Protein AF-A0A553HNC9-F1 (afdb_monomer_lite)

Radius of gyration: 35.37 Å; chains: 1; bounding box: 105×87×90 Å

Secondary structure (DSSP, 8-state):
-TTSGGG-SSHHHHHHHHHHHHHHHHHTTHHHHHHSEEEEEE-SSSTT-EEEEEEPSSPPPSEEEEEEEE--STTT---SS-TTTGGGTTTHHHHHHHHHHH--EEEEE----GGGT--TTHHHHHHHHHHHHHHHTGGGSTT-SEEEEEEEEETHHHHHHHHHHHSGGGHHHHHHHSSTT-SEEEEEEEEES--S--TT---HHHHHHH-S-TTTTSHHHHHHHHHSTT--PPPP--EEEEEEEEES-HHHHHHHHHHHHH--SS-EEEEEEEEEESSHHHHHTTS--HHHHHHHHHHHHHHHHHHTTTS--------------------------------------------------------------------PPPEE-B-----SSS--S--SEEEEEEEEEESS-TT--EEEE----TT---SEEEEEEEEEEESS----EEEEEETTEEEEEEEPPPPPSS-EEEEEEEE-GGGHHHHT-SSPPEEEEEE-----SSS---EEEEEEEEEEE-PPB-STTS----SEEEEES---GGGTS---EEETTS--EEEE---TTEEEEEEEEEEEE-GGGTTGGGPPPGGGTTS-TTSTT-S--S-S-EEEEEEETTEEEEEE-------TTSS-TT-SSSBPPTTSSSPPEEEEE-GGGHHHHTSSS-EEEEEEEEEE-SSSGGGEE---S-EEEEEEEEEEE-SS-SPPEEEEEEEE-PPPEEEEEEEEEEEE-TTS-EEEEEEEEEEEEEEEEEEEEEEEETTEEEEEEEEEEEEEEEEEEEEGGGTEEEEEEEEEEEEEETTEEEEEEEEEEEEEEEEEEPPPTT-SSS-EEEEEEEEEEEEEEE--HHHHHHTSB-S-EEEEEEEEEEEEEEESS-TTSB-TTT-EEEEEEEEEEE--BSBTTS-SEEEEEEEEETTEEEEEEEESS--PPPPP-PPPPPBTBPP-

InterPro domains:
  IPR021102 Peptide-N4-(N-acetyl-beta-glucosaminyl)asparagine amidase A [PTHR31104] (377-885)
  IPR029058 Alpha/Beta hydrolase fold [G3DSA:3.40.50.1820] (18-283)
  IPR029058 Alpha/Beta hydrolase fold [SSF53474] (21-300)
  IPR049492 BD-FAE-like domain [PF20434] (51-158)
  IPR056948 Peptide N-acetyl-beta-D-glucosaminyl asparaginase amidase A, N-terminal [PF12222] (399-721)

Organism: NCBI:txid2512241

Sequence (956 aa):
MDKLPDFGRSIDEVLFPTFAAYEDLLKAKEIDIRSARRETHTYGPNPRHVLDVYFPDSQPPTTQTVLIFIHGGGFKSGARVNETYAGGLIFGNIGRYFTSKFGVTVIVPDYRLLSHGARYPSGGEDIKFVVDWVKESLASREGYENINLVLLGNSAGGVHVTTFLFDPAFESAREEILKPGAGVRLQGATCLGTPFHWGDVDDEDIRTYLRDEIFANSPIGKLQEAAKPGSTARLPDIKLLILISEFDPQFLFETAEEFKQIWQGGDIKIQVLKGHNHISPQLGLGTGIEREEAWGVLVADFLKSCDDCCENYDVGRVYVKGATSFSIRAAPPHPQYHIPSLGHTLQFTTNSAHCVNKVVLVGKMKFAYLISLPFVSQAQAVLEVIQAATPPRLDLGWPTCRQHVFTHDFGNSYGSPYVGYYNPPSDCVYTTTIFNLSVVSRGRQYDRLATLWLGDIEVWRTSTAMPTQTGIHWSFQKDMTVWDTLLRSRDPPKIIFELNNVIDGDRYTGLFNVTLEALYFDDIYESDGGLHPADHIYAISTRSSSSNTTSLFSLPEDSGAVNLTLPRNTMTAVVSIMASGNAAEEFWFTNVPTEYINTFPGNEGWLYGYSPFREVQLLIDDQLAGVSWPFPILFTGGVDPGAWRPIVGIDTYELPSFEIDMTPWVGLLTDGEPHTFTLRVVGYDAVAKDNIGPVGENWWVSGSVFVWLDNASEQTTTQGFESETPPPVFDFQPTLGTYTAENGTTTNTSFYYSLSATRVLNIASKITSGGRNRTVSWSQNVSYSNIQNMTDLAFNQSLAMISSGSHSSSASDIVSHYTYPMNLFSAYKVQSEGATTNPGSVLCLVDRSKLTDGISILPFLTGTSIGSETLNTRQNVTSNYHWNSTIVEGTAGLDTMDGEVWFSSSSSPGSERGVRTYHHYAKEKDDVLLVDEEGLVMIPVPSTEPLPIVEGEPEV

pLDDT: mean 87.25, std 19.06, range [21.03, 98.81]

Structure (mmCIF, N/CA/C/O backbone):
data_AF-A0A553HNC9-F1
#
_entry.id   AF-A0A553HNC9-F1
#
loop_
_atom_site.group_PDB
_atom_site.id
_atom_site.type_symbol
_atom_site.label_atom_id
_atom_site.label_alt_id
_atom_site.label_comp_id
_atom_site.label_asym_id
_atom_site.label_entity_id
_atom_site.label_seq_id
_atom_site.pdbx_PDB_ins_code
_atom_site.Cartn_x
_atom_site.Cartn_y
_atom_site.Cartn_z
_atom_site.occupancy
_atom_site.B_iso_or_equiv
_atom_site.auth_seq_id
_atom_site.auth_comp_id
_atom_site.auth_asym_id
_atom_site.auth_atom_id
_atom_site.pdbx_PDB_model_num
ATOM 1 N N . MET A 1 1 ? 26.323 14.000 -17.946 1.00 81.94 1 MET A N 1
ATOM 2 C CA . MET A 1 1 ? 26.051 13.107 -16.795 1.00 81.94 1 MET A CA 1
ATOM 3 C C . MET A 1 1 ? 25.387 13.786 -15.597 1.00 81.94 1 MET A C 1
ATOM 5 O O . MET A 1 1 ? 24.410 13.225 -15.143 1.00 81.94 1 MET A O 1
ATOM 9 N N . ASP A 1 2 ? 25.812 14.956 -15.090 1.00 87.19 2 ASP A N 1
ATOM 10 C CA . ASP A 1 2 ? 25.246 15.500 -13.819 1.00 87.19 2 ASP A CA 1
ATOM 11 C C . ASP A 1 2 ? 23.720 15.705 -13.792 1.00 87.19 2 ASP A C 1
ATOM 13 O O . ASP A 1 2 ? 23.135 15.633 -12.726 1.00 87.19 2 ASP A O 1
ATOM 17 N N . LYS A 1 3 ? 23.091 15.949 -14.951 1.00 88.50 3 LYS A N 1
ATOM 18 C CA . LYS A 1 3 ? 21.632 16.128 -15.103 1.00 88.50 3 LYS A CA 1
ATOM 19 C C . LYS A 1 3 ? 20.856 14.829 -15.359 1.00 88.50 3 LYS A C 1
ATOM 21 O O . LYS A 1 3 ? 19.656 14.870 -15.573 1.00 88.50 3 LYS A O 1
ATOM 26 N N . LEU A 1 4 ? 21.551 13.700 -15.503 1.00 90.06 4 LEU A N 1
ATOM 27 C CA . LEU A 1 4 ? 20.920 12.432 -15.879 1.00 90.06 4 LEU A CA 1
ATOM 28 C C . LEU A 1 4 ? 20.164 11.723 -14.745 1.00 90.06 4 LEU A C 1
ATOM 30 O O . LEU A 1 4 ? 19.214 11.029 -15.097 1.00 90.06 4 LEU A O 1
ATOM 34 N N . PRO A 1 5 ? 20.516 11.876 -13.447 1.00 89.38 5 PRO A N 1
ATOM 35 C CA . PRO A 1 5 ? 19.670 11.389 -12.354 1.00 89.38 5 PRO A CA 1
ATOM 36 C C . PRO A 1 5 ? 18.265 12.008 -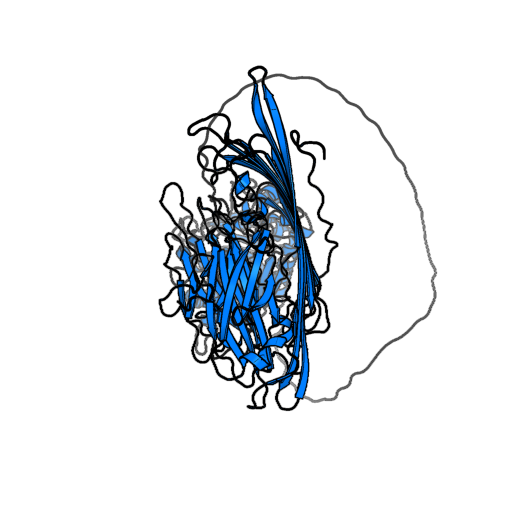12.400 1.00 89.38 5 PRO A C 1
ATOM 38 O O . PRO A 1 5 ? 17.276 11.303 -12.243 1.00 89.38 5 PRO A O 1
ATOM 41 N N . ASP A 1 6 ? 18.185 13.304 -12.718 1.00 89.06 6 ASP A N 1
ATOM 42 C CA . ASP A 1 6 ? 16.950 14.102 -12.752 1.00 89.06 6 ASP A CA 1
ATOM 43 C C . ASP A 1 6 ? 15.959 13.689 -13.866 1.00 89.06 6 ASP A C 1
ATOM 45 O O . ASP A 1 6 ? 14.878 14.264 -13.975 1.00 89.06 6 ASP A O 1
ATOM 49 N N . PHE A 1 7 ? 16.331 12.757 -14.754 1.00 85.75 7 PHE A N 1
ATOM 50 C CA . PHE A 1 7 ? 15.528 12.358 -15.922 1.00 85.75 7 PHE A CA 1
ATOM 51 C C . PHE A 1 7 ? 14.745 11.050 -15.723 1.00 85.75 7 PHE A C 1
ATOM 53 O O . PHE A 1 7 ? 14.125 10.579 -16.676 1.00 85.75 7 PHE A O 1
ATOM 60 N N . GLY A 1 8 ? 14.785 10.458 -14.526 1.00 88.19 8 GLY A N 1
ATOM 61 C CA . GLY A 1 8 ? 14.152 9.169 -14.241 1.00 88.19 8 GLY A CA 1
ATOM 62 C C . GLY A 1 8 ? 14.982 7.967 -14.703 1.00 88.19 8 GLY A C 1
ATOM 63 O O . GLY A 1 8 ? 16.179 8.074 -14.992 1.00 88.19 8 GLY A O 1
ATOM 64 N N . ARG A 1 9 ? 14.344 6.791 -14.739 1.00 89.38 9 ARG A N 1
ATOM 65 C CA . ARG A 1 9 ? 14.991 5.508 -15.091 1.00 89.38 9 ARG A CA 1
ATOM 66 C C . ARG A 1 9 ? 14.272 4.745 -16.202 1.00 89.38 9 ARG A C 1
ATOM 68 O O . ARG A 1 9 ? 14.871 3.822 -16.752 1.00 89.38 9 ARG A O 1
ATOM 75 N N . SER A 1 10 ? 13.038 5.103 -16.570 1.00 86.75 10 SER A N 1
ATOM 76 C CA . SER A 1 10 ? 12.366 4.491 -17.721 1.00 86.75 10 SER A CA 1
ATOM 77 C C . SER A 1 10 ? 13.044 4.898 -19.029 1.00 86.75 10 SER A C 1
ATOM 79 O O . SER A 1 10 ? 13.509 6.027 -19.188 1.00 86.75 10 SER A O 1
ATOM 81 N N . ILE A 1 11 ? 13.072 3.986 -20.003 1.00 87.12 11 ILE A N 1
ATOM 82 C CA . ILE A 1 11 ? 13.694 4.227 -21.314 1.00 87.12 11 ILE A CA 1
ATOM 83 C C . ILE A 1 11 ? 12.997 5.382 -22.048 1.00 87.12 11 ILE A C 1
ATOM 85 O O . ILE A 1 11 ? 13.677 6.186 -22.688 1.00 87.12 11 ILE A O 1
ATOM 89 N N . ASP A 1 12 ? 11.669 5.481 -21.935 1.00 84.94 12 ASP A N 1
ATOM 90 C CA . ASP A 1 12 ? 10.876 6.516 -22.606 1.00 84.94 12 ASP A CA 1
ATOM 91 C C . ASP A 1 12 ? 11.016 7.892 -21.931 1.00 84.94 12 ASP A C 1
ATOM 93 O O . ASP A 1 12 ? 11.131 8.901 -22.632 1.00 84.94 12 ASP A O 1
ATOM 97 N N . GLU A 1 13 ? 11.091 7.934 -20.594 1.00 85.62 13 GLU A N 1
ATOM 98 C CA . GLU A 1 13 ? 11.340 9.158 -19.809 1.00 85.62 13 GLU A CA 1
ATOM 99 C C . GLU A 1 13 ? 12.677 9.793 -20.193 1.00 85.62 13 GLU A C 1
ATOM 101 O O . GLU A 1 13 ? 12.744 10.967 -20.566 1.00 85.62 13 GLU A O 1
ATOM 106 N N . VAL A 1 14 ? 13.755 9.001 -20.161 1.00 92.00 14 VAL A N 1
ATOM 107 C CA . VAL A 1 14 ? 15.108 9.529 -20.357 1.00 92.00 14 VAL A CA 1
ATOM 108 C C . VAL A 1 14 ? 15.402 9.895 -21.812 1.00 92.00 14 VAL A C 1
ATOM 110 O O . VAL A 1 14 ? 16.367 10.622 -22.058 1.00 92.00 14 VAL A O 1
ATOM 113 N N . LEU A 1 15 ? 14.618 9.417 -22.788 1.00 90.12 15 LEU A N 1
ATOM 114 C CA . LEU A 1 15 ? 14.940 9.475 -24.219 1.00 90.12 15 LEU A CA 1
ATOM 115 C C . LEU A 1 15 ? 15.208 10.899 -24.723 1.00 90.12 15 LEU A C 1
ATOM 117 O O . LEU A 1 15 ? 16.344 11.257 -25.049 1.00 90.12 15 LEU A O 1
ATOM 121 N N . PHE A 1 16 ? 14.161 11.719 -24.784 1.00 91.69 16 PHE A N 1
ATOM 122 C CA . PHE A 1 16 ? 14.236 13.094 -25.273 1.00 91.69 16 PHE A CA 1
ATOM 123 C C . PHE A 1 16 ? 15.115 14.022 -24.414 1.00 91.69 16 PHE A C 1
ATOM 125 O O . PHE A 1 16 ? 15.950 14.717 -25.007 1.00 91.69 16 PHE A O 1
ATOM 132 N N . PRO A 1 17 ? 15.014 14.054 -23.065 1.00 93.06 17 PRO A N 1
ATOM 133 C CA . PRO A 1 17 ? 15.846 14.950 -22.262 1.00 93.06 17 PRO A CA 1
ATOM 134 C C . PRO A 1 17 ? 17.334 14.581 -22.338 1.00 93.06 17 PRO A C 1
ATOM 136 O O . PRO A 1 17 ? 18.178 15.478 -22.370 1.00 93.06 17 PRO A O 1
ATOM 139 N N . THR A 1 18 ? 17.683 13.296 -22.486 1.00 95.25 18 THR A N 1
ATOM 140 C CA . THR A 1 18 ? 19.083 12.891 -22.696 1.00 95.25 18 THR A CA 1
ATOM 141 C C . THR A 1 18 ? 19.597 13.329 -24.068 1.00 95.25 18 THR A C 1
ATOM 143 O O . THR A 1 18 ? 20.690 13.889 -24.140 1.00 95.25 18 THR A O 1
ATOM 146 N N . PHE A 1 19 ? 18.825 13.175 -25.152 1.00 92.50 19 PHE A N 1
ATOM 147 C CA . PHE A 1 19 ? 19.231 13.721 -26.458 1.00 92.50 19 PHE A CA 1
ATOM 148 C C . PHE A 1 19 ? 19.462 15.238 -26.403 1.00 92.50 19 PHE A C 1
ATOM 150 O O . PHE A 1 19 ? 20.493 15.709 -26.884 1.00 92.50 19 PHE A O 1
ATOM 157 N N . ALA A 1 20 ? 18.560 15.991 -25.764 1.00 90.69 20 ALA A N 1
ATOM 158 C CA . ALA A 1 20 ? 18.702 17.437 -25.595 1.00 90.69 20 ALA A CA 1
ATOM 159 C C . ALA A 1 20 ? 19.936 17.815 -24.749 1.00 90.69 20 ALA A C 1
ATOM 161 O O . ALA A 1 20 ? 20.670 18.738 -25.099 1.00 90.69 20 ALA A O 1
ATOM 162 N N . ALA A 1 21 ? 20.218 17.079 -23.668 1.00 93.75 21 ALA A N 1
ATOM 163 C CA . ALA A 1 21 ? 21.362 17.338 -22.791 1.00 93.75 21 ALA A CA 1
ATOM 164 C C . ALA A 1 21 ? 22.731 17.130 -23.469 1.00 93.75 21 ALA A C 1
ATOM 166 O O . ALA A 1 21 ? 23.708 17.766 -23.068 1.00 93.75 21 ALA A O 1
ATOM 167 N N . TYR A 1 22 ? 22.807 16.263 -24.485 1.00 94.88 22 TYR A N 1
ATOM 168 C CA . TYR A 1 22 ? 24.035 15.967 -25.234 1.00 94.88 22 TYR A CA 1
ATOM 169 C C . TYR A 1 22 ? 24.154 16.710 -26.573 1.00 94.88 22 TYR A C 1
ATOM 171 O O . TYR A 1 22 ? 25.233 16.706 -27.170 1.00 94.88 22 TYR A O 1
ATOM 179 N N . GLU A 1 23 ? 23.094 17.364 -27.054 1.00 93.38 23 GLU A N 1
ATOM 180 C CA . GLU A 1 23 ? 23.060 17.958 -28.395 1.00 93.38 23 GLU A CA 1
ATOM 181 C C . GLU A 1 23 ? 24.173 18.997 -28.619 1.00 93.38 23 GLU A C 1
ATOM 183 O O . GLU A 1 23 ? 24.936 18.889 -29.583 1.00 93.38 23 GLU A O 1
ATOM 188 N N . ASP A 1 24 ? 24.314 19.968 -27.714 1.00 93.81 24 ASP A N 1
ATOM 189 C CA . ASP A 1 24 ? 25.347 21.007 -27.820 1.00 93.81 24 ASP A CA 1
ATOM 190 C C . ASP A 1 24 ? 26.766 20.451 -27.610 1.00 93.81 24 ASP A C 1
ATOM 192 O O . ASP A 1 24 ? 27.717 20.933 -28.230 1.00 93.81 24 ASP A O 1
ATOM 196 N N . LEU A 1 25 ? 26.919 19.401 -26.791 1.00 95.38 25 LEU A N 1
ATOM 197 C CA . LEU A 1 25 ? 28.206 18.733 -26.561 1.00 95.38 25 LEU A CA 1
ATOM 198 C C . LEU A 1 25 ? 28.703 18.030 -27.831 1.00 95.38 25 LEU A C 1
ATOM 200 O O . LEU A 1 25 ? 29.882 18.135 -28.174 1.00 95.38 25 LEU A O 1
ATOM 204 N N . LEU A 1 26 ? 27.803 17.360 -28.556 1.00 95.12 26 LEU A N 1
ATOM 205 C CA . LEU A 1 26 ? 28.106 16.717 -29.834 1.00 95.12 26 LEU A CA 1
ATOM 206 C C . LEU A 1 26 ? 28.333 17.749 -30.947 1.00 95.12 26 LEU A C 1
ATOM 208 O O . LEU A 1 26 ? 29.314 17.641 -31.684 1.00 95.12 26 LEU A O 1
ATOM 212 N N . LYS A 1 27 ? 27.506 18.801 -31.036 1.00 95.12 27 LYS A N 1
ATOM 213 C CA . LYS A 1 27 ? 27.702 19.902 -32.001 1.00 95.12 27 LYS A CA 1
ATOM 214 C C . LYS A 1 27 ? 29.032 20.630 -31.799 1.00 95.12 27 LYS A C 1
ATOM 216 O O . LYS A 1 27 ? 29.718 20.923 -32.774 1.00 95.12 27 LYS A O 1
ATOM 221 N N . ALA A 1 28 ? 29.474 20.836 -30.556 1.00 95.94 28 ALA A N 1
ATOM 222 C CA . ALA A 1 28 ? 30.798 21.396 -30.257 1.00 95.94 28 ALA A CA 1
ATOM 223 C C . ALA A 1 28 ? 31.972 20.533 -30.775 1.00 95.94 28 ALA A C 1
ATOM 225 O O . ALA A 1 28 ? 33.110 21.005 -30.837 1.00 95.94 28 ALA A O 1
ATOM 226 N N . LYS A 1 29 ? 31.707 19.279 -31.160 1.00 96.81 29 LYS A N 1
ATOM 227 C CA . LYS A 1 29 ? 32.666 18.311 -31.709 1.00 96.81 29 LYS A CA 1
ATOM 228 C C . LYS A 1 29 ? 32.420 17.979 -33.181 1.00 96.81 29 LYS A C 1
ATOM 230 O O . LYS A 1 29 ? 33.160 17.175 -33.742 1.00 96.81 29 LYS A O 1
ATOM 235 N N . GLU A 1 30 ? 31.457 18.638 -33.829 1.00 95.81 30 GLU A N 1
ATOM 236 C CA . GLU A 1 30 ? 31.044 18.394 -35.217 1.00 95.81 30 GLU A CA 1
ATOM 237 C C . GLU A 1 30 ? 32.222 18.282 -36.196 1.00 95.81 30 GLU A C 1
ATOM 239 O O . GLU A 1 30 ? 32.279 17.341 -36.984 1.00 95.81 30 GLU A O 1
ATOM 244 N N . ILE A 1 31 ? 33.182 19.210 -36.127 1.00 96.25 31 ILE A N 1
ATOM 245 C CA . ILE A 1 31 ? 34.335 19.242 -37.041 1.00 96.25 31 ILE A CA 1
ATOM 246 C C . ILE A 1 31 ? 35.209 17.986 -36.891 1.00 96.25 31 ILE A C 1
ATOM 248 O O . ILE A 1 31 ? 35.646 17.436 -37.898 1.00 96.25 31 ILE A O 1
ATOM 252 N N . ASP A 1 32 ? 35.449 17.514 -35.663 1.00 95.94 32 ASP A N 1
ATOM 253 C CA . ASP A 1 32 ? 36.249 16.308 -35.421 1.00 95.94 32 ASP A CA 1
ATOM 254 C C . ASP A 1 32 ? 35.461 15.039 -35.775 1.00 95.94 32 ASP A C 1
ATOM 256 O O . ASP A 1 32 ? 35.969 14.190 -36.507 1.00 95.94 32 ASP A O 1
ATOM 260 N N . ILE A 1 33 ? 34.190 14.953 -35.368 1.00 95.81 33 ILE A N 1
ATOM 261 C CA . ILE A 1 33 ? 33.301 13.826 -35.690 1.00 95.81 33 ILE A CA 1
ATOM 262 C C . ILE A 1 33 ? 33.191 13.637 -37.210 1.00 95.81 33 ILE A C 1
ATOM 264 O O . ILE A 1 33 ? 33.379 12.528 -37.712 1.00 95.81 33 ILE A O 1
ATOM 268 N N . ARG A 1 34 ? 32.952 14.718 -37.966 1.00 94.69 34 ARG A N 1
ATOM 269 C CA . ARG A 1 34 ? 32.861 14.674 -39.436 1.00 94.69 34 ARG A CA 1
ATOM 270 C C . ARG A 1 34 ? 34.215 14.546 -40.143 1.00 94.69 34 ARG A C 1
ATOM 272 O O . ARG A 1 34 ? 34.221 14.276 -41.341 1.00 94.69 34 ARG A O 1
ATOM 279 N N . SER A 1 35 ? 35.342 14.716 -39.444 1.00 94.94 35 SER A N 1
ATOM 280 C CA . SER A 1 35 ? 36.677 14.477 -40.018 1.00 94.94 35 SER A CA 1
ATOM 281 C C . SER A 1 35 ? 37.010 12.991 -40.177 1.00 94.94 35 SER A C 1
ATOM 283 O O . SER A 1 35 ? 37.924 12.654 -40.928 1.00 94.94 35 SER A O 1
ATOM 285 N N . ALA A 1 36 ? 36.261 12.102 -39.509 1.00 94.19 36 ALA A N 1
ATOM 286 C CA . ALA A 1 36 ? 36.459 10.662 -39.596 1.00 94.19 36 ALA A CA 1
ATOM 287 C C . ALA A 1 36 ? 36.390 10.169 -41.049 1.00 94.19 36 ALA A C 1
ATOM 289 O O . ALA A 1 36 ? 35.418 10.422 -41.768 1.00 94.19 36 ALA A O 1
ATOM 290 N N . ARG A 1 37 ? 37.394 9.395 -41.472 1.00 95.50 37 ARG A N 1
ATOM 291 C CA . ARG A 1 37 ? 37.377 8.731 -42.777 1.00 95.50 37 ARG A CA 1
ATOM 292 C C . ARG A 1 37 ? 36.244 7.702 -42.810 1.00 95.50 37 ARG A C 1
ATOM 294 O O . ARG A 1 37 ? 36.361 6.643 -42.198 1.00 95.50 37 ARG A O 1
ATOM 301 N N . ARG A 1 38 ? 35.177 8.006 -43.554 1.00 96.00 38 ARG A N 1
ATOM 302 C CA . ARG A 1 38 ? 33.967 7.181 -43.662 1.00 96.00 38 ARG A CA 1
ATOM 303 C C . ARG A 1 38 ? 33.667 6.777 -45.104 1.00 96.00 38 ARG A C 1
ATOM 305 O O . ARG A 1 38 ? 33.708 7.619 -45.998 1.00 96.00 38 ARG A O 1
ATOM 312 N N . GLU A 1 39 ? 33.298 5.518 -45.316 1.00 97.38 39 GLU A N 1
ATOM 313 C CA . GLU A 1 39 ? 32.802 4.996 -46.598 1.00 97.38 39 GLU A CA 1
ATOM 314 C C . GLU A 1 39 ? 31.457 4.279 -46.388 1.00 97.38 39 GLU A C 1
ATOM 316 O O . GLU A 1 39 ? 31.321 3.502 -45.445 1.00 97.38 39 GLU A O 1
ATOM 321 N N . THR A 1 40 ? 30.472 4.528 -47.256 1.00 97.88 40 THR A N 1
ATOM 322 C CA . THR A 1 40 ? 29.122 3.934 -47.171 1.00 97.88 40 THR A CA 1
ATOM 323 C C . THR A 1 40 ? 28.962 2.818 -48.203 1.00 97.88 40 THR A C 1
ATOM 325 O O . THR A 1 40 ? 29.249 3.030 -49.382 1.00 97.88 40 THR A O 1
ATOM 328 N N . HIS A 1 41 ? 28.459 1.653 -47.787 1.00 98.25 41 HIS A N 1
ATOM 329 C CA . HIS A 1 41 ? 28.309 0.458 -48.629 1.00 98.25 41 HIS A CA 1
ATOM 330 C C . HIS A 1 41 ? 26.926 -0.183 -48.475 1.00 98.25 41 HIS A C 1
ATOM 332 O O . HIS A 1 41 ? 26.263 -0.008 -47.456 1.00 98.25 41 HIS A O 1
ATOM 338 N N . THR A 1 42 ? 26.497 -0.953 -49.479 1.00 97.88 42 THR A N 1
ATOM 339 C CA . THR A 1 42 ? 25.320 -1.837 -49.370 1.00 97.88 42 THR A CA 1
ATOM 340 C C . THR A 1 42 ? 25.783 -3.245 -49.015 1.00 97.88 42 THR A C 1
ATOM 342 O O . THR A 1 42 ? 26.761 -3.722 -49.588 1.00 97.88 42 THR A O 1
ATOM 345 N N . TYR A 1 43 ? 25.105 -3.894 -48.069 1.00 97.19 43 TYR A N 1
ATOM 346 C CA . TYR A 1 43 ? 25.521 -5.193 -47.524 1.00 97.19 43 TYR A CA 1
ATOM 347 C C . TYR A 1 43 ? 24.491 -6.317 -47.733 1.00 97.19 43 TYR A C 1
ATOM 349 O O . TYR A 1 43 ? 24.770 -7.471 -47.431 1.00 97.19 43 TYR A O 1
ATOM 357 N N . GLY A 1 44 ? 23.302 -6.021 -48.270 1.00 95.25 44 GLY A N 1
ATOM 358 C CA . GLY A 1 44 ? 22.271 -7.034 -48.496 1.00 95.25 44 GLY A CA 1
ATOM 359 C C . GLY A 1 44 ? 21.050 -6.534 -49.283 1.00 95.25 44 GLY A C 1
ATOM 360 O O . GLY A 1 44 ? 21.069 -5.427 -49.817 1.00 95.25 44 GLY A O 1
ATOM 361 N N . PRO A 1 45 ? 19.984 -7.353 -49.389 1.00 93.31 45 PRO A N 1
ATOM 362 C CA . PRO A 1 45 ? 18.911 -7.141 -50.368 1.00 93.31 45 PRO A CA 1
ATOM 363 C C . PRO A 1 45 ? 17.802 -6.154 -49.959 1.00 93.31 45 PRO A C 1
ATOM 365 O O . PRO A 1 45 ? 17.002 -5.767 -50.811 1.00 93.31 45 PRO A O 1
ATOM 368 N N . ASN A 1 46 ? 17.686 -5.768 -48.684 1.00 95.88 46 ASN A N 1
ATOM 369 C CA . ASN A 1 46 ? 16.670 -4.802 -48.249 1.00 95.88 46 ASN A CA 1
ATOM 370 C C . ASN A 1 46 ? 17.158 -3.359 -48.504 1.00 95.88 46 ASN A C 1
ATOM 372 O O . ASN A 1 46 ? 18.348 -3.102 -48.334 1.00 95.88 46 ASN A O 1
ATOM 376 N N . PRO A 1 47 ? 16.279 -2.384 -48.813 1.00 93.19 47 PRO A N 1
ATOM 377 C CA . PRO A 1 47 ? 16.666 -0.973 -48.931 1.00 93.19 47 PRO A CA 1
ATOM 378 C C . PRO A 1 47 ? 17.372 -0.382 -47.699 1.00 93.19 47 PRO A C 1
ATOM 380 O O . PRO A 1 47 ? 18.134 0.569 -47.846 1.00 93.19 47 PRO A O 1
ATOM 383 N N . ARG A 1 48 ? 17.147 -0.940 -46.499 1.00 96.06 48 ARG A N 1
ATOM 384 C CA . ARG A 1 48 ? 17.877 -0.578 -45.274 1.00 96.06 48 ARG A CA 1
ATOM 385 C C . ARG A 1 48 ? 19.216 -1.293 -45.095 1.00 96.06 48 ARG A C 1
ATOM 387 O O . ARG A 1 48 ? 19.896 -0.979 -44.137 1.00 96.06 48 ARG A O 1
ATOM 394 N N . HIS A 1 49 ? 19.637 -2.222 -45.956 1.00 98.19 49 HIS A N 1
ATOM 395 C CA . HIS A 1 49 ? 20.925 -2.912 -45.785 1.00 98.19 49 HIS A CA 1
ATOM 396 C C . HIS A 1 49 ? 22.088 -2.051 -46.301 1.00 98.19 49 HIS A C 1
ATOM 398 O O . HIS A 1 49 ? 22.767 -2.380 -47.278 1.00 98.19 49 HIS A O 1
ATOM 404 N N . VAL A 1 50 ? 22.291 -0.920 -45.625 1.00 98.19 50 VAL A N 1
ATOM 405 C CA . VAL A 1 50 ? 23.343 0.069 -45.860 1.00 98.19 50 VAL A CA 1
ATOM 406 C C . VAL A 1 50 ? 24.178 0.186 -44.588 1.00 98.19 50 VAL A C 1
ATOM 408 O O . VAL A 1 50 ? 23.632 0.216 -43.490 1.00 98.19 50 VAL A O 1
ATOM 411 N N . LEU A 1 51 ? 25.499 0.257 -44.717 1.00 98.44 51 LEU A N 1
ATOM 412 C CA . LEU A 1 51 ? 26.412 0.436 -43.590 1.00 98.44 51 LEU A CA 1
ATOM 413 C C . LEU A 1 51 ? 27.418 1.553 -43.851 1.00 98.44 51 LEU A C 1
ATOM 415 O O . LEU A 1 51 ? 27.777 1.819 -44.998 1.00 98.44 51 LEU A O 1
ATOM 419 N N . ASP A 1 52 ? 27.868 2.193 -42.776 1.00 98.44 52 ASP A N 1
ATOM 420 C CA . ASP A 1 52 ? 29.011 3.104 -42.782 1.00 98.44 52 ASP A CA 1
ATOM 421 C C . ASP A 1 52 ? 30.216 2.418 -42.133 1.00 98.44 52 ASP A C 1
ATOM 423 O O . ASP A 1 52 ? 30.107 1.884 -41.028 1.00 98.44 52 ASP A O 1
ATOM 427 N N . VAL A 1 53 ? 31.370 2.469 -42.799 1.00 98.44 53 VAL A N 1
ATOM 428 C CA . VAL A 1 53 ? 32.659 2.011 -42.266 1.00 98.44 53 VAL A CA 1
ATOM 429 C C . VAL A 1 53 ? 33.527 3.217 -41.949 1.00 98.44 53 VAL A C 1
ATOM 431 O O . VAL A 1 53 ? 33.821 4.021 -42.834 1.00 98.44 53 VAL A O 1
ATOM 434 N N . TYR A 1 54 ? 33.951 3.320 -40.695 1.00 98.00 54 TYR A N 1
ATOM 435 C CA . TYR A 1 54 ? 34.862 4.329 -40.177 1.00 98.00 54 TYR A CA 1
ATOM 436 C C . TYR A 1 54 ? 36.257 3.718 -40.040 1.00 98.00 54 TYR A C 1
ATOM 438 O O . TYR A 1 54 ? 36.442 2.705 -39.363 1.00 98.00 54 TYR A O 1
ATOM 446 N N . PHE A 1 55 ? 37.238 4.347 -40.680 1.00 95.75 55 PHE A N 1
ATOM 447 C CA . PHE A 1 55 ? 38.618 3.873 -40.753 1.00 95.75 55 PHE A CA 1
ATOM 448 C C . PHE A 1 55 ? 39.535 4.642 -39.786 1.00 95.75 55 PHE A C 1
ATOM 450 O O . PHE A 1 55 ? 39.323 5.842 -39.591 1.00 95.75 55 PHE A O 1
ATOM 457 N N . PRO A 1 56 ? 40.576 3.994 -39.226 1.00 93.56 56 PRO A N 1
ATOM 458 C CA . PRO A 1 56 ? 41.670 4.669 -38.527 1.00 93.56 56 PRO A CA 1
ATOM 459 C C . PRO A 1 56 ? 42.375 5.729 -39.388 1.00 93.56 56 PRO A C 1
ATOM 461 O O . PRO A 1 56 ? 42.440 5.615 -40.615 1.00 93.56 56 PRO A O 1
ATOM 464 N N . ASP A 1 57 ? 42.943 6.742 -38.727 1.00 87.25 57 ASP A N 1
ATOM 465 C CA . ASP A 1 57 ? 43.698 7.819 -39.390 1.00 87.25 57 ASP A CA 1
ATOM 466 C C . ASP A 1 57 ? 45.049 7.318 -39.954 1.00 87.25 57 ASP A C 1
ATOM 468 O O . ASP A 1 57 ? 45.563 7.851 -40.940 1.00 87.25 57 ASP A O 1
ATOM 472 N N . SER A 1 58 ? 45.618 6.266 -39.354 1.00 84.75 58 SER A N 1
ATOM 473 C CA . SER A 1 58 ? 46.783 5.526 -39.855 1.00 84.75 58 SER A CA 1
ATOM 474 C C . SER A 1 58 ? 46.371 4.346 -40.740 1.00 84.75 58 SER A C 1
ATOM 476 O O . SER A 1 58 ? 45.308 3.759 -40.551 1.00 84.75 58 SER A O 1
ATOM 478 N N . GLN A 1 59 ? 47.239 3.937 -41.671 1.00 78.81 59 GLN A N 1
ATOM 479 C CA . GLN A 1 59 ? 47.006 2.728 -42.468 1.00 78.81 59 GLN A CA 1
ATOM 480 C C . GLN A 1 59 ? 46.943 1.487 -41.549 1.00 78.81 59 GLN A C 1
ATOM 482 O O . GLN A 1 59 ? 47.829 1.341 -40.701 1.00 78.81 59 GLN A O 1
ATOM 487 N N . PRO A 1 60 ? 45.910 0.631 -41.668 1.00 77.88 60 PRO A N 1
ATOM 488 C CA . PRO A 1 60 ? 45.729 -0.503 -40.768 1.00 77.88 60 PRO A CA 1
ATOM 489 C C . PRO A 1 60 ? 46.814 -1.581 -40.971 1.00 77.88 60 PRO A C 1
ATOM 491 O O . PRO A 1 60 ? 47.274 -1.783 -42.100 1.00 77.88 60 PRO A O 1
ATOM 494 N N . PRO A 1 61 ? 47.251 -2.262 -39.895 1.00 77.12 61 PRO A N 1
ATOM 495 C CA . PRO A 1 61 ? 48.133 -3.427 -39.972 1.00 77.12 61 PRO A CA 1
ATOM 496 C C . PRO A 1 61 ? 47.442 -4.642 -40.614 1.00 77.12 61 PRO A C 1
ATOM 498 O O . PRO A 1 61 ? 46.224 -4.740 -40.635 1.00 77.12 61 PRO A O 1
ATOM 501 N N . THR A 1 62 ? 48.232 -5.633 -41.040 1.00 77.94 62 THR A N 1
ATOM 502 C CA . THR A 1 62 ? 47.772 -6.904 -41.652 1.00 77.94 62 THR A CA 1
ATOM 503 C C . THR A 1 62 ? 46.810 -7.738 -40.783 1.00 77.94 62 THR A C 1
ATOM 505 O O . THR A 1 62 ? 46.148 -8.650 -41.283 1.00 77.94 62 THR A O 1
ATOM 508 N N . THR A 1 63 ? 46.736 -7.439 -39.482 1.00 85.56 63 THR A N 1
ATOM 509 C CA . THR A 1 63 ? 45.725 -7.971 -38.560 1.00 85.56 63 THR A CA 1
ATOM 510 C C . THR A 1 63 ? 45.010 -6.803 -37.895 1.00 85.56 63 THR A C 1
ATOM 512 O O . THR A 1 63 ? 45.616 -6.111 -37.080 1.00 85.56 63 THR A O 1
ATOM 515 N N . GLN A 1 64 ? 43.741 -6.580 -38.235 1.00 91.00 64 GLN A N 1
ATOM 516 C CA . GLN A 1 64 ? 42.983 -5.390 -37.842 1.00 91.00 64 GLN A CA 1
ATOM 517 C C . GLN A 1 64 ? 41.735 -5.752 -37.028 1.00 91.00 64 GLN A C 1
ATOM 519 O O . GLN A 1 64 ? 40.907 -6.562 -37.447 1.00 91.00 64 GLN A O 1
ATOM 524 N N . THR A 1 65 ? 41.551 -5.092 -35.884 1.00 93.44 65 THR A N 1
ATOM 525 C CA . THR A 1 65 ? 40.332 -5.221 -35.073 1.00 93.44 65 THR A CA 1
ATOM 526 C C . THR A 1 65 ? 39.183 -4.434 -35.708 1.00 93.44 65 THR A C 1
ATOM 528 O O . THR A 1 65 ? 39.324 -3.241 -36.011 1.00 93.44 65 THR A O 1
ATOM 531 N N . VAL A 1 66 ? 38.043 -5.094 -35.912 1.00 96.44 66 VAL A N 1
ATOM 532 C CA . VAL A 1 66 ? 36.825 -4.522 -36.504 1.00 96.44 66 VAL A CA 1
ATOM 533 C C . VAL A 1 66 ? 35.672 -4.660 -35.512 1.00 96.44 66 VAL A C 1
ATOM 535 O O . VAL A 1 66 ? 35.307 -5.766 -35.118 1.00 96.44 66 VAL A O 1
ATOM 538 N N . LEU A 1 67 ? 35.081 -3.528 -35.134 1.00 97.94 67 LEU A N 1
ATOM 539 C CA . LEU A 1 67 ? 33.926 -3.436 -34.246 1.00 97.94 67 LEU A CA 1
ATOM 540 C C . LEU A 1 67 ? 32.658 -3.169 -35.066 1.00 97.94 67 LEU A C 1
ATOM 542 O O . LEU A 1 67 ? 32.528 -2.100 -35.660 1.00 97.94 67 LEU A O 1
ATOM 546 N N . ILE A 1 68 ? 31.701 -4.097 -35.074 1.00 98.56 68 ILE A N 1
ATOM 547 C CA . ILE A 1 68 ? 30.362 -3.840 -35.627 1.00 98.56 68 ILE A CA 1
ATOM 548 C C . ILE A 1 68 ? 29.468 -3.317 -34.497 1.00 98.56 68 ILE A C 1
ATOM 550 O O . ILE A 1 68 ? 29.135 -4.067 -33.582 1.00 98.56 68 ILE A O 1
ATOM 554 N N . PHE A 1 69 ? 29.063 -2.048 -34.572 1.00 98.38 69 PHE A N 1
ATOM 555 C CA . PHE A 1 69 ? 28.142 -1.410 -33.631 1.00 98.38 69 PHE A CA 1
ATOM 556 C C . PHE A 1 69 ? 26.703 -1.443 -34.171 1.00 98.38 69 PHE A C 1
ATOM 558 O O . PHE A 1 69 ? 26.388 -0.756 -35.142 1.00 98.38 69 PHE A O 1
ATOM 565 N N . ILE A 1 70 ? 25.823 -2.214 -33.531 1.00 98.31 70 ILE A N 1
ATOM 566 C CA . ILE A 1 70 ? 24.390 -2.305 -33.841 1.00 98.31 70 ILE A CA 1
ATOM 567 C C . ILE A 1 70 ? 23.615 -1.382 -32.894 1.00 98.31 70 ILE A C 1
ATOM 569 O O . ILE A 1 70 ? 23.626 -1.574 -31.674 1.00 98.31 70 ILE A O 1
ATOM 573 N N . HIS A 1 71 ? 22.942 -0.377 -33.455 1.00 96.62 71 HIS A N 1
ATOM 574 C CA . HIS A 1 71 ? 22.221 0.634 -32.682 1.00 96.62 71 HIS A CA 1
ATOM 575 C C . HIS A 1 71 ? 20.949 0.092 -32.000 1.00 96.62 71 HIS A C 1
ATOM 577 O O . HIS A 1 71 ? 20.371 -0.898 -32.440 1.00 96.62 71 HIS A O 1
ATOM 583 N N . GLY A 1 72 ? 20.496 0.765 -30.937 1.00 94.25 72 GLY A N 1
ATOM 584 C CA . GLY A 1 72 ? 19.184 0.536 -30.322 1.00 94.25 72 GLY A CA 1
ATOM 585 C C . GLY A 1 72 ? 18.029 1.199 -31.085 1.00 94.25 72 GLY A C 1
ATOM 586 O O . GLY A 1 72 ? 18.184 1.612 -32.235 1.00 94.25 72 GLY A O 1
ATOM 587 N N . GLY A 1 73 ? 16.870 1.334 -30.429 1.00 91.06 73 GLY A N 1
ATOM 588 C CA . GLY A 1 73 ? 15.678 1.992 -30.999 1.00 91.06 73 GLY A CA 1
ATOM 589 C C . GLY A 1 73 ? 14.373 1.188 -30.934 1.00 91.06 73 GLY A C 1
ATOM 590 O O . GLY A 1 73 ? 13.452 1.475 -31.704 1.00 91.06 73 GLY A O 1
ATOM 591 N N . GLY A 1 74 ? 14.293 0.175 -30.057 1.00 92.00 74 GLY A N 1
ATOM 592 C CA . GLY A 1 74 ? 13.058 -0.571 -29.767 1.00 92.00 74 GLY A CA 1
ATOM 593 C C . GLY A 1 74 ? 12.440 -1.279 -30.975 1.00 92.00 74 GLY A C 1
ATOM 594 O O . GLY A 1 74 ? 11.226 -1.276 -31.117 1.00 92.00 74 GLY A O 1
ATOM 595 N N . PHE A 1 75 ? 13.260 -1.789 -31.904 1.00 95.00 75 PHE A N 1
ATOM 596 C CA . PHE A 1 75 ? 12.859 -2.412 -33.185 1.00 95.00 75 PHE A CA 1
ATOM 597 C C . PHE A 1 75 ? 12.105 -1.504 -34.188 1.00 95.00 75 PHE A C 1
ATOM 599 O O . PHE A 1 75 ? 12.109 -1.784 -35.389 1.00 95.00 75 PHE A O 1
ATOM 606 N N . LYS A 1 76 ? 11.498 -0.398 -33.740 1.00 93.50 76 LYS A N 1
ATOM 607 C CA . LYS A 1 76 ? 10.697 0.538 -34.549 1.00 93.50 76 LYS A CA 1
ATOM 608 C C . LYS A 1 76 ? 11.468 1.733 -35.113 1.00 93.50 76 LYS A C 1
ATOM 610 O O . LYS A 1 76 ? 11.028 2.316 -36.104 1.00 93.50 76 LYS A O 1
ATOM 615 N N . SER A 1 77 ? 12.603 2.103 -34.516 1.00 91.12 77 SER A N 1
ATOM 616 C CA . SER A 1 77 ? 13.325 3.349 -34.819 1.00 91.12 77 SER A CA 1
ATOM 617 C C . SER A 1 77 ? 14.850 3.177 -34.900 1.00 91.12 77 SER A C 1
ATOM 619 O O . SER A 1 77 ? 15.388 2.120 -34.580 1.00 91.12 77 SER A O 1
ATOM 621 N N . GLY A 1 78 ? 15.543 4.231 -35.345 1.00 90.75 78 GLY A N 1
ATOM 622 C CA . GLY A 1 78 ? 17.003 4.282 -35.469 1.00 90.75 78 GLY A CA 1
ATOM 623 C C . GLY A 1 78 ? 17.506 4.289 -36.918 1.00 90.75 78 GLY A C 1
ATOM 624 O O . GLY A 1 78 ? 16.816 3.866 -37.851 1.00 90.75 78 GLY A O 1
ATOM 625 N N . ALA A 1 79 ? 18.712 4.819 -37.111 1.00 92.81 79 ALA A N 1
ATOM 626 C CA . ALA A 1 79 ? 19.460 4.776 -38.366 1.00 92.81 79 ALA A CA 1
ATOM 627 C C . ALA A 1 79 ? 20.945 5.064 -38.097 1.00 92.81 79 ALA A C 1
ATOM 629 O O . ALA A 1 79 ? 21.252 5.826 -37.179 1.00 92.81 79 ALA A O 1
ATOM 630 N N . ARG A 1 80 ? 21.857 4.544 -38.928 1.00 93.62 80 ARG A N 1
ATOM 631 C CA . ARG A 1 80 ? 23.316 4.797 -38.850 1.00 93.62 80 ARG A CA 1
ATOM 632 C C . ARG A 1 80 ? 23.689 6.287 -38.929 1.00 93.62 80 ARG A C 1
ATOM 634 O O . ARG A 1 80 ? 24.744 6.680 -38.447 1.00 93.62 80 ARG A O 1
ATOM 641 N N . VAL A 1 81 ? 22.829 7.094 -39.556 1.00 90.94 81 VAL A N 1
ATOM 642 C CA . VAL A 1 81 ? 22.861 8.563 -39.579 1.00 90.94 81 VAL A CA 1
ATOM 643 C C . VAL A 1 81 ? 21.429 9.043 -39.387 1.00 90.94 81 VAL A C 1
ATOM 645 O O . VAL A 1 81 ? 20.557 8.724 -40.195 1.00 90.94 81 VAL A O 1
ATOM 648 N N . ASN A 1 82 ? 21.187 9.824 -38.336 1.00 84.25 82 ASN A N 1
ATOM 649 C CA . ASN A 1 82 ? 19.874 10.389 -38.041 1.00 84.25 82 ASN A CA 1
ATOM 650 C C . ASN A 1 82 ? 19.961 11.917 -37.915 1.00 84.25 82 ASN A C 1
ATOM 652 O O . ASN A 1 82 ? 20.350 12.440 -36.874 1.00 84.25 82 ASN A O 1
ATOM 656 N N . GLU A 1 83 ? 19.581 12.628 -38.978 1.00 84.12 83 GLU A N 1
ATOM 657 C CA . GLU A 1 83 ? 19.633 14.098 -39.047 1.00 84.12 83 GLU A CA 1
ATOM 658 C C . GLU A 1 83 ? 18.706 14.799 -38.033 1.00 84.12 83 GLU A C 1
ATOM 660 O O . GLU A 1 83 ? 18.906 15.976 -37.738 1.00 84.12 83 GLU A O 1
ATOM 665 N N . THR A 1 84 ? 17.715 14.096 -37.465 1.00 79.12 84 THR A N 1
ATOM 666 C CA . THR A 1 84 ? 16.770 14.656 -36.481 1.00 79.12 84 THR A CA 1
ATOM 667 C C . THR A 1 84 ? 17.441 15.061 -35.167 1.00 79.12 84 THR A C 1
ATOM 669 O O . THR A 1 84 ? 16.961 15.982 -34.512 1.00 79.12 84 THR A O 1
ATOM 672 N N . TYR A 1 85 ? 18.548 14.418 -34.784 1.00 81.06 85 TYR A N 1
ATOM 673 C CA . TYR A 1 85 ? 19.223 14.661 -33.507 1.00 81.06 85 TYR A CA 1
ATOM 674 C C . TYR A 1 85 ? 20.683 15.056 -33.726 1.00 81.06 85 TYR A C 1
ATOM 676 O O . TYR A 1 85 ? 21.411 14.402 -34.475 1.00 81.06 85 TYR A O 1
ATOM 684 N N . ALA A 1 86 ? 21.112 16.143 -33.076 1.00 86.50 86 ALA A N 1
ATOM 685 C CA . ALA A 1 86 ? 22.475 16.678 -33.154 1.00 86.50 86 ALA A CA 1
ATOM 686 C C . ALA A 1 86 ? 23.034 16.823 -34.591 1.00 86.50 86 ALA A C 1
ATOM 688 O O . ALA A 1 86 ? 24.241 16.734 -34.792 1.00 86.50 86 ALA A O 1
ATOM 689 N N . GLY A 1 87 ? 22.175 17.028 -35.599 1.00 86.81 87 GLY A N 1
ATOM 690 C CA . GLY A 1 87 ? 22.576 17.162 -37.007 1.00 86.81 87 GLY A CA 1
ATOM 691 C C . GLY A 1 87 ? 23.271 15.924 -37.591 1.00 86.81 87 GLY A C 1
ATOM 692 O O . GLY A 1 87 ? 24.269 16.063 -38.301 1.00 86.81 87 GLY A O 1
ATOM 693 N N . GLY A 1 88 ? 22.827 14.713 -37.237 1.00 90.19 88 GLY A N 1
ATOM 694 C CA . GLY A 1 88 ? 23.363 13.480 -37.828 1.00 90.19 88 GLY A CA 1
ATOM 695 C C . GLY A 1 88 ? 24.753 13.076 -37.325 1.00 90.19 88 GLY A C 1
ATOM 696 O O . GLY A 1 88 ? 25.431 12.287 -37.981 1.00 90.19 88 GLY A O 1
ATOM 697 N N . LEU A 1 89 ? 25.198 13.613 -36.183 1.00 94.19 89 LEU A N 1
ATOM 698 C CA . LEU A 1 89 ? 26.504 13.306 -35.575 1.00 94.19 89 LEU A CA 1
ATOM 699 C C . LEU A 1 89 ? 26.519 12.012 -34.745 1.00 94.19 89 LEU A C 1
ATOM 701 O O . LEU A 1 89 ? 27.590 11.467 -34.474 1.00 94.19 89 LEU A O 1
ATOM 705 N N . ILE A 1 90 ? 25.347 11.525 -34.337 1.00 91.38 90 ILE A N 1
ATOM 706 C CA . ILE A 1 90 ? 25.189 10.325 -33.505 1.00 91.38 90 ILE A CA 1
ATOM 707 C C . ILE A 1 90 ? 25.586 9.071 -34.296 1.00 91.38 90 ILE A C 1
ATOM 709 O O . ILE A 1 90 ? 25.354 8.983 -35.500 1.00 91.38 90 ILE A O 1
ATOM 713 N N . PHE A 1 91 ? 26.239 8.132 -33.609 1.00 93.12 91 PHE A N 1
ATOM 714 C CA . PHE A 1 91 ? 26.977 6.971 -34.131 1.00 93.12 91 PHE A CA 1
ATOM 715 C C . PHE A 1 91 ? 28.224 7.324 -34.960 1.00 93.12 91 PHE A C 1
ATOM 717 O O . PHE A 1 91 ? 29.233 6.626 -34.853 1.00 93.12 91 PHE A O 1
ATOM 724 N N . GLY A 1 92 ? 28.233 8.453 -35.674 1.00 95.12 92 GLY A N 1
ATOM 725 C CA . GLY A 1 92 ? 29.461 9.048 -36.215 1.00 95.12 92 GLY A CA 1
ATOM 726 C C . GLY A 1 92 ? 30.473 9.404 -35.121 1.00 95.12 92 GLY A C 1
ATOM 727 O O . GLY A 1 92 ? 31.671 9.176 -35.286 1.00 95.12 92 GLY A O 1
ATOM 728 N N . ASN A 1 93 ? 29.992 9.878 -33.968 1.00 96.62 93 ASN A N 1
ATOM 729 C CA . ASN A 1 93 ? 30.792 10.119 -32.767 1.00 96.62 93 ASN A CA 1
ATOM 730 C C . ASN A 1 93 ? 31.453 8.835 -32.228 1.00 96.62 93 ASN A C 1
ATOM 732 O O . ASN A 1 93 ? 32.639 8.853 -31.906 1.00 96.62 93 ASN A O 1
ATOM 736 N N . ILE A 1 94 ? 30.728 7.710 -32.209 1.00 96.19 94 ILE A N 1
ATOM 737 C CA . ILE A 1 94 ? 31.258 6.390 -31.821 1.00 96.19 94 ILE A CA 1
ATOM 738 C C . ILE A 1 94 ? 32.331 5.935 -32.817 1.00 96.19 94 ILE A C 1
ATOM 740 O O . ILE A 1 94 ? 33.428 5.546 -32.412 1.00 96.19 94 ILE A O 1
ATOM 744 N N . GLY A 1 95 ? 32.038 6.043 -34.118 1.00 96.00 95 GLY A N 1
ATOM 745 C CA . GLY A 1 95 ? 32.976 5.731 -35.194 1.00 96.00 95 GLY A CA 1
ATOM 746 C C . GLY A 1 95 ? 34.284 6.512 -35.064 1.00 96.00 95 GLY A C 1
ATOM 747 O O . GLY A 1 95 ? 35.351 5.906 -35.021 1.00 96.00 95 GLY A O 1
ATOM 748 N N . ARG A 1 96 ? 34.209 7.844 -34.916 1.00 96.19 96 ARG A N 1
ATOM 749 C CA . ARG A 1 96 ? 35.378 8.717 -34.706 1.00 96.19 96 ARG A CA 1
ATOM 750 C C . ARG A 1 96 ? 36.133 8.386 -33.420 1.00 96.19 96 ARG A C 1
ATOM 752 O O . ARG A 1 96 ? 37.363 8.384 -33.427 1.00 96.19 96 ARG A O 1
ATOM 759 N N . TYR A 1 97 ? 35.428 8.133 -32.319 1.00 97.19 97 TYR A N 1
ATOM 760 C CA . TYR A 1 97 ? 36.041 7.879 -31.016 1.00 97.19 97 TYR A CA 1
ATOM 761 C C . TYR A 1 97 ? 36.955 6.644 -31.055 1.00 97.19 97 TYR A C 1
ATOM 763 O O . TYR A 1 97 ? 38.127 6.737 -30.688 1.00 97.19 97 TYR A O 1
ATOM 771 N N . PHE A 1 98 ? 36.466 5.508 -31.562 1.00 96.50 98 PHE A N 1
ATOM 772 C CA . PHE A 1 98 ? 37.254 4.270 -31.599 1.00 96.50 98 PHE A CA 1
ATOM 773 C C . PHE A 1 98 ? 38.355 4.271 -32.673 1.00 96.50 98 PHE A C 1
ATOM 775 O O . PHE A 1 98 ? 39.457 3.781 -32.400 1.00 96.50 98 PHE A O 1
ATOM 782 N N . THR A 1 99 ? 38.120 4.864 -33.850 1.00 95.88 99 THR A N 1
ATOM 783 C CA . THR A 1 99 ? 39.153 4.950 -34.900 1.00 95.88 99 THR A CA 1
ATOM 784 C C . THR A 1 99 ? 40.318 5.848 -34.497 1.00 95.88 99 THR A C 1
ATOM 786 O O . THR A 1 99 ? 41.470 5.486 -34.733 1.00 95.88 99 THR A O 1
ATOM 789 N N . SER A 1 100 ? 40.037 6.989 -33.859 1.00 93.81 100 SER A N 1
ATOM 790 C CA . SER A 1 100 ? 41.057 7.975 -33.477 1.00 93.81 100 SER A CA 1
ATOM 791 C C . SER A 1 100 ? 41.824 7.609 -32.205 1.00 93.81 100 SER A C 1
ATOM 793 O O . SER A 1 100 ? 43.039 7.799 -32.157 1.00 93.81 100 SER A O 1
ATOM 795 N N . LYS A 1 101 ? 41.149 7.080 -31.171 1.00 92.81 101 LYS A N 1
ATOM 796 C CA . LYS A 1 101 ? 41.789 6.777 -29.878 1.00 92.81 101 LYS A CA 1
ATOM 797 C C . LYS A 1 101 ? 42.419 5.390 -29.805 1.00 92.81 101 LYS A C 1
ATOM 799 O O . LYS A 1 101 ? 43.374 5.214 -29.052 1.00 92.81 101 LYS A O 1
ATOM 804 N N . PHE A 1 102 ? 41.896 4.417 -30.553 1.00 92.56 102 PHE A N 1
ATOM 805 C CA . PHE A 1 102 ? 42.280 3.008 -30.405 1.00 92.56 102 PHE A CA 1
ATOM 806 C C . PHE A 1 102 ? 42.687 2.319 -31.712 1.00 92.56 102 PHE A C 1
ATOM 808 O O . PHE A 1 102 ? 43.085 1.160 -31.671 1.00 92.56 102 PHE A O 1
ATOM 815 N N . GLY A 1 103 ? 42.609 2.997 -32.864 1.00 92.50 103 GLY A N 1
ATOM 816 C CA . GLY A 1 103 ? 42.949 2.396 -34.160 1.00 92.50 103 GLY A CA 1
ATOM 817 C C . GLY A 1 103 ? 42.002 1.267 -34.586 1.00 92.50 103 GLY A C 1
ATOM 818 O O . GLY A 1 103 ? 42.347 0.463 -35.450 1.00 92.50 103 GLY A O 1
ATOM 819 N N . VAL A 1 104 ? 40.811 1.188 -33.989 1.00 93.56 104 VAL A N 1
ATOM 820 C CA . VAL A 1 104 ? 39.801 0.165 -34.289 1.00 93.56 104 VAL A CA 1
ATOM 821 C C . VAL A 1 104 ? 38.949 0.632 -35.463 1.00 93.56 104 VAL A C 1
ATOM 823 O O . VAL A 1 104 ? 38.490 1.770 -35.488 1.00 93.56 104 VAL A O 1
ATOM 826 N N . THR A 1 105 ? 38.705 -0.250 -36.428 1.00 97.12 105 THR A N 1
ATOM 827 C CA . THR A 1 105 ? 37.787 0.026 -37.542 1.00 97.12 105 THR A CA 1
ATOM 828 C C . THR A 1 105 ? 36.358 -0.200 -37.065 1.00 97.12 105 THR A C 1
ATOM 830 O O . THR A 1 105 ? 36.080 -1.244 -36.480 1.00 97.12 105 THR A O 1
ATOM 833 N N . VAL A 1 106 ? 35.445 0.744 -37.302 1.00 98.25 106 VAL A N 1
ATOM 834 C CA . VAL A 1 106 ? 34.055 0.648 -36.815 1.00 98.25 106 VAL A CA 1
ATOM 835 C C . VAL A 1 106 ? 33.083 0.538 -37.979 1.00 98.25 106 VAL A C 1
ATOM 837 O O . VAL A 1 106 ? 33.175 1.300 -38.938 1.00 98.25 106 VAL A O 1
ATOM 840 N N . ILE A 1 107 ? 32.121 -0.373 -37.877 1.00 98.69 107 ILE A N 1
ATOM 841 C CA . ILE A 1 107 ? 31.026 -0.545 -38.834 1.00 98.69 107 ILE A CA 1
ATOM 842 C C . ILE A 1 107 ? 29.710 -0.216 -38.131 1.00 98.69 107 ILE A C 1
ATOM 844 O O . ILE A 1 107 ? 29.416 -0.790 -37.086 1.00 98.69 107 ILE A O 1
ATOM 848 N N . VAL A 1 108 ? 28.909 0.674 -38.718 1.00 98.50 108 VAL A N 1
ATOM 849 C CA . VAL A 1 108 ? 27.561 1.025 -38.242 1.00 98.50 108 VAL A CA 1
ATOM 850 C C . VAL A 1 108 ? 26.547 0.713 -39.352 1.00 98.50 108 VAL A C 1
ATOM 852 O O . VAL A 1 108 ? 26.439 1.489 -40.309 1.00 98.50 108 VAL A O 1
ATOM 855 N N . PRO A 1 109 ? 25.825 -0.421 -39.282 1.00 98.25 109 PRO A N 1
ATOM 856 C CA . PRO A 1 109 ? 24.781 -0.772 -40.233 1.00 98.25 109 PRO A CA 1
ATOM 857 C C . PRO A 1 109 ? 23.416 -0.201 -39.828 1.00 98.25 109 PRO A C 1
ATOM 859 O O . PRO A 1 109 ? 23.036 -0.212 -38.658 1.00 98.25 109 PRO A O 1
ATOM 862 N N . ASP A 1 110 ? 22.640 0.221 -40.823 1.00 98.25 110 ASP A N 1
ATOM 863 C CA . ASP A 1 110 ? 21.181 0.219 -40.742 1.00 98.25 110 ASP A CA 1
ATOM 864 C C . ASP A 1 110 ? 20.695 -1.245 -40.810 1.00 98.25 110 ASP A C 1
ATOM 866 O O . ASP A 1 110 ? 21.174 -2.010 -41.645 1.00 98.25 110 ASP A O 1
ATOM 870 N N . TYR A 1 111 ? 19.737 -1.651 -39.974 1.00 97.56 111 TYR A N 1
ATOM 871 C CA . TYR A 1 111 ? 19.062 -2.963 -40.043 1.00 97.56 111 TYR A CA 1
ATOM 872 C C . TYR A 1 111 ? 17.549 -2.799 -40.289 1.00 97.56 111 TYR A C 1
ATOM 874 O O . TYR A 1 111 ? 17.037 -1.672 -40.306 1.00 97.56 111 TYR A O 1
ATOM 882 N N . ARG A 1 112 ? 16.810 -3.889 -40.535 1.00 98.00 112 ARG A N 1
ATOM 883 C CA . ARG A 1 112 ? 15.351 -3.853 -40.746 1.00 98.00 112 ARG A CA 1
ATOM 884 C C . ARG A 1 112 ? 14.620 -3.440 -39.467 1.00 98.00 112 ARG A C 1
ATOM 886 O O . ARG A 1 112 ? 14.755 -4.079 -38.431 1.00 98.00 112 ARG A O 1
ATOM 893 N N . LEU A 1 113 ? 13.770 -2.421 -39.575 1.00 97.38 113 LEU A N 1
ATOM 894 C CA . LEU A 1 113 ? 12.830 -2.015 -38.523 1.00 97.38 113 LEU A CA 1
ATOM 895 C C . LEU A 1 113 ? 11.456 -2.671 -38.736 1.00 97.38 113 LEU A C 1
ATOM 897 O O . LEU A 1 113 ? 11.171 -3.154 -39.836 1.00 97.38 113 LEU A O 1
ATOM 901 N N . LEU A 1 114 ? 10.572 -2.642 -37.733 1.00 95.88 114 LEU A N 1
ATOM 902 C CA . LEU A 1 114 ? 9.199 -3.178 -37.833 1.00 95.88 114 LEU A CA 1
ATOM 903 C C . LEU A 1 114 ? 8.441 -2.631 -39.057 1.00 95.88 114 LEU A C 1
ATOM 905 O O . LEU A 1 114 ? 7.879 -3.389 -39.846 1.00 95.88 114 LEU A O 1
ATOM 909 N N . SER A 1 115 ? 8.563 -1.324 -39.312 1.00 93.00 115 SER A N 1
ATOM 910 C CA . SER A 1 115 ? 8.032 -0.625 -40.497 1.00 93.00 115 SER A CA 1
ATOM 911 C C . SER A 1 115 ? 8.563 -1.132 -41.850 1.00 93.00 115 SER A C 1
ATOM 913 O O . SER A 1 115 ? 8.019 -0.791 -42.897 1.00 93.00 115 SER A O 1
ATOM 915 N N . HIS A 1 116 ? 9.619 -1.947 -41.840 1.00 94.88 116 HIS A N 1
ATOM 916 C CA . HIS A 1 116 ? 10.260 -2.568 -43.002 1.00 94.88 116 HIS A CA 1
ATOM 917 C C . HIS A 1 116 ? 10.087 -4.101 -43.007 1.00 94.88 116 HIS A C 1
ATOM 919 O O . HIS A 1 116 ? 10.782 -4.805 -43.745 1.00 94.88 116 HIS A O 1
ATOM 925 N N . GLY A 1 117 ? 9.161 -4.624 -42.193 1.00 91.56 117 GLY A N 1
ATOM 926 C CA . GLY A 1 117 ? 8.838 -6.047 -42.096 1.00 91.56 117 GLY A CA 1
ATOM 927 C C . GLY A 1 117 ? 9.786 -6.860 -41.211 1.00 91.56 117 GLY A C 1
ATOM 928 O O . GLY A 1 117 ? 9.871 -8.077 -41.397 1.00 91.56 117 GLY A O 1
ATOM 929 N N . ALA A 1 118 ? 10.509 -6.215 -40.288 1.00 95.75 118 ALA A N 1
ATOM 930 C CA . ALA A 1 118 ? 11.300 -6.921 -39.284 1.00 95.75 118 ALA A CA 1
ATOM 931 C C . ALA A 1 118 ? 10.411 -7.777 -38.376 1.00 95.75 118 ALA A C 1
ATOM 933 O O . ALA A 1 118 ? 9.319 -7.369 -37.989 1.00 95.75 118 ALA A O 1
ATOM 934 N N . ARG A 1 119 ? 10.904 -8.971 -38.062 1.00 95.19 119 ARG A N 1
ATOM 935 C CA . ARG A 1 119 ? 10.321 -9.953 -37.144 1.00 95.19 119 ARG A CA 1
ATOM 936 C C . ARG A 1 119 ? 11.380 -11.009 -36.881 1.00 95.19 119 ARG A C 1
ATOM 938 O O . ARG A 1 119 ? 12.152 -11.329 -37.783 1.00 95.19 119 ARG A O 1
ATOM 945 N N . TYR A 1 120 ? 11.400 -11.589 -35.698 1.00 95.56 120 TYR A N 1
ATOM 946 C CA . TYR A 1 120 ? 12.345 -12.625 -35.320 1.00 95.56 120 TYR A CA 1
ATOM 947 C C . TYR A 1 120 ? 12.407 -13.760 -36.369 1.00 95.56 120 TYR A C 1
ATOM 949 O O . TYR A 1 120 ? 11.348 -14.244 -36.787 1.00 95.56 120 TYR A O 1
ATOM 957 N N . PRO A 1 121 ? 13.601 -14.198 -36.824 1.00 95.75 121 PRO A N 1
ATOM 958 C CA . PRO A 1 121 ? 14.947 -13.825 -36.370 1.00 95.75 121 PRO A CA 1
ATOM 959 C C . PRO A 1 121 ? 15.642 -12.739 -37.233 1.00 95.75 121 PRO A C 1
ATOM 961 O O . PRO A 1 121 ? 16.869 -12.724 -37.328 1.00 95.75 121 PRO A O 1
ATOM 964 N N . SER A 1 122 ? 14.904 -11.828 -37.885 1.00 96.69 122 SER A N 1
ATOM 965 C CA . SER A 1 122 ? 15.431 -10.930 -38.934 1.00 96.69 122 SER A CA 1
ATOM 966 C C . SER A 1 122 ? 16.652 -10.096 -38.539 1.00 96.69 122 SER A C 1
ATOM 968 O O . SER A 1 122 ? 17.521 -9.881 -39.375 1.00 96.69 122 SER A O 1
ATOM 970 N N . GLY A 1 123 ? 16.762 -9.651 -37.285 1.00 96.88 123 GLY A N 1
ATOM 971 C CA . GLY A 1 123 ? 17.951 -8.927 -36.824 1.00 96.88 123 GLY A CA 1
ATOM 972 C C . GLY A 1 123 ? 19.230 -9.778 -36.840 1.00 96.88 123 GLY A C 1
ATOM 973 O O . GLY A 1 123 ? 20.308 -9.264 -37.127 1.00 96.88 123 GLY A O 1
ATOM 974 N N . GLY A 1 124 ? 19.118 -11.091 -36.608 1.00 97.62 124 GLY A N 1
ATOM 975 C CA . GLY A 1 124 ? 20.237 -12.026 -36.754 1.00 97.62 124 GLY A CA 1
ATOM 976 C C . GLY A 1 124 ? 20.610 -12.275 -38.219 1.00 97.62 124 GLY A C 1
ATOM 977 O O . GLY A 1 124 ? 21.792 -12.362 -38.548 1.00 97.62 124 GLY A O 1
ATOM 978 N N . GLU A 1 125 ? 19.617 -12.306 -39.116 1.00 98.38 125 GLU A N 1
ATOM 979 C CA . GLU A 1 125 ? 19.838 -12.354 -40.570 1.00 98.38 125 GLU A CA 1
ATOM 980 C C . GLU A 1 125 ? 20.576 -11.095 -41.062 1.00 98.38 125 GLU A C 1
ATOM 982 O O . GLU A 1 125 ? 21.486 -11.197 -41.883 1.00 98.38 125 GLU A O 1
ATOM 987 N N . ASP A 1 126 ? 20.224 -9.916 -40.540 1.00 98.44 126 ASP A N 1
ATOM 988 C CA . ASP A 1 126 ? 20.856 -8.643 -40.907 1.00 98.44 126 ASP A CA 1
ATOM 989 C C . ASP A 1 126 ? 22.323 -8.605 -40.466 1.00 98.44 126 ASP A C 1
ATOM 991 O O . ASP A 1 126 ? 23.201 -8.297 -41.273 1.00 98.44 126 ASP A O 1
ATOM 995 N N . ILE A 1 127 ? 22.620 -9.029 -39.233 1.00 98.31 127 ILE A N 1
ATOM 996 C CA . ILE A 1 127 ? 24.005 -9.176 -38.759 1.00 98.31 127 ILE A CA 1
ATOM 997 C C . ILE A 1 127 ? 24.773 -10.198 -39.599 1.00 98.31 127 ILE A C 1
ATOM 999 O O . ILE A 1 127 ? 25.921 -9.934 -39.957 1.00 98.31 127 ILE A O 1
ATOM 1003 N N . LYS A 1 128 ? 24.154 -11.324 -39.983 1.00 98.06 128 LYS A N 1
ATOM 1004 C CA . LYS A 1 128 ? 24.784 -12.301 -40.882 1.00 98.06 128 LYS A CA 1
ATOM 1005 C C . LYS A 1 128 ? 25.193 -11.653 -42.211 1.00 98.06 128 LYS A C 1
ATOM 1007 O O . LYS A 1 128 ? 26.328 -11.849 -42.634 1.00 98.06 128 LYS A O 1
ATOM 1012 N N . PHE A 1 129 ? 24.330 -10.845 -42.833 1.00 98.50 129 PHE A N 1
ATOM 1013 C CA . PHE A 1 129 ? 24.682 -10.133 -44.068 1.00 98.50 129 PHE A CA 1
ATOM 1014 C C . PHE A 1 129 ? 25.826 -9.118 -43.864 1.00 98.50 129 PHE A C 1
ATOM 1016 O O . PHE A 1 129 ? 26.684 -8.992 -44.736 1.00 98.50 129 PHE A O 1
ATOM 1023 N N . VAL A 1 130 ? 25.899 -8.423 -42.719 1.00 98.50 130 VAL A N 1
ATOM 1024 C CA . VAL A 1 130 ? 27.046 -7.542 -42.402 1.00 98.50 130 VAL A CA 1
ATOM 1025 C C . VAL A 1 130 ? 28.341 -8.352 -42.257 1.00 98.50 130 VAL A C 1
ATOM 1027 O O . VAL A 1 130 ? 29.381 -7.949 -42.774 1.00 98.50 130 VAL A O 1
ATOM 1030 N N . VAL A 1 131 ? 28.290 -9.514 -41.599 1.00 97.75 131 VAL A N 1
ATOM 1031 C CA . VAL A 1 131 ? 29.433 -10.434 -41.457 1.00 97.75 131 VAL A CA 1
ATOM 1032 C C . VAL A 1 131 ? 29.887 -10.988 -42.812 1.00 97.75 131 VAL A C 1
ATOM 1034 O O . VAL A 1 131 ? 31.089 -11.028 -43.080 1.00 97.75 131 VAL A O 1
ATOM 1037 N N . ASP A 1 132 ? 28.953 -11.385 -43.680 1.00 96.81 132 ASP A N 1
ATOM 1038 C CA . ASP A 1 132 ? 29.259 -11.819 -45.048 1.00 96.81 132 ASP A CA 1
ATOM 1039 C C . ASP A 1 132 ? 29.949 -10.687 -45.828 1.00 96.81 132 ASP A C 1
ATOM 1041 O O . ASP A 1 132 ? 31.010 -10.898 -46.413 1.00 96.81 132 ASP A O 1
ATOM 1045 N N . TRP A 1 133 ? 29.429 -9.456 -45.743 1.00 98.12 133 TRP A N 1
ATOM 1046 C CA . TRP A 1 133 ? 30.045 -8.280 -46.363 1.00 98.12 133 TRP A CA 1
ATOM 1047 C C . TRP A 1 133 ? 31.467 -8.010 -45.841 1.00 98.12 133 TRP A C 1
ATOM 1049 O O . TRP A 1 133 ? 32.358 -7.685 -46.628 1.00 98.12 133 TRP A O 1
ATOM 1059 N N . VAL A 1 134 ? 31.730 -8.202 -44.543 1.00 97.44 134 VAL A N 1
ATOM 1060 C CA . VAL A 1 134 ? 33.091 -8.096 -43.982 1.00 97.44 134 VAL A CA 1
ATOM 1061 C C . VAL A 1 134 ? 34.026 -9.149 -44.588 1.00 97.44 134 VAL A C 1
ATOM 1063 O O . VAL A 1 134 ? 35.149 -8.812 -44.962 1.00 97.44 134 VAL A O 1
ATOM 1066 N N . LYS A 1 135 ? 33.571 -10.399 -44.739 1.00 94.75 135 LYS A N 1
ATOM 1067 C CA . LYS A 1 135 ? 34.358 -11.499 -45.330 1.00 94.75 135 LYS A CA 1
ATOM 1068 C C . LYS A 1 135 ? 34.623 -11.318 -46.825 1.00 94.75 135 LYS A C 1
ATOM 1070 O O . LYS A 1 135 ? 35.703 -11.662 -47.292 1.00 94.75 135 LYS A O 1
ATOM 1075 N N . GLU A 1 136 ? 33.646 -10.819 -47.574 1.00 93.38 136 GLU A N 1
ATOM 1076 C CA . GLU A 1 136 ? 33.718 -10.716 -49.036 1.00 93.38 136 GLU A CA 1
ATOM 1077 C C . GLU A 1 136 ? 34.340 -9.398 -49.508 1.00 93.38 136 GLU A C 1
ATOM 1079 O O . GLU A 1 136 ? 35.124 -9.386 -50.456 1.00 93.38 136 GLU A O 1
ATOM 1084 N N . SER A 1 137 ? 34.000 -8.285 -48.851 1.00 94.62 137 SER A N 1
ATOM 1085 C CA . SER A 1 137 ? 34.418 -6.939 -49.253 1.00 94.62 137 SER A CA 1
ATOM 1086 C C . SER A 1 137 ? 35.570 -6.418 -48.402 1.00 94.62 137 SER A C 1
ATOM 1088 O O . SER A 1 137 ? 36.618 -6.077 -48.954 1.00 94.62 137 SER A O 1
ATOM 1090 N N . LEU A 1 138 ? 35.421 -6.359 -47.071 1.00 94.44 138 LEU A N 1
ATOM 1091 C CA . LEU A 1 138 ? 36.433 -5.723 -46.217 1.00 94.44 138 LEU A CA 1
ATOM 1092 C C . LEU A 1 138 ? 37.739 -6.528 -46.163 1.00 94.44 138 LEU A C 1
ATOM 1094 O O . LEU A 1 138 ? 38.797 -5.945 -46.366 1.00 94.44 138 LEU A O 1
ATOM 1098 N N . ALA A 1 139 ? 37.675 -7.852 -46.004 1.00 92.00 139 ALA A N 1
ATOM 1099 C CA . ALA A 1 139 ? 38.855 -8.726 -45.974 1.00 92.00 139 ALA A CA 1
ATOM 1100 C C . ALA A 1 139 ? 39.611 -8.829 -47.321 1.00 92.00 139 ALA A C 1
ATOM 1102 O O . ALA A 1 139 ? 40.703 -9.389 -47.381 1.00 92.00 139 ALA A O 1
ATOM 1103 N N . SER A 1 140 ? 39.060 -8.278 -48.413 1.00 89.56 140 SER A N 1
ATOM 1104 C CA . SER A 1 140 ? 39.752 -8.162 -49.710 1.00 89.56 140 SER A CA 1
ATOM 1105 C C . SER A 1 140 ? 40.649 -6.917 -49.821 1.00 89.56 140 SER A C 1
ATOM 1107 O O . SER A 1 140 ? 41.358 -6.739 -50.815 1.00 89.56 140 SER A O 1
ATOM 1109 N N . ARG A 1 141 ? 40.601 -6.030 -48.820 1.00 90.44 141 ARG A N 1
ATOM 1110 C CA . ARG A 1 141 ? 41.296 -4.741 -48.787 1.00 90.44 141 ARG A CA 1
ATOM 1111 C C . ARG A 1 141 ? 42.680 -4.883 -48.151 1.00 90.44 141 ARG A C 1
ATOM 1113 O O . ARG A 1 141 ? 42.851 -5.604 -47.176 1.00 90.44 141 ARG A O 1
ATOM 1120 N N . GLU A 1 142 ? 43.647 -4.131 -48.672 1.00 85.62 142 GLU A N 1
ATOM 1121 C CA . GLU A 1 142 ? 44.994 -4.019 -48.093 1.00 85.62 142 GLU A CA 1
ATOM 1122 C C . GLU A 1 142 ? 44.925 -3.580 -46.617 1.00 85.62 142 GLU A C 1
ATOM 1124 O O . GLU A 1 142 ? 44.283 -2.569 -46.302 1.00 85.62 142 GLU A O 1
ATOM 1129 N N . GLY A 1 143 ? 45.575 -4.335 -45.725 1.00 86.25 143 GLY A N 1
ATOM 1130 C CA . GLY A 1 143 ? 45.531 -4.121 -44.272 1.00 86.25 143 GLY A CA 1
ATOM 1131 C C . GLY A 1 143 ? 44.285 -4.690 -43.577 1.00 86.25 143 GLY A C 1
ATOM 1132 O O . GLY A 1 143 ? 43.927 -4.232 -42.495 1.00 86.25 143 GLY A O 1
ATOM 1133 N N . TYR A 1 144 ? 43.595 -5.644 -44.207 1.00 91.88 144 TYR A N 1
ATOM 1134 C CA . TYR A 1 144 ? 42.465 -6.397 -43.638 1.00 91.88 144 TYR A CA 1
ATOM 1135 C C . TYR A 1 144 ? 42.579 -7.905 -43.915 1.00 91.88 144 TYR A C 1
ATOM 1137 O O . TYR A 1 144 ? 41.586 -8.628 -43.880 1.00 91.88 144 TYR A O 1
ATOM 1145 N N . GLU A 1 145 ? 43.789 -8.399 -44.185 1.00 86.81 145 GLU A N 1
ATOM 1146 C CA . GLU A 1 145 ? 44.038 -9.800 -44.536 1.00 86.81 145 GLU A CA 1
ATOM 1147 C C . GLU A 1 145 ? 43.682 -10.766 -43.388 1.00 86.81 145 GLU A C 1
ATOM 1149 O O . GLU A 1 145 ? 43.345 -11.924 -43.637 1.00 86.81 145 GLU A O 1
ATOM 1154 N N . ASN A 1 146 ? 43.727 -10.283 -42.140 1.00 90.56 146 ASN A N 1
ATOM 1155 C CA . ASN A 1 146 ? 43.175 -10.949 -40.963 1.00 90.56 146 ASN A CA 1
ATOM 1156 C C . ASN A 1 146 ? 42.329 -9.945 -40.164 1.00 90.56 146 ASN A C 1
ATOM 1158 O O . ASN A 1 146 ? 42.812 -8.875 -39.791 1.00 90.56 146 ASN A O 1
ATOM 1162 N N . ILE A 1 147 ? 41.079 -10.289 -39.864 1.00 93.25 147 ILE A N 1
ATOM 1163 C CA . ILE A 1 147 ? 40.152 -9.436 -39.114 1.00 93.25 147 ILE A CA 1
ATOM 1164 C C . ILE A 1 147 ? 39.816 -10.070 -37.766 1.00 93.25 147 ILE A C 1
ATOM 1166 O O . ILE A 1 147 ? 39.241 -11.159 -37.713 1.00 93.25 147 ILE A O 1
ATOM 1170 N N . ASN A 1 148 ? 40.089 -9.337 -36.686 1.00 92.12 148 ASN A N 1
ATOM 1171 C CA . ASN A 1 148 ? 39.622 -9.659 -35.339 1.00 92.12 148 ASN A CA 1
ATOM 1172 C C . ASN A 1 148 ? 38.274 -8.961 -35.123 1.00 92.12 148 ASN A C 1
ATOM 1174 O O . ASN A 1 148 ? 38.203 -7.759 -34.872 1.00 92.12 148 ASN A O 1
ATOM 1178 N N . LEU A 1 149 ? 37.191 -9.707 -35.325 1.00 94.50 149 LEU A N 1
ATOM 1179 C CA . LEU A 1 149 ? 35.827 -9.200 -35.333 1.00 94.50 149 LEU A CA 1
ATOM 1180 C C . LEU A 1 149 ? 35.222 -9.223 -33.924 1.00 94.50 149 LEU A C 1
ATOM 1182 O O . LEU A 1 149 ? 35.235 -10.255 -33.246 1.00 94.50 149 LEU A O 1
ATOM 1186 N N . VAL A 1 150 ? 34.620 -8.105 -33.523 1.00 95.75 150 VAL A N 1
ATOM 1187 C CA . VAL A 1 150 ? 33.818 -7.987 -32.299 1.00 95.75 150 VAL A CA 1
ATOM 1188 C C . VAL A 1 150 ? 32.483 -7.322 -32.618 1.00 95.75 150 VAL A C 1
ATOM 1190 O O . VAL A 1 150 ? 32.408 -6.374 -33.403 1.00 95.75 150 VAL A O 1
ATOM 1193 N N . LEU A 1 151 ? 31.413 -7.826 -32.007 1.00 98.19 151 LEU A N 1
ATOM 1194 C CA . LEU A 1 151 ? 30.070 -7.253 -32.108 1.00 98.19 151 LEU A CA 1
ATOM 1195 C C . LEU A 1 151 ? 29.778 -6.386 -30.878 1.00 98.19 151 LEU A C 1
ATOM 1197 O O . LEU A 1 151 ? 30.135 -6.761 -29.767 1.00 98.19 151 LEU A O 1
ATOM 1201 N N . LEU A 1 152 ? 29.090 -5.260 -31.038 1.00 98.25 152 LEU A N 1
ATOM 1202 C CA . LEU A 1 152 ? 28.532 -4.483 -29.930 1.00 98.25 152 LEU A CA 1
ATOM 1203 C C . LEU A 1 152 ? 27.094 -4.125 -30.276 1.00 98.25 152 LEU A C 1
ATOM 1205 O O . LEU A 1 152 ? 26.858 -3.381 -31.222 1.00 98.25 152 LEU A O 1
ATOM 1209 N N . GLY A 1 153 ? 26.137 -4.645 -29.518 1.00 98.06 153 GLY A N 1
ATOM 1210 C CA . GLY A 1 153 ? 24.729 -4.295 -29.664 1.00 98.06 153 GLY A CA 1
ATOM 1211 C C . GLY A 1 153 ? 24.248 -3.440 -28.498 1.00 98.06 153 GLY A C 1
ATOM 1212 O O . GLY A 1 153 ? 24.485 -3.786 -27.342 1.00 98.06 153 GLY A O 1
ATOM 1213 N N . ASN A 1 154 ? 23.567 -2.333 -28.793 1.00 97.25 154 ASN A N 1
ATOM 1214 C CA . ASN A 1 154 ? 22.885 -1.516 -27.789 1.00 97.25 154 ASN A CA 1
ATOM 1215 C C . ASN A 1 154 ? 21.379 -1.809 -27.787 1.00 97.25 154 ASN A C 1
ATOM 1217 O O . ASN A 1 154 ? 20.758 -1.769 -28.847 1.00 97.25 154 ASN A O 1
ATOM 1221 N N . SER A 1 155 ? 20.780 -2.060 -26.617 1.00 96.38 155 SER A N 1
ATOM 1222 C CA . SER A 1 155 ? 19.329 -2.263 -26.466 1.00 96.38 155 SER A CA 1
ATOM 1223 C C . SER A 1 155 ? 18.798 -3.317 -27.462 1.00 96.38 155 SER A C 1
ATOM 1225 O O . SER A 1 155 ? 19.323 -4.431 -27.509 1.00 96.38 155 SER A O 1
ATOM 1227 N N . ALA A 1 156 ? 17.825 -2.977 -28.313 1.00 96.62 156 ALA A N 1
ATOM 1228 C CA . ALA A 1 156 ? 17.341 -3.820 -29.418 1.00 96.62 156 ALA A CA 1
ATOM 1229 C C . ALA A 1 156 ? 18.459 -4.387 -30.330 1.00 96.62 156 ALA A C 1
ATOM 1231 O O . ALA A 1 156 ? 18.376 -5.531 -30.778 1.00 96.62 156 ALA A O 1
ATOM 1232 N N . GLY A 1 157 ? 19.544 -3.642 -30.558 1.00 97.88 157 GLY A N 1
ATOM 1233 C CA . GLY A 1 157 ? 20.715 -4.122 -31.293 1.00 97.88 157 GLY A CA 1
ATOM 1234 C C . GLY A 1 157 ? 21.472 -5.242 -30.571 1.00 97.88 157 GLY A C 1
ATOM 1235 O O . GLY A 1 157 ? 22.025 -6.130 -31.217 1.00 97.88 157 GLY A O 1
ATOM 1236 N N . GLY A 1 158 ? 21.447 -5.265 -29.235 1.00 97.69 158 GLY A N 1
ATOM 1237 C CA . GLY A 1 158 ? 21.955 -6.378 -28.424 1.00 97.69 158 GLY A CA 1
ATOM 1238 C C . GLY A 1 158 ? 21.113 -7.644 -28.579 1.00 97.69 158 GLY A C 1
ATOM 1239 O O . GLY A 1 158 ? 21.658 -8.741 -28.699 1.00 97.69 158 GLY A O 1
ATOM 1240 N N . VAL A 1 159 ? 19.792 -7.496 -28.705 1.00 98.00 159 VAL A N 1
ATOM 1241 C CA . VAL A 1 159 ? 18.868 -8.599 -29.032 1.00 98.00 159 VAL A CA 1
ATOM 1242 C C . VAL A 1 159 ? 19.188 -9.176 -30.416 1.00 98.00 159 VAL A C 1
ATOM 1244 O O . VAL A 1 159 ? 19.158 -10.387 -30.617 1.00 98.00 159 VAL A O 1
ATOM 1247 N N . HIS A 1 160 ? 19.555 -8.334 -31.386 1.00 98.25 160 HIS A N 1
ATOM 1248 C CA . HIS A 1 160 ? 19.993 -8.792 -32.709 1.00 98.25 160 HIS A CA 1
ATOM 1249 C C . HIS A 1 160 ? 21.335 -9.537 -32.648 1.00 98.25 160 HIS A C 1
ATOM 1251 O O . HIS A 1 160 ? 21.441 -10.632 -33.203 1.00 98.25 160 HIS A O 1
ATOM 1257 N N . VAL A 1 161 ? 22.329 -8.994 -31.931 1.00 97.94 161 VAL A N 1
ATOM 1258 C CA . VAL A 1 161 ? 23.640 -9.640 -31.720 1.00 97.94 161 VAL A CA 1
ATOM 1259 C C . VAL A 1 161 ? 23.466 -11.018 -31.089 1.00 97.94 161 VAL A C 1
ATOM 1261 O O . VAL A 1 161 ? 23.935 -12.008 -31.640 1.00 97.94 161 VAL A O 1
ATOM 1264 N N . THR A 1 162 ? 22.724 -11.110 -29.990 1.00 96.25 162 THR A N 1
ATOM 1265 C CA . THR A 1 162 ? 22.438 -12.381 -29.306 1.00 96.25 162 THR A CA 1
ATOM 1266 C C . THR A 1 162 ? 21.605 -13.344 -30.162 1.00 96.25 162 THR A C 1
ATOM 1268 O O . THR A 1 162 ? 21.887 -14.539 -30.163 1.00 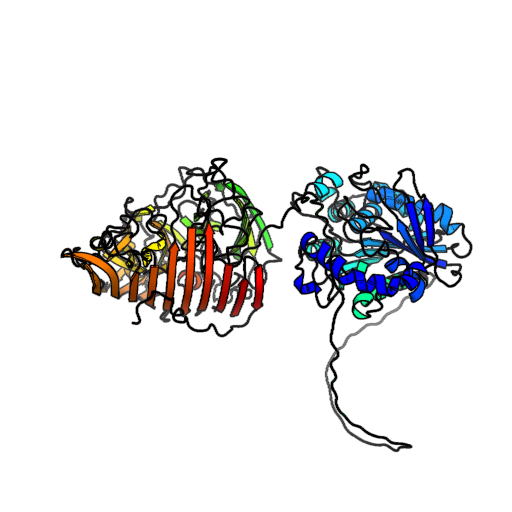96.25 162 THR A O 1
ATOM 1271 N N . THR A 1 163 ? 20.674 -12.855 -30.993 1.00 96.12 163 THR A N 1
ATOM 1272 C CA . THR A 1 163 ? 19.971 -13.687 -31.994 1.00 96.12 163 THR A CA 1
ATOM 1273 C C . THR A 1 163 ? 20.955 -14.330 -32.979 1.00 96.12 163 THR A C 1
ATOM 1275 O O . THR A 1 163 ? 20.913 -15.544 -33.172 1.00 96.12 163 THR A O 1
ATOM 1278 N N . PHE A 1 164 ? 21.878 -13.556 -33.568 1.00 96.75 164 PHE A N 1
ATOM 1279 C CA . PHE A 1 164 ? 22.917 -14.101 -34.455 1.00 96.75 164 PHE A CA 1
ATOM 1280 C C . PHE A 1 164 ? 23.851 -15.078 -33.725 1.00 96.75 164 PHE A C 1
ATOM 1282 O O . PHE A 1 164 ? 24.251 -16.093 -34.298 1.00 96.75 164 PHE A O 1
ATOM 1289 N N . LEU A 1 165 ? 24.196 -14.790 -32.466 1.00 93.12 165 LEU A N 1
ATOM 1290 C CA . LEU A 1 165 ? 25.114 -15.601 -31.669 1.00 93.12 165 LEU A CA 1
ATOM 1291 C C . LEU A 1 165 ? 24.513 -16.929 -31.189 1.00 93.12 165 LEU A C 1
ATOM 1293 O O . LEU A 1 165 ? 25.258 -17.903 -31.104 1.00 93.12 165 LEU A O 1
ATOM 1297 N N . PHE A 1 166 ? 23.216 -16.989 -30.873 1.00 90.44 166 PHE A N 1
ATOM 1298 C CA . PHE A 1 166 ? 22.634 -18.131 -30.151 1.00 90.44 166 PHE A CA 1
ATOM 1299 C C . PHE A 1 166 ? 21.581 -18.908 -30.943 1.00 90.44 166 PHE A C 1
ATOM 1301 O O . PHE A 1 166 ? 21.496 -20.121 -30.760 1.00 90.44 166 PHE A O 1
ATOM 1308 N N . ASP A 1 167 ? 20.821 -18.287 -31.857 1.00 91.94 167 ASP A N 1
ATOM 1309 C CA . ASP A 1 167 ? 19.799 -19.043 -32.593 1.00 91.94 167 ASP A CA 1
ATOM 1310 C C . ASP A 1 167 ? 20.453 -20.089 -33.530 1.00 91.94 167 ASP A C 1
ATOM 1312 O O . ASP A 1 167 ? 21.418 -19.761 -34.242 1.00 91.94 167 ASP A O 1
ATOM 1316 N N . PRO A 1 168 ? 19.976 -21.351 -33.548 1.00 89.00 168 PRO A N 1
ATOM 1317 C CA . PRO A 1 168 ? 20.553 -22.411 -34.377 1.00 89.00 168 PRO A CA 1
ATOM 1318 C C . PRO A 1 168 ? 20.578 -22.109 -35.884 1.00 89.00 168 PRO A C 1
ATOM 1320 O O . PRO A 1 168 ? 21.460 -22.609 -36.585 1.00 89.00 168 PRO A O 1
ATOM 1323 N N . ALA A 1 169 ? 19.682 -21.258 -36.403 1.00 90.75 169 ALA A N 1
ATOM 1324 C CA . ALA A 1 169 ? 19.631 -20.900 -37.823 1.00 90.75 169 ALA A CA 1
ATOM 1325 C C . ALA A 1 169 ? 20.926 -20.239 -38.334 1.00 90.75 169 ALA A C 1
ATOM 1327 O O . ALA A 1 169 ? 21.226 -20.313 -39.528 1.00 90.75 169 ALA A O 1
ATOM 1328 N N . PHE A 1 170 ? 21.721 -19.634 -37.444 1.00 93.62 170 PHE A N 1
ATOM 1329 C CA . PHE A 1 170 ? 22.992 -18.989 -37.792 1.00 93.62 170 PHE A CA 1
ATOM 1330 C C . PHE A 1 170 ? 24.230 -19.827 -37.438 1.00 93.62 170 PHE A C 1
ATOM 1332 O O . PHE A 1 170 ? 25.341 -19.395 -37.743 1.00 93.62 170 PHE A O 1
ATOM 1339 N N . GLU A 1 171 ? 24.084 -21.032 -36.867 1.00 90.25 171 GLU A N 1
ATOM 1340 C CA . GLU A 1 171 ? 25.218 -21.858 -36.406 1.00 90.25 171 GLU A CA 1
ATOM 1341 C C . GLU A 1 171 ? 26.244 -22.116 -37.519 1.00 90.25 171 GLU A C 1
ATOM 1343 O O . GLU A 1 171 ? 27.441 -21.921 -37.315 1.00 90.25 171 GLU A O 1
ATOM 1348 N N . SER A 1 172 ? 25.783 -22.437 -38.733 1.00 89.00 172 SER A N 1
ATOM 1349 C CA . SER A 1 172 ? 26.672 -22.637 -39.890 1.00 89.00 172 SER A CA 1
ATOM 1350 C C . SER A 1 172 ? 27.463 -21.376 -40.265 1.00 89.00 172 SER A C 1
ATOM 1352 O O . SER A 1 172 ? 28.631 -21.477 -40.628 1.00 89.00 172 SER A O 1
ATOM 1354 N N . ALA A 1 173 ? 26.863 -20.188 -40.137 1.00 90.50 173 ALA A N 1
ATOM 1355 C CA . ALA A 1 173 ? 27.536 -18.921 -40.426 1.00 90.50 173 ALA A CA 1
ATOM 1356 C C . ALA A 1 173 ? 28.542 -18.537 -39.327 1.00 90.50 173 ALA A C 1
ATOM 1358 O O . ALA A 1 173 ? 29.619 -18.025 -39.633 1.00 90.50 173 ALA A O 1
ATOM 1359 N N . ARG A 1 174 ? 28.224 -18.827 -38.056 1.00 90.81 174 ARG A N 1
ATOM 1360 C CA . ARG A 1 174 ? 29.146 -18.654 -36.919 1.00 90.81 174 ARG A CA 1
ATOM 1361 C C . ARG A 1 174 ? 30.360 -19.571 -37.031 1.00 90.81 174 ARG A C 1
ATOM 1363 O O . ARG A 1 174 ? 31.491 -19.134 -36.853 1.00 90.81 174 ARG A O 1
ATOM 1370 N N . GLU A 1 175 ? 30.144 -20.833 -37.381 1.00 88.38 175 GLU A N 1
ATOM 1371 C CA . GLU A 1 175 ? 31.201 -21.831 -37.567 1.00 88.38 175 GLU A CA 1
ATOM 1372 C C . GLU A 1 175 ? 32.243 -21.420 -38.628 1.00 88.38 175 GLU A C 1
ATOM 1374 O O . GLU A 1 175 ? 33.386 -21.865 -38.558 1.00 88.38 175 GLU A O 1
ATOM 1379 N N . GLU A 1 176 ? 31.916 -20.558 -39.593 1.00 89.12 176 GLU A N 1
ATOM 1380 C CA . GLU A 1 176 ? 32.899 -20.027 -40.553 1.00 89.12 176 GLU A CA 1
ATOM 1381 C C . GLU A 1 176 ? 33.825 -18.950 -39.962 1.00 89.12 176 GLU A C 1
ATOM 1383 O O . GLU A 1 176 ? 34.943 -18.793 -40.450 1.00 89.12 176 GLU A O 1
ATOM 1388 N N . ILE A 1 177 ? 33.391 -18.242 -38.913 1.00 91.00 177 ILE A N 1
ATOM 1389 C CA . ILE A 1 177 ? 34.125 -17.127 -38.281 1.00 91.00 177 ILE A CA 1
ATOM 1390 C C . ILE A 1 177 ? 34.655 -17.451 -36.878 1.00 91.00 177 ILE A C 1
ATOM 1392 O O . ILE A 1 177 ? 35.388 -16.657 -36.307 1.00 91.00 177 ILE A O 1
ATOM 1396 N N . LEU A 1 178 ? 34.320 -18.601 -36.292 1.00 86.06 178 LEU A N 1
ATOM 1397 C CA . LEU A 1 178 ? 34.889 -19.044 -35.007 1.00 86.06 178 LEU A CA 1
ATOM 1398 C C . LEU A 1 178 ? 36.183 -19.861 -35.178 1.00 86.06 178 LEU A C 1
ATOM 1400 O O . LEU A 1 178 ? 36.925 -20.071 -34.220 1.00 86.06 178 LEU A O 1
ATOM 1404 N N . LYS A 1 179 ? 36.472 -20.335 -36.397 1.00 78.69 179 LYS A N 1
ATOM 1405 C CA . LYS A 1 179 ? 37.608 -21.226 -36.671 1.00 78.69 179 LYS A CA 1
ATOM 1406 C C . LYS A 1 179 ? 38.957 -20.486 -36.627 1.00 78.69 179 LYS A C 1
ATOM 1408 O O . LYS A 1 179 ? 39.113 -19.465 -37.300 1.00 78.69 179 LYS A O 1
ATOM 1413 N N . PRO A 1 180 ? 39.975 -21.021 -35.922 1.00 65.44 180 PRO A N 1
ATOM 1414 C CA . PRO A 1 180 ? 41.346 -20.524 -36.022 1.00 65.44 180 PRO A CA 1
ATOM 1415 C C . PRO A 1 180 ? 41.852 -20.559 -37.471 1.00 65.44 180 PRO A C 1
ATOM 1417 O O . PRO A 1 180 ? 41.676 -21.558 -38.168 1.00 65.44 180 PRO A O 1
ATOM 1420 N N . GLY A 1 181 ? 42.493 -19.477 -37.920 1.00 64.62 181 GLY A N 1
ATOM 1421 C CA . GLY A 1 181 ? 43.006 -19.347 -39.290 1.00 64.62 181 GLY A CA 1
ATOM 1422 C C . GLY A 1 181 ? 41.979 -18.902 -40.340 1.00 64.62 181 GLY A C 1
ATOM 1423 O O . GLY A 1 181 ? 42.323 -18.836 -41.518 1.00 64.62 181 GLY A O 1
ATOM 1424 N N . ALA A 1 182 ? 40.741 -18.576 -39.951 1.00 63.59 182 ALA A N 1
ATOM 1425 C CA . ALA A 1 182 ? 39.837 -17.817 -40.811 1.00 63.59 182 ALA A CA 1
ATOM 1426 C C . ALA A 1 182 ? 40.339 -16.367 -40.965 1.00 63.59 182 ALA A C 1
ATOM 1428 O O . ALA A 1 182 ? 40.715 -15.740 -39.977 1.00 63.59 182 ALA A O 1
ATOM 1429 N N . GLY A 1 183 ? 40.291 -15.815 -42.185 1.00 83.31 183 GLY A N 1
ATOM 1430 C CA . GLY A 1 183 ? 40.655 -14.410 -42.449 1.00 83.31 183 GLY A CA 1
ATOM 1431 C C . GLY A 1 183 ? 39.733 -13.389 -41.765 1.00 83.31 183 GLY A C 1
ATOM 1432 O O . GLY A 1 183 ? 40.080 -12.220 -41.652 1.00 83.31 183 GLY A O 1
ATOM 1433 N N . VAL A 1 184 ? 38.580 -13.832 -41.254 1.00 93.00 184 VAL A N 1
ATOM 1434 C CA . VAL A 1 184 ? 37.722 -13.075 -40.335 1.00 93.00 184 VAL A CA 1
ATOM 1435 C C . VAL A 1 184 ? 37.391 -13.981 -39.157 1.00 93.00 184 VAL A C 1
ATOM 1437 O O . VAL A 1 184 ? 36.767 -15.025 -39.351 1.00 93.00 184 VAL A O 1
ATOM 1440 N N . ARG A 1 185 ? 37.794 -13.584 -37.947 1.00 91.75 185 ARG A N 1
ATOM 1441 C CA . ARG A 1 185 ? 37.559 -14.332 -36.710 1.00 91.75 185 ARG A CA 1
ATOM 1442 C C . ARG A 1 185 ? 36.721 -13.520 -35.729 1.00 91.75 185 ARG A C 1
ATOM 1444 O O . ARG A 1 185 ? 37.175 -12.482 -35.260 1.00 91.75 185 ARG A O 1
ATOM 1451 N N . LEU A 1 186 ? 35.542 -14.015 -35.365 1.00 92.50 186 LEU A N 1
ATOM 1452 C CA . LEU A 1 186 ? 34.762 -13.502 -34.239 1.00 92.50 186 LEU A CA 1
ATOM 1453 C C . LEU A 1 186 ? 35.446 -13.905 -32.928 1.00 92.50 186 LEU A C 1
ATOM 1455 O O . LEU A 1 186 ? 35.673 -15.091 -32.698 1.00 92.50 186 LEU A O 1
ATOM 1459 N N . GLN A 1 187 ? 35.775 -12.927 -32.084 1.00 86.62 187 GLN A N 1
ATOM 1460 C CA . GLN A 1 187 ? 36.468 -13.174 -30.812 1.00 86.62 187 GLN A CA 1
ATOM 1461 C C . GLN A 1 187 ? 35.635 -12.829 -29.568 1.00 86.62 187 GLN A C 1
ATOM 1463 O O . GLN A 1 187 ? 35.851 -13.400 -28.498 1.00 86.62 187 GLN A O 1
ATOM 1468 N N . GLY A 1 188 ? 34.679 -11.908 -29.697 1.00 92.62 188 GLY A N 1
ATOM 1469 C CA . GLY A 1 188 ? 33.863 -11.461 -28.575 1.00 92.62 188 GLY A CA 1
ATOM 1470 C C . GLY A 1 188 ? 32.621 -10.690 -28.997 1.00 92.62 188 GLY A C 1
ATOM 1471 O O . GLY A 1 188 ? 32.465 -10.308 -30.162 1.00 92.62 188 GLY A O 1
ATOM 1472 N N . ALA A 1 189 ? 31.740 -10.442 -28.032 1.00 96.69 189 ALA A N 1
ATOM 1473 C CA . ALA A 1 189 ? 30.603 -9.550 -28.203 1.00 96.69 189 ALA A CA 1
ATOM 1474 C C . ALA A 1 189 ? 30.288 -8.747 -26.934 1.00 96.69 189 ALA A C 1
ATOM 1476 O O . ALA A 1 189 ? 30.477 -9.214 -25.811 1.00 96.69 189 ALA A O 1
ATOM 1477 N N . THR A 1 190 ? 29.760 -7.543 -27.132 1.00 97.75 190 THR A N 1
ATOM 1478 C CA . THR A 1 190 ? 29.370 -6.613 -26.074 1.00 97.75 190 THR A CA 1
ATOM 1479 C C . THR A 1 190 ? 27.872 -6.315 -26.156 1.00 97.75 190 THR A C 1
ATOM 1481 O O . THR A 1 190 ? 27.361 -5.961 -27.218 1.00 97.75 190 THR A O 1
ATOM 1484 N N . CYS A 1 191 ? 27.165 -6.429 -25.035 1.00 98.19 191 CYS A N 1
ATOM 1485 C CA . CYS A 1 191 ? 25.733 -6.145 -24.913 1.00 98.19 191 CYS A CA 1
ATOM 1486 C C . CYS A 1 191 ? 25.544 -4.927 -23.999 1.00 98.19 191 CYS A C 1
ATOM 1488 O O . CYS A 1 191 ? 25.805 -5.015 -22.804 1.00 98.19 191 CYS A O 1
ATOM 1490 N N . LEU A 1 192 ? 25.135 -3.783 -24.552 1.00 98.00 192 LEU A N 1
ATOM 1491 C CA . LEU A 1 192 ? 25.015 -2.501 -23.843 1.00 98.00 192 LEU A CA 1
ATOM 1492 C C . LEU A 1 192 ? 23.541 -2.158 -23.591 1.00 98.00 192 LEU A C 1
ATOM 1494 O O . LEU A 1 192 ? 22.808 -1.898 -24.546 1.00 98.00 192 LEU A O 1
ATOM 1498 N N . GLY A 1 193 ? 23.098 -2.169 -22.332 1.00 97.06 193 GLY A N 1
ATOM 1499 C CA . GLY A 1 193 ? 21.695 -1.946 -21.955 1.00 97.06 193 GLY A CA 1
ATOM 1500 C C . GLY A 1 193 ? 20.749 -2.931 -22.652 1.00 97.06 193 GLY A C 1
ATOM 1501 O O . GLY A 1 193 ? 19.711 -2.537 -23.171 1.00 97.06 193 GLY A O 1
ATOM 1502 N N . THR A 1 194 ? 21.166 -4.190 -22.810 1.00 97.62 194 THR A N 1
ATOM 1503 C CA . THR A 1 194 ? 20.433 -5.185 -23.609 1.00 97.62 194 THR A CA 1
ATOM 1504 C C . THR A 1 194 ? 19.407 -5.919 -22.748 1.00 97.62 194 THR A C 1
ATOM 1506 O O . THR A 1 194 ? 19.813 -6.530 -21.765 1.00 97.62 194 THR A O 1
ATOM 1509 N N . PRO A 1 195 ? 18.111 -5.919 -23.107 1.00 95.00 195 PRO A N 1
ATOM 1510 C CA . PRO A 1 195 ? 17.129 -6.788 -22.466 1.00 95.00 195 PRO A CA 1
ATOM 1511 C C . PRO A 1 195 ? 17.344 -8.239 -22.916 1.00 95.00 195 PRO A C 1
ATOM 1513 O O . PRO A 1 195 ? 17.347 -8.523 -24.117 1.00 95.00 195 PRO A O 1
ATOM 1516 N N . PHE A 1 196 ? 17.536 -9.162 -21.969 1.00 96.31 196 PHE A N 1
ATOM 1517 C CA . PHE A 1 196 ? 17.766 -10.580 -22.288 1.00 96.31 196 PHE A CA 1
ATOM 1518 C C . PHE A 1 196 ? 16.488 -11.439 -22.262 1.00 96.31 196 PHE A C 1
ATOM 1520 O O . PHE A 1 196 ? 16.470 -12.512 -22.862 1.00 96.31 196 PHE A O 1
ATOM 1527 N N . HIS A 1 197 ? 15.417 -10.942 -21.644 1.00 93.25 197 HIS A N 1
ATOM 1528 C CA . HIS A 1 197 ? 14.011 -11.315 -21.850 1.00 93.25 197 HIS A CA 1
ATOM 1529 C C . HIS A 1 197 ? 13.129 -10.169 -21.313 1.00 93.25 197 HIS A C 1
ATOM 1531 O O . HIS A 1 197 ? 13.652 -9.133 -20.899 1.00 93.25 197 HIS A O 1
ATOM 1537 N N . TRP A 1 198 ? 11.806 -10.343 -21.343 1.00 88.38 198 TRP A N 1
ATOM 1538 C CA . TRP A 1 198 ? 10.827 -9.347 -20.882 1.00 88.38 198 TRP A CA 1
ATOM 1539 C C . TRP A 1 198 ? 9.774 -9.935 -19.927 1.00 88.38 198 TRP A C 1
ATOM 1541 O O . TRP A 1 198 ? 8.753 -9.308 -19.684 1.00 88.38 198 TRP A O 1
ATOM 1551 N N . GLY A 1 199 ? 9.997 -11.145 -19.399 1.00 75.94 199 GLY A N 1
ATOM 1552 C CA . GLY A 1 199 ? 8.997 -11.858 -18.590 1.00 75.94 199 GLY A CA 1
ATOM 1553 C C . GLY A 1 199 ? 7.635 -11.926 -19.294 1.00 75.94 199 GLY A C 1
ATOM 1554 O O . GLY A 1 199 ? 7.577 -12.285 -20.472 1.00 75.94 199 GLY A O 1
ATOM 1555 N N . ASP A 1 200 ? 6.587 -11.516 -18.578 1.00 63.12 200 ASP A N 1
ATOM 1556 C CA . ASP A 1 200 ? 5.198 -11.429 -19.051 1.00 63.12 200 ASP A CA 1
ATOM 1557 C C . ASP A 1 200 ? 4.788 -10.004 -19.509 1.00 63.12 200 ASP A C 1
ATOM 1559 O O . ASP A 1 200 ? 3.601 -9.686 -19.575 1.00 63.12 200 ASP A O 1
ATOM 1563 N N . VAL A 1 201 ? 5.744 -9.111 -19.815 1.00 64.94 201 VAL A N 1
ATOM 1564 C CA . VAL A 1 201 ? 5.454 -7.731 -20.263 1.00 64.94 201 VAL A CA 1
ATOM 1565 C C . VAL A 1 201 ? 4.725 -7.720 -21.615 1.00 64.94 201 VAL A C 1
ATOM 1567 O O . VAL A 1 201 ? 5.287 -8.101 -22.646 1.00 64.94 201 VAL A O 1
ATOM 1570 N N . ASP A 1 202 ? 3.492 -7.205 -21.624 1.00 67.19 202 ASP A N 1
ATOM 1571 C CA . ASP A 1 202 ? 2.621 -7.163 -22.806 1.00 67.19 202 ASP A CA 1
ATOM 1572 C C . ASP A 1 202 ? 2.818 -5.908 -23.682 1.00 67.19 202 ASP A C 1
ATOM 1574 O O . ASP A 1 202 ? 1.943 -5.050 -23.803 1.00 67.19 202 ASP A O 1
ATOM 1578 N N . ASP A 1 203 ? 3.974 -5.796 -24.335 1.00 83.12 203 ASP A N 1
ATOM 1579 C CA . ASP A 1 203 ? 4.273 -4.706 -25.278 1.00 83.12 203 ASP A CA 1
ATOM 1580 C C . ASP A 1 203 ? 3.969 -5.097 -26.744 1.00 83.12 203 ASP A C 1
ATOM 1582 O O . ASP A 1 203 ? 4.208 -6.226 -27.184 1.00 83.12 203 ASP A O 1
ATOM 1586 N N . GLU A 1 204 ? 3.394 -4.174 -27.524 1.00 85.06 204 GLU A N 1
ATOM 1587 C CA . GLU A 1 204 ? 2.975 -4.432 -28.913 1.00 85.06 204 GLU A CA 1
ATOM 1588 C C . GLU A 1 204 ? 4.158 -4.527 -29.896 1.00 85.06 204 GLU A C 1
ATOM 1590 O O . GLU A 1 204 ? 4.140 -5.380 -30.787 1.00 85.06 204 GLU A O 1
ATOM 1595 N N . ASP A 1 205 ? 5.211 -3.719 -29.738 1.00 86.50 205 ASP A N 1
ATOM 1596 C CA . ASP A 1 205 ? 6.393 -3.762 -30.611 1.00 86.50 205 ASP A CA 1
ATOM 1597 C C . ASP A 1 205 ? 7.223 -5.030 -30.350 1.00 86.50 205 ASP A C 1
ATOM 1599 O O . ASP A 1 205 ? 7.702 -5.676 -31.288 1.00 86.50 205 ASP A O 1
ATOM 1603 N N . ILE A 1 206 ? 7.353 -5.425 -29.081 1.00 89.06 206 ILE A N 1
ATOM 1604 C CA . ILE A 1 206 ? 8.020 -6.651 -28.633 1.00 89.06 206 ILE A CA 1
ATOM 1605 C C . ILE A 1 206 ? 7.248 -7.878 -29.127 1.00 89.06 206 ILE A C 1
ATOM 1607 O O . ILE A 1 206 ? 7.868 -8.759 -29.727 1.00 89.06 206 ILE A O 1
ATOM 1611 N N . ARG A 1 207 ? 5.912 -7.915 -28.991 1.00 89.12 207 ARG A N 1
ATOM 1612 C CA . ARG A 1 207 ? 5.065 -8.955 -29.614 1.00 89.12 207 ARG A CA 1
ATOM 1613 C C . ARG A 1 207 ? 5.202 -8.981 -31.131 1.00 89.12 207 ARG A C 1
ATOM 1615 O O . ARG A 1 207 ? 5.365 -10.049 -31.711 1.00 89.12 207 ARG A O 1
ATOM 1622 N N . THR A 1 208 ? 5.187 -7.827 -31.792 1.00 90.62 208 THR A N 1
ATOM 1623 C CA . THR A 1 208 ? 5.302 -7.756 -33.257 1.00 90.62 208 THR A CA 1
ATOM 1624 C C . THR A 1 208 ? 6.664 -8.261 -33.738 1.00 90.62 208 THR A C 1
ATOM 1626 O O . THR A 1 208 ? 6.740 -8.966 -34.749 1.00 90.62 208 THR A O 1
ATOM 1629 N N . TYR A 1 209 ? 7.746 -7.958 -33.009 1.00 94.56 209 TYR A N 1
ATOM 1630 C CA . TYR A 1 209 ? 9.077 -8.457 -33.339 1.00 94.56 209 TYR A CA 1
ATOM 1631 C C . TYR A 1 209 ? 9.246 -9.942 -32.980 1.00 94.56 209 TYR A C 1
ATOM 1633 O O . TYR A 1 209 ? 9.555 -10.742 -33.862 1.00 94.56 209 TYR A O 1
ATOM 1641 N N . LEU A 1 210 ? 9.058 -10.338 -31.718 1.00 91.19 210 LEU A N 1
ATOM 1642 C CA . LEU A 1 210 ? 9.352 -11.694 -31.223 1.00 91.19 210 LEU A CA 1
ATOM 1643 C C . LEU A 1 210 ? 8.261 -12.728 -31.530 1.00 91.19 210 LEU A C 1
ATOM 1645 O O . LEU A 1 210 ? 8.544 -13.928 -31.480 1.00 91.19 210 LEU A O 1
ATOM 1649 N N . ARG A 1 211 ? 7.073 -12.275 -31.950 1.00 85.25 211 ARG A N 1
ATOM 1650 C CA . ARG A 1 211 ? 5.855 -13.074 -32.176 1.00 85.25 211 ARG A CA 1
ATOM 1651 C C . ARG A 1 211 ? 5.332 -13.695 -30.875 1.00 85.25 211 ARG A C 1
ATOM 1653 O O . ARG A 1 211 ? 5.836 -13.405 -29.795 1.00 85.25 211 ARG A O 1
ATOM 1660 N N . ASP A 1 212 ? 4.321 -14.551 -30.996 1.00 75.56 212 ASP A N 1
ATOM 1661 C CA . ASP A 1 212 ? 3.586 -15.165 -29.876 1.00 75.56 212 ASP A CA 1
ATOM 1662 C C . ASP A 1 212 ? 4.478 -15.958 -28.892 1.00 75.56 212 ASP A C 1
ATOM 1664 O O . ASP A 1 212 ? 4.086 -16.225 -27.762 1.00 75.56 212 ASP A O 1
ATOM 1668 N N . GLU A 1 213 ? 5.703 -16.311 -29.295 1.00 80.50 213 GLU A N 1
ATOM 1669 C CA . GLU A 1 213 ? 6.702 -17.011 -28.479 1.00 80.50 213 GLU A CA 1
ATOM 1670 C C . GLU A 1 213 ? 7.761 -16.042 -27.901 1.00 80.50 213 GLU A C 1
ATOM 1672 O O . GLU A 1 213 ? 8.966 -16.284 -28.016 1.00 80.50 213 GLU A O 1
ATOM 1677 N N . ILE A 1 214 ? 7.317 -14.932 -27.289 1.00 86.81 214 ILE A N 1
ATOM 1678 C CA . ILE A 1 214 ? 8.159 -13.829 -26.768 1.00 86.81 214 ILE A CA 1
ATOM 1679 C C . ILE A 1 214 ? 9.373 -14.353 -25.987 1.00 86.81 214 ILE A C 1
ATOM 1681 O O . ILE A 1 214 ? 10.518 -14.054 -26.333 1.00 86.81 214 ILE A O 1
ATOM 1685 N N . PHE A 1 215 ? 9.136 -15.167 -24.952 1.00 90.00 215 PHE A N 1
ATOM 1686 C CA . PHE A 1 215 ? 10.211 -15.686 -24.109 1.00 90.00 215 PHE A CA 1
ATOM 1687 C C . PHE A 1 215 ? 11.130 -16.646 -24.871 1.00 90.00 215 PHE A C 1
ATOM 1689 O O . PHE A 1 215 ? 12.346 -16.515 -24.768 1.00 90.00 215 PHE A O 1
ATOM 1696 N N . ALA A 1 216 ? 10.601 -17.569 -25.681 1.00 90.00 216 ALA A N 1
ATOM 1697 C CA . ALA A 1 216 ? 11.431 -18.543 -26.400 1.00 90.00 216 ALA A CA 1
ATOM 1698 C C . ALA A 1 216 ? 12.333 -17.886 -27.462 1.00 90.00 216 ALA A C 1
ATOM 1700 O O . ALA A 1 216 ? 13.457 -18.338 -27.675 1.00 90.00 216 ALA A O 1
ATOM 1701 N N . ASN A 1 217 ? 11.870 -16.796 -28.082 1.00 92.62 217 ASN A N 1
ATOM 1702 C CA . ASN A 1 217 ? 12.639 -16.003 -29.044 1.00 92.62 217 ASN A CA 1
ATOM 1703 C C . ASN A 1 217 ? 13.511 -14.915 -28.385 1.00 92.62 217 ASN A C 1
ATOM 1705 O O . ASN A 1 217 ? 14.263 -14.227 -29.078 1.00 92.62 217 ASN A O 1
ATOM 1709 N N . SER A 1 218 ? 13.455 -14.768 -27.057 1.00 94.50 218 SER A N 1
ATOM 1710 C CA . SER A 1 218 ? 14.354 -13.888 -26.309 1.00 94.50 218 SER A CA 1
ATOM 1711 C C . SER A 1 218 ? 15.790 -14.443 -26.244 1.00 94.50 218 SER A C 1
ATOM 1713 O O . SER A 1 218 ? 16.001 -15.652 -26.402 1.00 94.50 218 SER A O 1
ATOM 1715 N N . PRO A 1 219 ? 16.796 -13.591 -25.971 1.00 95.19 219 PRO A N 1
ATOM 1716 C CA . PRO A 1 219 ? 18.176 -14.028 -25.756 1.00 95.19 219 PRO A CA 1
ATOM 1717 C C . PRO A 1 219 ? 18.333 -15.147 -24.711 1.00 95.19 219 PRO A C 1
ATOM 1719 O O . PRO A 1 219 ? 19.069 -16.102 -24.964 1.00 95.19 219 PRO A O 1
ATOM 1722 N N . ILE A 1 220 ? 17.623 -15.075 -23.577 1.00 94.44 220 ILE A N 1
ATOM 1723 C CA . ILE A 1 220 ? 17.615 -16.135 -22.554 1.00 94.44 220 ILE A CA 1
ATOM 1724 C C . ILE A 1 220 ? 16.882 -17.383 -23.042 1.00 94.44 220 ILE A C 1
ATOM 1726 O O . ILE A 1 220 ? 17.415 -18.477 -22.881 1.00 94.44 220 ILE A O 1
ATOM 1730 N N . GLY A 1 221 ? 15.723 -17.259 -23.695 1.00 92.12 221 GLY A N 1
ATOM 1731 C CA . GLY A 1 221 ? 14.991 -18.421 -24.221 1.00 92.12 221 GLY A CA 1
ATOM 1732 C C . GLY A 1 221 ? 15.832 -19.257 -25.188 1.00 92.12 221 GLY A C 1
ATOM 1733 O O . GLY A 1 221 ? 15.874 -20.486 -25.085 1.00 92.12 221 GLY A O 1
ATOM 1734 N N . LYS A 1 222 ? 16.596 -18.585 -26.056 1.00 90.88 222 LYS A N 1
ATOM 1735 C CA . LYS A 1 222 ? 17.559 -19.212 -26.974 1.00 90.88 222 LYS A CA 1
ATOM 1736 C C . LYS A 1 222 ? 18.757 -19.825 -26.260 1.00 90.88 222 LYS A C 1
ATOM 1738 O O . LYS A 1 222 ? 19.198 -20.917 -26.619 1.00 90.88 222 LYS A O 1
ATOM 1743 N N . LEU A 1 223 ? 19.266 -19.161 -25.227 1.00 89.94 223 LEU A N 1
ATOM 1744 C CA . LEU A 1 223 ? 20.361 -19.683 -24.416 1.00 89.94 223 LEU A CA 1
ATOM 1745 C C . LEU A 1 223 ? 19.935 -20.935 -23.624 1.00 89.94 223 LEU A C 1
ATOM 1747 O O . LEU A 1 223 ? 20.659 -21.930 -23.613 1.00 89.94 223 LEU A O 1
ATOM 1751 N N . GLN A 1 224 ? 18.730 -20.936 -23.048 1.00 89.94 224 GLN A N 1
ATOM 1752 C CA . GLN A 1 224 ? 18.119 -22.102 -22.406 1.00 89.94 224 GLN A CA 1
ATOM 1753 C C . GLN A 1 224 ? 17.845 -23.231 -23.414 1.00 89.94 224 GLN A C 1
ATOM 1755 O O . GLN A 1 224 ? 18.045 -24.400 -23.091 1.00 89.94 224 GLN A O 1
ATOM 1760 N N . GLU A 1 225 ? 17.416 -22.922 -24.645 1.00 86.88 225 GLU A N 1
ATOM 1761 C CA . GLU A 1 225 ? 17.265 -23.907 -25.728 1.00 86.88 225 GLU A CA 1
ATOM 1762 C C . GLU A 1 225 ? 18.594 -24.612 -26.055 1.00 86.88 225 GLU A C 1
ATOM 1764 O O . GLU A 1 225 ? 18.634 -25.841 -26.183 1.00 86.88 225 GLU A O 1
ATOM 1769 N N . ALA A 1 226 ? 19.695 -23.861 -26.115 1.00 83.69 226 ALA A N 1
ATOM 1770 C CA . ALA A 1 226 ? 21.032 -24.412 -26.320 1.00 83.69 226 ALA A CA 1
ATOM 1771 C C . ALA A 1 226 ? 21.557 -25.202 -25.103 1.00 83.69 226 ALA A C 1
ATOM 1773 O O . ALA A 1 226 ? 22.207 -26.229 -25.278 1.00 83.69 226 ALA A O 1
ATOM 1774 N N . ALA A 1 227 ? 21.234 -24.780 -23.876 1.00 81.44 227 ALA A N 1
ATOM 1775 C CA . ALA A 1 227 ? 21.683 -25.429 -22.638 1.00 81.44 227 ALA A CA 1
ATOM 1776 C C . ALA A 1 227 ? 20.918 -26.723 -22.265 1.00 81.44 227 ALA A C 1
ATOM 1778 O O . ALA A 1 227 ? 21.320 -27.432 -21.338 1.00 81.44 227 ALA A O 1
ATOM 1779 N N . LYS A 1 228 ? 19.816 -27.059 -22.955 1.00 82.44 228 LYS A N 1
ATOM 1780 C CA . LYS A 1 228 ? 19.005 -28.259 -22.660 1.00 82.44 228 LYS A CA 1
ATOM 1781 C C . LYS A 1 228 ? 19.811 -29.564 -22.820 1.00 82.44 228 LYS A C 1
ATOM 1783 O O . LYS A 1 228 ? 20.480 -29.747 -23.839 1.00 82.44 228 LYS A O 1
ATOM 1788 N N . PRO A 1 229 ? 19.692 -30.538 -21.892 1.00 72.62 229 PRO A N 1
ATOM 1789 C CA . PRO A 1 229 ? 20.327 -31.847 -22.036 1.00 72.62 229 PRO A CA 1
ATOM 1790 C C . PRO A 1 229 ? 19.931 -32.548 -23.343 1.00 72.62 229 PRO A C 1
ATOM 1792 O O . PRO A 1 229 ? 18.756 -32.812 -23.589 1.00 72.62 229 PRO A O 1
ATOM 1795 N N . GLY A 1 230 ? 20.923 -32.868 -24.176 1.00 69.31 230 GLY A N 1
ATOM 1796 C CA . GLY A 1 230 ? 20.708 -33.474 -25.495 1.00 69.31 230 GLY A CA 1
ATOM 1797 C C . GLY A 1 230 ? 20.441 -32.481 -26.633 1.00 69.31 230 GLY A C 1
ATOM 1798 O O . GLY A 1 230 ? 20.218 -32.928 -27.758 1.00 69.31 230 GLY A O 1
ATOM 1799 N N . SER A 1 231 ? 20.496 -31.168 -26.379 1.00 76.12 231 SER A N 1
ATOM 1800 C CA . SER A 1 231 ? 20.512 -30.156 -27.439 1.00 76.12 231 SER A CA 1
ATOM 1801 C C . SER A 1 231 ? 21.727 -30.351 -28.350 1.00 76.12 231 SER A C 1
ATOM 1803 O O . SER A 1 231 ? 22.823 -30.685 -27.896 1.00 76.12 231 SER A O 1
ATOM 1805 N N . THR A 1 232 ? 21.531 -30.164 -29.656 1.00 71.00 232 THR A N 1
ATOM 1806 C CA . THR A 1 232 ? 22.615 -30.198 -30.650 1.00 71.00 232 THR A CA 1
ATOM 1807 C C . THR A 1 232 ? 23.161 -28.813 -30.979 1.00 71.00 232 THR A C 1
ATOM 1809 O O . THR A 1 232 ? 24.165 -28.733 -31.682 1.00 71.00 232 THR A O 1
ATOM 1812 N N . ALA A 1 233 ? 22.500 -27.750 -30.509 1.00 74.62 233 ALA A N 1
ATOM 1813 C CA . ALA A 1 233 ? 22.871 -26.371 -30.792 1.00 74.62 233 ALA A CA 1
ATOM 1814 C C . ALA A 1 233 ? 24.178 -26.002 -30.084 1.00 74.62 233 ALA A C 1
ATOM 1816 O O . ALA A 1 233 ? 24.328 -26.218 -28.880 1.00 74.62 233 ALA A O 1
ATOM 1817 N N . ARG A 1 234 ? 25.123 -25.423 -30.826 1.00 75.62 234 ARG A N 1
ATOM 1818 C CA . ARG A 1 234 ? 26.411 -24.993 -30.266 1.00 75.62 234 ARG A CA 1
ATOM 1819 C C . ARG A 1 234 ? 26.418 -23.499 -29.986 1.00 75.62 234 ARG A C 1
ATOM 1821 O O . ARG A 1 234 ? 26.274 -22.677 -30.899 1.00 75.62 234 ARG A O 1
ATOM 1828 N N . LEU A 1 235 ? 26.643 -23.165 -28.717 1.00 82.81 235 LEU A N 1
ATOM 1829 C CA . LEU A 1 235 ? 27.004 -21.812 -28.314 1.00 82.81 235 LEU A CA 1
ATOM 1830 C C . LEU A 1 235 ? 28.431 -21.492 -28.798 1.00 82.81 235 LEU A C 1
ATOM 1832 O O . LEU A 1 235 ? 29.293 -22.375 -28.775 1.00 82.81 235 LEU A O 1
ATOM 1836 N N . PRO A 1 236 ? 28.686 -20.257 -29.257 1.00 84.50 236 PRO A N 1
ATOM 1837 C CA . PRO A 1 236 ? 30.020 -19.824 -29.655 1.00 84.50 236 PRO A CA 1
ATOM 1838 C C . PRO A 1 236 ? 30.932 -19.720 -28.425 1.00 84.50 236 PRO A C 1
ATOM 1840 O O . PRO A 1 236 ? 30.513 -19.149 -27.425 1.00 84.50 236 PRO A O 1
ATOM 1843 N N . ASP A 1 237 ? 32.166 -20.229 -28.521 1.00 85.75 237 ASP A N 1
ATOM 1844 C CA . ASP A 1 237 ? 33.220 -20.025 -27.512 1.00 85.75 237 ASP A CA 1
ATOM 1845 C C . ASP A 1 237 ? 33.863 -18.643 -27.718 1.00 85.75 237 ASP A C 1
ATOM 1847 O O . ASP A 1 237 ? 34.766 -18.475 -28.545 1.00 85.75 237 ASP A O 1
ATOM 1851 N N . ILE A 1 238 ? 33.303 -17.626 -27.060 1.00 88.62 238 ILE A N 1
ATOM 1852 C CA . ILE A 1 238 ? 33.673 -16.211 -27.202 1.00 88.62 238 ILE A CA 1
ATOM 1853 C C . ILE A 1 238 ? 33.608 -15.480 -25.861 1.00 88.62 238 ILE A C 1
ATOM 1855 O O . ILE A 1 238 ? 32.855 -15.846 -24.959 1.00 88.62 238 ILE A O 1
ATOM 1859 N N . LYS A 1 239 ? 34.342 -14.370 -25.755 1.00 90.81 239 LYS A N 1
ATOM 1860 C CA . LYS A 1 239 ? 34.221 -13.478 -24.597 1.00 90.81 239 LYS A CA 1
ATOM 1861 C C . LYS A 1 239 ? 32.957 -12.623 -24.707 1.00 90.81 239 LYS A C 1
ATOM 1863 O O . LYS A 1 239 ? 32.684 -12.060 -25.770 1.00 90.81 239 LYS A O 1
ATOM 1868 N N . LEU A 1 240 ? 32.219 -12.471 -23.611 1.00 95.00 240 LEU A N 1
ATOM 1869 C CA . LEU A 1 240 ? 31.057 -11.588 -23.505 1.00 95.00 240 LEU A CA 1
ATOM 1870 C C . LEU A 1 240 ? 31.277 -10.474 -22.476 1.00 95.00 240 LEU A C 1
ATOM 1872 O O . LEU A 1 240 ? 31.643 -10.724 -21.326 1.00 95.00 240 LEU A O 1
ATOM 1876 N N . LEU A 1 241 ? 30.985 -9.238 -22.879 1.00 96.94 241 LEU A N 1
ATOM 1877 C CA . LEU A 1 241 ? 30.932 -8.075 -21.994 1.00 96.94 241 LEU A CA 1
ATOM 1878 C C . LEU A 1 241 ? 29.512 -7.509 -21.966 1.00 96.94 241 LEU A C 1
ATOM 1880 O O . LEU A 1 241 ? 29.025 -6.975 -22.957 1.00 96.94 241 LEU A O 1
ATOM 1884 N N . ILE A 1 242 ? 28.849 -7.574 -20.822 1.00 98.06 242 ILE A N 1
ATOM 1885 C CA . ILE A 1 242 ? 27.561 -6.919 -20.614 1.00 98.06 242 ILE A CA 1
ATOM 1886 C C . ILE A 1 242 ? 27.814 -5.595 -19.894 1.00 98.06 242 ILE A C 1
ATOM 1888 O O . ILE A 1 242 ? 28.450 -5.553 -18.839 1.00 98.06 242 ILE A O 1
ATOM 1892 N N . LEU A 1 243 ? 27.322 -4.509 -20.480 1.00 98.25 243 LEU A N 1
ATOM 1893 C CA . LEU A 1 243 ? 27.382 -3.162 -19.933 1.00 98.25 243 LEU A CA 1
ATOM 1894 C C . LEU A 1 243 ? 25.968 -2.712 -19.576 1.00 98.25 243 LEU A C 1
ATOM 1896 O O . LEU A 1 243 ? 25.078 -2.762 -20.423 1.00 98.25 243 LEU A O 1
ATOM 1900 N N . ILE A 1 244 ? 25.776 -2.256 -18.344 1.00 97.44 244 ILE A N 1
ATOM 1901 C CA . ILE A 1 244 ? 24.487 -1.771 -17.829 1.00 97.44 244 ILE A CA 1
ATOM 1902 C C . ILE A 1 244 ? 24.735 -0.397 -17.221 1.00 97.44 244 ILE A C 1
ATOM 1904 O O . ILE A 1 244 ? 25.741 -0.194 -16.552 1.00 97.44 244 ILE A O 1
ATOM 1908 N N . SER A 1 245 ? 23.875 0.568 -17.479 1.00 98.06 245 SER A N 1
ATOM 1909 C CA . SER A 1 245 ? 24.012 1.945 -17.006 1.00 98.06 245 SER A CA 1
ATOM 1910 C C . SER A 1 245 ? 23.490 2.061 -15.574 1.00 98.06 245 SER A C 1
ATOM 1912 O O . SER A 1 245 ? 22.531 1.391 -15.218 1.00 98.06 245 SER A O 1
ATOM 1914 N N . GLU A 1 246 ? 24.098 2.894 -14.728 1.00 96.88 246 GLU A N 1
ATOM 1915 C CA . GLU A 1 246 ? 23.679 3.051 -13.319 1.00 96.88 246 GLU A CA 1
ATOM 1916 C C . GLU A 1 246 ? 22.196 3.440 -13.170 1.00 96.88 246 GLU A C 1
ATOM 1918 O O . GLU A 1 246 ? 21.525 2.960 -12.261 1.00 96.88 246 GLU A O 1
ATOM 1923 N N . PHE A 1 247 ? 21.667 4.220 -14.116 1.00 96.00 247 PHE A N 1
ATOM 1924 C CA . PHE A 1 247 ? 20.259 4.621 -14.192 1.00 96.00 247 PHE A CA 1
ATOM 1925 C C . PHE A 1 247 ? 19.475 3.869 -15.286 1.00 96.00 247 PHE A C 1
ATOM 1927 O O . PHE A 1 247 ? 18.505 4.398 -15.821 1.00 96.00 247 PHE A O 1
ATOM 1934 N N . ASP A 1 248 ? 19.890 2.654 -15.666 1.00 95.69 248 ASP A N 1
ATOM 1935 C CA . ASP A 1 248 ? 19.032 1.760 -16.459 1.00 95.69 248 ASP A CA 1
ATOM 1936 C C . ASP A 1 248 ? 17.817 1.275 -15.630 1.00 95.69 248 ASP A C 1
ATOM 1938 O O . ASP A 1 248 ? 17.898 1.227 -14.393 1.00 95.69 248 ASP A O 1
ATOM 1942 N N . PRO A 1 249 ? 16.705 0.873 -16.279 1.00 91.19 249 PRO A N 1
ATOM 1943 C CA . PRO A 1 249 ? 15.615 0.149 -15.630 1.00 91.19 249 PRO A CA 1
ATOM 1944 C C . PRO A 1 249 ? 16.096 -1.114 -14.908 1.00 91.19 249 PRO A C 1
ATOM 1946 O O . PRO A 1 249 ? 16.969 -1.830 -15.403 1.00 91.19 249 PRO A O 1
ATOM 1949 N N . GLN A 1 250 ? 15.473 -1.437 -13.773 1.00 89.19 250 GLN A N 1
ATOM 1950 C CA . GLN A 1 250 ? 15.912 -2.535 -12.907 1.00 89.19 250 GLN A CA 1
ATOM 1951 C C . GLN A 1 250 ? 15.924 -3.909 -13.611 1.00 89.19 250 GLN A C 1
ATOM 1953 O O . GLN A 1 250 ? 16.890 -4.658 -13.461 1.00 89.19 250 GLN A O 1
ATOM 1958 N N . PHE A 1 251 ? 14.942 -4.195 -14.474 1.00 89.12 251 PHE A N 1
ATOM 1959 C CA . PHE A 1 251 ? 14.874 -5.465 -15.211 1.00 89.12 251 PHE A CA 1
ATOM 1960 C C . PHE A 1 251 ? 16.106 -5.728 -16.105 1.00 89.12 251 PHE A C 1
ATOM 1962 O O . PHE A 1 251 ? 16.470 -6.878 -16.352 1.00 89.12 251 PHE A O 1
ATOM 1969 N N . LEU A 1 252 ? 16.820 -4.691 -16.565 1.00 92.25 252 LEU A N 1
ATOM 1970 C CA . LEU A 1 252 ? 18.053 -4.885 -17.340 1.00 92.25 252 LEU A CA 1
ATOM 1971 C C . LEU A 1 252 ? 19.196 -5.461 -16.490 1.00 92.25 252 LEU A C 1
ATOM 1973 O O . LEU A 1 252 ? 20.033 -6.182 -17.027 1.00 92.25 252 LEU A O 1
ATOM 1977 N N . PHE A 1 253 ? 19.216 -5.201 -15.179 1.00 93.62 253 PHE A N 1
ATOM 1978 C CA . PHE A 1 253 ? 20.160 -5.824 -14.244 1.00 93.62 253 PHE A CA 1
ATOM 1979 C C . PHE A 1 253 ? 19.801 -7.289 -13.984 1.00 93.62 253 PHE A C 1
ATOM 1981 O O . PHE A 1 253 ? 20.670 -8.159 -14.042 1.00 93.62 253 PHE A O 1
ATOM 1988 N N . GLU A 1 254 ? 18.518 -7.560 -13.748 1.00 90.88 254 GLU A N 1
ATOM 1989 C CA . GLU A 1 254 ? 17.982 -8.897 -13.463 1.00 90.88 254 GLU A CA 1
ATOM 1990 C C . GLU A 1 254 ? 18.209 -9.847 -14.644 1.00 90.88 254 GLU A C 1
ATOM 1992 O O . GLU A 1 254 ? 18.893 -10.864 -14.509 1.00 90.88 254 GLU A O 1
ATOM 1997 N N . THR A 1 255 ? 17.734 -9.462 -15.833 1.00 94.25 255 THR A N 1
ATOM 1998 C CA . THR A 1 255 ? 17.852 -10.285 -17.046 1.00 94.25 255 THR A CA 1
ATOM 1999 C C . THR A 1 255 ? 19.314 -10.510 -17.464 1.00 94.25 255 THR A C 1
ATOM 2001 O O . THR A 1 255 ? 19.640 -11.542 -18.048 1.00 94.25 255 THR A O 1
ATOM 2004 N N . ALA A 1 256 ? 20.229 -9.590 -17.134 1.00 95.19 256 ALA A N 1
ATOM 2005 C CA . ALA A 1 256 ? 21.660 -9.747 -17.391 1.00 95.19 256 ALA A CA 1
ATOM 2006 C C . ALA A 1 256 ? 22.354 -10.733 -16.435 1.00 95.19 256 ALA A C 1
ATOM 2008 O O . ALA A 1 256 ? 23.200 -11.515 -16.879 1.00 95.19 256 ALA A O 1
ATOM 2009 N N . GLU A 1 257 ? 22.025 -10.710 -15.140 1.00 92.62 257 GLU A N 1
ATOM 2010 C CA . GLU A 1 257 ? 22.561 -11.684 -14.181 1.00 92.62 257 GLU A CA 1
ATOM 2011 C C . GLU A 1 257 ? 21.964 -13.083 -14.411 1.00 92.62 257 GLU A C 1
ATOM 2013 O O . GLU A 1 257 ? 22.723 -14.053 -14.382 1.00 92.62 257 GLU A O 1
ATOM 2018 N N . GLU A 1 258 ? 20.675 -13.216 -14.762 1.00 93.00 258 GLU A N 1
ATOM 2019 C CA . GLU A 1 258 ? 20.114 -14.506 -15.213 1.00 93.00 258 GLU A CA 1
ATOM 2020 C C . GLU A 1 258 ? 20.861 -15.022 -16.454 1.00 93.00 258 GLU A C 1
ATOM 2022 O O . GLU A 1 258 ? 21.345 -16.157 -16.470 1.00 93.00 258 GLU A O 1
ATOM 2027 N N . PHE A 1 259 ? 21.040 -14.179 -17.478 1.00 94.19 259 PHE A N 1
ATOM 2028 C CA . PHE A 1 259 ? 21.742 -14.563 -18.704 1.00 94.19 259 PHE A CA 1
ATOM 2029 C C . PHE A 1 259 ? 23.152 -15.100 -18.402 1.00 94.19 259 PHE A C 1
ATOM 2031 O O . PHE A 1 259 ? 23.569 -16.127 -18.941 1.00 94.19 259 PHE A O 1
ATOM 2038 N N . LYS A 1 260 ? 23.875 -14.442 -17.491 1.00 93.31 260 LYS A N 1
ATOM 2039 C CA . LYS A 1 260 ? 25.214 -14.846 -17.041 1.00 93.31 260 LYS A CA 1
ATOM 2040 C C . LYS A 1 260 ? 25.232 -16.164 -16.265 1.00 93.31 260 LYS A C 1
ATOM 2042 O O . LYS A 1 260 ? 26.225 -16.878 -16.365 1.00 93.31 260 LYS A O 1
ATOM 2047 N N . GLN A 1 261 ? 24.177 -16.506 -15.525 1.00 90.44 261 GLN A N 1
ATOM 2048 C CA . GLN A 1 261 ? 24.071 -17.800 -14.836 1.00 90.44 261 GLN A CA 1
ATOM 2049 C C . GLN A 1 261 ? 23.862 -18.968 -15.813 1.00 90.44 261 GLN A C 1
ATOM 2051 O O . GLN A 1 261 ? 24.344 -20.072 -15.563 1.00 90.44 261 GLN A O 1
ATOM 2056 N N . ILE A 1 262 ? 23.169 -18.728 -16.930 1.00 88.81 262 ILE A N 1
ATOM 2057 C CA . ILE A 1 262 ? 22.878 -19.748 -17.952 1.00 88.81 262 ILE A CA 1
ATOM 2058 C C . ILE A 1 262 ? 24.029 -19.853 -18.977 1.00 88.81 262 ILE A C 1
ATOM 2060 O O . ILE A 1 262 ? 24.186 -20.881 -19.639 1.00 88.81 262 ILE A O 1
ATOM 2064 N N . TRP A 1 263 ? 24.858 -18.813 -19.119 1.00 89.12 263 TRP A N 1
ATOM 2065 C CA . TRP A 1 263 ? 25.926 -18.746 -20.119 1.00 89.12 263 TRP A CA 1
ATOM 2066 C C . TRP A 1 263 ? 27.016 -19.814 -19.927 1.00 89.12 263 TRP A C 1
ATOM 2068 O O . TRP A 1 263 ? 27.633 -19.927 -18.871 1.00 89.12 263 TRP A O 1
ATOM 2078 N N . GLN A 1 264 ? 27.292 -20.569 -20.997 1.00 82.69 264 GLN A N 1
ATOM 2079 C CA . GLN A 1 264 ? 28.299 -21.645 -21.025 1.00 82.69 264 GLN A CA 1
ATOM 2080 C C . GLN A 1 264 ? 29.329 -21.498 -22.163 1.00 82.69 264 GLN A C 1
ATOM 2082 O O . GLN A 1 264 ? 30.205 -22.347 -22.308 1.00 82.69 264 GLN A O 1
ATOM 2087 N N . GLY A 1 265 ? 29.242 -20.441 -22.980 1.00 77.38 265 GLY A N 1
ATOM 2088 C CA . GLY A 1 265 ? 30.070 -20.239 -24.179 1.00 77.38 265 GLY A CA 1
ATOM 2089 C C . GLY A 1 265 ? 31.369 -19.450 -23.965 1.00 77.38 265 GLY A C 1
ATOM 2090 O O . GLY A 1 265 ? 31.782 -18.734 -24.866 1.00 77.38 265 GLY A O 1
ATOM 2091 N N . GLY A 1 266 ? 31.995 -19.513 -22.787 1.00 82.69 266 GLY A N 1
ATOM 2092 C CA . GLY A 1 266 ? 33.272 -18.831 -22.508 1.00 82.69 266 GLY A CA 1
ATOM 2093 C C . GLY A 1 266 ? 33.182 -17.718 -21.456 1.00 82.69 266 GLY A C 1
ATOM 2094 O O . GLY A 1 266 ? 32.215 -17.644 -20.696 1.00 82.69 266 GLY A O 1
ATOM 2095 N N . ASP A 1 267 ? 34.202 -16.859 -21.379 1.00 88.44 267 ASP A N 1
ATOM 2096 C CA . ASP A 1 267 ? 34.303 -15.817 -20.343 1.00 88.44 267 ASP A CA 1
ATOM 2097 C C . ASP A 1 267 ? 33.179 -14.774 -20.458 1.00 88.44 267 ASP A C 1
ATOM 2099 O O . ASP A 1 267 ? 32.974 -14.186 -21.520 1.00 88.44 267 ASP A O 1
ATOM 2103 N N . ILE A 1 268 ? 32.515 -14.457 -19.343 1.00 93.56 268 ILE A N 1
ATOM 2104 C CA . ILE A 1 268 ? 31.490 -13.408 -19.267 1.00 93.56 268 ILE A CA 1
ATOM 2105 C C . ILE A 1 268 ? 31.772 -12.417 -18.134 1.00 93.56 268 ILE A C 1
ATOM 2107 O O . ILE A 1 268 ? 32.068 -12.800 -17.000 1.00 93.56 268 ILE A O 1
ATOM 2111 N N . LYS A 1 269 ? 31.652 -11.120 -18.431 1.00 93.94 269 LYS A N 1
ATOM 2112 C CA . LYS A 1 269 ? 31.778 -10.027 -17.459 1.00 93.94 269 LYS A CA 1
ATOM 2113 C C . LYS A 1 269 ? 30.576 -9.089 -17.549 1.00 93.94 269 LYS A C 1
ATOM 2115 O O . LYS A 1 269 ? 30.265 -8.609 -18.632 1.00 93.94 269 LYS A O 1
ATOM 2120 N N . ILE A 1 270 ? 29.967 -8.768 -16.408 1.00 95.94 270 ILE A N 1
ATOM 2121 C CA . ILE A 1 270 ? 29.017 -7.652 -16.269 1.00 95.94 270 ILE A CA 1
ATOM 2122 C C . ILE A 1 270 ? 29.763 -6.447 -15.683 1.00 95.94 270 ILE A C 1
ATOM 2124 O O . ILE A 1 270 ? 30.631 -6.605 -14.820 1.00 95.94 270 ILE A O 1
ATOM 2128 N N . GLN A 1 271 ? 29.450 -5.243 -16.160 1.00 96.94 271 GLN A N 1
ATOM 2129 C CA . GLN A 1 271 ? 30.022 -3.992 -15.673 1.00 96.94 271 GLN A CA 1
ATOM 2130 C C . GLN A 1 271 ? 28.967 -2.881 -15.660 1.00 96.94 271 GLN A C 1
ATOM 2132 O O . GLN A 1 271 ? 28.380 -2.561 -16.692 1.00 96.94 271 GLN A O 1
ATOM 2137 N N . VAL A 1 272 ? 28.790 -2.245 -14.498 1.00 96.81 272 VAL A N 1
ATOM 2138 C CA . VAL A 1 272 ? 27.924 -1.066 -14.365 1.00 96.81 272 VAL A CA 1
ATOM 2139 C C . VAL A 1 272 ? 28.672 0.193 -14.822 1.00 96.81 272 VAL A C 1
ATOM 2141 O O . VAL A 1 272 ? 29.827 0.404 -14.431 1.00 96.81 272 VAL A O 1
ATOM 2144 N N . LEU A 1 273 ? 28.024 1.015 -15.650 1.00 97.25 273 LEU A N 1
ATOM 2145 C CA . LEU A 1 273 ? 28.496 2.300 -16.163 1.00 97.25 273 LEU A CA 1
ATOM 2146 C C . LEU A 1 273 ? 27.954 3.431 -15.281 1.00 97.25 273 LEU A C 1
ATOM 2148 O O . LEU A 1 273 ? 26.810 3.865 -15.427 1.00 97.25 273 LEU A O 1
ATOM 2152 N N . LYS A 1 274 ? 28.788 3.900 -14.350 1.00 93.88 274 LYS A N 1
ATOM 2153 C CA . LYS A 1 274 ? 28.423 4.959 -13.400 1.00 93.88 274 LYS A CA 1
ATOM 2154 C C . LYS A 1 274 ? 28.107 6.287 -14.087 1.00 93.88 274 LYS A C 1
ATOM 2156 O O . LYS A 1 274 ? 28.804 6.677 -15.021 1.00 93.88 274 LYS A O 1
ATOM 2161 N N . GLY A 1 275 ? 27.089 6.984 -13.593 1.00 94.12 275 GLY A N 1
ATOM 2162 C CA . GLY A 1 275 ? 26.614 8.279 -14.077 1.00 94.12 275 GLY A CA 1
ATOM 2163 C C . GLY A 1 275 ? 25.820 8.242 -15.386 1.00 94.12 275 GLY A C 1
ATOM 2164 O O . GLY A 1 275 ? 25.381 9.299 -15.837 1.00 94.12 275 GLY A O 1
ATOM 2165 N N . HIS A 1 276 ? 25.634 7.068 -15.996 1.00 97.81 276 HIS A N 1
ATOM 2166 C CA . HIS A 1 276 ? 24.904 6.895 -17.250 1.00 97.81 276 HIS A CA 1
ATOM 2167 C C . HIS A 1 276 ? 23.474 6.374 -17.020 1.00 97.81 276 HIS A C 1
ATOM 2169 O O . HIS A 1 276 ? 23.240 5.544 -16.146 1.00 97.81 276 HIS A O 1
ATOM 2175 N N . ASN A 1 277 ? 22.541 6.807 -17.870 1.00 97.31 277 ASN A N 1
ATOM 2176 C CA . ASN A 1 277 ? 21.219 6.193 -18.092 1.00 97.31 277 ASN A CA 1
ATOM 2177 C C . ASN A 1 277 ? 21.187 5.416 -19.428 1.00 97.31 277 ASN A C 1
ATOM 2179 O O . ASN A 1 277 ? 22.172 5.469 -20.162 1.00 97.31 277 ASN A O 1
ATOM 2183 N N . HIS A 1 278 ? 20.063 4.785 -19.796 1.00 96.81 278 HIS A N 1
ATOM 2184 C CA . HIS A 1 278 ? 19.929 3.939 -21.005 1.00 96.81 278 HIS A CA 1
ATOM 2185 C C . HIS A 1 278 ? 20.410 4.568 -22.332 1.00 96.81 278 HIS A C 1
ATOM 2187 O O . HIS A 1 278 ? 20.771 3.866 -23.282 1.00 96.81 278 HIS A O 1
ATOM 2193 N N . ILE A 1 279 ? 20.386 5.902 -22.430 1.00 96.06 279 ILE A N 1
ATOM 2194 C CA . ILE A 1 279 ? 20.591 6.637 -23.686 1.00 96.06 279 ILE A CA 1
ATOM 2195 C C . ILE A 1 279 ? 21.947 7.347 -23.739 1.00 96.06 279 ILE A C 1
ATOM 2197 O O . ILE A 1 279 ? 22.536 7.506 -24.809 1.00 96.06 279 ILE A O 1
ATOM 2201 N N . SER A 1 280 ? 22.482 7.764 -22.595 1.00 97.00 280 SER A N 1
ATOM 2202 C CA . SER A 1 280 ? 23.703 8.575 -22.546 1.00 97.00 280 SER A CA 1
ATOM 2203 C C . SER A 1 280 ? 25.014 7.903 -23.004 1.00 97.00 280 SER A C 1
ATOM 2205 O O . SER A 1 280 ? 25.856 8.648 -23.506 1.00 97.00 280 SER A O 1
ATOM 2207 N N . PRO A 1 281 ? 25.252 6.571 -22.910 1.00 96.62 281 PRO A N 1
ATOM 2208 C CA . PRO A 1 281 ? 26.513 5.964 -23.345 1.00 96.62 281 PRO A CA 1
ATOM 2209 C C . PRO A 1 281 ? 26.855 6.275 -24.807 1.00 96.62 281 PRO A C 1
ATOM 2211 O O . PRO A 1 281 ? 27.935 6.800 -25.089 1.00 96.62 281 PRO A O 1
ATOM 2214 N N . GLN A 1 282 ? 25.919 6.043 -25.735 1.00 93.31 282 GLN A N 1
ATOM 2215 C CA . GLN A 1 282 ? 26.102 6.324 -27.164 1.00 93.31 282 GLN A CA 1
ATOM 2216 C C . GLN A 1 282 ? 26.265 7.817 -27.488 1.00 93.31 282 GLN A C 1
ATOM 2218 O O . GLN A 1 282 ? 26.829 8.143 -28.533 1.00 93.31 282 GLN A O 1
ATOM 2223 N N . LEU A 1 283 ? 25.810 8.723 -26.615 1.00 95.31 283 LEU A N 1
ATOM 2224 C CA . LEU A 1 283 ? 25.949 10.174 -26.800 1.00 95.31 283 LEU A CA 1
ATOM 2225 C C . LEU A 1 283 ? 27.217 10.742 -26.141 1.00 95.31 283 LEU A C 1
ATOM 2227 O O . LEU A 1 283 ? 27.744 11.746 -26.610 1.00 95.31 283 LEU A O 1
ATOM 2231 N N . GLY A 1 284 ? 27.722 10.094 -25.087 1.00 94.81 284 GLY A N 1
ATOM 2232 C CA . GLY A 1 284 ? 28.908 10.519 -24.338 1.00 94.81 284 GLY A CA 1
ATOM 2233 C C . GLY A 1 284 ? 30.240 10.264 -25.048 1.00 94.81 284 GLY A C 1
ATOM 2234 O O . GLY A 1 284 ? 31.206 10.985 -24.804 1.00 94.81 284 GLY A O 1
ATOM 2235 N N . LEU A 1 285 ? 30.318 9.290 -25.963 1.00 95.31 285 LEU A N 1
ATOM 2236 C CA . LEU A 1 285 ? 31.552 9.060 -26.723 1.00 95.31 285 LEU A CA 1
ATOM 2237 C C . LEU A 1 285 ? 31.853 10.220 -27.677 1.00 95.31 285 LEU A C 1
ATOM 2239 O O . LEU A 1 285 ? 31.010 10.620 -28.477 1.00 95.31 285 LEU A O 1
ATOM 2243 N N . GLY A 1 286 ? 33.081 10.733 -27.629 1.00 92.00 286 GLY A N 1
ATOM 2244 C CA . GLY A 1 286 ? 33.545 11.812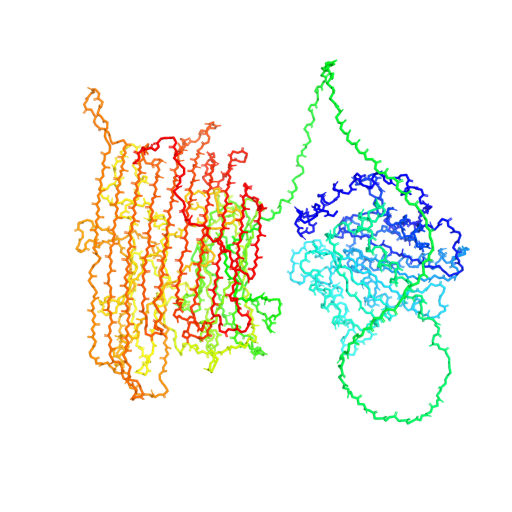 -28.498 1.00 92.00 286 GLY A CA 1
ATOM 2245 C C . GLY A 1 286 ? 33.240 13.220 -27.978 1.00 92.00 286 GLY A C 1
ATOM 2246 O O . GLY A 1 286 ? 33.715 14.182 -28.581 1.00 92.00 286 GLY A O 1
ATOM 2247 N N . THR A 1 287 ? 32.523 13.382 -26.854 1.00 93.94 287 THR A N 1
ATOM 2248 C CA . THR A 1 287 ? 32.306 14.702 -26.222 1.00 93.94 287 THR A CA 1
ATOM 2249 C C . THR A 1 287 ? 33.597 15.289 -25.642 1.00 93.94 287 THR A C 1
ATOM 2251 O O . THR A 1 287 ? 33.693 16.498 -25.414 1.00 93.94 287 THR A O 1
ATOM 2254 N N . GLY A 1 288 ? 34.631 14.466 -25.437 1.00 91.81 288 GLY A N 1
ATOM 2255 C CA . GLY A 1 288 ? 35.879 14.833 -24.772 1.00 91.81 288 GLY A CA 1
ATOM 2256 C C . GLY A 1 288 ? 35.764 14.945 -23.249 1.00 91.81 288 GLY A C 1
ATOM 2257 O O . GLY A 1 288 ? 36.695 15.446 -22.620 1.00 91.81 288 GLY A O 1
ATOM 2258 N N . ILE A 1 289 ? 34.646 14.514 -22.655 1.00 94.38 289 ILE A N 1
ATOM 2259 C CA . ILE A 1 289 ? 34.442 14.502 -21.205 1.00 94.38 289 ILE A CA 1
ATOM 2260 C C . ILE A 1 289 ? 34.840 13.118 -20.679 1.00 94.38 289 ILE A C 1
ATOM 2262 O O . ILE A 1 289 ? 34.084 12.161 -20.793 1.00 94.38 289 ILE A O 1
ATOM 2266 N N . GLU A 1 290 ? 36.028 13.018 -20.077 1.00 92.25 290 GLU A N 1
ATOM 2267 C CA . GLU A 1 290 ? 36.681 11.751 -19.693 1.00 92.25 290 GLU A CA 1
ATOM 2268 C C . GLU A 1 290 ? 35.759 10.757 -18.967 1.00 92.25 290 GLU A C 1
ATOM 2270 O O . GLU A 1 290 ? 35.699 9.586 -19.334 1.00 92.25 290 GLU A O 1
ATOM 2275 N N . ARG A 1 291 ? 34.980 11.231 -17.987 1.00 91.69 291 ARG A N 1
ATOM 2276 C CA . ARG A 1 291 ? 34.033 10.395 -17.232 1.00 91.69 291 ARG A CA 1
ATOM 2277 C C . ARG A 1 291 ? 32.895 9.806 -18.080 1.00 91.69 291 ARG A C 1
ATOM 2279 O O . ARG A 1 291 ? 32.440 8.718 -17.765 1.00 91.69 291 ARG A O 1
ATOM 2286 N N . GLU A 1 292 ? 32.457 10.492 -19.137 1.00 91.88 292 GLU A N 1
ATOM 2287 C CA . GLU A 1 292 ? 31.404 10.023 -20.063 1.00 91.88 292 GLU A CA 1
ATOM 2288 C C . GLU A 1 292 ? 31.972 9.088 -21.138 1.00 91.88 292 GLU A C 1
ATOM 2290 O O . GLU A 1 292 ? 31.257 8.294 -21.745 1.00 91.88 292 GLU A O 1
ATOM 2295 N N . GLU A 1 293 ? 33.281 9.183 -21.368 1.00 95.06 293 GLU A N 1
ATOM 2296 C CA . GLU A 1 293 ? 34.027 8.374 -22.324 1.00 95.06 293 GLU A CA 1
ATOM 2297 C C . GLU A 1 293 ? 34.657 7.120 -21.697 1.00 95.06 293 GLU A C 1
ATOM 2299 O O . GLU A 1 293 ? 35.185 6.275 -22.422 1.00 95.06 293 GLU A O 1
ATOM 2304 N N . ALA A 1 294 ? 34.604 6.972 -20.369 1.00 93.56 294 ALA A N 1
ATOM 2305 C CA . ALA A 1 294 ? 35.252 5.889 -19.629 1.00 93.56 294 ALA A CA 1
ATOM 2306 C C . ALA A 1 294 ? 34.788 4.491 -20.079 1.00 93.56 294 ALA A C 1
ATOM 2308 O O . ALA A 1 294 ? 35.591 3.559 -20.150 1.00 93.56 294 ALA A O 1
ATOM 2309 N N . TRP A 1 295 ? 33.513 4.342 -20.454 1.00 94.88 295 TRP A N 1
ATOM 2310 C CA . TRP A 1 295 ? 32.983 3.075 -20.964 1.00 94.88 295 TRP A CA 1
ATOM 2311 C C . TRP A 1 295 ? 33.576 2.684 -22.327 1.00 94.88 295 TRP A C 1
ATOM 2313 O O . TRP A 1 295 ? 33.773 1.500 -22.597 1.00 94.88 295 TRP A O 1
ATOM 2323 N N . GLY A 1 296 ? 33.942 3.665 -23.158 1.00 94.62 296 GLY A N 1
ATOM 2324 C CA . GLY A 1 296 ? 34.634 3.430 -24.423 1.00 94.62 296 GLY A CA 1
ATOM 2325 C C . GLY A 1 296 ? 36.044 2.866 -24.222 1.00 94.62 296 GLY A C 1
ATOM 2326 O O . GLY A 1 296 ? 36.468 1.992 -24.977 1.00 94.62 296 GLY A O 1
ATOM 2327 N N . VAL A 1 297 ? 36.735 3.285 -23.154 1.00 94.06 297 VAL A N 1
ATOM 2328 C CA . VAL A 1 297 ? 38.022 2.700 -22.736 1.00 94.06 297 VAL A CA 1
ATOM 2329 C C . VAL A 1 297 ? 37.830 1.253 -22.275 1.00 94.06 297 VAL A C 1
ATOM 2331 O O . VAL A 1 297 ? 38.562 0.374 -22.722 1.00 94.06 297 VAL A O 1
ATOM 2334 N N . LEU A 1 298 ? 36.803 0.981 -21.459 1.00 92.94 298 LEU A N 1
ATOM 2335 C CA . LEU A 1 298 ? 36.474 -0.376 -20.998 1.00 92.94 298 LEU A CA 1
ATOM 2336 C C . LEU A 1 298 ? 36.186 -1.335 -22.164 1.00 92.94 298 LEU A C 1
ATOM 2338 O O . LEU A 1 298 ? 36.648 -2.476 -22.144 1.00 92.94 298 LEU A O 1
ATOM 2342 N N . VAL A 1 299 ? 35.472 -0.874 -23.197 1.00 94.06 299 VAL A N 1
ATOM 2343 C CA . VAL A 1 299 ? 35.277 -1.649 -24.432 1.00 94.06 299 VAL A CA 1
ATOM 2344 C C . VAL A 1 299 ? 36.602 -1.841 -25.165 1.00 94.06 299 VAL A C 1
ATOM 2346 O O . VAL A 1 299 ? 36.911 -2.966 -25.537 1.00 94.06 299 VAL A O 1
ATOM 2349 N N . ALA A 1 300 ? 37.418 -0.800 -25.340 1.00 92.06 300 ALA A N 1
ATOM 2350 C CA . ALA A 1 300 ? 38.702 -0.921 -26.032 1.00 92.06 300 ALA A CA 1
ATOM 2351 C C . ALA A 1 300 ? 39.687 -1.881 -25.335 1.00 92.06 300 ALA A C 1
ATOM 2353 O O . ALA A 1 300 ? 40.443 -2.575 -26.011 1.00 92.06 300 ALA A O 1
ATOM 2354 N N . ASP A 1 301 ? 39.676 -1.959 -24.005 1.00 90.00 301 ASP A N 1
ATOM 2355 C CA . ASP A 1 301 ? 40.481 -2.929 -23.254 1.00 90.00 301 ASP A CA 1
ATOM 2356 C C . ASP A 1 301 ? 39.910 -4.352 -23.348 1.00 90.00 301 ASP A C 1
ATOM 2358 O O . ASP A 1 301 ? 40.672 -5.314 -23.452 1.00 90.00 301 ASP A O 1
ATOM 2362 N N . PHE A 1 302 ? 38.583 -4.501 -23.413 1.00 89.56 302 PHE A N 1
ATOM 2363 C CA . PHE A 1 302 ? 37.947 -5.778 -23.743 1.00 89.56 302 PHE A CA 1
ATOM 2364 C C . PHE A 1 302 ? 38.328 -6.263 -25.152 1.00 89.56 302 PHE A C 1
ATOM 2366 O O . PHE A 1 302 ? 38.690 -7.432 -25.290 1.00 89.56 302 PHE A O 1
ATOM 2373 N N . LEU A 1 303 ? 38.344 -5.374 -26.158 1.00 86.00 303 LEU A N 1
ATOM 2374 C CA . LEU A 1 303 ? 38.813 -5.688 -27.517 1.00 86.00 303 LEU A CA 1
ATOM 2375 C C . LEU A 1 303 ? 40.241 -6.257 -27.491 1.00 86.00 303 LEU A C 1
ATOM 2377 O O . LEU A 1 303 ? 40.453 -7.365 -27.969 1.00 86.00 303 LEU A O 1
ATOM 2381 N N . LYS A 1 304 ? 41.191 -5.567 -26.842 1.00 84.00 304 LYS A N 1
ATOM 2382 C CA . LYS A 1 304 ? 42.582 -6.048 -26.701 1.00 84.00 304 LYS A CA 1
ATOM 2383 C C . LYS A 1 304 ? 42.661 -7.398 -25.988 1.00 84.00 304 LYS A C 1
ATOM 2385 O O . LYS A 1 304 ? 43.420 -8.271 -26.389 1.00 84.00 304 LYS A O 1
ATOM 2390 N N . SER A 1 305 ? 41.848 -7.605 -24.948 1.00 79.31 305 SER A N 1
ATOM 2391 C CA . SER A 1 305 ? 41.832 -8.874 -24.207 1.00 79.31 305 SER A CA 1
ATOM 2392 C C . SER A 1 305 ? 41.359 -10.070 -25.047 1.00 79.31 305 SER A C 1
ATOM 2394 O O . SER A 1 305 ? 41.561 -11.218 -24.646 1.00 79.31 305 SER A O 1
ATOM 2396 N N . CYS A 1 306 ? 40.715 -9.822 -26.191 1.00 71.75 306 CYS A N 1
ATOM 2397 C CA . CYS A 1 306 ? 40.346 -10.849 -27.160 1.00 71.75 306 CYS A CA 1
ATOM 2398 C C . CYS A 1 306 ? 41.528 -11.233 -28.077 1.00 71.75 306 CYS A C 1
ATOM 2400 O O . CYS A 1 306 ? 41.616 -12.391 -28.495 1.00 71.75 306 CYS A O 1
ATOM 2402 N N . ASP A 1 307 ? 42.475 -10.315 -28.311 1.00 62.88 307 ASP A N 1
ATOM 2403 C CA . ASP A 1 307 ? 43.664 -10.534 -29.145 1.00 62.88 307 ASP A CA 1
ATOM 2404 C C . ASP A 1 307 ? 44.686 -11.491 -28.485 1.00 62.88 307 ASP A C 1
ATOM 2406 O O . ASP A 1 307 ? 45.281 -12.328 -29.171 1.00 62.88 307 ASP A O 1
ATOM 2410 N N . ASP A 1 308 ? 44.840 -11.439 -27.153 1.00 52.25 308 ASP A N 1
ATOM 2411 C CA . ASP A 1 308 ? 45.830 -12.219 -26.374 1.00 52.25 308 ASP A CA 1
ATOM 2412 C C . ASP A 1 308 ? 45.617 -13.754 -26.395 1.00 52.25 308 ASP A C 1
ATOM 2414 O O . ASP A 1 308 ? 46.479 -14.528 -25.969 1.00 52.25 308 ASP A O 1
ATOM 2418 N N . CYS A 1 309 ? 44.487 -14.248 -26.910 1.00 41.97 309 CYS A N 1
ATOM 2419 C CA . CYS A 1 309 ? 44.124 -15.673 -26.902 1.00 41.97 309 CYS A CA 1
ATOM 2420 C C . CYS A 1 309 ? 44.856 -16.544 -27.957 1.00 41.97 309 CYS A C 1
ATOM 2422 O O . CYS A 1 309 ? 44.338 -17.593 -28.346 1.00 41.97 309 CYS A O 1
ATOM 2424 N N . CYS A 1 310 ? 46.041 -16.138 -28.433 1.00 37.88 310 CYS A N 1
ATOM 2425 C CA . CYS A 1 310 ? 46.751 -16.794 -29.545 1.00 37.88 310 CYS A CA 1
ATOM 2426 C C . CYS A 1 310 ? 48.155 -17.366 -29.233 1.00 37.88 310 CYS A C 1
ATOM 2428 O O . CYS A 1 310 ? 48.704 -18.041 -30.100 1.00 37.88 310 CYS A O 1
ATOM 2430 N N . GLU A 1 311 ? 48.742 -17.173 -28.041 1.00 30.73 311 GLU A N 1
ATOM 2431 C CA . GLU A 1 311 ? 50.133 -17.619 -27.762 1.00 30.73 311 GLU A CA 1
ATOM 2432 C C . GLU A 1 311 ? 50.302 -18.980 -27.043 1.00 30.73 311 GLU A C 1
ATOM 2434 O O . GLU A 1 311 ? 51.431 -19.420 -26.844 1.00 30.73 311 GLU A O 1
ATOM 2439 N N . ASN A 1 312 ? 49.233 -19.701 -26.678 1.00 31.03 312 ASN A N 1
ATOM 2440 C CA . ASN A 1 312 ? 49.345 -20.936 -25.873 1.00 31.03 312 ASN A CA 1
ATOM 2441 C C . ASN A 1 312 ? 48.886 -22.225 -26.577 1.00 31.03 312 ASN A C 1
ATOM 2443 O O . ASN A 1 312 ? 47.974 -22.902 -26.111 1.00 31.03 312 ASN A O 1
ATOM 2447 N N . TYR A 1 313 ? 49.584 -22.617 -27.649 1.00 29.38 313 TYR A N 1
ATOM 2448 C CA . TYR A 1 313 ? 49.610 -24.007 -28.131 1.00 29.38 313 TYR A CA 1
ATOM 2449 C C . TYR A 1 313 ? 50.950 -24.350 -28.813 1.00 29.38 313 TYR A C 1
ATOM 2451 O O . TYR A 1 313 ? 51.049 -24.230 -30.029 1.00 29.38 313 TYR A O 1
ATOM 2459 N N . ASP A 1 314 ? 51.945 -24.850 -28.058 1.00 29.00 314 ASP A N 1
ATOM 2460 C CA . ASP A 1 314 ? 52.534 -26.171 -28.368 1.00 29.00 314 ASP A CA 1
ATOM 2461 C C . ASP A 1 314 ? 53.374 -26.811 -27.224 1.00 29.00 314 ASP A C 1
ATOM 2463 O O . ASP A 1 314 ? 54.002 -26.131 -26.420 1.00 29.00 314 ASP A O 1
ATOM 2467 N N . VAL A 1 315 ? 53.382 -28.153 -27.216 1.00 29.58 315 VAL A N 1
ATOM 2468 C CA . VAL A 1 315 ? 54.225 -29.159 -26.514 1.00 29.58 315 VAL A CA 1
ATOM 2469 C C . VAL A 1 315 ? 54.609 -29.028 -25.018 1.00 29.58 315 VAL A C 1
ATOM 2471 O O . VAL A 1 315 ? 55.392 -28.173 -24.622 1.00 29.58 315 VAL A O 1
ATOM 2474 N N . GLY A 1 316 ? 54.310 -30.083 -24.227 1.00 25.75 316 GLY A N 1
ATOM 2475 C CA . GLY A 1 316 ? 55.212 -30.482 -23.119 1.00 25.75 316 GLY A CA 1
ATOM 2476 C C . GLY A 1 316 ? 54.657 -31.247 -21.902 1.00 25.75 316 GLY A C 1
ATOM 2477 O O . GLY A 1 316 ? 54.720 -30.741 -20.786 1.00 25.75 316 GLY A O 1
ATOM 2478 N N . ARG A 1 317 ? 54.212 -32.510 -22.035 1.00 31.03 317 ARG A N 1
ATOM 2479 C CA . ARG A 1 317 ? 53.967 -33.383 -20.856 1.00 31.03 317 ARG A CA 1
ATOM 2480 C C . ARG A 1 317 ? 55.280 -33.839 -20.191 1.00 31.03 317 ARG A C 1
ATOM 2482 O O . ARG A 1 317 ? 55.969 -34.663 -20.788 1.00 31.03 317 ARG A O 1
ATOM 2489 N N . VAL A 1 318 ? 55.529 -33.494 -18.919 1.00 25.66 318 VAL A N 1
ATOM 2490 C CA . VAL A 1 318 ? 56.352 -34.304 -17.981 1.00 25.66 318 VAL A CA 1
ATOM 2491 C C . VAL A 1 318 ? 55.785 -34.216 -16.548 1.00 25.66 318 VAL A C 1
ATOM 2493 O O . VAL A 1 318 ? 55.338 -33.164 -16.111 1.00 25.66 318 VAL A O 1
ATOM 2496 N N . TYR A 1 319 ? 55.781 -35.339 -15.820 1.00 27.69 319 TYR A N 1
ATOM 2497 C CA . TYR A 1 319 ? 55.333 -35.470 -14.419 1.00 27.69 319 TYR A CA 1
ATOM 2498 C C . TYR A 1 319 ? 56.352 -34.907 -13.396 1.00 27.69 319 TYR A C 1
ATOM 2500 O O . TYR A 1 319 ? 57.545 -34.952 -13.678 1.00 27.69 319 TYR A O 1
ATOM 2508 N N . VAL A 1 320 ? 55.911 -34.574 -12.160 1.00 25.06 320 VAL A N 1
ATOM 2509 C CA . VAL A 1 320 ? 56.351 -35.183 -10.857 1.00 25.06 320 VAL A CA 1
ATOM 2510 C C . VAL A 1 320 ? 56.136 -34.271 -9.610 1.00 25.06 320 VAL A C 1
ATOM 2512 O O . VAL A 1 320 ? 56.733 -33.213 -9.504 1.00 25.06 320 VAL A O 1
ATOM 2515 N N . LYS A 1 321 ? 55.365 -34.796 -8.630 1.00 23.83 321 LYS A N 1
ATOM 2516 C CA . LYS A 1 321 ? 55.370 -34.645 -7.136 1.00 23.83 321 LYS A CA 1
ATOM 2517 C C . LYS A 1 321 ? 55.558 -33.289 -6.399 1.00 23.83 321 LYS A C 1
ATOM 2519 O O . LYS A 1 321 ? 56.565 -32.617 -6.557 1.00 23.83 321 LYS A O 1
ATOM 2524 N N . GLY A 1 322 ? 54.764 -33.145 -5.320 1.00 25.39 322 GLY A N 1
ATOM 2525 C CA . GLY A 1 322 ? 55.119 -32.456 -4.054 1.00 25.39 322 GLY A CA 1
ATOM 2526 C C . GLY A 1 322 ? 54.163 -31.302 -3.700 1.00 25.39 322 GLY A C 1
ATOM 2527 O O . GLY A 1 322 ? 54.240 -30.271 -4.343 1.00 25.39 322 GLY A O 1
ATOM 2528 N N . ALA A 1 323 ? 53.127 -31.433 -2.860 1.00 26.12 323 ALA A N 1
ATOM 2529 C CA . ALA A 1 323 ? 53.048 -31.760 -1.420 1.00 26.12 323 ALA A CA 1
ATOM 2530 C C . ALA A 1 323 ? 53.210 -30.553 -0.453 1.00 26.12 323 ALA A C 1
ATOM 2532 O O . ALA A 1 323 ? 54.148 -29.774 -0.562 1.00 26.12 323 ALA A O 1
ATOM 2533 N N . THR A 1 324 ? 52.309 -30.506 0.546 1.00 27.97 324 THR A N 1
ATOM 2534 C CA . THR A 1 324 ? 52.337 -29.763 1.839 1.00 27.97 324 THR A CA 1
ATOM 2535 C C . THR A 1 324 ? 52.228 -28.222 1.890 1.00 27.97 324 THR A C 1
ATOM 2537 O O . THR A 1 324 ? 53.215 -27.503 1.821 1.00 27.97 324 THR A O 1
ATOM 2540 N N . SER A 1 325 ? 51.002 -27.752 2.169 1.00 25.95 325 SER A N 1
ATOM 2541 C CA . SER A 1 325 ? 50.593 -26.917 3.331 1.00 25.95 325 SER A CA 1
ATOM 2542 C C . SER A 1 325 ? 51.636 -26.098 4.130 1.00 25.95 325 SER A C 1
ATOM 2544 O O . SER A 1 325 ? 52.529 -26.696 4.728 1.00 25.95 325 SER A O 1
ATOM 2546 N N . PHE A 1 326 ? 51.374 -24.799 4.367 1.00 25.89 326 PHE A N 1
ATOM 2547 C CA . PHE A 1 326 ? 50.822 -24.259 5.641 1.00 25.89 326 PHE A CA 1
ATOM 2548 C C . PHE A 1 326 ? 50.613 -22.724 5.590 1.00 25.89 326 PHE A C 1
ATOM 2550 O O . PHE A 1 326 ? 51.242 -22.027 4.800 1.00 25.89 326 PHE A O 1
ATOM 2557 N N . SER A 1 327 ? 49.737 -22.196 6.451 1.00 23.78 327 SER A N 1
ATOM 2558 C CA . SER A 1 327 ? 49.473 -20.760 6.678 1.00 23.78 327 SER A CA 1
ATOM 2559 C C . SER A 1 327 ? 50.070 -20.272 8.014 1.00 23.78 327 SER A C 1
ATOM 2561 O O . SER A 1 327 ? 50.336 -21.127 8.855 1.00 23.78 327 SER A O 1
ATOM 2563 N N . ILE A 1 328 ? 50.218 -18.937 8.226 1.00 25.77 328 ILE A N 1
ATOM 2564 C CA . ILE A 1 328 ? 49.807 -18.151 9.442 1.00 25.77 328 ILE A CA 1
ATOM 2565 C C . ILE A 1 328 ? 50.587 -16.819 9.714 1.00 25.77 328 ILE A C 1
ATOM 2567 O O . ILE A 1 328 ? 51.798 -16.817 9.882 1.00 25.77 328 ILE A O 1
ATOM 2571 N N . ARG A 1 329 ? 49.805 -15.724 9.875 1.00 24.62 329 ARG A N 1
ATOM 2572 C CA . ARG A 1 329 ? 49.929 -14.478 10.709 1.00 24.62 329 ARG A CA 1
ATOM 2573 C C . ARG A 1 329 ? 51.080 -13.430 10.601 1.00 24.62 329 ARG A C 1
ATOM 2575 O O . ARG A 1 329 ? 52.212 -13.671 10.982 1.00 24.62 329 ARG A O 1
ATOM 2582 N N . ALA A 1 330 ? 50.629 -12.190 10.331 1.00 24.20 330 ALA A N 1
ATOM 2583 C CA . ALA A 1 330 ? 50.686 -10.953 11.160 1.00 24.20 330 ALA A CA 1
ATOM 2584 C C . ALA A 1 330 ? 52.017 -10.248 11.578 1.00 24.20 330 ALA A C 1
ATOM 2586 O O . ALA A 1 330 ? 52.722 -10.715 12.462 1.00 24.20 330 ALA A O 1
ATOM 2587 N N . ALA A 1 331 ? 52.227 -9.049 10.989 1.00 24.50 331 ALA A N 1
ATOM 2588 C CA . ALA A 1 331 ? 52.585 -7.695 11.518 1.00 24.50 331 ALA A CA 1
ATOM 2589 C C . ALA A 1 331 ? 53.148 -7.467 12.959 1.00 24.50 331 ALA A C 1
ATOM 2591 O O . ALA A 1 331 ? 52.822 -8.250 13.848 1.00 24.50 331 ALA A O 1
ATOM 2592 N N . PRO A 1 332 ? 53.767 -6.294 13.302 1.00 48.28 332 PRO A N 1
ATOM 2593 C CA . PRO A 1 332 ? 54.494 -5.222 12.554 1.00 48.28 332 PRO A CA 1
ATOM 2594 C C . PRO A 1 332 ? 55.905 -4.970 13.227 1.00 48.28 332 PRO A C 1
ATOM 2596 O O . PRO A 1 332 ? 56.445 -5.973 13.694 1.00 48.28 332 PRO A O 1
ATOM 2599 N N . PRO A 1 333 ? 56.558 -3.769 13.394 1.00 42.16 333 PRO A N 1
ATOM 2600 C CA . PRO A 1 333 ? 56.409 -2.395 12.855 1.00 42.16 333 PRO A CA 1
ATOM 2601 C C . PRO A 1 333 ? 57.753 -1.699 12.403 1.00 42.16 333 PRO A C 1
ATOM 2603 O O . PRO A 1 333 ? 58.650 -2.330 11.857 1.00 42.16 333 PRO A O 1
ATOM 2606 N N . HIS A 1 334 ? 57.847 -0.369 12.594 1.00 30.62 334 HIS A N 1
ATOM 2607 C CA . HIS A 1 334 ? 58.897 0.638 12.271 1.00 30.62 334 HIS A CA 1
ATOM 2608 C C . HIS A 1 334 ? 60.067 0.741 13.310 1.00 30.62 334 HIS A C 1
ATOM 2610 O O . HIS A 1 334 ? 59.902 0.115 14.359 1.00 30.62 334 HIS A O 1
ATOM 2616 N N . PRO A 1 335 ? 61.184 1.538 13.134 1.00 43.53 335 PRO A N 1
ATOM 2617 C CA . PRO A 1 335 ? 61.302 2.804 12.352 1.00 43.53 335 PRO A CA 1
ATOM 2618 C C . PRO A 1 335 ? 62.663 3.268 11.699 1.00 43.53 335 PRO A C 1
ATOM 2620 O O . PRO A 1 335 ? 63.741 2.790 12.021 1.00 43.53 335 PRO A O 1
ATOM 2623 N N . GLN A 1 336 ? 62.556 4.356 10.899 1.00 27.23 336 GLN A N 1
ATOM 2624 C CA . GLN A 1 336 ? 63.424 5.575 10.802 1.00 27.23 336 GLN A CA 1
ATOM 2625 C C . GLN A 1 336 ? 64.745 5.733 9.963 1.00 27.23 336 GLN A C 1
ATOM 2627 O O . GLN A 1 336 ? 65.697 4.976 10.080 1.00 27.23 336 GLN A O 1
ATOM 2632 N N . TYR A 1 337 ? 64.786 6.896 9.263 1.00 26.52 337 TYR A N 1
ATOM 2633 C CA . TYR A 1 337 ? 65.891 7.802 8.818 1.00 26.52 337 TYR A CA 1
ATOM 2634 C C . TYR A 1 337 ? 66.974 7.414 7.767 1.00 26.52 337 TYR A C 1
ATOM 2636 O O . TYR A 1 337 ? 67.892 6.663 8.071 1.00 26.52 337 TYR A O 1
ATOM 2644 N N . HIS A 1 338 ? 67.029 8.123 6.612 1.00 25.64 338 HIS A N 1
ATOM 2645 C CA . HIS A 1 338 ? 67.820 9.375 6.398 1.00 25.64 338 HIS A CA 1
ATOM 2646 C C . HIS A 1 338 ? 67.704 9.984 4.961 1.00 25.64 338 HIS A C 1
ATOM 2648 O O . HIS A 1 338 ? 67.360 9.288 4.013 1.00 25.64 338 HIS A O 1
ATOM 2654 N N . ILE A 1 339 ? 68.024 11.287 4.807 1.00 26.78 339 ILE A N 1
ATOM 2655 C CA . ILE A 1 339 ? 68.102 12.098 3.552 1.00 26.78 339 ILE A CA 1
ATOM 2656 C C . ILE A 1 339 ? 69.485 12.807 3.510 1.00 26.78 339 ILE A C 1
ATOM 2658 O O . ILE A 1 339 ? 70.005 13.079 4.599 1.00 26.78 339 ILE A O 1
ATOM 2662 N N . PRO A 1 340 ? 70.121 13.078 2.339 1.00 33.91 340 PRO A N 1
ATOM 2663 C CA . PRO A 1 340 ? 70.152 14.437 1.710 1.00 33.91 340 PRO A CA 1
ATOM 2664 C C . PRO A 1 340 ? 70.123 14.402 0.143 1.00 33.91 340 PRO A C 1
ATOM 2666 O O . PRO A 1 340 ? 70.715 13.509 -0.448 1.00 33.91 340 PRO A O 1
ATOM 2669 N N . SER A 1 341 ? 69.396 15.209 -0.653 1.00 26.47 341 SER A N 1
ATOM 2670 C CA . SER A 1 341 ? 69.197 16.678 -0.812 1.00 26.47 341 SER A CA 1
ATOM 2671 C C . SER A 1 341 ? 70.055 17.346 -1.919 1.00 26.47 341 SER A C 1
ATOM 2673 O O . SER A 1 341 ? 71.269 17.415 -1.755 1.00 26.47 341 SER A O 1
ATOM 2675 N N . LEU A 1 342 ? 69.415 17.899 -2.972 1.00 26.78 342 LEU A N 1
ATOM 2676 C CA . LEU A 1 342 ? 69.826 19.015 -3.880 1.00 26.78 342 LEU A CA 1
ATOM 2677 C C . LEU A 1 342 ? 68.865 19.040 -5.103 1.00 26.78 342 LEU A C 1
ATOM 2679 O O . LEU A 1 342 ? 68.628 17.983 -5.672 1.00 26.78 342 LEU A O 1
ATOM 2683 N N . GLY A 1 343 ? 68.289 20.150 -5.589 1.00 24.80 343 GLY A N 1
ATOM 2684 C CA . GLY A 1 343 ? 68.197 21.523 -5.069 1.00 24.80 343 GLY A CA 1
ATOM 2685 C C . GLY A 1 343 ? 67.522 22.495 -6.074 1.00 24.80 343 GLY A C 1
ATOM 2686 O O . GLY A 1 343 ? 67.631 22.283 -7.275 1.00 24.80 343 GLY A O 1
ATOM 2687 N N . HIS A 1 344 ? 66.919 23.582 -5.557 1.00 26.95 344 HIS A N 1
ATOM 2688 C CA . HIS A 1 344 ? 66.494 24.835 -6.244 1.00 26.95 344 HIS A CA 1
ATOM 2689 C C . HIS A 1 344 ? 65.239 24.850 -7.167 1.00 26.95 344 HIS A C 1
ATOM 2691 O O . HIS A 1 344 ? 65.005 23.900 -7.898 1.00 26.95 344 HIS A O 1
ATOM 2697 N N . THR A 1 345 ? 64.413 25.921 -7.256 1.00 25.48 345 THR A N 1
ATOM 2698 C CA . THR A 1 345 ? 64.186 27.120 -6.390 1.00 25.48 345 THR A CA 1
ATOM 2699 C C . THR A 1 345 ? 62.909 27.905 -6.815 1.00 25.48 345 THR A C 1
ATOM 2701 O O . THR A 1 345 ? 62.813 28.300 -7.967 1.00 25.48 345 THR A O 1
ATOM 2704 N N . LEU A 1 346 ? 61.993 28.150 -5.853 1.00 23.81 346 LEU A N 1
ATOM 2705 C CA . LEU A 1 346 ? 61.165 29.360 -5.550 1.00 23.81 346 LEU A CA 1
ATOM 2706 C C . LEU A 1 346 ? 60.401 30.129 -6.691 1.00 23.81 346 LEU A C 1
ATOM 2708 O O . LEU A 1 346 ? 61.026 30.599 -7.629 1.00 23.81 346 LEU A O 1
ATOM 2712 N N . GLN A 1 347 ? 59.049 30.252 -6.663 1.00 24.05 347 GLN A N 1
ATOM 2713 C CA . GLN A 1 347 ? 58.186 31.310 -6.020 1.00 24.05 347 GLN A CA 1
ATOM 2714 C C . GLN A 1 347 ? 57.838 32.522 -6.944 1.00 24.05 347 GLN A C 1
ATOM 2716 O O . GLN A 1 347 ? 58.566 32.754 -7.897 1.00 24.05 347 GLN A O 1
ATOM 2721 N N . PHE A 1 348 ? 56.782 33.353 -6.770 1.00 22.98 348 PHE A N 1
ATOM 2722 C CA . PHE A 1 348 ? 55.695 33.495 -5.762 1.00 22.98 348 PHE A CA 1
ATOM 2723 C C . PHE A 1 348 ? 54.545 34.423 -6.284 1.00 22.98 348 PHE A C 1
ATOM 2725 O O . PHE A 1 348 ? 54.845 35.318 -7.062 1.00 22.98 348 PHE A O 1
ATOM 2732 N N . THR A 1 349 ? 53.316 34.313 -5.720 1.00 23.48 349 THR A N 1
ATOM 2733 C CA . THR A 1 349 ? 52.289 35.389 -5.437 1.00 23.48 349 THR A CA 1
ATOM 2734 C C . THR A 1 349 ? 51.749 36.336 -6.548 1.00 23.48 349 THR A C 1
ATOM 2736 O O . THR A 1 349 ? 52.438 36.568 -7.526 1.00 23.48 349 THR A O 1
ATOM 2739 N N . THR A 1 350 ? 50.616 37.069 -6.457 1.00 25.55 350 THR A N 1
ATOM 2740 C CA . THR A 1 350 ? 49.245 36.985 -5.850 1.00 25.55 350 THR A CA 1
ATOM 2741 C C . THR A 1 350 ? 48.387 38.153 -6.436 1.00 25.55 350 THR A C 1
ATOM 2743 O O . THR A 1 350 ? 48.939 39.055 -7.058 1.00 25.55 350 THR A O 1
ATOM 2746 N N . ASN A 1 351 ? 47.074 38.189 -6.126 1.00 24.05 351 ASN A N 1
ATOM 2747 C CA . ASN A 1 351 ? 46.177 39.371 -5.997 1.00 24.05 351 ASN A CA 1
ATOM 2748 C C . ASN A 1 351 ? 45.276 39.858 -7.170 1.00 24.05 351 ASN A C 1
ATOM 2750 O O . ASN A 1 351 ? 45.693 40.606 -8.043 1.00 24.05 351 ASN A O 1
ATOM 2754 N N . SER A 1 352 ? 43.975 39.559 -7.020 1.00 25.36 352 SER A N 1
ATOM 2755 C CA . SER A 1 352 ? 42.876 40.504 -6.681 1.00 25.36 352 SER A CA 1
ATOM 2756 C C . SER A 1 352 ? 42.344 41.611 -7.630 1.00 25.36 352 SER A C 1
ATOM 2758 O O . SER A 1 352 ? 43.006 42.608 -7.886 1.00 25.36 352 SER A O 1
ATOM 2760 N N . ALA A 1 353 ? 41.012 41.526 -7.830 1.00 25.56 353 ALA A N 1
ATOM 2761 C CA . ALA A 1 353 ? 39.978 42.586 -7.710 1.00 25.56 353 ALA A CA 1
ATOM 2762 C C . ALA A 1 353 ? 39.475 43.421 -8.927 1.00 25.56 353 ALA A C 1
ATOM 2764 O O . ALA A 1 353 ? 40.212 44.173 -9.546 1.00 25.56 353 ALA A O 1
ATOM 2765 N N . HIS A 1 354 ? 38.137 43.361 -9.103 1.00 25.09 354 HIS A N 1
ATOM 2766 C CA . HIS A 1 354 ? 37.159 44.418 -9.476 1.00 25.09 354 HIS A CA 1
ATOM 2767 C C . HIS A 1 354 ? 37.397 45.317 -10.720 1.00 25.09 354 HIS A C 1
ATOM 2769 O O . HIS A 1 354 ? 38.341 46.095 -10.749 1.00 25.09 354 HIS A O 1
ATOM 2775 N N . CYS A 1 355 ? 36.403 45.427 -11.626 1.00 21.03 355 CYS A N 1
ATOM 2776 C CA . CYS A 1 355 ? 35.354 46.473 -11.540 1.00 21.03 355 CYS A CA 1
ATOM 2777 C C . CYS A 1 355 ? 34.265 46.373 -12.646 1.00 21.03 355 CYS A C 1
ATOM 2779 O O . CYS A 1 355 ? 34.345 45.554 -13.556 1.00 21.03 355 CYS A O 1
ATOM 2781 N N . VAL A 1 356 ? 33.230 47.215 -12.529 1.00 26.30 356 VAL A N 1
ATOM 2782 C CA . VAL A 1 356 ? 31.946 47.209 -13.269 1.00 26.30 356 VAL A CA 1
ATOM 2783 C C . VAL A 1 356 ? 31.940 48.174 -14.469 1.00 26.30 356 VAL A C 1
ATOM 2785 O O . VAL A 1 356 ? 32.530 49.246 -14.370 1.00 26.30 356 VAL A O 1
ATOM 2788 N N . ASN A 1 357 ? 31.168 47.887 -15.537 1.00 24.09 357 ASN A N 1
ATOM 2789 C CA . ASN A 1 357 ? 30.383 48.939 -16.218 1.00 24.09 357 ASN A CA 1
ATOM 2790 C C . ASN A 1 357 ? 29.211 48.446 -17.097 1.00 24.09 357 ASN A C 1
ATOM 2792 O O . ASN A 1 357 ? 29.327 47.474 -17.837 1.00 24.09 357 ASN A O 1
ATOM 2796 N N . LYS A 1 358 ? 28.089 49.182 -17.038 1.00 25.05 358 LYS A N 1
ATOM 2797 C CA . LYS A 1 358 ? 26.912 49.071 -17.927 1.00 25.05 358 LYS A CA 1
ATOM 2798 C C . LYS A 1 358 ? 27.080 49.963 -19.164 1.00 25.05 358 LYS A C 1
ATOM 2800 O O . LYS A 1 358 ? 27.533 51.093 -19.016 1.00 25.05 358 LYS A O 1
ATOM 2805 N N . VAL A 1 359 ? 26.525 49.554 -20.310 1.00 22.58 359 VAL A N 1
ATOM 2806 C CA . VAL A 1 359 ? 25.961 50.467 -21.332 1.00 22.58 359 VAL A CA 1
ATOM 2807 C C . VAL A 1 359 ? 24.639 49.872 -21.845 1.00 22.58 359 VAL A C 1
ATOM 2809 O O . VAL A 1 359 ? 24.450 48.659 -21.813 1.00 22.58 359 VAL A O 1
ATOM 2812 N N . VAL A 1 360 ? 23.694 50.729 -22.243 1.00 22.09 360 VAL A N 1
ATOM 2813 C CA . VAL A 1 360 ? 22.288 50.402 -22.544 1.00 22.09 360 VAL A CA 1
ATOM 2814 C C . VAL A 1 360 ? 21.862 51.073 -23.871 1.00 22.09 360 VAL A C 1
ATOM 2816 O O . VAL A 1 360 ? 22.449 52.086 -24.240 1.00 22.09 360 VAL A O 1
ATOM 2819 N N . LEU A 1 361 ? 20.786 50.553 -24.489 1.00 22.64 361 LEU A N 1
ATOM 2820 C CA . LEU A 1 361 ? 19.837 51.160 -25.461 1.00 22.64 361 LEU A CA 1
ATOM 2821 C C . LEU A 1 361 ? 19.840 50.707 -26.951 1.00 22.64 361 LEU A C 1
ATOM 2823 O O . LEU A 1 361 ? 20.605 51.188 -27.775 1.00 22.64 361 LEU A O 1
ATOM 2827 N N . VAL A 1 362 ? 18.756 49.975 -27.274 1.00 22.86 362 VAL A N 1
ATOM 2828 C CA . VAL A 1 362 ? 17.755 50.232 -28.348 1.00 22.86 362 VAL A CA 1
ATOM 2829 C C . VAL A 1 362 ? 18.012 49.807 -29.810 1.00 22.86 362 VAL A C 1
ATOM 2831 O O . VAL A 1 362 ? 18.805 50.389 -30.539 1.00 22.86 362 VAL A O 1
ATOM 2834 N N . GLY A 1 363 ? 17.110 48.933 -30.286 1.00 21.86 363 GLY A N 1
ATOM 2835 C CA . GLY A 1 363 ? 16.693 48.723 -31.683 1.00 21.86 363 GLY A CA 1
ATOM 2836 C C . GLY A 1 363 ? 15.290 48.076 -31.706 1.00 21.86 363 GLY A C 1
ATOM 2837 O O . GLY A 1 363 ? 14.968 47.322 -30.793 1.00 21.86 363 GLY A O 1
ATOM 2838 N N . LYS A 1 364 ? 14.405 48.418 -32.660 1.00 22.47 364 LYS A N 1
ATOM 2839 C CA . LYS A 1 364 ? 12.943 48.157 -32.576 1.00 22.47 364 LYS A CA 1
ATOM 2840 C C . LYS A 1 364 ? 12.383 47.136 -33.590 1.00 22.47 364 LYS A C 1
ATOM 2842 O O . LYS A 1 364 ? 12.713 47.203 -34.763 1.00 22.47 364 LYS A O 1
ATOM 2847 N N . MET A 1 365 ? 11.341 46.428 -33.126 1.00 22.33 365 MET A N 1
ATOM 2848 C CA . MET A 1 365 ? 10.090 46.032 -33.821 1.00 22.33 365 MET A CA 1
ATOM 2849 C C . MET A 1 365 ? 10.037 44.923 -34.901 1.00 22.33 365 MET A C 1
ATOM 2851 O O . MET A 1 365 ? 10.483 45.102 -36.024 1.00 22.33 365 MET A O 1
ATOM 2855 N N . LYS A 1 366 ? 9.185 43.929 -34.574 1.00 23.16 366 LYS A N 1
ATOM 2856 C CA . LYS A 1 366 ? 8.124 43.282 -35.389 1.00 23.16 366 LYS A CA 1
ATOM 2857 C C . LYS A 1 366 ? 8.497 42.548 -36.692 1.00 23.16 366 LYS A C 1
ATOM 2859 O O . LYS A 1 366 ? 8.734 43.182 -37.709 1.00 23.16 366 LYS A O 1
ATOM 2864 N N . PHE A 1 367 ? 8.153 41.258 -36.736 1.00 23.41 367 PHE A N 1
ATOM 2865 C CA . PHE A 1 367 ? 6.878 40.828 -37.343 1.00 23.41 367 PHE A CA 1
ATOM 2866 C C . PHE A 1 367 ? 6.384 39.519 -36.705 1.00 23.41 367 PHE A C 1
ATOM 2868 O O . PHE A 1 367 ? 7.188 38.743 -36.201 1.00 23.41 367 PHE A O 1
ATOM 2875 N N . ALA A 1 368 ? 5.069 39.300 -36.693 1.00 26.44 368 ALA A N 1
ATOM 2876 C CA . ALA A 1 368 ? 4.458 38.060 -36.217 1.00 26.44 368 ALA A CA 1
ATOM 2877 C C . ALA A 1 368 ? 4.049 37.186 -37.407 1.00 26.44 368 ALA A C 1
ATOM 2879 O O . ALA A 1 368 ? 3.545 37.721 -38.394 1.00 26.44 368 ALA A O 1
ATOM 2880 N N . TYR A 1 369 ? 4.184 35.867 -37.272 1.00 23.39 369 TYR A N 1
ATOM 2881 C CA . TYR A 1 369 ? 3.376 34.899 -38.011 1.00 23.39 369 TYR A CA 1
ATOM 2882 C C . TYR A 1 369 ? 3.082 33.697 -37.114 1.00 23.39 369 TYR A C 1
ATOM 2884 O O . TYR A 1 369 ? 3.983 32.961 -36.725 1.00 23.39 369 TYR A O 1
ATOM 2892 N N . LEU A 1 370 ? 1.803 33.528 -36.782 1.00 27.69 370 LEU A N 1
ATOM 2893 C CA . LEU A 1 370 ? 1.274 32.291 -36.225 1.00 27.69 370 LEU A CA 1
ATOM 2894 C C . LEU A 1 370 ? 1.230 31.249 -37.345 1.00 27.69 370 LEU A C 1
ATOM 2896 O O . LEU A 1 370 ? 0.595 31.488 -38.372 1.00 27.69 370 LEU A O 1
ATOM 2900 N N . ILE A 1 371 ? 1.847 30.091 -37.124 1.00 27.16 371 ILE A N 1
ATOM 2901 C CA . ILE A 1 371 ? 1.470 28.853 -37.805 1.00 27.16 371 ILE A CA 1
ATOM 2902 C C . ILE A 1 371 ? 1.200 27.827 -36.711 1.00 27.16 371 ILE A C 1
ATOM 2904 O O . ILE A 1 371 ? 2.116 27.301 -36.087 1.00 27.16 371 ILE A O 1
ATOM 2908 N N . SER A 1 372 ? -0.083 27.581 -36.469 1.00 28.86 372 SER A N 1
ATOM 2909 C CA . SER A 1 372 ? -0.560 26.456 -35.677 1.00 28.86 372 SER A CA 1
ATOM 2910 C C . SER A 1 372 ? -0.235 25.155 -36.411 1.00 28.86 372 SER A C 1
ATOM 2912 O O . SER A 1 372 ? -0.811 24.885 -37.468 1.00 28.86 372 SER A O 1
ATOM 2914 N N . LEU A 1 373 ? 0.668 24.354 -35.851 1.00 25.59 373 LEU A N 1
ATOM 2915 C CA . LEU A 1 373 ? 0.819 22.942 -36.199 1.00 25.59 373 LEU A CA 1
ATOM 2916 C C . LEU A 1 373 ? 0.048 22.106 -35.167 1.00 25.59 373 LEU A C 1
ATOM 2918 O O . LEU A 1 373 ? 0.001 22.496 -33.998 1.00 25.59 373 LEU A O 1
ATOM 2922 N N . PRO A 1 374 ? -0.602 21.004 -35.578 1.00 24.50 374 PRO A N 1
ATOM 2923 C CA . PRO A 1 374 ? -1.374 20.181 -34.659 1.00 24.50 374 PRO A CA 1
ATOM 2924 C C . PRO A 1 374 ? -0.438 19.496 -33.662 1.00 24.50 374 PRO A C 1
ATOM 2926 O O . PRO A 1 374 ? 0.609 18.975 -34.050 1.00 24.50 374 PRO A O 1
ATOM 2929 N N . PHE A 1 375 ? -0.842 19.464 -32.392 1.00 23.94 375 PHE A N 1
ATOM 2930 C CA . PHE A 1 375 ? -0.209 18.611 -31.394 1.00 23.94 375 PHE A CA 1
ATOM 2931 C C . PHE A 1 375 ? -0.301 17.156 -31.864 1.00 23.94 375 PHE A C 1
ATOM 2933 O O . PHE A 1 375 ? -1.390 16.587 -31.946 1.00 23.94 375 PHE A O 1
ATOM 2940 N N . VAL A 1 376 ? 0.847 16.550 -32.166 1.00 27.34 376 VAL A N 1
ATOM 2941 C CA . VAL A 1 376 ? 0.961 15.093 -32.136 1.00 27.34 376 VAL A CA 1
ATOM 2942 C C . VAL A 1 376 ? 0.968 14.730 -30.660 1.00 27.34 376 VAL A C 1
ATOM 2944 O O . VAL A 1 376 ? 1.906 15.084 -29.951 1.00 27.34 376 VAL A O 1
ATOM 2947 N N . SER A 1 377 ? -0.106 14.090 -30.201 1.00 25.41 377 SER A N 1
ATOM 2948 C CA . SER A 1 377 ? -0.203 13.577 -28.837 1.00 25.41 377 SER A CA 1
ATOM 2949 C C . SER A 1 377 ? 0.971 12.631 -28.573 1.00 25.41 377 SER A C 1
ATOM 2951 O O . SER A 1 377 ? 1.051 11.558 -29.176 1.00 25.41 377 SER A O 1
ATOM 2953 N N . GLN A 1 378 ? 1.898 13.040 -27.705 1.00 31.66 378 GLN A N 1
ATOM 2954 C CA . GLN A 1 378 ? 2.756 12.085 -27.017 1.00 31.66 378 GLN A CA 1
ATOM 2955 C C . GLN A 1 378 ? 1.852 11.297 -26.069 1.00 31.66 378 GLN A C 1
ATOM 2957 O O . GLN A 1 378 ? 1.071 11.895 -25.332 1.00 31.66 378 GLN A O 1
ATOM 2962 N N . ALA A 1 379 ? 1.958 9.967 -26.080 1.00 32.25 379 ALA A N 1
ATOM 2963 C CA . ALA A 1 379 ? 1.393 9.174 -25.000 1.00 32.25 379 ALA A CA 1
ATOM 2964 C C . ALA A 1 379 ? 2.125 9.579 -23.715 1.00 32.25 379 ALA A C 1
ATOM 2966 O O . ALA A 1 379 ? 3.331 9.369 -23.590 1.00 32.25 379 ALA A O 1
ATOM 2967 N N . GLN A 1 380 ? 1.411 10.254 -22.821 1.00 43.09 380 GLN A N 1
ATOM 2968 C CA . GLN A 1 380 ? 1.954 10.736 -21.560 1.00 43.09 380 GLN A CA 1
ATOM 2969 C C . GLN A 1 380 ? 2.150 9.535 -20.627 1.00 43.09 380 GLN A C 1
ATOM 2971 O O . GLN A 1 380 ? 1.313 8.629 -20.610 1.00 43.09 380 GLN A O 1
ATOM 2976 N N . ALA A 1 381 ? 3.278 9.496 -19.916 1.00 63.03 381 ALA A N 1
ATOM 2977 C CA . ALA A 1 381 ? 3.598 8.390 -19.022 1.00 63.03 381 ALA A CA 1
ATOM 2978 C C . ALA A 1 381 ? 2.555 8.261 -17.896 1.00 63.03 381 ALA A C 1
ATOM 2980 O O . ALA A 1 381 ? 1.846 9.212 -17.557 1.00 63.03 381 ALA A O 1
ATOM 2981 N N . VAL A 1 382 ? 2.461 7.053 -17.347 1.00 84.38 382 VAL A N 1
ATOM 2982 C CA . VAL A 1 382 ? 1.635 6.751 -16.177 1.00 84.38 382 VAL A CA 1
ATOM 2983 C C . VAL A 1 382 ? 2.282 7.411 -14.955 1.00 84.38 382 VAL A C 1
ATOM 2985 O O . VAL A 1 382 ? 3.496 7.334 -14.805 1.00 84.38 382 VAL A O 1
ATOM 2988 N N . LEU A 1 383 ? 1.493 8.078 -14.109 1.00 89.25 383 LEU A N 1
ATOM 2989 C CA . LEU A 1 383 ? 1.989 8.676 -12.870 1.00 89.25 383 LEU A CA 1
ATOM 2990 C C . LEU A 1 383 ? 2.243 7.573 -11.835 1.00 89.25 383 LEU A C 1
ATOM 2992 O O . LEU A 1 383 ? 1.306 6.879 -11.443 1.00 89.25 383 LEU A O 1
ATOM 2996 N N . GLU A 1 384 ? 3.489 7.426 -11.394 1.00 93.19 384 GLU A N 1
ATOM 2997 C CA . GLU A 1 384 ? 3.849 6.586 -10.247 1.00 93.19 384 GLU A CA 1
ATOM 2998 C C . GLU A 1 384 ? 3.428 7.277 -8.946 1.00 93.19 384 GLU A C 1
ATOM 3000 O O . GLU A 1 384 ? 3.695 8.467 -8.766 1.00 93.19 384 GLU A O 1
ATOM 3005 N N . VAL A 1 385 ? 2.755 6.548 -8.051 1.00 95.00 385 VAL A N 1
ATOM 3006 C CA . VAL A 1 385 ? 2.188 7.113 -6.817 1.00 95.00 385 VAL A CA 1
ATOM 3007 C C . VAL A 1 385 ? 2.527 6.250 -5.600 1.00 95.00 385 VAL A C 1
ATOM 3009 O O . VAL A 1 385 ? 2.205 5.062 -5.535 1.00 95.00 385 VAL A O 1
ATOM 3012 N N . ILE A 1 386 ? 3.144 6.875 -4.599 1.00 95.38 386 ILE A N 1
ATOM 3013 C CA . ILE A 1 386 ? 3.787 6.235 -3.447 1.00 95.38 386 ILE A CA 1
ATOM 3014 C C . ILE A 1 386 ? 3.034 6.477 -2.134 1.00 95.38 386 ILE A C 1
ATOM 3016 O O . ILE A 1 386 ? 2.369 7.497 -1.952 1.00 95.38 386 ILE A O 1
ATOM 3020 N N . GLN A 1 387 ? 3.208 5.554 -1.184 1.00 96.31 387 GLN A N 1
ATOM 3021 C CA . GLN A 1 387 ? 2.903 5.754 0.234 1.00 96.31 387 GLN A CA 1
ATOM 3022 C C . GLN A 1 387 ? 4.187 5.590 1.044 1.00 96.31 387 GLN A C 1
ATOM 3024 O O . GLN A 1 387 ? 4.842 4.555 0.945 1.00 96.31 387 GLN A O 1
ATOM 3029 N N . ALA A 1 388 ? 4.483 6.552 1.917 1.00 96.50 388 ALA A N 1
ATOM 3030 C CA . ALA A 1 388 ? 5.574 6.420 2.872 1.00 96.50 388 ALA A CA 1
ATOM 3031 C C . ALA A 1 388 ? 5.231 5.383 3.959 1.00 96.50 388 ALA A C 1
ATOM 3033 O O . ALA A 1 388 ? 4.349 5.609 4.791 1.00 96.50 388 ALA A O 1
ATOM 3034 N N . ALA A 1 389 ? 5.916 4.238 3.937 1.00 95.56 389 ALA A N 1
ATOM 3035 C CA . ALA A 1 389 ? 5.747 3.134 4.883 1.00 95.56 389 ALA A CA 1
ATOM 3036 C C . ALA A 1 389 ? 7.042 2.317 5.017 1.00 95.56 389 ALA A C 1
ATOM 3038 O O . ALA A 1 389 ? 7.869 2.304 4.108 1.00 95.56 389 ALA A O 1
ATOM 3039 N N . THR A 1 390 ? 7.219 1.604 6.132 1.00 95.25 390 THR A N 1
ATOM 3040 C CA . THR A 1 390 ? 8.347 0.676 6.302 1.00 95.25 390 THR A CA 1
ATOM 3041 C C . THR A 1 390 ? 8.164 -0.538 5.383 1.00 95.25 390 THR A C 1
ATOM 3043 O O . THR A 1 390 ? 7.139 -1.212 5.501 1.00 95.25 390 THR A O 1
ATOM 3046 N N . PRO A 1 391 ? 9.129 -0.882 4.510 1.00 93.81 391 PRO A N 1
ATOM 3047 C CA . PRO A 1 391 ? 9.026 -2.093 3.705 1.00 93.81 391 PRO A CA 1
ATOM 3048 C C . PRO A 1 391 ? 9.091 -3.346 4.604 1.00 93.81 391 PRO A C 1
ATOM 3050 O O . PRO A 1 391 ? 9.865 -3.358 5.565 1.00 93.81 391 PRO A O 1
ATOM 3053 N N . PRO A 1 392 ? 8.353 -4.434 4.295 1.00 92.25 392 PRO A N 1
ATOM 3054 C CA . PRO A 1 392 ? 8.326 -5.649 5.124 1.00 92.25 392 PRO A CA 1
ATOM 3055 C C . PRO A 1 392 ? 9.698 -6.291 5.409 1.00 92.25 392 PRO A C 1
ATOM 3057 O O . PRO A 1 392 ? 9.881 -6.991 6.404 1.00 92.25 392 PRO A O 1
ATOM 3060 N N . ARG A 1 393 ? 10.674 -6.083 4.518 1.00 92.00 393 ARG A N 1
ATOM 3061 C CA . ARG A 1 393 ? 12.029 -6.651 4.582 1.00 92.00 393 ARG A CA 1
ATOM 3062 C C . ARG A 1 393 ? 13.035 -5.735 3.887 1.00 92.00 393 ARG A C 1
ATOM 3064 O O . ARG A 1 393 ? 12.658 -4.920 3.053 1.00 92.00 393 ARG A O 1
ATOM 3071 N N . LEU A 1 394 ? 14.323 -5.922 4.180 1.00 85.94 394 LEU A N 1
ATOM 3072 C CA . LEU A 1 394 ? 15.424 -5.108 3.634 1.00 85.94 394 LEU A CA 1
ATOM 3073 C C . LEU A 1 394 ? 15.588 -5.162 2.100 1.00 85.94 394 LEU A C 1
ATOM 3075 O O . LEU A 1 394 ? 16.192 -4.262 1.529 1.00 85.94 394 LEU A O 1
ATOM 3079 N N . ASP A 1 395 ? 15.149 -6.246 1.458 1.00 79.81 395 ASP A N 1
ATOM 3080 C CA . ASP A 1 395 ? 15.221 -6.462 0.005 1.00 79.81 395 ASP A CA 1
ATOM 3081 C C . ASP A 1 395 ? 14.315 -7.641 -0.381 1.00 79.81 395 ASP A C 1
ATOM 3083 O O . ASP A 1 395 ? 14.362 -8.698 0.263 1.00 79.81 395 ASP A O 1
ATOM 3087 N N . LEU A 1 396 ? 13.506 -7.458 -1.426 1.00 67.69 396 LEU A N 1
ATOM 3088 C CA . LEU A 1 396 ? 12.501 -8.412 -1.911 1.00 67.69 396 LEU A CA 1
ATOM 3089 C C . LEU A 1 396 ? 12.953 -9.211 -3.139 1.00 67.69 396 LEU A C 1
ATOM 3091 O O . LEU A 1 396 ? 12.211 -10.086 -3.579 1.00 67.69 396 LEU A O 1
ATOM 3095 N N . GLY A 1 397 ? 14.124 -8.914 -3.712 1.00 68.00 397 GLY A N 1
ATOM 3096 C CA . GLY A 1 397 ? 14.505 -9.367 -5.053 1.00 68.00 397 GLY A CA 1
ATOM 3097 C C . GLY A 1 397 ? 14.593 -10.885 -5.220 1.00 68.00 397 GLY A C 1
ATOM 3098 O O . GLY A 1 397 ? 14.213 -11.405 -6.266 1.00 68.00 397 GLY A O 1
ATOM 3099 N N . TRP A 1 398 ? 15.043 -11.603 -4.187 1.00 74.12 398 TRP A N 1
ATOM 3100 C CA . TRP A 1 398 ? 15.284 -13.052 -4.235 1.00 74.12 398 TRP A CA 1
ATOM 3101 C C . TRP A 1 398 ? 14.362 -13.822 -3.270 1.00 74.12 398 TRP A C 1
ATOM 3103 O O . TRP A 1 398 ? 14.833 -14.310 -2.238 1.00 74.12 398 TRP A O 1
ATOM 3113 N N . PRO A 1 399 ? 13.049 -13.929 -3.552 1.00 91.00 399 PRO A N 1
ATOM 3114 C CA . PRO A 1 399 ? 12.189 -14.855 -2.830 1.00 91.00 399 PRO A CA 1
ATOM 3115 C C . PRO A 1 399 ? 12.575 -16.294 -3.183 1.00 91.00 399 PRO A C 1
ATOM 3117 O O . PRO A 1 399 ? 12.987 -16.573 -4.311 1.00 91.00 399 PRO A O 1
ATOM 3120 N N . THR A 1 400 ? 12.402 -17.227 -2.245 1.00 93.00 400 THR A N 1
ATOM 3121 C CA . THR A 1 400 ? 12.566 -18.661 -2.519 1.00 93.00 400 THR A CA 1
ATOM 3122 C C . THR A 1 400 ? 11.610 -19.094 -3.628 1.00 93.00 400 THR A C 1
ATOM 3124 O O . THR A 1 400 ? 11.989 -19.856 -4.515 1.00 93.00 400 THR A O 1
ATOM 3127 N N . CYS A 1 401 ? 10.377 -18.576 -3.591 1.00 93.44 401 CYS A N 1
ATOM 3128 C CA . CYS A 1 401 ? 9.358 -18.809 -4.607 1.00 93.44 401 CYS A CA 1
ATOM 3129 C C . CYS A 1 401 ? 8.481 -17.568 -4.791 1.00 93.44 401 CYS A C 1
ATOM 3131 O O . CYS A 1 401 ? 8.246 -16.803 -3.856 1.00 93.44 401 CYS A O 1
ATOM 3133 N N . ARG A 1 402 ? 7.928 -17.413 -5.992 1.00 94.19 402 ARG A N 1
ATOM 3134 C CA . ARG A 1 402 ? 6.936 -16.390 -6.332 1.00 94.19 402 ARG A CA 1
ATOM 3135 C C . ARG A 1 402 ? 5.695 -17.075 -6.884 1.00 94.19 402 ARG A C 1
ATOM 3137 O O . ARG A 1 402 ? 5.807 -18.030 -7.650 1.00 94.19 402 ARG A O 1
ATOM 3144 N N . GLN A 1 403 ? 4.525 -16.573 -6.519 1.00 95.31 403 GLN A N 1
ATOM 3145 C CA . GLN A 1 403 ? 3.249 -17.012 -7.060 1.00 95.31 403 GLN A CA 1
ATOM 3146 C C . GLN A 1 403 ? 2.451 -15.811 -7.543 1.00 95.31 403 GLN A C 1
ATOM 3148 O O . GLN A 1 403 ? 2.092 -14.933 -6.764 1.00 95.31 403 GLN A O 1
ATOM 3153 N N . HIS A 1 404 ? 2.094 -15.829 -8.819 1.00 96.56 404 HIS A N 1
ATOM 3154 C CA . HIS A 1 404 ? 1.001 -15.015 -9.317 1.00 96.56 404 HIS A CA 1
ATOM 3155 C C . HIS A 1 404 ? -0.320 -15.530 -8.719 1.00 96.56 404 HIS A C 1
ATOM 3157 O O . HIS A 1 404 ? -0.646 -16.709 -8.885 1.00 96.56 404 HIS A O 1
ATOM 3163 N N . VAL A 1 405 ? -1.056 -14.681 -7.996 1.00 97.31 405 VAL A N 1
ATOM 3164 C CA . VAL A 1 405 ? -2.317 -15.065 -7.340 1.00 97.31 405 VAL A CA 1
ATOM 3165 C C . VAL A 1 405 ? -3.508 -14.732 -8.237 1.00 97.31 405 VAL A C 1
ATOM 3167 O O . VAL A 1 405 ? -4.343 -15.606 -8.467 1.00 97.31 405 VAL A O 1
ATOM 3170 N N . PHE A 1 406 ? -3.568 -13.508 -8.777 1.00 98.06 406 PHE A N 1
ATOM 3171 C CA . PHE A 1 406 ? -4.486 -13.127 -9.860 1.00 98.06 406 PHE A CA 1
ATOM 3172 C C . PHE A 1 406 ? -4.079 -11.818 -10.558 1.00 98.06 406 PHE A C 1
ATOM 3174 O O . PHE A 1 406 ? -3.440 -10.963 -9.949 1.00 98.06 406 PHE A O 1
ATOM 3181 N N . THR A 1 407 ? -4.545 -11.633 -11.799 1.00 97.88 407 THR A N 1
ATOM 3182 C CA . THR A 1 407 ? -4.767 -10.321 -12.437 1.00 97.88 407 THR A CA 1
ATOM 3183 C C . THR A 1 407 ? -6.258 -10.194 -12.759 1.00 97.88 407 THR A C 1
ATOM 3185 O O . THR A 1 407 ? -6.874 -11.163 -13.215 1.00 97.88 407 THR A O 1
ATOM 3188 N N . HIS A 1 408 ? -6.860 -9.027 -12.519 1.00 96.88 408 HIS A N 1
ATOM 3189 C CA . HIS A 1 408 ? -8.276 -8.778 -12.799 1.00 96.88 408 HIS A CA 1
ATOM 3190 C C . HIS A 1 408 ? -8.570 -7.305 -13.133 1.00 96.88 408 HIS A C 1
ATOM 3192 O O . HIS A 1 408 ? -7.976 -6.403 -12.545 1.00 96.88 408 HIS A O 1
ATOM 3198 N N . ASP A 1 409 ? -9.524 -7.073 -14.043 1.00 95.88 409 ASP A N 1
ATOM 3199 C CA . ASP A 1 409 ? -9.951 -5.738 -14.483 1.00 95.88 409 ASP A CA 1
ATOM 3200 C C . ASP A 1 409 ? -11.270 -5.319 -13.817 1.00 95.88 409 ASP A C 1
ATOM 3202 O O . ASP A 1 409 ? -12.352 -5.810 -14.152 1.00 95.88 409 ASP A O 1
ATOM 3206 N N . PHE A 1 410 ? -11.205 -4.350 -12.908 1.00 96.31 410 PHE A N 1
ATOM 3207 C CA . PHE A 1 410 ? -12.360 -3.816 -12.191 1.00 96.31 410 PHE A CA 1
ATOM 3208 C C . PHE A 1 410 ? -12.908 -2.564 -12.893 1.00 96.31 410 PHE A C 1
ATOM 3210 O O . PHE A 1 410 ? -12.459 -1.438 -12.660 1.00 96.31 410 PHE A O 1
ATOM 3217 N N . GLY A 1 411 ? -13.883 -2.768 -13.787 1.00 92.94 411 GLY A N 1
ATOM 3218 C CA . GLY A 1 411 ? -14.567 -1.701 -14.535 1.00 92.94 411 GLY A CA 1
ATOM 3219 C C . GLY A 1 411 ? -16.005 -1.433 -14.074 1.00 92.94 411 GLY A C 1
ATOM 3220 O O . GLY A 1 411 ? -16.318 -0.341 -13.618 1.00 92.94 411 GLY A O 1
ATOM 3221 N N . ASN A 1 412 ? -16.878 -2.438 -14.190 1.00 91.56 412 ASN A N 1
ATOM 3222 C CA . ASN A 1 412 ? -18.271 -2.413 -13.723 1.00 91.56 412 ASN A CA 1
ATOM 3223 C C . ASN A 1 412 ? -18.481 -3.581 -12.746 1.00 91.56 412 ASN A C 1
ATOM 3225 O O . ASN A 1 412 ? -19.102 -4.586 -13.084 1.00 91.56 412 ASN A O 1
ATOM 3229 N N . SER A 1 413 ? -17.858 -3.476 -11.573 1.00 94.50 413 SER A N 1
ATOM 3230 C CA . SER A 1 413 ? -17.560 -4.598 -10.671 1.00 94.50 413 SER A CA 1
ATOM 3231 C C . SER A 1 413 ? -18.376 -4.624 -9.375 1.00 94.50 413 SER A C 1
ATOM 3233 O O . SER A 1 413 ? -18.138 -5.493 -8.541 1.00 94.50 413 SER A O 1
ATOM 3235 N N . TYR A 1 414 ? -19.350 -3.721 -9.197 1.00 90.31 414 TYR A N 1
ATOM 3236 C CA . TYR A 1 414 ? -20.218 -3.713 -8.010 1.00 90.31 414 TYR A CA 1
ATOM 3237 C C . TYR A 1 414 ? -20.883 -5.078 -7.767 1.00 90.31 414 TYR A C 1
ATOM 3239 O O . TYR A 1 414 ? -21.589 -5.599 -8.634 1.00 90.31 414 TYR A O 1
ATOM 3247 N N . GLY A 1 415 ? -20.643 -5.662 -6.586 1.00 87.81 415 GLY A N 1
ATOM 3248 C CA . GLY A 1 415 ? -21.152 -6.990 -6.213 1.00 87.81 415 GLY A CA 1
ATOM 3249 C C . GLY A 1 415 ? -20.601 -8.140 -7.068 1.00 87.81 415 GLY A C 1
ATOM 3250 O O . GLY A 1 415 ? -21.181 -9.224 -7.089 1.00 87.81 415 GLY A O 1
ATOM 3251 N N . SER A 1 416 ? -19.514 -7.900 -7.806 1.00 94.31 416 SER A N 1
ATOM 3252 C CA . SER A 1 416 ? -18.833 -8.854 -8.688 1.00 94.31 416 SER A CA 1
ATOM 3253 C C . SER A 1 416 ? -17.323 -8.859 -8.394 1.00 94.31 416 SER A C 1
ATOM 3255 O O . SER A 1 416 ? -16.535 -8.427 -9.239 1.00 94.31 416 SER A O 1
ATOM 3257 N N . PRO A 1 417 ? -16.900 -9.300 -7.191 1.00 96.88 417 PRO A N 1
ATOM 3258 C CA . PRO A 1 417 ? -15.489 -9.360 -6.820 1.00 96.88 417 PRO A CA 1
ATOM 3259 C C . PRO A 1 417 ? -14.727 -10.416 -7.631 1.00 96.88 417 PRO A C 1
ATOM 3261 O O . PRO A 1 417 ? -15.315 -11.361 -8.167 1.00 96.88 417 PRO A O 1
ATOM 3264 N N . TYR A 1 418 ? -13.396 -10.321 -7.646 1.00 98.19 418 TYR A N 1
ATOM 3265 C CA . TYR A 1 418 ? -12.571 -11.461 -8.036 1.00 98.19 418 TYR A CA 1
ATOM 3266 C C . TYR A 1 418 ? -12.713 -12.567 -6.984 1.00 98.19 418 TYR A C 1
ATOM 3268 O O . TYR A 1 418 ? -12.633 -12.302 -5.783 1.00 98.19 418 TYR A O 1
ATOM 3276 N N . VAL A 1 419 ? -12.892 -13.811 -7.436 1.00 98.25 419 VAL A N 1
ATOM 3277 C CA . VAL A 1 419 ? -13.023 -14.989 -6.572 1.00 98.25 419 VAL A CA 1
ATOM 3278 C C . VAL A 1 419 ? -12.173 -16.131 -7.119 1.00 98.25 419 VAL A C 1
ATOM 3280 O O . VAL A 1 419 ? -12.392 -16.604 -8.234 1.00 98.25 419 VAL A O 1
ATOM 3283 N N . GLY A 1 420 ? -11.239 -16.612 -6.301 1.00 97.50 420 GLY A N 1
ATOM 3284 C CA . GLY A 1 420 ? -10.352 -17.732 -6.608 1.00 97.50 420 GLY A CA 1
ATOM 3285 C C . GLY A 1 420 ? -10.059 -18.591 -5.377 1.00 97.50 420 GLY A C 1
ATOM 3286 O O . GLY A 1 420 ? -10.770 -18.532 -4.375 1.00 97.50 420 GLY A O 1
ATOM 3287 N N . TYR A 1 421 ? -8.980 -19.370 -5.428 1.00 96.31 421 TYR A N 1
ATOM 3288 C CA . TYR A 1 421 ? -8.467 -20.127 -4.281 1.00 96.31 421 TYR A CA 1
ATOM 3289 C C . TYR A 1 421 ? -6.975 -19.872 -4.113 1.00 96.31 421 TYR A C 1
ATOM 3291 O O . TYR A 1 421 ? -6.208 -20.060 -5.058 1.00 96.31 421 TYR A O 1
ATOM 3299 N N . TYR A 1 422 ? -6.560 -19.503 -2.906 1.00 95.81 422 TYR A N 1
ATOM 3300 C CA . TYR A 1 422 ? -5.150 -19.363 -2.576 1.00 95.81 422 TYR A CA 1
ATOM 3301 C C . TYR A 1 422 ? -4.571 -20.725 -2.182 1.00 95.81 422 TYR A C 1
ATOM 3303 O O . TYR A 1 422 ? -5.079 -21.384 -1.279 1.00 95.81 422 TYR A O 1
ATOM 3311 N N . ASN A 1 423 ? -3.516 -21.149 -2.876 1.00 93.19 423 ASN A N 1
ATOM 3312 C CA . ASN A 1 423 ? -2.790 -22.392 -2.622 1.00 93.19 423 ASN A CA 1
ATOM 3313 C C . ASN A 1 423 ? -1.291 -22.073 -2.667 1.00 93.19 423 ASN A C 1
ATOM 3315 O O . ASN A 1 423 ? -0.827 -21.750 -3.763 1.00 93.19 423 ASN A O 1
ATOM 3319 N N . PRO A 1 424 ? -0.533 -22.149 -1.560 1.00 92.62 424 PRO A N 1
ATOM 3320 C CA . PRO A 1 424 ? 0.905 -21.902 -1.602 1.00 92.62 424 PRO A CA 1
ATOM 3321 C C . PRO A 1 424 ? 1.644 -23.007 -2.387 1.00 92.62 424 PRO A C 1
ATOM 3323 O O . PRO A 1 424 ? 1.142 -24.135 -2.476 1.00 92.62 424 PRO A O 1
ATOM 3326 N N . PRO A 1 425 ? 2.844 -22.741 -2.942 1.00 89.94 425 PRO A N 1
ATOM 3327 C CA . PRO A 1 425 ? 3.572 -23.730 -3.731 1.00 89.94 425 PRO A CA 1
ATOM 3328 C C . PRO A 1 425 ? 4.053 -24.903 -2.863 1.00 89.94 425 PRO A C 1
ATOM 3330 O O . PRO A 1 425 ? 4.754 -24.722 -1.868 1.00 89.94 425 PRO A O 1
ATOM 3333 N N . SER A 1 426 ? 3.687 -26.128 -3.251 1.00 86.38 426 SER A N 1
ATOM 3334 C CA . SER A 1 426 ? 3.897 -27.347 -2.449 1.00 86.38 426 SER A CA 1
ATOM 3335 C C . SER A 1 426 ? 5.353 -27.814 -2.333 1.00 86.38 426 SER A C 1
ATOM 3337 O O . SER A 1 426 ? 5.671 -28.642 -1.483 1.00 86.38 426 SER A O 1
ATOM 3339 N N . ASP A 1 427 ? 6.215 -27.332 -3.221 1.00 88.25 427 ASP A N 1
ATOM 3340 C CA . ASP A 1 427 ? 7.646 -27.617 -3.319 1.00 88.25 427 ASP A CA 1
ATOM 3341 C C . ASP A 1 427 ? 8.520 -26.461 -2.797 1.00 88.25 427 ASP A C 1
ATOM 3343 O O . ASP A 1 427 ? 9.747 -26.531 -2.874 1.00 88.25 427 ASP A O 1
ATOM 3347 N N . CYS A 1 428 ? 7.902 -25.431 -2.205 1.00 89.12 428 CYS A N 1
ATOM 3348 C CA . CYS A 1 428 ? 8.598 -24.303 -1.603 1.00 89.12 428 CYS A CA 1
ATOM 3349 C C . CYS A 1 428 ? 8.864 -24.499 -0.106 1.00 89.12 428 CYS A C 1
ATOM 3351 O O . CYS A 1 428 ? 7.951 -24.800 0.664 1.00 89.12 428 CYS A O 1
ATOM 3353 N N . VAL A 1 429 ? 10.098 -24.234 0.328 1.00 92.94 429 VAL A N 1
ATOM 3354 C CA . VAL A 1 429 ? 10.434 -24.049 1.748 1.00 92.94 429 VAL A CA 1
ATOM 3355 C C . VAL A 1 429 ? 10.495 -22.550 2.023 1.00 92.94 429 VAL A C 1
ATOM 3357 O O . VAL A 1 429 ? 11.225 -21.825 1.352 1.00 92.94 429 VAL A O 1
ATOM 3360 N N . TYR A 1 430 ? 9.679 -22.081 2.963 1.00 94.25 430 TYR A N 1
ATOM 3361 C CA . TYR A 1 430 ? 9.579 -20.669 3.323 1.00 94.25 430 TYR A CA 1
ATOM 3362 C C . TYR A 1 430 ? 8.993 -20.509 4.728 1.00 94.25 430 TYR A C 1
ATOM 3364 O O . TYR A 1 430 ? 8.154 -21.311 5.152 1.00 94.25 430 TYR A O 1
ATOM 3372 N N . THR A 1 431 ? 9.370 -19.439 5.418 1.00 93.38 431 THR A N 1
ATOM 3373 C CA . THR A 1 431 ? 8.861 -19.031 6.736 1.00 93.38 431 THR A CA 1
ATOM 3374 C C . THR A 1 431 ? 7.974 -17.790 6.623 1.00 93.38 431 THR A C 1
ATOM 3376 O O . THR A 1 431 ? 6.889 -17.775 7.195 1.00 93.38 431 THR A O 1
ATOM 3379 N N . THR A 1 432 ? 8.369 -16.811 5.807 1.00 95.31 432 THR A N 1
ATOM 3380 C CA . THR A 1 432 ? 7.672 -15.530 5.602 1.00 95.31 432 THR A CA 1
ATOM 3381 C C . THR A 1 432 ? 6.833 -15.550 4.323 1.00 95.31 432 THR A C 1
ATOM 3383 O O . THR A 1 432 ? 7.282 -16.056 3.289 1.00 95.31 432 THR A O 1
ATOM 3386 N N . THR A 1 433 ? 5.643 -14.944 4.362 1.00 97.19 433 THR A N 1
ATOM 3387 C CA . THR A 1 433 ? 4.818 -14.667 3.169 1.00 97.19 433 THR A CA 1
ATOM 3388 C C . THR A 1 433 ? 4.554 -13.172 3.070 1.00 97.19 433 THR A C 1
ATOM 3390 O O . THR A 1 433 ? 3.987 -12.598 3.991 1.00 97.19 433 THR A O 1
ATOM 3393 N N . ILE A 1 434 ? 4.905 -12.545 1.950 1.00 97.88 434 ILE A N 1
ATOM 3394 C CA . ILE A 1 434 ? 4.580 -11.142 1.651 1.00 97.88 434 ILE A CA 1
ATOM 3395 C C . ILE A 1 434 ? 3.663 -11.115 0.433 1.00 97.88 434 ILE A C 1
ATOM 3397 O O . ILE A 1 434 ? 3.943 -11.787 -0.559 1.00 97.88 434 ILE A O 1
ATOM 3401 N N . PHE A 1 435 ? 2.580 -10.344 0.478 1.00 98.31 435 PHE A N 1
ATOM 3402 C CA . PHE A 1 435 ? 1.773 -10.070 -0.711 1.00 98.31 435 PHE A CA 1
ATOM 3403 C C . PHE A 1 435 ? 2.179 -8.725 -1.314 1.00 98.31 435 PHE A C 1
ATOM 3405 O O . PHE A 1 435 ? 2.362 -7.753 -0.585 1.00 98.31 435 PHE A O 1
ATOM 3412 N N . ASN A 1 436 ? 2.296 -8.674 -2.641 1.00 97.75 436 ASN A N 1
ATOM 3413 C CA . ASN A 1 436 ? 2.508 -7.458 -3.421 1.00 97.75 436 ASN A CA 1
ATOM 3414 C C . ASN A 1 436 ? 1.256 -7.189 -4.264 1.00 97.75 436 ASN A C 1
ATOM 3416 O O . ASN A 1 436 ? 0.858 -8.035 -5.067 1.00 97.75 436 ASN A O 1
ATOM 3420 N N . LEU A 1 437 ? 0.640 -6.027 -4.067 1.00 98.38 437 LEU A N 1
ATOM 3421 C CA . LEU A 1 437 ? -0.537 -5.562 -4.795 1.00 98.38 437 LEU A CA 1
ATOM 3422 C C . LEU A 1 437 ? -0.104 -4.420 -5.715 1.00 98.38 437 LEU A C 1
ATOM 3424 O O . LEU A 1 437 ? 0.250 -3.355 -5.218 1.00 98.38 437 LEU A O 1
ATOM 3428 N N . SER A 1 438 ? -0.144 -4.642 -7.028 1.00 97.50 438 SER A N 1
ATOM 3429 C CA . SER A 1 438 ? 0.128 -3.632 -8.060 1.00 97.50 438 SER A CA 1
ATOM 3430 C C . SER A 1 438 ? -1.167 -3.285 -8.790 1.00 97.50 438 SER A C 1
ATOM 3432 O O . SER A 1 438 ? -1.954 -4.173 -9.134 1.00 97.50 438 SER A O 1
ATOM 3434 N N . VAL A 1 439 ? -1.407 -1.993 -9.011 1.00 97.56 439 VAL A N 1
ATOM 3435 C CA . VAL A 1 439 ? -2.631 -1.486 -9.638 1.00 97.56 439 VAL A CA 1
ATOM 3436 C C . VAL A 1 439 ? -2.294 -0.428 -10.677 1.00 97.56 439 VAL A C 1
ATOM 3438 O O . VAL A 1 439 ? -1.590 0.535 -10.387 1.00 97.56 439 VAL A O 1
ATOM 3441 N N . VAL A 1 440 ? -2.858 -0.573 -11.877 1.00 96.12 440 VAL A N 1
ATOM 3442 C CA . VAL A 1 440 ? -2.811 0.427 -12.952 1.00 96.12 440 VAL A CA 1
ATOM 3443 C C . VAL A 1 440 ? -4.230 0.898 -13.255 1.00 96.12 440 VAL A C 1
ATOM 3445 O O . VAL A 1 440 ? -5.140 0.088 -13.425 1.00 96.12 440 VAL A O 1
ATOM 3448 N N . SER A 1 441 ? -4.435 2.209 -13.373 1.00 93.81 441 SER A N 1
ATOM 3449 C CA . SER A 1 441 ? -5.717 2.787 -13.794 1.00 93.81 441 SER A CA 1
ATOM 3450 C C . SER A 1 441 ? -5.501 3.935 -14.771 1.00 93.81 441 SER A C 1
ATOM 3452 O O . SER A 1 441 ? -4.520 4.669 -14.668 1.00 93.81 441 SER A O 1
ATOM 3454 N N . ARG A 1 442 ? -6.382 4.082 -15.765 1.00 90.44 442 ARG A N 1
ATOM 3455 C CA . ARG A 1 442 ? -6.315 5.157 -16.773 1.00 90.44 442 ARG A CA 1
ATOM 3456 C C . ARG A 1 442 ? -7.705 5.674 -17.102 1.00 90.44 442 ARG A C 1
ATOM 3458 O O . ARG A 1 442 ? -8.544 4.898 -17.551 1.00 90.44 442 ARG A O 1
ATOM 3465 N N . GLY A 1 443 ? -7.924 6.977 -16.944 1.00 87.62 443 GLY A N 1
ATOM 3466 C CA . GLY A 1 443 ? -9.201 7.631 -17.233 1.00 87.62 443 GLY A CA 1
ATOM 3467 C C . GLY A 1 443 ? -9.764 8.376 -16.024 1.00 87.62 443 GLY A C 1
ATOM 3468 O O . GLY A 1 443 ? -9.171 8.397 -14.951 1.00 87.62 443 GLY A O 1
ATOM 3469 N N . ARG A 1 444 ? -10.926 9.010 -16.203 1.00 85.62 444 ARG A N 1
ATOM 3470 C CA . ARG A 1 444 ? -11.584 9.802 -15.154 1.00 85.62 444 ARG A CA 1
ATOM 3471 C C . ARG A 1 444 ? -12.308 8.868 -14.188 1.00 85.62 444 ARG A C 1
ATOM 3473 O O . ARG A 1 444 ? -13.191 8.118 -14.615 1.00 85.62 444 ARG A O 1
ATOM 3480 N N . GLN A 1 445 ? -11.923 8.888 -12.916 1.00 88.75 445 GLN A N 1
ATOM 3481 C CA . GLN A 1 445 ? -12.461 8.015 -11.872 1.00 88.75 445 GLN A CA 1
ATOM 3482 C C . GLN A 1 445 ? -12.156 8.608 -10.483 1.00 88.75 445 GLN A C 1
ATOM 3484 O O . GLN A 1 445 ? -11.201 9.367 -10.346 1.00 88.75 445 GLN A O 1
ATOM 3489 N N . TYR A 1 446 ? -12.962 8.276 -9.474 1.00 88.38 446 TYR A N 1
ATOM 3490 C CA . TYR A 1 446 ? -12.601 8.505 -8.066 1.00 88.38 446 TYR A CA 1
ATOM 3491 C C . TYR A 1 446 ? -11.680 7.391 -7.555 1.00 88.38 446 TYR A C 1
ATOM 3493 O O . TYR A 1 446 ? -11.521 6.361 -8.216 1.00 88.38 446 TYR A O 1
ATOM 3501 N N . ASP A 1 447 ? -11.109 7.560 -6.368 1.00 90.50 447 ASP A N 1
ATOM 3502 C CA . ASP A 1 447 ? -10.601 6.419 -5.622 1.00 90.50 447 ASP A CA 1
ATOM 3503 C C . ASP A 1 447 ? -11.711 5.430 -5.249 1.00 90.50 447 ASP A C 1
ATOM 3505 O O . ASP A 1 447 ? -12.909 5.729 -5.279 1.00 90.50 447 ASP A O 1
ATOM 3509 N N . ARG A 1 448 ? -11.295 4.201 -4.950 1.00 93.06 448 ARG A N 1
ATOM 3510 C CA . ARG A 1 448 ? -12.158 3.077 -4.617 1.00 93.06 448 ARG A CA 1
ATOM 3511 C C . ARG A 1 448 ? -11.564 2.327 -3.436 1.00 93.06 448 ARG A C 1
ATOM 3513 O O . ARG A 1 448 ? -10.420 1.880 -3.493 1.00 93.06 448 ARG A O 1
ATOM 3520 N N . LEU A 1 449 ? -12.388 2.106 -2.415 1.00 94.56 449 LEU A N 1
ATOM 3521 C CA . LEU A 1 449 ? -12.088 1.130 -1.375 1.00 94.56 449 LEU A CA 1
ATOM 3522 C C . LEU A 1 449 ? -12.021 -0.272 -2.000 1.00 94.56 449 LEU A C 1
ATOM 3524 O O . LEU A 1 449 ? -12.898 -0.654 -2.785 1.00 94.56 449 LEU A O 1
ATOM 3528 N N . ALA A 1 450 ? -11.011 -1.043 -1.610 1.00 96.81 450 ALA A N 1
ATOM 3529 C CA . ALA A 1 450 ? -10.901 -2.457 -1.917 1.00 96.81 450 ALA A CA 1
ATOM 3530 C C . ALA A 1 450 ? -10.565 -3.288 -0.670 1.00 96.81 450 ALA A C 1
ATOM 3532 O O . ALA A 1 450 ? -9.929 -2.813 0.276 1.00 96.81 450 ALA A O 1
ATOM 3533 N N . THR A 1 451 ? -11.005 -4.547 -0.669 1.00 97.75 451 THR A N 1
ATOM 3534 C CA . THR A 1 451 ? -10.774 -5.487 0.439 1.00 97.75 451 THR A CA 1
ATOM 3535 C C . THR A 1 451 ? -10.359 -6.863 -0.070 1.00 97.75 451 THR A C 1
ATOM 3537 O O . THR A 1 451 ? -10.896 -7.365 -1.060 1.00 97.75 451 THR A O 1
ATOM 3540 N N . LEU A 1 452 ? -9.406 -7.482 0.628 1.00 98.56 452 LEU A N 1
ATOM 3541 C CA . LEU A 1 452 ? -8.876 -8.815 0.356 1.00 98.56 452 LEU A CA 1
ATOM 3542 C C . LEU A 1 452 ? -9.196 -9.761 1.514 1.00 98.56 452 LEU A C 1
ATOM 3544 O O . LEU A 1 452 ? -8.895 -9.475 2.677 1.00 98.56 452 LEU A O 1
ATOM 3548 N N . TRP A 1 453 ? -9.751 -10.919 1.168 1.00 98.56 453 TRP A N 1
ATOM 3549 C CA . TRP A 1 453 ? -10.246 -11.917 2.108 1.00 98.56 453 TRP A CA 1
ATOM 3550 C C . TRP A 1 453 ? -9.636 -13.293 1.857 1.00 98.56 453 TRP A C 1
ATOM 3552 O O . TRP A 1 453 ? -9.501 -13.717 0.707 1.00 98.56 453 TRP A O 1
ATOM 3562 N N . LEU A 1 454 ? -9.357 -14.016 2.943 1.00 98.31 454 LEU A N 1
ATOM 3563 C CA . LEU A 1 454 ? -9.085 -15.453 2.949 1.00 98.31 454 LEU A CA 1
ATOM 3564 C C . LEU A 1 454 ? -10.259 -16.162 3.638 1.00 98.31 454 LEU A C 1
ATOM 3566 O O . LEU A 1 454 ? -10.380 -16.176 4.863 1.00 98.31 454 LEU A O 1
ATOM 3570 N N . GLY A 1 455 ? -11.165 -16.722 2.839 1.00 97.56 455 GLY A N 1
ATOM 3571 C CA . GLY A 1 455 ? -12.465 -17.193 3.308 1.00 97.56 455 GLY A CA 1
ATOM 3572 C C . GLY A 1 455 ? -13.294 -16.032 3.859 1.00 97.56 455 GLY A C 1
ATOM 3573 O O . GLY A 1 455 ? -13.532 -15.050 3.161 1.00 97.56 455 GLY A O 1
ATOM 3574 N N . ASP A 1 456 ? -13.722 -16.149 5.114 1.00 98.12 456 ASP A N 1
ATOM 3575 C CA . ASP A 1 456 ? -14.523 -15.138 5.819 1.00 98.12 456 ASP A CA 1
ATOM 3576 C C . ASP A 1 456 ? -13.677 -14.163 6.669 1.00 98.12 456 ASP A C 1
ATOM 3578 O O . ASP A 1 456 ? -14.242 -13.406 7.462 1.00 98.12 456 ASP A O 1
ATOM 3582 N N . ILE A 1 457 ? -12.343 -14.193 6.527 1.00 98.44 457 ILE A N 1
ATOM 3583 C CA . ILE A 1 457 ? -11.371 -13.338 7.231 1.00 98.44 457 ILE A CA 1
ATOM 3584 C C . ILE A 1 457 ? -10.858 -12.240 6.296 1.00 98.44 457 ILE A C 1
ATOM 3586 O O . ILE A 1 457 ? -10.282 -12.550 5.253 1.00 98.44 457 ILE A O 1
ATOM 3590 N N . GLU A 1 458 ? -11.012 -10.973 6.685 1.00 98.56 458 GLU A N 1
ATOM 3591 C CA . GLU A 1 458 ? -10.351 -9.849 6.015 1.00 98.56 458 GLU A CA 1
ATOM 3592 C C . GLU A 1 458 ? -8.877 -9.823 6.421 1.00 98.56 458 GLU A C 1
ATOM 3594 O O . GLU A 1 458 ? -8.549 -9.880 7.608 1.00 98.56 458 GLU A O 1
ATOM 3599 N N . VAL A 1 459 ? -7.983 -9.756 5.436 1.00 98.12 459 VAL A N 1
ATOM 3600 C CA . VAL A 1 459 ? -6.532 -9.725 5.674 1.00 98.12 459 VAL A CA 1
ATOM 3601 C C . VAL A 1 459 ? -5.900 -8.405 5.238 1.00 98.12 459 VAL A C 1
ATOM 3603 O O . VAL A 1 459 ? -4.839 -8.038 5.736 1.00 98.12 459 VAL A O 1
ATOM 3606 N N . TRP A 1 460 ? -6.547 -7.651 4.344 1.00 98.06 460 TRP A N 1
ATOM 3607 C CA . TRP A 1 460 ? -6.038 -6.367 3.864 1.00 98.06 460 TRP A CA 1
ATOM 3608 C C . TRP A 1 460 ? -7.181 -5.483 3.350 1.00 98.06 460 TRP A C 1
ATOM 3610 O O . TRP A 1 460 ? -7.941 -5.892 2.473 1.00 98.06 460 TRP A O 1
ATOM 3620 N N . ARG A 1 461 ? -7.268 -4.259 3.881 1.00 97.75 461 ARG A N 1
ATOM 3621 C CA . ARG A 1 461 ? -8.113 -3.170 3.380 1.00 97.75 461 ARG A CA 1
ATOM 3622 C C . ARG A 1 461 ? -7.243 -2.057 2.805 1.00 97.75 461 ARG A C 1
ATOM 3624 O O . ARG A 1 461 ? -6.227 -1.708 3.403 1.00 97.75 461 ARG A O 1
ATOM 3631 N N . THR A 1 462 ? -7.632 -1.513 1.661 1.00 96.38 462 THR A N 1
ATOM 3632 C CA . THR A 1 462 ? -6.840 -0.546 0.889 1.00 96.38 462 THR A CA 1
ATOM 3633 C C . THR A 1 462 ? -7.768 0.442 0.176 1.00 96.38 462 THR A C 1
ATOM 3635 O O . THR A 1 462 ? -8.911 0.088 -0.116 1.00 96.38 462 THR A O 1
ATOM 3638 N N . SER A 1 463 ? -7.318 1.663 -0.114 1.00 95.50 463 SER A N 1
ATOM 3639 C CA . SER A 1 463 ? -7.951 2.524 -1.123 1.00 95.50 463 SER A CA 1
ATOM 3640 C C . SER A 1 463 ? -7.018 2.702 -2.313 1.00 95.50 463 SER A C 1
ATOM 3642 O O . SER A 1 463 ? -5.806 2.839 -2.154 1.00 95.50 463 SER A O 1
ATOM 3644 N N . THR A 1 464 ? -7.570 2.703 -3.523 1.00 95.25 464 THR A N 1
ATOM 3645 C CA . THR A 1 464 ? -6.796 2.993 -4.734 1.00 95.25 464 THR A CA 1
ATOM 3646 C C . THR A 1 464 ? -6.418 4.467 -4.785 1.00 95.25 464 THR A C 1
ATOM 3648 O O . THR A 1 464 ? -7.304 5.295 -4.633 1.00 95.25 464 THR A O 1
ATOM 3651 N N . ALA A 1 465 ? -5.191 4.825 -5.155 1.00 93.12 465 ALA A N 1
ATOM 3652 C CA . ALA A 1 465 ? -4.895 6.227 -5.450 1.00 93.12 465 ALA A CA 1
ATOM 3653 C C . ALA A 1 465 ? -5.773 6.796 -6.589 1.00 93.12 465 ALA A C 1
ATOM 3655 O O . ALA A 1 465 ? -6.149 6.066 -7.515 1.00 93.12 465 ALA A O 1
ATOM 3656 N N . MET A 1 466 ? -6.101 8.095 -6.520 1.00 89.44 466 MET A N 1
ATOM 3657 C CA . MET A 1 466 ? -7.062 8.736 -7.428 1.00 89.44 466 MET A CA 1
ATOM 3658 C C . MET A 1 466 ? -6.561 8.753 -8.884 1.00 89.44 466 MET A C 1
ATOM 3660 O O . MET A 1 466 ? -5.529 9.371 -9.164 1.00 89.44 466 MET A O 1
ATOM 3664 N N . PRO A 1 467 ? -7.282 8.138 -9.842 1.00 89.00 467 PRO A N 1
ATOM 3665 C CA . PRO A 1 467 ? -6.796 8.057 -11.214 1.00 89.00 467 PRO A CA 1
ATOM 3666 C C . PRO A 1 467 ? -6.708 9.390 -11.954 1.00 89.00 467 PRO A C 1
ATOM 3668 O O . PRO A 1 467 ? -7.579 10.256 -11.865 1.00 89.00 467 PRO A O 1
ATOM 3671 N N . THR A 1 468 ? -5.661 9.510 -12.769 1.00 84.69 468 THR A N 1
ATOM 3672 C CA . THR A 1 468 ? -5.500 10.599 -13.734 1.00 84.69 468 THR A CA 1
ATOM 3673 C C . THR A 1 468 ? -6.001 10.160 -15.117 1.00 84.69 468 THR A C 1
ATOM 3675 O O . THR A 1 468 ? -6.053 8.969 -15.449 1.00 84.69 468 THR A O 1
ATOM 3678 N N . GLN A 1 469 ? -6.332 11.126 -15.981 1.00 81.69 469 GLN A N 1
ATOM 3679 C CA . GLN A 1 469 ? -6.752 10.830 -17.355 1.00 81.69 469 GLN A CA 1
ATOM 3680 C C . GLN A 1 469 ? -5.641 10.154 -18.184 1.00 81.69 469 GLN A C 1
ATOM 3682 O O . GLN A 1 469 ? -5.943 9.356 -19.071 1.00 81.69 469 GLN A O 1
ATOM 3687 N N . THR A 1 470 ? -4.371 10.458 -17.901 1.00 82.50 470 THR A N 1
ATOM 3688 C CA . THR A 1 470 ? -3.196 9.893 -18.589 1.00 82.50 470 THR A CA 1
ATOM 3689 C C . THR A 1 470 ? -2.797 8.529 -18.029 1.00 82.50 470 THR A C 1
ATOM 3691 O O . THR A 1 470 ? -2.379 7.646 -18.779 1.00 82.50 470 THR A O 1
ATOM 3694 N N . GLY A 1 471 ? -2.995 8.332 -16.728 1.00 88.56 471 GLY A N 1
ATOM 3695 C CA . GLY A 1 471 ? -2.789 7.078 -16.025 1.00 88.56 471 GLY A CA 1
ATOM 3696 C C . GLY A 1 471 ? -2.122 7.242 -14.668 1.00 88.56 471 GLY A C 1
ATOM 3697 O O . GLY A 1 471 ? -1.371 8.189 -14.440 1.00 88.56 471 GLY A O 1
ATOM 3698 N N . ILE A 1 472 ? -2.375 6.270 -13.801 1.00 91.69 472 ILE A N 1
ATOM 3699 C CA . ILE A 1 472 ? -1.735 6.068 -12.504 1.00 91.69 472 ILE A CA 1
ATOM 3700 C C . ILE A 1 472 ? -1.263 4.613 -12.363 1.00 91.69 472 ILE A C 1
ATOM 3702 O O . ILE A 1 472 ? -1.935 3.699 -12.852 1.00 91.69 472 ILE A O 1
ATOM 3706 N N . HIS A 1 473 ? -0.132 4.407 -11.694 1.00 95.56 473 HIS A N 1
ATOM 3707 C CA . HIS A 1 473 ? 0.319 3.121 -11.175 1.00 95.56 473 HIS A CA 1
ATOM 3708 C C . HIS A 1 473 ? 0.752 3.286 -9.718 1.00 95.56 473 HIS A C 1
ATOM 3710 O O . HIS A 1 473 ? 1.305 4.315 -9.328 1.00 95.56 473 HIS A O 1
ATOM 3716 N N . TRP A 1 474 ? 0.478 2.264 -8.916 1.00 95.94 474 TRP A N 1
ATOM 3717 C CA . TRP A 1 474 ? 1.034 2.118 -7.581 1.00 95.94 474 TRP A CA 1
ATOM 3718 C C . TRP A 1 474 ? 1.212 0.640 -7.245 1.00 95.94 474 TRP A C 1
ATOM 3720 O O . TRP A 1 474 ? 0.479 -0.220 -7.741 1.00 95.94 474 TRP A O 1
ATOM 3730 N N . SER A 1 475 ? 2.175 0.349 -6.372 1.00 95.94 475 SER A N 1
ATOM 3731 C CA . SER A 1 475 ? 2.384 -0.984 -5.812 1.00 95.94 475 SER A CA 1
ATOM 3732 C C . SER A 1 475 ? 2.608 -0.868 -4.309 1.00 95.94 475 SER A C 1
ATOM 3734 O O . SER A 1 475 ? 3.385 -0.024 -3.867 1.00 95.94 475 SER A O 1
ATOM 3736 N N . PHE A 1 476 ? 1.954 -1.717 -3.520 1.00 97.50 476 PHE A N 1
ATOM 3737 C CA . PHE A 1 476 ? 2.168 -1.795 -2.074 1.00 97.50 476 PHE A CA 1
ATOM 3738 C C . PHE A 1 476 ? 2.377 -3.239 -1.629 1.00 97.50 476 PHE A C 1
ATOM 3740 O O . PHE A 1 476 ? 1.902 -4.177 -2.270 1.00 97.50 476 PHE A O 1
ATOM 3747 N N . GLN A 1 477 ? 3.101 -3.418 -0.528 1.00 96.44 477 GLN A N 1
ATOM 3748 C CA . GLN A 1 477 ? 3.515 -4.725 -0.035 1.00 96.44 477 GLN A CA 1
ATOM 3749 C C . GLN A 1 477 ? 3.160 -4.878 1.431 1.00 96.44 477 GLN A C 1
ATOM 3751 O O . GLN A 1 477 ? 3.435 -3.991 2.234 1.00 96.44 477 GLN A O 1
ATOM 3756 N N . LYS A 1 478 ? 2.619 -6.040 1.781 1.00 97.19 478 LYS A N 1
ATOM 3757 C CA . LYS A 1 478 ? 2.171 -6.350 3.133 1.00 97.19 478 LYS A CA 1
ATOM 3758 C C . LYS A 1 478 ? 2.774 -7.667 3.606 1.00 97.19 478 LYS A C 1
ATOM 3760 O O . LYS A 1 478 ? 2.721 -8.664 2.883 1.00 97.19 478 LYS A O 1
ATOM 3765 N N . ASP A 1 479 ? 3.333 -7.680 4.817 1.00 96.38 479 ASP A N 1
ATOM 3766 C CA . ASP A 1 479 ? 3.704 -8.932 5.482 1.00 96.38 479 ASP A CA 1
ATOM 3767 C C . ASP A 1 479 ? 2.427 -9.679 5.882 1.00 96.38 479 ASP A C 1
ATOM 3769 O O . ASP A 1 479 ? 1.621 -9.192 6.675 1.00 96.38 479 ASP A O 1
ATOM 3773 N N . MET A 1 480 ? 2.237 -10.868 5.317 1.00 97.81 480 MET A N 1
ATOM 3774 C CA . MET A 1 480 ? 1.074 -11.715 5.558 1.00 97.81 480 MET A CA 1
ATOM 3775 C C . MET A 1 480 ? 1.340 -12.801 6.612 1.00 97.81 480 MET A C 1
ATOM 3777 O O . MET A 1 480 ? 0.463 -13.618 6.891 1.00 97.81 480 MET A O 1
ATOM 3781 N N . THR A 1 481 ? 2.531 -12.836 7.213 1.00 96.88 481 THR A N 1
ATOM 3782 C CA . THR A 1 481 ? 2.993 -13.943 8.069 1.00 96.88 481 THR A CA 1
ATOM 3783 C C . THR A 1 481 ? 2.176 -14.095 9.360 1.00 96.88 481 THR A C 1
ATOM 3785 O O . THR A 1 481 ? 2.065 -15.201 9.882 1.00 96.88 481 THR A O 1
ATOM 3788 N N . VAL A 1 482 ? 1.491 -13.050 9.844 1.00 97.06 482 VAL A N 1
ATOM 3789 C CA . VAL A 1 482 ? 0.546 -13.185 10.979 1.00 97.06 482 VAL A CA 1
ATOM 3790 C C . VAL A 1 482 ? -0.700 -14.023 10.642 1.00 97.06 482 VAL A C 1
ATOM 3792 O O . VAL A 1 482 ? -1.347 -14.544 11.547 1.00 97.06 482 VAL A O 1
ATOM 3795 N N . TRP A 1 483 ? -1.009 -14.233 9.356 1.00 97.81 483 TRP A N 1
ATOM 3796 C CA . TRP A 1 483 ? -2.092 -15.106 8.880 1.00 97.81 483 TRP A CA 1
ATOM 3797 C C . TRP A 1 483 ? -1.602 -16.493 8.412 1.00 97.81 483 TRP A C 1
ATOM 3799 O O . TRP A 1 483 ? -2.343 -17.188 7.712 1.00 97.81 483 TRP A O 1
ATOM 3809 N N . ASP A 1 484 ? -0.389 -16.931 8.789 1.00 95.69 484 ASP A N 1
ATOM 3810 C CA . ASP A 1 484 ? 0.226 -18.198 8.331 1.00 95.69 484 ASP A CA 1
ATOM 3811 C C . ASP A 1 484 ? -0.711 -19.417 8.460 1.00 95.69 484 ASP A C 1
ATOM 3813 O O . ASP A 1 484 ? -0.827 -20.223 7.538 1.00 95.69 484 ASP A O 1
ATOM 3817 N N . THR A 1 485 ? -1.487 -19.483 9.543 1.00 96.12 485 THR A N 1
ATOM 3818 C CA . THR A 1 485 ? -2.500 -20.516 9.823 1.00 96.12 485 THR A CA 1
ATOM 3819 C C . THR A 1 485 ? -3.578 -20.640 8.739 1.00 96.12 485 THR A C 1
ATOM 3821 O O . THR A 1 485 ? -4.054 -21.741 8.460 1.00 96.12 485 THR A O 1
ATOM 3824 N N . LEU A 1 486 ? -3.960 -19.530 8.098 1.00 97.06 486 LEU A N 1
ATOM 3825 C CA . LEU A 1 486 ? -4.874 -19.528 6.950 1.00 97.06 486 LEU A CA 1
ATOM 3826 C C . LEU A 1 486 ? -4.117 -19.850 5.658 1.00 97.06 486 LEU A C 1
ATOM 3828 O O . LEU A 1 486 ? -4.582 -20.658 4.855 1.00 97.06 486 LEU A O 1
ATOM 3832 N N . LEU A 1 487 ? -2.939 -19.246 5.477 1.00 96.38 487 LEU A N 1
ATOM 3833 C CA . LEU A 1 487 ? -2.110 -19.389 4.277 1.00 96.38 487 LEU A CA 1
ATOM 3834 C C . LEU A 1 487 ? -1.614 -20.831 4.069 1.00 96.38 487 LEU A C 1
ATOM 3836 O O . LEU A 1 487 ? -1.490 -21.272 2.930 1.00 96.38 487 LEU A O 1
ATOM 3840 N N . ARG A 1 488 ? -1.358 -21.579 5.147 1.00 92.38 488 ARG A N 1
ATOM 3841 C CA . ARG A 1 488 ? -0.914 -22.987 5.128 1.00 92.38 488 ARG A CA 1
ATOM 3842 C C . ARG A 1 488 ? -2.004 -23.980 5.532 1.00 92.38 488 ARG A C 1
ATOM 3844 O O . ARG A 1 488 ? -1.705 -25.139 5.835 1.00 92.38 488 ARG A O 1
ATOM 3851 N N . SER A 1 489 ? -3.267 -23.550 5.535 1.00 91.00 489 SER A N 1
ATOM 3852 C CA . SER A 1 489 ? -4.403 -24.443 5.768 1.00 91.00 489 SER A CA 1
ATOM 3853 C C . SER A 1 489 ? -4.384 -25.620 4.786 1.00 91.00 489 SER A C 1
ATOM 3855 O O . SER A 1 489 ? -4.132 -25.458 3.592 1.00 91.00 489 SER A O 1
ATOM 3857 N N . ARG A 1 490 ? -4.696 -26.824 5.284 1.00 87.75 490 ARG A N 1
ATOM 3858 C CA . ARG A 1 490 ? -4.854 -28.023 4.438 1.00 87.75 490 ARG A CA 1
ATOM 3859 C C . ARG A 1 490 ? -6.069 -27.946 3.521 1.00 87.75 490 ARG A C 1
ATOM 3861 O O . ARG A 1 490 ? -6.065 -28.589 2.476 1.00 87.75 490 ARG A O 1
ATOM 3868 N N . ASP A 1 491 ? -7.079 -27.192 3.941 1.00 89.69 491 ASP A N 1
ATOM 3869 C CA . ASP A 1 491 ? -8.249 -26.841 3.149 1.00 89.69 491 ASP A CA 1
ATOM 3870 C C . ASP A 1 491 ? -8.007 -25.418 2.610 1.00 89.69 491 ASP A C 1
ATOM 3872 O O . ASP A 1 491 ? -8.088 -24.462 3.392 1.00 89.69 491 ASP A O 1
ATOM 3876 N N . PRO A 1 492 ? -7.636 -25.256 1.324 1.00 90.00 492 PRO A N 1
ATOM 3877 C CA . PRO A 1 492 ? -7.152 -23.981 0.800 1.00 90.00 492 PRO A CA 1
ATOM 3878 C C . PRO A 1 492 ? -8.233 -22.893 0.873 1.00 90.00 492 PRO A C 1
ATOM 3880 O O . PRO A 1 492 ? -9.351 -23.120 0.389 1.00 90.00 492 PRO A O 1
ATOM 3883 N N . PRO A 1 493 ? -7.946 -21.711 1.449 1.00 94.50 493 PRO A N 1
ATOM 3884 C CA . PRO A 1 493 ? -8.942 -20.661 1.568 1.00 94.50 493 PRO A CA 1
ATOM 3885 C C . PRO A 1 493 ? -9.339 -20.126 0.189 1.00 94.50 493 PRO A C 1
ATOM 3887 O O . PRO A 1 493 ? -8.518 -19.940 -0.716 1.00 94.50 493 PRO A O 1
ATOM 3890 N N . LYS A 1 494 ? -10.629 -19.822 0.043 1.00 96.69 494 LYS A N 1
ATOM 3891 C CA . LYS A 1 494 ? -11.119 -18.998 -1.063 1.00 96.69 494 LYS A CA 1
ATOM 3892 C C . LYS A 1 494 ? -10.490 -17.613 -0.930 1.00 96.69 494 LYS A C 1
ATOM 3894 O O . LYS A 1 494 ? -10.565 -17.034 0.149 1.00 96.69 494 LYS A O 1
ATOM 3899 N N . ILE A 1 495 ? -9.900 -17.088 -1.995 1.00 98.06 495 ILE A N 1
ATOM 3900 C CA . ILE A 1 495 ? -9.426 -15.704 -2.018 1.00 98.06 495 ILE A CA 1
ATOM 3901 C C . ILE A 1 495 ? -10.487 -14.844 -2.702 1.00 98.06 495 ILE A C 1
ATOM 3903 O O . ILE A 1 495 ? -10.957 -15.195 -3.786 1.00 98.06 495 ILE A O 1
ATOM 3907 N N . ILE A 1 496 ? -10.908 -13.764 -2.045 1.00 98.62 496 ILE A N 1
ATOM 3908 C CA . ILE A 1 496 ? -11.888 -12.812 -2.584 1.00 98.62 496 ILE A CA 1
ATOM 3909 C C . ILE A 1 496 ? -11.261 -11.424 -2.540 1.00 98.62 496 ILE A C 1
ATOM 3911 O O . ILE A 1 496 ? -10.841 -10.986 -1.471 1.00 98.62 496 ILE A O 1
ATOM 3915 N N . PHE A 1 497 ? -11.201 -10.747 -3.686 1.00 98.56 497 PHE A N 1
ATOM 3916 C CA . PHE A 1 497 ? -10.779 -9.350 -3.778 1.00 98.56 497 PHE A CA 1
ATOM 3917 C C . PHE A 1 497 ? -11.919 -8.526 -4.371 1.00 98.56 497 PHE A C 1
ATOM 3919 O O . PHE A 1 497 ? -12.299 -8.712 -5.530 1.00 98.56 497 PHE A O 1
ATOM 3926 N N . GLU A 1 498 ? -12.484 -7.633 -3.567 1.00 97.62 498 GLU A N 1
ATOM 3927 C CA . GLU A 1 498 ? -13.546 -6.723 -3.987 1.00 97.62 498 GLU A CA 1
ATOM 3928 C C . GLU A 1 498 ? -12.981 -5.325 -4.189 1.00 97.62 498 GLU A C 1
ATOM 3930 O O . GLU A 1 498 ? -12.380 -4.772 -3.276 1.00 97.62 498 GLU A O 1
ATOM 3935 N N . LEU A 1 499 ? -13.221 -4.756 -5.370 1.00 97.50 499 LEU A N 1
ATOM 3936 C CA . LEU A 1 499 ? -13.007 -3.350 -5.696 1.00 97.50 499 LEU A CA 1
ATOM 3937 C C . LEU A 1 499 ? -14.226 -2.917 -6.510 1.00 97.50 499 LEU A C 1
ATOM 3939 O O . LEU A 1 499 ? -14.403 -3.331 -7.659 1.00 97.50 499 LEU A O 1
ATOM 3943 N N . ASN A 1 500 ? -15.103 -2.126 -5.899 1.00 93.25 500 ASN A N 1
ATOM 3944 C CA . ASN A 1 500 ? -16.403 -1.779 -6.468 1.00 93.25 500 ASN A CA 1
ATOM 3945 C C . ASN A 1 500 ? -16.296 -0.530 -7.355 1.00 93.25 500 ASN A C 1
ATOM 3947 O O . ASN A 1 500 ? -16.236 0.592 -6.856 1.00 93.25 500 ASN A O 1
ATOM 3951 N N . ASN A 1 501 ? -16.283 -0.721 -8.678 1.00 94.44 501 ASN A N 1
ATOM 3952 C CA . ASN A 1 501 ? -16.106 0.341 -9.671 1.00 94.44 501 ASN A CA 1
ATOM 3953 C C . ASN A 1 501 ? -17.277 0.418 -10.671 1.00 94.44 501 ASN A C 1
ATOM 3955 O O . ASN A 1 501 ? -17.953 -0.584 -10.920 1.00 94.44 501 ASN A O 1
ATOM 3959 N N . VAL A 1 502 ? -17.498 1.605 -11.248 1.00 90.06 502 VAL A N 1
ATOM 3960 C CA . VAL A 1 502 ? -18.466 1.857 -12.332 1.00 90.06 502 VAL A CA 1
ATOM 3961 C C . VAL A 1 502 ? -17.795 2.627 -13.467 1.00 90.06 502 VAL A C 1
ATOM 3963 O O . VAL A 1 502 ? -17.084 3.607 -13.236 1.00 90.06 502 VAL A O 1
ATOM 3966 N N . ILE A 1 503 ? -18.108 2.219 -14.697 1.00 89.19 503 ILE A N 1
ATOM 3967 C CA . ILE A 1 503 ? -17.782 2.910 -15.945 1.00 89.19 503 ILE A CA 1
ATOM 3968 C C . ILE A 1 503 ? -19.086 3.121 -16.712 1.00 89.19 503 ILE A C 1
ATOM 3970 O O . ILE A 1 503 ? -19.686 2.160 -17.203 1.00 89.19 503 ILE A O 1
ATOM 3974 N N . ASP A 1 504 ? -19.509 4.380 -16.821 1.00 82.62 504 ASP A N 1
ATOM 3975 C CA . ASP A 1 504 ? -20.718 4.796 -17.548 1.00 82.62 504 ASP A CA 1
ATOM 3976 C C . ASP A 1 504 ? -20.424 5.312 -18.970 1.00 82.62 504 ASP A C 1
ATOM 3978 O O . ASP A 1 504 ? -21.347 5.534 -19.755 1.00 82.62 504 ASP A O 1
ATOM 3982 N N . GLY A 1 505 ? -19.141 5.438 -19.330 1.00 68.88 505 GLY A N 1
ATOM 3983 C CA . GLY A 1 505 ? -18.683 5.800 -20.673 1.00 68.88 505 GLY A CA 1
ATOM 3984 C C . GLY A 1 505 ? -18.703 7.299 -20.982 1.00 68.88 505 GLY A C 1
ATOM 3985 O O . GLY A 1 505 ? -18.258 7.683 -22.063 1.00 68.88 505 GLY A O 1
ATOM 3986 N N . ASP A 1 506 ? -19.168 8.134 -20.050 1.00 74.88 506 ASP A N 1
ATOM 3987 C CA . ASP A 1 506 ? -19.092 9.595 -20.132 1.00 74.88 506 ASP A CA 1
ATOM 3988 C C . ASP A 1 506 ? -18.388 10.138 -18.883 1.00 74.88 506 ASP A C 1
ATOM 3990 O O . ASP A 1 506 ? -17.209 10.497 -18.943 1.00 74.88 506 ASP A O 1
ATOM 3994 N N . ARG A 1 507 ? -19.051 10.117 -17.719 1.00 77.06 507 ARG A N 1
ATOM 3995 C CA . ARG A 1 507 ? -18.517 10.654 -16.459 1.00 77.06 507 ARG A CA 1
ATOM 3996 C C . ARG A 1 507 ? -17.376 9.809 -15.902 1.00 77.06 507 ARG A C 1
ATOM 3998 O O . ARG A 1 507 ? -16.343 10.374 -15.544 1.00 77.06 507 ARG A O 1
ATOM 4005 N N . TYR A 1 508 ? -17.540 8.493 -15.859 1.00 86.69 508 TYR A N 1
ATOM 4006 C CA . TYR A 1 508 ? -16.554 7.570 -15.304 1.00 86.69 508 TYR A CA 1
ATOM 4007 C C . TYR A 1 508 ? -16.025 6.646 -16.397 1.00 86.69 508 TYR A C 1
ATOM 4009 O O . TYR A 1 508 ? -16.784 5.922 -17.046 1.00 86.69 508 TYR A O 1
ATOM 4017 N N . THR A 1 509 ? -14.711 6.700 -16.615 1.00 88.25 509 THR A N 1
ATOM 4018 C CA . THR A 1 509 ? -14.015 6.007 -17.711 1.00 88.25 509 THR A CA 1
ATOM 4019 C C . THR A 1 509 ? -12.818 5.178 -17.250 1.00 88.25 509 THR A C 1
ATOM 4021 O O . THR A 1 509 ? -12.372 4.318 -18.005 1.00 88.25 509 THR A O 1
ATOM 4024 N N . GLY A 1 510 ? -12.323 5.384 -16.023 1.00 88.75 510 GLY A N 1
ATOM 4025 C CA . GLY A 1 510 ? -11.201 4.616 -15.477 1.00 88.75 510 GLY A CA 1
ATOM 4026 C C . GLY A 1 510 ? -11.588 3.218 -14.991 1.00 88.75 510 GLY A C 1
ATOM 4027 O O . GLY A 1 510 ? -12.458 3.079 -14.125 1.00 88.75 510 GLY A O 1
ATOM 4028 N N . LEU A 1 511 ? -10.905 2.200 -15.526 1.00 92.88 511 LEU A N 1
ATOM 4029 C CA . LEU A 1 511 ? -10.865 0.827 -15.004 1.00 92.88 511 LEU A CA 1
ATOM 4030 C C . LEU A 1 511 ? -9.600 0.628 -14.164 1.00 92.88 511 LEU A C 1
ATOM 4032 O O . LEU A 1 511 ? -8.560 1.186 -14.505 1.00 92.88 511 LEU A O 1
ATOM 4036 N N . PHE A 1 512 ? -9.674 -0.202 -13.124 1.00 96.00 512 PHE A N 1
ATOM 4037 C CA . PHE A 1 512 ? -8.503 -0.607 -12.342 1.00 96.00 512 PHE A CA 1
ATOM 4038 C C . PHE A 1 512 ? -8.069 -2.012 -12.761 1.00 96.00 512 PHE A C 1
ATOM 4040 O O . PHE A 1 512 ? -8.777 -2.980 -12.486 1.00 96.00 512 PHE A O 1
ATOM 4047 N N . ASN A 1 513 ? -6.916 -2.124 -13.416 1.00 96.94 513 ASN A N 1
ATOM 4048 C CA . ASN A 1 513 ? -6.228 -3.395 -13.608 1.00 96.94 513 ASN A CA 1
ATOM 4049 C C . ASN A 1 513 ? -5.431 -3.683 -12.332 1.00 96.94 513 ASN A C 1
ATOM 4051 O O . ASN A 1 513 ? -4.575 -2.889 -11.948 1.00 96.94 513 ASN A O 1
ATOM 4055 N N . VAL A 1 514 ? -5.749 -4.782 -11.655 1.00 98.38 514 VAL A N 1
ATOM 4056 C CA . VAL A 1 514 ? -5.169 -5.152 -10.359 1.00 98.38 514 VAL A CA 1
ATOM 4057 C C . VAL A 1 514 ? -4.444 -6.479 -10.501 1.00 98.38 514 VAL A C 1
ATOM 4059 O O . VAL A 1 514 ? -5.032 -7.443 -10.991 1.00 98.38 514 VAL A O 1
ATOM 4062 N N . THR A 1 515 ? -3.209 -6.548 -10.013 1.00 98.56 515 THR A N 1
ATOM 4063 C CA . THR A 1 515 ? -2.409 -7.772 -9.926 1.00 98.56 515 THR A CA 1
ATOM 4064 C C . THR A 1 515 ? -1.974 -8.017 -8.484 1.00 98.56 515 THR A C 1
ATOM 4066 O O . THR A 1 515 ? -1.413 -7.131 -7.842 1.00 98.56 515 THR A O 1
ATOM 4069 N N . LEU A 1 516 ? -2.214 -9.231 -7.985 1.00 98.69 516 LEU A N 1
ATOM 4070 C CA . LEU A 1 516 ? -1.749 -9.698 -6.680 1.00 98.69 516 LEU A CA 1
ATOM 4071 C C . LEU A 1 516 ? -0.720 -10.822 -6.865 1.00 98.69 516 LEU A C 1
ATOM 4073 O O . LEU A 1 516 ? -1.015 -11.859 -7.467 1.00 98.69 516 LEU A O 1
ATOM 4077 N N . GLU A 1 517 ? 0.468 -10.639 -6.297 1.00 97.56 517 GLU A N 1
ATOM 4078 C CA . GLU A 1 517 ? 1.515 -11.658 -6.187 1.00 97.56 517 GLU A CA 1
ATOM 4079 C C . GLU A 1 517 ? 1.752 -12.040 -4.720 1.00 97.56 517 GLU A C 1
ATOM 4081 O O . GLU A 1 517 ? 1.660 -11.202 -3.824 1.00 97.56 517 GLU A O 1
ATOM 4086 N N . ALA A 1 518 ? 2.123 -13.297 -4.480 1.00 97.62 518 ALA A N 1
ATOM 4087 C CA . ALA A 1 518 ? 2.649 -13.779 -3.210 1.00 97.62 518 ALA A CA 1
ATOM 4088 C C . ALA A 1 518 ? 4.144 -14.107 -3.354 1.00 97.62 518 ALA A C 1
ATOM 4090 O O . ALA A 1 518 ? 4.562 -14.826 -4.268 1.00 97.62 518 ALA A O 1
ATOM 4091 N N . LEU A 1 519 ? 4.947 -13.564 -2.443 1.00 96.50 519 LEU A N 1
ATOM 4092 C CA . LEU A 1 519 ? 6.397 -13.690 -2.366 1.00 96.50 519 LEU A CA 1
ATOM 4093 C C . LEU A 1 519 ? 6.752 -14.486 -1.107 1.00 96.50 519 LEU A C 1
ATOM 4095 O O . LEU A 1 519 ? 6.376 -14.106 0.004 1.00 96.50 519 LEU A O 1
ATOM 4099 N N . TYR A 1 520 ? 7.481 -15.585 -1.281 1.00 96.62 520 TYR A N 1
ATOM 4100 C CA . TYR A 1 520 ? 7.807 -16.526 -0.211 1.00 96.62 520 TYR A CA 1
ATOM 4101 C C . TYR A 1 520 ? 9.296 -16.475 0.112 1.00 96.62 520 TYR A C 1
ATOM 4103 O O . TYR A 1 520 ? 10.120 -16.632 -0.789 1.00 96.62 520 TYR A O 1
ATOM 4111 N N . PHE A 1 521 ? 9.652 -16.298 1.385 1.00 94.88 521 PHE A N 1
ATOM 4112 C CA . PHE A 1 521 ? 11.047 -16.199 1.827 1.00 94.88 521 PHE A CA 1
ATOM 4113 C C . PHE A 1 521 ? 11.345 -17.192 2.955 1.00 94.88 521 PHE A C 1
ATOM 4115 O O . PHE A 1 521 ? 10.534 -17.376 3.861 1.00 94.88 521 PHE A O 1
ATOM 4122 N N . ASP A 1 522 ? 12.515 -17.828 2.905 1.00 93.62 522 ASP A N 1
ATOM 4123 C CA . ASP A 1 522 ? 13.046 -18.690 3.971 1.00 93.62 522 ASP A CA 1
ATOM 4124 C C . ASP A 1 522 ? 13.926 -17.859 4.924 1.00 93.62 522 ASP A C 1
ATOM 4126 O O . ASP A 1 522 ? 15.155 -17.940 4.918 1.00 93.62 522 ASP A O 1
ATOM 4130 N N . ASP A 1 523 ? 13.286 -16.966 5.680 1.00 91.62 523 ASP A N 1
ATOM 4131 C CA . ASP A 1 523 ? 13.945 -16.104 6.661 1.00 91.62 523 ASP A CA 1
ATOM 4132 C C . ASP A 1 523 ? 14.204 -16.833 7.991 1.00 91.62 523 ASP A C 1
ATOM 4134 O O . ASP A 1 523 ? 13.405 -17.656 8.454 1.00 91.62 523 ASP A O 1
ATOM 4138 N N . ILE A 1 524 ? 15.300 -16.450 8.650 1.00 90.94 524 ILE A N 1
ATOM 4139 C CA . ILE A 1 524 ? 15.675 -16.891 9.997 1.00 90.94 524 ILE A CA 1
ATOM 4140 C C . ILE A 1 524 ? 15.052 -15.937 11.022 1.00 90.94 524 ILE A C 1
ATOM 4142 O O . ILE A 1 524 ? 15.248 -14.724 10.930 1.00 90.94 524 ILE A O 1
ATOM 4146 N N . TYR A 1 525 ? 14.342 -16.490 12.009 1.00 91.56 525 TYR A N 1
ATOM 4147 C CA . TYR A 1 525 ? 13.739 -15.737 13.112 1.00 91.56 525 TYR A CA 1
ATOM 4148 C C . TYR A 1 525 ? 14.561 -15.880 14.408 1.00 91.56 525 TYR A C 1
ATOM 4150 O O . TYR A 1 525 ? 14.981 -16.980 14.763 1.00 91.56 525 TYR A O 1
ATOM 4158 N N . GLU A 1 526 ? 14.794 -14.762 15.103 1.00 81.19 526 GLU A N 1
ATOM 4159 C CA . GLU A 1 526 ? 15.701 -14.616 16.257 1.00 81.19 526 GLU A CA 1
ATOM 4160 C C . GLU A 1 526 ? 15.110 -15.115 17.594 1.00 81.19 526 GLU A C 1
ATOM 4162 O O . GLU A 1 526 ? 15.835 -15.257 18.580 1.00 81.19 526 GLU A O 1
ATOM 4167 N N . SER A 1 527 ? 13.801 -15.373 17.654 1.00 73.94 527 SER A N 1
ATOM 4168 C CA . SER A 1 527 ? 13.077 -15.821 18.850 1.00 73.94 527 SER A CA 1
ATOM 4169 C C . SER A 1 527 ? 13.378 -17.277 19.234 1.00 73.94 527 SER A C 1
ATOM 4171 O O . SER A 1 527 ? 13.496 -18.160 18.382 1.00 73.94 527 SER A O 1
ATOM 4173 N N . ASP A 1 528 ? 13.400 -17.572 20.541 1.00 63.25 528 ASP A N 1
ATOM 4174 C CA . ASP A 1 528 ? 13.453 -18.951 21.048 1.00 63.25 528 ASP A CA 1
ATOM 4175 C C . ASP A 1 528 ? 12.224 -19.743 20.545 1.00 63.25 528 ASP A C 1
ATOM 4177 O O . ASP A 1 528 ? 11.096 -19.559 21.007 1.00 63.25 528 ASP A O 1
ATOM 4181 N N . GLY A 1 529 ? 12.451 -20.631 19.574 1.00 65.56 529 GLY A N 1
ATOM 4182 C CA . GLY A 1 529 ? 11.412 -21.432 18.914 1.00 65.56 529 GLY A CA 1
ATOM 4183 C C . GLY A 1 529 ? 10.914 -20.897 17.564 1.00 65.56 529 GLY A C 1
ATOM 4184 O O . GLY A 1 529 ? 10.174 -21.616 16.900 1.00 65.56 529 GLY A O 1
ATOM 4185 N N . GLY A 1 530 ? 11.351 -19.713 17.121 1.00 85.31 530 GLY A N 1
ATOM 4186 C CA . GLY A 1 530 ? 10.965 -19.122 15.835 1.00 85.31 530 GLY A CA 1
ATOM 4187 C C . GLY A 1 530 ? 9.563 -18.500 15.836 1.00 85.31 530 GLY A C 1
ATOM 4188 O O . GLY A 1 530 ? 9.178 -17.827 16.795 1.00 85.31 530 GLY A O 1
ATOM 4189 N N . LEU A 1 531 ? 8.823 -18.692 14.738 1.00 92.69 531 LEU A N 1
ATOM 4190 C CA . LEU A 1 531 ? 7.443 -18.222 14.586 1.00 92.69 531 LEU A CA 1
ATOM 4191 C C . LEU A 1 531 ? 6.470 -19.041 15.447 1.00 92.69 531 LEU A C 1
ATOM 4193 O O . LEU A 1 531 ? 6.537 -20.270 15.476 1.00 92.69 531 LEU A O 1
ATOM 4197 N N . HIS A 1 532 ? 5.497 -18.354 16.046 1.00 93.88 532 HIS A N 1
ATOM 4198 C CA . HIS A 1 532 ? 4.394 -18.930 16.821 1.00 93.88 532 HIS A CA 1
ATOM 4199 C C . HIS A 1 532 ? 3.028 -18.425 16.304 1.00 93.88 532 HIS A C 1
ATOM 4201 O O . HIS A 1 532 ? 2.354 -17.677 17.014 1.00 93.88 532 HIS A O 1
ATOM 4207 N N . PRO A 1 533 ? 2.590 -18.771 15.073 1.00 95.56 533 PRO A N 1
ATOM 4208 C CA . PRO A 1 533 ? 1.287 -18.341 14.558 1.00 95.56 533 PRO A CA 1
ATOM 4209 C C . PRO A 1 533 ? 0.126 -18.813 15.444 1.00 95.56 533 PRO A C 1
ATOM 4211 O O . PRO A 1 533 ? 0.225 -19.835 16.122 1.00 95.56 533 PRO A O 1
ATOM 4214 N N . ALA A 1 534 ? -0.991 -18.084 15.424 1.00 97.81 534 ALA A N 1
ATOM 4215 C CA . ALA A 1 534 ? -2.189 -18.457 16.175 1.00 97.81 534 ALA A CA 1
ATOM 4216 C C . ALA A 1 534 ? -2.751 -19.804 15.691 1.00 97.81 534 ALA A C 1
ATOM 4218 O O . ALA A 1 534 ? -3.070 -19.936 14.512 1.00 97.81 534 ALA A O 1
ATOM 4219 N N . ASP A 1 535 ? -2.944 -20.782 16.581 1.00 97.56 535 ASP A N 1
ATOM 4220 C CA . ASP A 1 535 ? -3.501 -22.106 16.251 1.00 97.56 535 ASP A CA 1
ATOM 4221 C C . ASP A 1 535 ? -4.846 -22.028 15.506 1.00 97.56 535 ASP A C 1
ATOM 4223 O O . ASP A 1 535 ? -5.155 -22.873 14.662 1.00 97.56 535 ASP A O 1
ATOM 4227 N N . HIS A 1 536 ? -5.650 -21.002 15.809 1.00 97.75 536 HIS A N 1
ATOM 4228 C CA . HIS A 1 536 ? -6.905 -20.717 15.122 1.00 97.75 536 HIS A CA 1
ATOM 4229 C C . HIS A 1 536 ? -7.115 -19.216 14.902 1.00 97.75 536 HIS A C 1
ATOM 4231 O O . HIS A 1 536 ? -6.766 -18.392 15.749 1.00 97.75 536 HIS A O 1
ATOM 4237 N N . ILE A 1 537 ? -7.768 -18.879 13.786 1.00 98.44 537 ILE A N 1
ATOM 4238 C CA . ILE A 1 537 ? -8.231 -17.526 13.464 1.00 98.44 537 ILE A CA 1
ATOM 4239 C C . ILE A 1 537 ? -9.725 -17.613 13.118 1.00 98.44 537 ILE A C 1
ATOM 4241 O O . ILE A 1 537 ? -10.107 -18.325 12.188 1.00 98.44 537 ILE A O 1
ATOM 4245 N N . TYR A 1 538 ? -10.578 -16.928 13.884 1.00 98.50 538 TYR A N 1
ATOM 4246 C CA . TYR A 1 538 ? -12.041 -16.978 13.750 1.00 98.50 538 TYR A CA 1
ATOM 4247 C C . TYR A 1 538 ? -12.632 -15.656 13.258 1.00 98.50 538 TYR A C 1
ATOM 4249 O O . TYR A 1 538 ? -12.265 -14.589 13.740 1.00 98.50 538 TYR A O 1
ATOM 4257 N N . ALA A 1 539 ? -13.615 -15.733 12.360 1.00 98.31 539 ALA A N 1
ATOM 4258 C CA . ALA A 1 539 ? -14.216 -14.562 11.729 1.00 98.31 539 ALA A CA 1
ATOM 4259 C C . ALA A 1 539 ? -15.321 -13.899 12.571 1.00 98.31 539 ALA A C 1
ATOM 4261 O O . ALA A 1 539 ? -16.322 -14.547 12.913 1.00 98.31 539 ALA A O 1
ATOM 4262 N N . ILE A 1 540 ? -15.174 -12.592 12.809 1.00 98.62 540 ILE A N 1
ATOM 4263 C CA . ILE A 1 540 ? -16.222 -11.649 13.228 1.00 98.62 540 ILE A CA 1
ATOM 4264 C C . ILE A 1 540 ? -16.626 -10.851 11.980 1.00 98.62 540 ILE A C 1
ATOM 4266 O O . ILE A 1 540 ? -16.124 -9.765 11.704 1.00 98.62 540 ILE A O 1
ATOM 4270 N N . SER A 1 541 ? -17.475 -11.467 11.164 1.00 98.31 541 SER A N 1
ATOM 4271 C CA . SER A 1 541 ? -17.821 -11.028 9.809 1.00 98.31 541 SER A CA 1
ATOM 4272 C C . SER A 1 541 ? -19.191 -11.615 9.426 1.00 98.31 541 SER A C 1
ATOM 4274 O O . SER A 1 541 ? -19.702 -12.483 10.141 1.00 98.31 541 SER A O 1
ATOM 4276 N N . THR A 1 542 ? -19.796 -11.209 8.304 1.00 97.69 542 THR A N 1
ATOM 4277 C CA . THR A 1 542 ? -21.087 -11.779 7.844 1.00 97.69 542 THR A CA 1
ATOM 4278 C C . THR A 1 542 ? -20.994 -13.241 7.376 1.00 97.69 542 THR A C 1
ATOM 4280 O O . THR A 1 542 ? -22.023 -13.885 7.182 1.00 97.69 542 THR A O 1
ATOM 4283 N N . ARG A 1 543 ? -19.775 -13.795 7.254 1.00 97.19 543 ARG A N 1
ATOM 4284 C CA . ARG A 1 543 ? -19.461 -15.169 6.805 1.00 97.19 543 ARG A CA 1
ATOM 4285 C C . ARG A 1 543 ? -20.083 -15.545 5.456 1.00 97.19 543 ARG A C 1
ATOM 4287 O O . ARG A 1 543 ? -20.681 -16.610 5.272 1.00 97.19 543 ARG A O 1
ATOM 4294 N N . SER A 1 544 ? -19.939 -14.632 4.504 1.00 96.69 544 SER A N 1
ATOM 4295 C CA . SER A 1 544 ? -20.587 -14.666 3.194 1.00 96.69 544 SER A CA 1
ATOM 4296 C C . SER A 1 544 ? -19.705 -15.256 2.083 1.00 96.69 544 SER A C 1
ATOM 4298 O O . SER A 1 544 ? -20.173 -15.404 0.950 1.00 96.69 544 SER A O 1
ATOM 4300 N N . SER A 1 545 ? -18.466 -15.683 2.373 1.00 96.50 545 SER A N 1
ATOM 4301 C CA . SER A 1 545 ? -17.535 -16.205 1.356 1.00 96.50 545 SER A CA 1
ATOM 4302 C C . SER A 1 545 ? -18.057 -17.453 0.641 1.00 96.50 545 SER A C 1
ATOM 4304 O O . SER A 1 545 ? -17.755 -17.677 -0.535 1.00 96.50 545 SER A O 1
ATOM 4306 N N . SER A 1 546 ? -18.899 -18.255 1.302 1.00 95.88 546 SER A N 1
ATOM 4307 C CA . SER A 1 546 ? -19.588 -19.401 0.692 1.00 95.88 546 SER A CA 1
ATOM 4308 C C . SER A 1 546 ? -20.457 -18.999 -0.512 1.00 95.88 546 SER A C 1
ATOM 4310 O O . SER A 1 546 ? -20.520 -19.750 -1.486 1.00 95.88 546 SER A O 1
ATOM 4312 N N . SER A 1 547 ? -21.003 -17.778 -0.500 1.00 96.25 547 SER A N 1
ATOM 4313 C CA . SER A 1 547 ? -21.803 -17.158 -1.564 1.00 96.25 547 SER A CA 1
ATOM 4314 C C . SER A 1 547 ? -20.976 -16.385 -2.603 1.00 96.25 547 SER A C 1
ATOM 4316 O O . SER A 1 547 ? -21.558 -15.691 -3.430 1.00 96.25 547 SER A O 1
ATOM 4318 N N . ASN A 1 548 ? -19.640 -16.512 -2.597 1.00 95.94 548 ASN A N 1
ATOM 4319 C CA . ASN A 1 548 ? -18.713 -15.804 -3.500 1.00 95.94 548 ASN A CA 1
ATOM 4320 C C . ASN A 1 548 ? -18.721 -14.266 -3.345 1.00 95.94 548 ASN A C 1
ATOM 4322 O O . ASN A 1 548 ? -18.470 -13.555 -4.313 1.00 95.94 548 ASN A O 1
ATOM 4326 N N . THR A 1 549 ? -18.978 -13.756 -2.139 1.00 95.19 549 THR A N 1
ATOM 4327 C CA . THR A 1 549 ? -18.914 -12.320 -1.818 1.00 95.19 549 THR A CA 1
ATOM 4328 C C . THR A 1 549 ? -18.084 -12.078 -0.555 1.00 95.19 549 THR A C 1
ATOM 4330 O O . THR A 1 549 ? -17.825 -13.012 0.209 1.00 95.19 549 THR A O 1
ATOM 4333 N N . THR A 1 550 ? -17.644 -10.840 -0.342 1.00 94.69 550 THR A N 1
ATOM 4334 C CA . THR A 1 550 ? -16.931 -10.415 0.873 1.00 94.69 550 THR A CA 1
ATOM 4335 C C . THR A 1 550 ? -17.805 -10.551 2.115 1.00 94.69 550 THR A C 1
ATOM 4337 O O . THR A 1 550 ? -19.030 -10.633 2.024 1.00 94.69 550 THR A O 1
ATOM 4340 N N . SER A 1 551 ? -17.173 -10.610 3.290 1.00 96.88 551 SER A N 1
ATOM 4341 C CA . SER A 1 551 ? -17.880 -10.810 4.564 1.00 96.88 551 SER A CA 1
ATOM 4342 C C . SER A 1 551 ? -17.960 -9.543 5.427 1.00 96.88 551 SER A C 1
ATOM 4344 O O . SER A 1 551 ? -18.058 -9.632 6.649 1.00 96.88 551 SER A O 1
ATOM 4346 N N . LEU A 1 552 ? -17.920 -8.361 4.809 1.00 95.81 552 LEU A N 1
ATOM 4347 C CA . LEU A 1 552 ? -18.054 -7.077 5.506 1.00 95.81 552 LEU A CA 1
ATOM 4348 C C . LEU A 1 552 ? -19.400 -6.956 6.232 1.00 95.81 552 LEU A C 1
ATOM 4350 O O . LEU A 1 552 ? -20.414 -7.450 5.739 1.00 95.81 552 LEU A O 1
ATOM 4354 N N . PHE A 1 553 ? -19.398 -6.251 7.365 1.00 97.94 553 PHE A N 1
ATOM 4355 C CA . PHE A 1 553 ? -20.592 -5.607 7.911 1.00 97.94 553 PHE A CA 1
ATOM 4356 C C . PHE A 1 553 ? -20.696 -4.168 7.387 1.00 97.94 553 PHE A C 1
ATOM 4358 O O . PHE A 1 553 ? -19.686 -3.459 7.370 1.00 97.94 553 PHE A O 1
ATOM 4365 N N . SER A 1 554 ? -21.907 -3.725 7.046 1.00 96.00 554 SER A N 1
ATOM 4366 C CA . SER A 1 554 ? -22.283 -2.309 6.934 1.00 96.00 554 SER A CA 1
ATOM 4367 C C . SER A 1 554 ? -22.946 -1.875 8.240 1.00 96.00 554 SER A C 1
ATOM 4369 O O . SER A 1 554 ? -24.115 -2.170 8.490 1.00 96.00 554 SER A O 1
ATOM 4371 N N . LEU A 1 555 ? -22.207 -1.203 9.121 1.00 96.62 555 LEU A N 1
ATOM 4372 C CA . LEU A 1 555 ? -22.768 -0.681 10.367 1.00 96.62 555 LEU A CA 1
ATOM 4373 C C . LEU A 1 555 ? -23.361 0.727 10.147 1.00 96.62 555 LEU A C 1
ATOM 4375 O O . LEU A 1 555 ? -22.827 1.490 9.336 1.00 96.62 555 LEU A O 1
ATOM 4379 N N . PRO A 1 556 ? -24.457 1.088 10.848 1.00 95.38 556 PRO A N 1
ATOM 4380 C CA . PRO A 1 556 ? -25.150 0.330 11.900 1.00 95.38 556 PRO A CA 1
ATOM 4381 C C . PRO A 1 556 ? -26.308 -0.571 11.408 1.00 95.38 556 PRO A C 1
ATOM 4383 O O . PRO A 1 556 ? -27.106 -1.013 12.233 1.00 95.38 556 PRO A O 1
ATOM 4386 N N . GLU A 1 557 ? -26.454 -0.811 10.099 1.00 94.94 557 GLU A N 1
ATOM 4387 C CA . GLU A 1 557 ? -27.568 -1.606 9.547 1.00 94.94 557 GLU A CA 1
ATOM 4388 C C . GLU A 1 557 ? -27.454 -3.101 9.881 1.00 94.94 557 GLU A C 1
ATOM 4390 O O . GLU A 1 557 ? -28.437 -3.744 10.261 1.00 94.94 557 GLU A O 1
ATOM 4395 N N . ASP A 1 558 ? -26.245 -3.650 9.761 1.00 97.00 558 ASP A N 1
ATOM 4396 C CA . ASP A 1 558 ? -25.929 -5.011 10.166 1.00 97.00 558 ASP A CA 1
ATOM 4397 C C . ASP A 1 558 ? -25.834 -5.155 11.690 1.00 97.00 558 ASP A C 1
ATOM 4399 O O . ASP A 1 558 ? -25.491 -4.234 12.428 1.00 97.00 558 ASP A O 1
ATOM 4403 N N . SER A 1 559 ? -26.048 -6.381 12.175 1.00 95.56 559 SER A N 1
ATOM 4404 C CA . SER A 1 559 ? -25.945 -6.690 13.611 1.00 95.56 559 SER A CA 1
ATOM 4405 C C . SER A 1 559 ? -24.548 -6.483 14.215 1.00 95.56 559 SER A C 1
ATOM 4407 O O . SER A 1 559 ? -24.429 -6.385 15.437 1.00 95.56 559 SER A O 1
ATOM 4409 N N . GLY A 1 560 ? -23.497 -6.521 13.385 1.00 97.44 560 GLY A N 1
ATO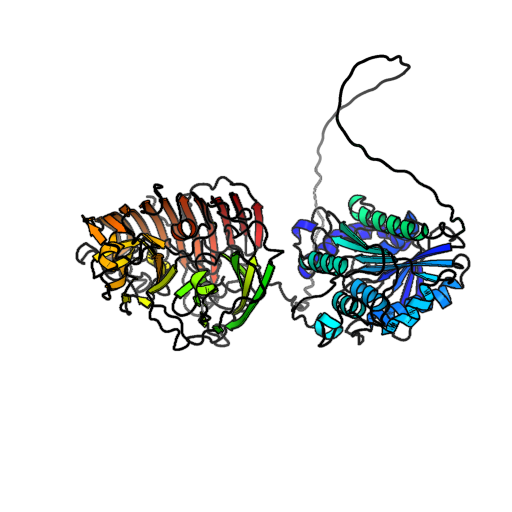M 4410 C CA . GLY A 1 560 ? -22.096 -6.582 13.814 1.00 97.44 560 GLY A CA 1
ATOM 4411 C C . GLY A 1 560 ? -21.737 -7.812 14.661 1.00 97.44 560 GLY A C 1
ATOM 4412 O O . GLY A 1 560 ? -20.647 -7.853 15.229 1.00 97.44 560 GLY A O 1
ATOM 4413 N N . ALA A 1 561 ? -22.643 -8.788 14.795 1.00 98.25 561 ALA A N 1
ATOM 4414 C CA . ALA A 1 561 ? -22.577 -9.843 15.800 1.00 98.25 561 ALA A CA 1
ATOM 4415 C C . ALA A 1 561 ? -22.350 -11.234 15.195 1.00 98.25 561 ALA A C 1
ATOM 4417 O O . ALA A 1 561 ? -23.000 -11.628 14.226 1.00 98.25 561 ALA A O 1
ATOM 4418 N N . VAL A 1 562 ? -21.476 -12.021 15.825 1.00 98.44 562 VAL A N 1
ATOM 4419 C CA . VAL A 1 562 ? -21.284 -13.446 15.527 1.00 98.44 562 VAL A CA 1
ATOM 4420 C C . VAL A 1 562 ? -21.265 -14.281 16.801 1.00 98.44 562 VAL A C 1
ATOM 4422 O O . VAL A 1 562 ? -20.797 -13.832 17.845 1.00 98.44 562 VAL A O 1
ATOM 4425 N N . ASN A 1 563 ? -21.670 -15.545 16.678 1.00 98.44 563 ASN A N 1
ATOM 4426 C CA . ASN A 1 563 ? -21.455 -16.537 17.726 1.00 98.44 563 ASN A CA 1
ATOM 4427 C C . ASN A 1 563 ? -20.185 -17.351 17.436 1.00 98.44 563 ASN A C 1
ATOM 4429 O O . ASN A 1 563 ? -19.937 -17.767 16.292 1.00 98.44 563 ASN A O 1
ATOM 4433 N N . LEU A 1 564 ? -19.391 -17.577 18.482 1.00 98.06 564 LEU A N 1
ATOM 4434 C CA . LEU A 1 564 ? -18.133 -18.321 18.459 1.00 98.06 564 LEU A CA 1
ATOM 4435 C C . LEU A 1 564 ? -18.014 -19.220 19.692 1.00 98.06 564 LEU A C 1
ATOM 4437 O O . LEU A 1 564 ? -18.286 -18.793 20.808 1.00 98.06 564 LEU A O 1
ATOM 4441 N N . THR A 1 565 ? -17.549 -20.450 19.487 1.00 98.25 565 THR A N 1
ATOM 4442 C CA . THR A 1 565 ? -17.134 -21.362 20.561 1.00 98.25 565 THR A CA 1
ATOM 4443 C C . THR A 1 565 ? -15.631 -21.543 20.441 1.00 98.25 565 THR A C 1
ATOM 4445 O O . THR A 1 565 ? -15.161 -22.092 19.441 1.00 98.25 565 THR A O 1
ATOM 4448 N N . LEU A 1 566 ? -14.874 -21.056 21.425 1.00 97.50 566 LEU A N 1
ATOM 4449 C CA . LEU A 1 566 ? -13.418 -21.185 21.426 1.00 97.50 566 LEU A CA 1
ATOM 4450 C C . LEU A 1 566 ? -12.995 -22.572 21.955 1.00 97.50 566 LEU A C 1
ATOM 4452 O O . LEU A 1 566 ? -13.726 -23.189 22.739 1.00 97.50 566 LEU A O 1
ATOM 4456 N N . PRO A 1 567 ? -11.826 -23.102 21.552 1.00 97.81 567 PRO A N 1
ATOM 4457 C CA . PRO A 1 567 ? -11.307 -24.352 22.098 1.00 97.81 567 PRO A CA 1
ATOM 4458 C C . PRO A 1 567 ? -11.106 -24.254 23.614 1.00 97.81 567 PRO A C 1
ATOM 4460 O O . PRO A 1 567 ? -10.554 -23.283 24.118 1.00 97.81 567 PRO A O 1
ATOM 4463 N N . ARG A 1 568 ? -11.512 -25.283 24.368 1.00 97.19 568 ARG A N 1
ATOM 4464 C CA . ARG A 1 568 ? -11.494 -25.246 25.847 1.00 97.19 568 ARG A CA 1
ATOM 4465 C C . ARG A 1 568 ? -10.114 -24.935 26.448 1.00 97.19 568 ARG A C 1
ATOM 4467 O O . ARG A 1 568 ? -10.046 -24.386 27.541 1.00 97.19 568 ARG A O 1
ATOM 4474 N N . ASN A 1 569 ? -9.035 -25.281 25.750 1.00 96.94 569 ASN A N 1
ATOM 4475 C CA . ASN A 1 569 ? -7.645 -25.037 26.135 1.00 96.94 569 ASN A CA 1
ATOM 4476 C C . ASN A 1 569 ? -7.049 -23.747 25.531 1.00 96.94 569 ASN A C 1
ATOM 4478 O O . ASN A 1 569 ? -5.828 -23.633 25.437 1.00 96.94 569 ASN A O 1
ATOM 4482 N N . THR A 1 570 ? -7.867 -22.775 25.104 1.00 97.25 570 THR A N 1
ATOM 4483 C CA . THR A 1 570 ? -7.377 -21.444 24.709 1.00 97.25 570 THR A CA 1
ATOM 4484 C C . THR A 1 570 ? -6.610 -20.803 25.858 1.00 97.25 570 THR A C 1
ATOM 4486 O O . THR A 1 570 ? -7.155 -20.579 26.940 1.00 97.25 570 THR A O 1
ATOM 4489 N N . MET A 1 571 ? -5.338 -20.494 25.617 1.00 95.12 571 MET A N 1
ATOM 4490 C CA . MET A 1 571 ? -4.466 -19.833 26.579 1.00 95.12 571 MET A CA 1
ATOM 4491 C C . MET A 1 571 ? -4.511 -18.315 26.382 1.00 95.12 571 MET A C 1
ATOM 4493 O O . MET A 1 571 ? -4.765 -17.594 27.345 1.00 95.12 571 MET A O 1
ATOM 4497 N N . THR A 1 572 ? -4.282 -17.838 25.154 1.00 96.88 572 THR A N 1
ATOM 4498 C CA . THR A 1 572 ? -4.217 -16.414 24.765 1.00 96.88 572 THR A CA 1
ATOM 4499 C C . THR A 1 572 ? -5.209 -16.159 23.632 1.00 96.88 572 THR A C 1
ATOM 4501 O O . THR A 1 572 ? -5.339 -17.002 22.741 1.00 96.88 572 THR A O 1
ATOM 4504 N N . ALA A 1 573 ? -5.884 -15.008 23.642 1.00 98.06 573 ALA A N 1
ATOM 4505 C CA . ALA A 1 573 ? -6.752 -14.590 22.542 1.00 98.06 573 ALA A CA 1
ATOM 4506 C C . ALA A 1 573 ? -6.652 -13.080 22.303 1.00 98.06 573 ALA A C 1
ATOM 4508 O O . ALA A 1 573 ? -6.623 -12.308 23.259 1.00 98.06 573 ALA A O 1
ATOM 4509 N N . VAL A 1 574 ? -6.642 -12.663 21.039 1.00 98.50 574 VAL A N 1
ATOM 4510 C CA . VAL A 1 574 ? -6.585 -11.253 20.618 1.00 98.50 574 VAL A CA 1
ATOM 4511 C C . VAL A 1 574 ? -7.596 -11.036 19.503 1.00 98.50 574 VAL A C 1
ATOM 4513 O O . VAL A 1 574 ? -7.722 -11.880 18.616 1.00 98.50 574 VAL A O 1
ATOM 4516 N N . VAL A 1 575 ? -8.306 -9.911 19.528 1.00 98.69 575 VAL A N 1
ATOM 4517 C CA . VAL A 1 575 ? -9.162 -9.488 18.415 1.00 98.69 575 VAL A CA 1
ATOM 4518 C C . VAL A 1 575 ? -8.520 -8.321 17.684 1.00 98.69 575 VAL A C 1
ATOM 4520 O O . VAL A 1 575 ? -8.266 -7.289 18.296 1.00 98.69 575 VAL A O 1
ATOM 4523 N N . SER A 1 576 ? -8.292 -8.484 16.380 1.00 98.31 576 SER A N 1
ATOM 4524 C CA . SER A 1 576 ? -7.995 -7.378 15.462 1.00 98.31 576 SER A CA 1
ATOM 4525 C C . SER A 1 576 ? -9.271 -6.974 14.724 1.00 98.31 576 SER A C 1
ATOM 4527 O O . SER A 1 576 ? -10.052 -7.843 14.326 1.00 98.31 576 SER A O 1
ATOM 4529 N N . ILE A 1 577 ? -9.504 -5.669 14.577 1.00 98.50 577 ILE A N 1
ATOM 4530 C CA . ILE A 1 577 ? -10.685 -5.085 13.927 1.00 98.50 577 ILE A CA 1
ATOM 4531 C C . ILE A 1 577 ? -10.235 -4.092 12.854 1.00 98.50 577 ILE A C 1
ATOM 4533 O O . ILE A 1 577 ? -9.365 -3.255 13.100 1.00 98.50 577 ILE A O 1
ATOM 4537 N N . MET A 1 578 ? -10.867 -4.162 11.681 1.00 97.75 578 MET A N 1
ATOM 4538 C CA . MET A 1 578 ? -10.712 -3.207 10.580 1.00 97.75 578 MET A CA 1
ATOM 4539 C C . MET A 1 578 ? -12.020 -2.430 10.411 1.00 97.75 578 MET A C 1
ATOM 4541 O O . MET A 1 578 ? -13.070 -3.023 10.144 1.00 97.75 578 MET A O 1
ATOM 4545 N N . ALA A 1 579 ? -11.966 -1.106 10.564 1.00 96.81 579 ALA A N 1
ATOM 4546 C CA . ALA A 1 579 ? -13.135 -0.230 10.517 1.00 96.81 579 ALA A CA 1
ATOM 4547 C C . ALA A 1 579 ? -12.839 1.051 9.724 1.00 96.81 579 ALA A C 1
ATOM 4549 O O . ALA A 1 579 ? -11.841 1.720 9.983 1.00 96.81 579 ALA A O 1
ATOM 4550 N N . SER A 1 580 ? -13.721 1.406 8.790 1.00 95.75 580 SER A N 1
ATOM 4551 C CA . SER A 1 580 ? -13.627 2.637 7.998 1.00 95.75 580 SER A CA 1
ATOM 4552 C C . SER A 1 580 ? -15.019 3.199 7.715 1.00 95.75 580 SER A C 1
ATOM 4554 O O . SER A 1 580 ? -15.913 2.452 7.319 1.00 95.75 580 SER A O 1
ATOM 4556 N N . GLY A 1 581 ? -15.194 4.504 7.927 1.00 93.94 581 GLY A N 1
ATOM 4557 C CA . GLY A 1 581 ? -16.368 5.245 7.475 1.00 93.94 581 GLY A CA 1
ATOM 4558 C C . GLY A 1 581 ? -16.202 5.653 6.012 1.00 93.94 581 GLY A C 1
ATOM 4559 O O . GLY A 1 581 ? -15.102 6.008 5.587 1.00 93.94 581 GLY A O 1
ATOM 4560 N N . ASN A 1 582 ? -17.280 5.573 5.236 1.00 90.69 582 ASN A N 1
ATOM 4561 C CA . ASN A 1 582 ? -17.283 5.851 3.801 1.00 90.69 582 ASN A CA 1
ATOM 4562 C C . ASN A 1 582 ? -18.559 6.612 3.391 1.00 90.69 582 ASN A C 1
ATOM 4564 O O . ASN A 1 582 ? -19.530 6.678 4.147 1.00 90.69 582 ASN A O 1
ATOM 4568 N N . ALA A 1 583 ? -18.572 7.202 2.190 1.00 86.69 583 ALA A N 1
ATOM 4569 C CA . ALA A 1 583 ? -19.653 8.076 1.723 1.00 86.69 583 ALA A CA 1
ATOM 4570 C C . ALA A 1 583 ? -19.924 9.240 2.706 1.00 86.69 583 ALA A C 1
ATOM 4572 O O . ALA A 1 583 ? -19.038 10.052 2.951 1.00 86.69 583 ALA A O 1
ATOM 4573 N N . ALA A 1 584 ? -21.118 9.334 3.301 1.00 85.81 584 ALA A N 1
ATOM 4574 C CA . ALA A 1 584 ? -21.446 10.382 4.282 1.00 85.81 584 ALA A CA 1
ATOM 4575 C C . ALA A 1 584 ? -20.614 10.300 5.582 1.00 85.81 584 ALA A C 1
ATOM 4577 O O . ALA A 1 584 ? -20.568 11.258 6.351 1.00 85.81 584 ALA A O 1
ATOM 4578 N N . GLU A 1 585 ? -19.964 9.162 5.825 1.00 93.69 585 GLU A N 1
ATOM 4579 C CA . GLU A 1 585 ? -19.063 8.920 6.951 1.00 93.69 585 GLU A CA 1
ATOM 4580 C C . GLU A 1 585 ? -17.581 8.944 6.533 1.00 93.69 585 GLU A C 1
ATOM 4582 O O . GLU A 1 585 ? -16.725 8.615 7.341 1.00 93.69 585 GLU A O 1
ATOM 4587 N N . GLU A 1 586 ? -17.239 9.341 5.303 1.00 92.31 586 GLU A N 1
ATOM 4588 C CA . GLU A 1 586 ? -15.844 9.410 4.833 1.00 92.31 586 GLU A CA 1
ATOM 4589 C C . GLU A 1 586 ? -15.037 10.511 5.542 1.00 92.31 586 GLU A C 1
ATOM 4591 O O . GLU A 1 586 ? -13.901 10.296 5.960 1.00 92.31 586 GLU A O 1
ATOM 4596 N N . PHE A 1 587 ? -15.668 11.668 5.764 1.00 93.00 587 PHE A N 1
ATOM 4597 C CA . PHE A 1 587 ? -15.094 12.824 6.466 1.00 93.00 587 PHE A CA 1
ATOM 4598 C C . PHE A 1 587 ? -15.693 13.000 7.861 1.00 93.00 587 PHE A C 1
ATOM 4600 O O . PHE A 1 587 ? -15.854 14.121 8.329 1.00 93.00 587 PHE A O 1
ATOM 4607 N N . TRP A 1 588 ? -16.041 11.900 8.540 1.00 95.44 588 TRP A N 1
ATOM 4608 C CA . TRP A 1 588 ? -16.768 11.920 9.817 1.00 95.44 588 TRP A CA 1
ATOM 4609 C C . TRP A 1 588 ? -16.210 12.915 10.848 1.00 95.44 588 TRP A C 1
ATOM 4611 O O . TRP A 1 588 ? -16.975 13.481 11.616 1.00 95.44 588 TRP A O 1
ATOM 4621 N N . PHE A 1 589 ? -14.899 13.172 10.849 1.00 95.44 589 PHE A N 1
ATOM 4622 C CA . PHE A 1 589 ? -14.202 14.111 11.735 1.00 95.44 589 PHE A CA 1
ATOM 4623 C C . PHE A 1 589 ? -14.497 15.606 11.473 1.00 95.44 589 PHE A C 1
ATOM 4625 O O . PHE A 1 589 ? -14.162 16.420 12.335 1.00 95.44 589 PHE A O 1
ATOM 4632 N N . THR A 1 590 ? -15.129 15.975 10.348 1.00 95.06 590 THR A N 1
ATOM 4633 C CA . THR A 1 590 ? -15.668 17.326 10.056 1.00 95.06 590 THR A CA 1
ATOM 4634 C C . THR A 1 590 ? -17.178 17.443 10.300 1.00 95.06 590 THR A C 1
ATOM 4636 O O . THR A 1 590 ? -17.754 18.515 10.123 1.00 95.06 590 THR A O 1
ATOM 4639 N N . ASN A 1 591 ? -17.862 16.358 10.679 1.00 96.12 591 ASN A N 1
ATOM 4640 C CA . ASN A 1 591 ? -19.303 16.403 10.931 1.00 96.12 591 ASN A CA 1
ATOM 4641 C C . ASN A 1 591 ? -19.627 17.258 12.163 1.00 96.12 591 ASN A C 1
ATOM 4643 O O . ASN A 1 591 ? -18.855 17.315 13.117 1.00 96.12 591 ASN A O 1
ATOM 4647 N N . VAL A 1 592 ? -20.819 17.851 12.187 1.00 96.81 592 VAL A N 1
ATOM 4648 C CA . VAL A 1 592 ? -21.354 18.583 13.346 1.00 96.81 592 VAL A CA 1
ATOM 4649 C C . VAL A 1 592 ? -22.332 17.707 14.135 1.00 96.81 592 VAL A C 1
ATOM 4651 O O . VAL A 1 592 ? -22.908 16.773 13.570 1.00 96.81 592 VAL A O 1
ATOM 4654 N N . PRO A 1 593 ? -22.588 17.985 15.429 1.00 96.56 593 PRO A N 1
ATOM 4655 C CA . PRO A 1 593 ? -23.691 17.336 16.129 1.00 96.56 593 PRO A CA 1
ATOM 4656 C C . PRO A 1 593 ? -25.024 17.608 15.418 1.00 96.56 593 PRO A C 1
ATOM 4658 O O . PRO A 1 593 ? -25.244 18.712 14.912 1.00 96.56 593 PRO A O 1
ATOM 4661 N N . THR A 1 594 ? -25.886 16.592 15.319 1.00 95.31 594 THR A N 1
ATOM 4662 C CA . THR A 1 594 ? -27.066 16.570 14.425 1.00 95.31 594 THR A CA 1
ATOM 4663 C C . THR A 1 594 ? -27.966 17.804 14.533 1.00 95.31 594 THR A C 1
ATOM 4665 O O . THR A 1 594 ? -28.535 18.249 13.538 1.00 95.31 594 THR A O 1
ATOM 4668 N N . GLU A 1 595 ? -28.095 18.396 15.716 1.00 94.69 595 GLU A N 1
ATOM 4669 C CA . GLU A 1 595 ? -28.900 19.593 15.954 1.00 94.69 595 GLU A CA 1
ATOM 4670 C C . GLU A 1 595 ? -28.353 20.873 15.281 1.00 94.69 595 GLU A C 1
ATOM 4672 O O . GLU A 1 595 ? -29.101 21.840 15.127 1.00 94.69 595 GLU A O 1
ATOM 4677 N N . TYR A 1 596 ? -27.097 20.871 14.813 1.00 95.81 596 TYR A N 1
ATOM 4678 C CA . TYR A 1 596 ? -26.429 21.999 14.147 1.00 95.81 596 TYR A CA 1
ATOM 4679 C C . TYR A 1 596 ? -26.356 21.893 12.614 1.00 95.81 596 TYR A C 1
ATOM 4681 O O . TYR A 1 596 ? -25.884 22.839 11.982 1.00 95.81 596 TYR A O 1
ATOM 4689 N N . ILE A 1 597 ? -26.854 20.826 11.974 1.00 95.75 597 ILE A N 1
ATOM 4690 C CA . ILE A 1 597 ? -26.765 20.675 10.500 1.00 95.75 597 ILE A CA 1
ATOM 4691 C C . ILE A 1 597 ? -27.434 21.829 9.728 1.00 95.75 597 ILE A C 1
ATOM 4693 O O . ILE A 1 597 ? -26.991 22.206 8.649 1.00 95.75 597 ILE A O 1
ATOM 4697 N N . ASN A 1 598 ? -28.462 22.453 10.316 1.00 95.06 598 ASN A N 1
ATOM 4698 C CA . ASN A 1 598 ? -29.198 23.581 9.733 1.00 95.06 598 ASN A CA 1
ATOM 4699 C C . ASN A 1 598 ? -28.703 24.952 10.234 1.00 95.06 598 ASN A C 1
ATOM 4701 O O . ASN A 1 598 ? -29.433 25.942 10.171 1.00 95.06 598 ASN A O 1
ATOM 4705 N N . THR A 1 599 ? -27.471 25.035 10.751 1.00 95.19 599 THR A N 1
ATOM 4706 C CA . THR A 1 599 ? -26.903 26.288 11.287 1.00 95.19 599 THR A CA 1
ATOM 4707 C C . THR A 1 599 ? -26.791 27.388 10.230 1.00 95.19 599 THR A C 1
ATOM 4709 O O . THR A 1 599 ? -26.905 28.566 10.571 1.00 95.19 599 THR A O 1
ATOM 4712 N N . PHE A 1 600 ? -26.653 27.029 8.951 1.00 94.19 600 PHE A N 1
ATOM 4713 C CA . PHE A 1 600 ? -26.608 27.971 7.832 1.00 94.19 600 PHE A CA 1
ATOM 4714 C C . PHE A 1 600 ? -27.746 27.697 6.828 1.00 94.19 600 PHE A C 1
ATOM 4716 O O . PHE A 1 600 ? -27.524 27.022 5.827 1.00 94.19 600 PHE A O 1
ATOM 4723 N N . PRO A 1 601 ? -28.957 28.265 7.020 1.00 88.88 601 PRO A N 1
ATOM 4724 C CA . PRO A 1 601 ? -30.097 28.062 6.109 1.00 88.88 601 PRO A CA 1
ATOM 4725 C C . PRO A 1 601 ? -29.889 28.561 4.666 1.00 88.88 601 PRO A C 1
ATOM 4727 O O . PRO A 1 601 ? -30.727 28.336 3.801 1.00 88.88 601 PRO A O 1
ATOM 4730 N N . GLY A 1 602 ? -28.794 29.279 4.393 1.00 86.75 602 GLY A N 1
ATOM 4731 C CA . GLY A 1 602 ? -28.380 29.643 3.033 1.00 86.75 602 GLY A CA 1
ATOM 4732 C C . GLY A 1 602 ? -27.614 28.540 2.289 1.00 86.75 602 GLY A C 1
ATOM 4733 O O . GLY A 1 602 ? -27.325 28.721 1.111 1.00 86.75 602 GLY A O 1
ATOM 4734 N N . ASN A 1 603 ? -27.272 27.439 2.967 1.00 88.25 603 ASN A N 1
ATOM 4735 C CA . ASN A 1 603 ? -26.469 26.324 2.459 1.00 88.25 603 ASN A CA 1
ATOM 4736 C C . ASN A 1 603 ? -26.934 24.992 3.099 1.00 88.25 603 ASN A C 1
ATOM 4738 O O . ASN A 1 603 ? -26.156 24.249 3.700 1.00 88.25 603 ASN A O 1
ATOM 4742 N N . GLU A 1 604 ? -28.248 24.736 3.056 1.00 87.00 604 GLU A N 1
ATOM 4743 C CA . GLU A 1 604 ? -28.859 23.533 3.640 1.00 87.00 604 GLU A CA 1
ATOM 4744 C C . GLU A 1 604 ? -28.289 22.248 3.013 1.00 87.00 604 GLU A C 1
ATOM 4746 O O . GLU A 1 604 ? -28.152 22.141 1.795 1.00 87.00 604 GLU A O 1
ATOM 4751 N N . GLY A 1 605 ? -27.977 21.256 3.854 1.00 85.81 605 GLY A N 1
ATOM 4752 C CA . GLY A 1 605 ? -27.419 19.967 3.425 1.00 85.81 605 GLY A CA 1
ATOM 4753 C C . GLY A 1 605 ? -25.897 19.930 3.240 1.00 85.81 605 GLY A C 1
ATOM 4754 O O . GLY A 1 605 ? -25.368 18.862 2.950 1.00 85.81 605 GLY A O 1
ATOM 4755 N N . TRP A 1 606 ? -25.183 21.046 3.435 1.00 90.75 606 TRP A N 1
ATOM 4756 C CA . TRP A 1 606 ? -23.712 21.072 3.381 1.00 90.75 606 TRP A CA 1
ATOM 4757 C C . TRP A 1 606 ? -23.045 20.465 4.627 1.00 90.75 606 TRP A C 1
ATOM 4759 O O . TRP A 1 606 ? -21.986 19.850 4.534 1.00 90.75 606 TRP A O 1
ATOM 4769 N N . LEU A 1 607 ? -23.666 20.626 5.801 1.00 93.31 607 LEU A N 1
ATOM 4770 C CA . LEU A 1 607 ? -23.167 20.080 7.064 1.00 93.31 607 LEU A CA 1
ATOM 4771 C C . LEU A 1 607 ? -23.749 18.691 7.340 1.00 93.31 607 LEU A C 1
ATOM 4773 O O . LEU A 1 607 ? -24.965 18.528 7.462 1.00 93.31 607 LEU A O 1
ATOM 4777 N N . TYR A 1 608 ? -22.865 17.708 7.504 1.00 94.25 608 TYR A N 1
ATOM 4778 C CA . TYR A 1 608 ? -23.212 16.338 7.881 1.00 94.25 608 TYR A CA 1
ATOM 4779 C C . TYR A 1 608 ? -23.349 16.200 9.404 1.00 94.25 608 TYR A C 1
ATOM 4781 O O . TYR A 1 608 ? -22.653 16.870 10.166 1.00 94.25 608 TYR A O 1
ATOM 4789 N N . GLY A 1 609 ? -24.288 15.354 9.838 1.00 94.75 609 GLY A N 1
ATOM 4790 C CA . GLY A 1 609 ? -24.709 15.226 11.237 1.00 94.75 609 GLY A CA 1
ATOM 4791 C C . GLY A 1 609 ? -23.991 14.140 12.047 1.00 94.75 609 GLY A C 1
ATOM 4792 O O . GLY A 1 609 ? -22.873 13.723 11.744 1.00 94.75 609 GLY A O 1
ATOM 4793 N N . TYR A 1 610 ? -24.691 13.639 13.067 1.00 96.06 610 TYR A N 1
ATOM 4794 C CA . TYR A 1 610 ? -24.190 12.784 14.148 1.00 96.06 610 TYR A CA 1
ATOM 4795 C C . TYR A 1 610 ? -23.285 13.548 15.115 1.00 96.06 610 TYR A C 1
ATOM 4797 O O . TYR A 1 610 ? -23.778 14.003 16.144 1.00 96.06 610 TYR A O 1
ATOM 4805 N N . SER A 1 611 ? -21.998 13.684 14.798 1.00 96.75 611 SER A N 1
ATOM 4806 C CA . SER A 1 611 ? -20.953 14.416 15.545 1.00 96.75 611 SER A CA 1
ATOM 4807 C C . SER A 1 611 ? -19.585 14.132 14.905 1.00 96.75 611 SER A C 1
ATOM 4809 O O . SER A 1 611 ? -19.505 13.200 14.102 1.00 96.75 611 SER A O 1
ATOM 4811 N N . PRO A 1 612 ? -18.489 14.823 15.282 1.00 96.75 612 PRO A N 1
ATOM 4812 C CA . PRO A 1 612 ? -17.159 14.498 14.765 1.00 96.75 612 PRO A CA 1
ATOM 4813 C C . PRO A 1 612 ? -16.429 13.371 15.516 1.00 96.75 612 PRO A C 1
ATOM 4815 O O . PRO A 1 612 ? -15.282 13.065 15.198 1.00 96.75 612 PRO A O 1
ATOM 4818 N N . PHE A 1 613 ? -17.045 12.759 16.533 1.00 98.00 613 PHE A N 1
ATOM 4819 C CA . PHE A 1 613 ? -16.429 11.717 17.364 1.00 98.00 613 PHE A CA 1
ATOM 4820 C C . PHE A 1 613 ? -16.892 10.315 16.953 1.00 98.00 613 PHE A C 1
ATOM 4822 O O . PHE A 1 613 ? -18.086 10.102 16.737 1.00 98.00 613 PHE A O 1
ATOM 4829 N N . ARG A 1 614 ? -15.975 9.342 16.903 1.00 97.62 614 ARG A N 1
ATOM 4830 C CA . ARG A 1 614 ? -16.277 7.930 16.626 1.00 97.62 614 ARG A CA 1
ATOM 4831 C C . ARG A 1 614 ? -15.557 7.024 17.617 1.00 97.62 614 ARG A C 1
ATOM 4833 O O . ARG A 1 614 ? -14.356 7.161 17.833 1.00 97.62 614 ARG A O 1
ATOM 4840 N N . GLU A 1 615 ? -16.287 6.063 18.168 1.00 98.31 615 GLU A N 1
ATOM 4841 C CA . GLU A 1 615 ? -15.740 4.959 18.951 1.00 98.31 615 GLU A CA 1
ATOM 4842 C C . GLU A 1 615 ? -16.178 3.636 18.319 1.00 98.31 615 GLU A C 1
ATOM 4844 O O . GLU A 1 615 ? -17.373 3.366 18.181 1.00 98.31 615 GLU A O 1
ATOM 4849 N N . VAL A 1 616 ? -15.208 2.800 17.951 1.00 98.50 616 VAL A N 1
ATOM 4850 C CA . VAL A 1 616 ? -15.452 1.419 17.531 1.00 98.50 616 VAL A CA 1
ATOM 4851 C C . VAL A 1 616 ? -15.299 0.522 18.756 1.00 98.50 616 VAL A C 1
ATOM 4853 O O . VAL A 1 616 ? -14.271 0.555 19.431 1.00 98.50 616 VAL A O 1
ATOM 4856 N N . GLN A 1 617 ? -16.331 -0.255 19.066 1.00 98.56 617 GLN A N 1
ATOM 4857 C CA . GLN A 1 617 ? -16.448 -1.071 20.272 1.00 98.56 617 GLN A CA 1
ATOM 4858 C C . GLN A 1 617 ? -16.383 -2.561 19.936 1.00 98.56 617 GLN A C 1
ATOM 4860 O O . GLN A 1 617 ? -17.050 -3.013 19.005 1.00 98.56 617 GLN A O 1
ATOM 4865 N N . LEU A 1 618 ? -15.668 -3.328 20.762 1.00 98.75 618 LEU A N 1
ATOM 4866 C CA . LEU A 1 618 ? -15.818 -4.780 20.858 1.00 98.75 618 LEU A CA 1
ATOM 4867 C C . LEU A 1 618 ? -16.634 -5.117 22.105 1.00 98.75 618 LEU A C 1
ATOM 4869 O O . LEU A 1 618 ? -16.229 -4.769 23.216 1.00 98.75 618 LEU A O 1
ATOM 4873 N N . LEU A 1 619 ? -17.741 -5.835 21.934 1.00 98.75 619 LEU A N 1
ATOM 4874 C CA . LEU A 1 619 ? -18.531 -6.388 23.028 1.00 98.75 619 LEU A CA 1
ATOM 4875 C C . LEU A 1 619 ? -18.494 -7.918 23.011 1.00 98.75 619 LEU A C 1
ATOM 4877 O O . LEU A 1 619 ? -18.574 -8.540 21.952 1.00 98.75 619 LEU A O 1
ATOM 4881 N N . ILE A 1 620 ? -18.424 -8.503 24.202 1.00 98.50 620 ILE A N 1
ATOM 4882 C CA . ILE A 1 620 ? -18.466 -9.939 24.476 1.00 98.50 620 ILE A CA 1
ATOM 4883 C C . ILE A 1 620 ? -19.670 -10.173 25.388 1.00 98.50 620 ILE A C 1
ATOM 4885 O O . ILE A 1 620 ? -19.717 -9.625 26.488 1.00 98.50 620 ILE A O 1
ATOM 4889 N N . ASP A 1 621 ? -20.658 -10.940 24.925 1.00 97.94 621 ASP A N 1
ATOM 4890 C CA . ASP A 1 621 ? -21.922 -11.188 25.639 1.00 97.94 621 ASP A CA 1
ATOM 4891 C C . ASP A 1 621 ? -22.557 -9.883 26.183 1.00 97.94 621 ASP A C 1
ATOM 4893 O O . ASP A 1 621 ? -22.867 -9.747 27.367 1.00 97.94 621 ASP A O 1
ATOM 4897 N N . ASP A 1 622 ? -22.680 -8.889 25.289 1.00 97.12 622 ASP A N 1
ATOM 4898 C CA . ASP A 1 622 ? -23.143 -7.507 25.531 1.00 97.12 622 ASP A CA 1
ATOM 4899 C C . ASP A 1 622 ? -22.328 -6.667 26.544 1.00 97.12 622 ASP A C 1
ATOM 4901 O O . ASP A 1 622 ? -22.688 -5.521 26.830 1.00 97.12 622 ASP A O 1
ATOM 4905 N N . GLN A 1 623 ? -21.191 -7.162 27.041 1.00 98.06 623 GLN A N 1
ATOM 4906 C CA . GLN A 1 623 ? -20.259 -6.398 27.877 1.00 98.06 623 GLN A CA 1
ATOM 4907 C C . GLN A 1 623 ? -19.104 -5.838 27.043 1.00 98.06 623 GLN A C 1
ATOM 4909 O O . GLN A 1 623 ? -18.529 -6.541 26.218 1.00 98.06 623 GLN A O 1
ATOM 4914 N N . LEU A 1 624 ? -18.734 -4.575 27.262 1.00 98.38 624 LEU A N 1
ATOM 4915 C CA . LEU A 1 624 ? -17.621 -3.952 26.544 1.00 98.38 624 LEU A CA 1
ATOM 4916 C C . LEU A 1 624 ? -16.285 -4.607 26.934 1.00 98.38 624 LEU A C 1
ATOM 4918 O O . LEU A 1 624 ? -15.969 -4.717 28.115 1.00 98.38 624 LEU A O 1
ATOM 4922 N N . ALA A 1 625 ? -15.495 -5.000 25.938 1.00 98.19 625 ALA A N 1
ATOM 4923 C CA . ALA A 1 625 ? -14.186 -5.627 26.112 1.00 98.19 625 ALA A CA 1
ATOM 4924 C C . ALA A 1 625 ? -13.020 -4.691 25.766 1.00 98.19 625 ALA A C 1
ATOM 4926 O O . ALA A 1 625 ? -11.945 -4.802 26.350 1.00 98.19 625 ALA A O 1
ATOM 4927 N N . GLY A 1 626 ? -13.237 -3.755 24.841 1.00 98.31 626 GLY A N 1
ATOM 4928 C CA . GLY A 1 626 ? -12.255 -2.755 24.436 1.00 98.31 626 GLY A CA 1
ATOM 4929 C C . GLY A 1 626 ? -12.810 -1.813 23.371 1.00 98.31 626 GLY A C 1
ATOM 4930 O O . GLY A 1 626 ? -13.896 -2.042 22.827 1.00 98.31 626 GLY A O 1
ATOM 4931 N N . VAL A 1 627 ? -12.069 -0.742 23.096 1.00 98.31 627 VAL A N 1
ATOM 4932 C CA . VAL A 1 627 ? -12.457 0.320 22.154 1.00 98.31 627 VAL A CA 1
ATOM 4933 C C . VAL A 1 627 ? -11.298 0.761 21.268 1.00 98.31 627 VAL A C 1
ATOM 4935 O O . VAL A 1 627 ? -10.133 0.616 21.633 1.00 98.31 627 VAL A O 1
ATOM 4938 N N . SER A 1 628 ? -11.621 1.383 20.139 1.00 96.75 628 SER A N 1
ATOM 4939 C CA . SER A 1 628 ? -10.686 2.167 19.335 1.00 96.75 628 SER A CA 1
ATOM 4940 C C . SER A 1 628 ? -11.323 3.475 18.900 1.00 96.75 628 SER A C 1
ATOM 4942 O O . SER A 1 628 ? -12.490 3.512 18.504 1.00 96.75 628 SER A O 1
ATOM 4944 N N . TRP A 1 629 ? -10.549 4.552 18.994 1.00 96.88 629 TRP A N 1
ATOM 4945 C CA . TRP A 1 629 ? -10.900 5.873 18.482 1.00 96.88 629 TRP A CA 1
ATOM 4946 C C . TRP A 1 629 ? -10.056 6.065 17.213 1.00 96.88 629 TRP A C 1
ATOM 4948 O O . TRP A 1 629 ? -8.847 6.291 17.331 1.00 96.88 629 TRP A O 1
ATOM 4958 N N . PRO A 1 630 ? -10.638 5.841 16.018 1.00 93.31 630 PRO A N 1
ATOM 4959 C CA . PRO A 1 630 ? -9.876 5.555 14.808 1.00 93.31 630 PRO A CA 1
ATOM 4960 C C . PRO A 1 630 ? -9.047 6.750 14.328 1.00 93.31 630 PRO A C 1
ATOM 4962 O O . PRO A 1 630 ? -9.393 7.913 14.548 1.00 93.31 630 PRO A O 1
ATOM 4965 N N . PHE A 1 631 ? -7.947 6.447 13.636 1.00 94.75 631 PHE A N 1
ATOM 4966 C CA . PHE A 1 631 ? -7.157 7.444 12.921 1.00 94.75 631 PHE A CA 1
ATOM 4967 C C . PHE A 1 631 ? -8.006 8.072 11.793 1.00 94.75 631 PHE A C 1
ATOM 4969 O O . PHE A 1 631 ? -8.662 7.327 11.058 1.00 94.75 631 PHE A O 1
ATOM 4976 N N . PRO A 1 632 ? -8.030 9.411 11.637 1.00 92.94 632 PRO A N 1
ATOM 4977 C CA . PRO A 1 632 ? -8.755 10.070 10.552 1.00 92.94 632 PRO A CA 1
ATOM 4978 C C . PRO A 1 632 ? -8.025 9.860 9.215 1.00 92.94 632 PRO A C 1
ATOM 4980 O O . PRO A 1 632 ? -7.146 10.633 8.818 1.00 92.94 632 PRO A O 1
ATOM 4983 N N . ILE A 1 633 ? -8.393 8.780 8.522 1.00 92.38 633 ILE A N 1
ATOM 4984 C CA . ILE A 1 633 ? -7.971 8.510 7.145 1.00 92.38 633 ILE A CA 1
ATOM 4985 C C . ILE A 1 633 ? -8.452 9.658 6.249 1.00 92.38 633 ILE A C 1
ATOM 4987 O O . ILE A 1 633 ? -9.595 10.097 6.343 1.00 92.38 633 ILE A O 1
ATOM 4991 N N . LEU A 1 634 ? -7.562 10.131 5.374 1.00 91.94 634 LEU A N 1
ATOM 4992 C CA . LEU A 1 634 ? -7.926 11.013 4.266 1.00 91.94 634 LEU A CA 1
ATOM 4993 C C . LEU A 1 634 ? -7.725 10.187 3.007 1.00 91.94 634 LEU A C 1
ATOM 4995 O O . LEU A 1 634 ? -6.586 9.891 2.644 1.00 91.94 634 LEU A O 1
ATOM 4999 N N . PHE A 1 635 ? -8.843 9.758 2.434 1.00 90.69 635 PHE A N 1
ATOM 5000 C CA . PHE A 1 635 ? -8.899 9.001 1.195 1.00 90.69 635 PHE A CA 1
ATOM 5001 C C . PHE A 1 635 ? -8.430 9.868 0.015 1.00 90.69 635 PHE A C 1
ATOM 5003 O O . PHE A 1 635 ? -8.566 11.094 0.031 1.00 90.69 635 PHE A O 1
ATOM 5010 N N . THR A 1 636 ? -7.832 9.248 -1.000 1.00 87.31 636 THR A N 1
ATOM 5011 C CA . THR A 1 636 ? -7.211 9.950 -2.133 1.00 87.31 636 THR A CA 1
ATOM 5012 C C . THR A 1 636 ? -8.275 10.504 -3.072 1.00 87.31 636 THR A C 1
ATOM 5014 O O . THR A 1 636 ? -8.780 9.787 -3.924 1.00 87.31 636 THR A O 1
ATOM 5017 N N . GLY A 1 637 ? -8.610 11.779 -2.924 1.00 78.06 637 GLY A N 1
ATOM 5018 C CA . GLY A 1 637 ? -9.769 12.397 -3.578 1.00 78.06 637 GLY A CA 1
ATOM 5019 C C . GLY A 1 637 ? -10.711 13.061 -2.576 1.00 78.06 637 GLY A C 1
ATOM 5020 O O . GLY A 1 637 ? -11.512 13.924 -2.935 1.00 78.06 637 GLY A O 1
ATOM 5021 N N . GLY A 1 638 ? -10.564 12.697 -1.303 1.00 82.38 638 GLY A N 1
ATOM 5022 C CA . GLY A 1 638 ? -11.281 13.273 -0.187 1.00 82.38 638 GLY A CA 1
ATOM 5023 C C . GLY A 1 638 ? -10.760 14.651 0.215 1.00 82.38 638 GLY A C 1
ATOM 5024 O O . GLY A 1 638 ? -9.555 14.919 0.176 1.00 82.38 638 GLY A O 1
ATOM 5025 N N . VAL A 1 639 ? -11.694 15.523 0.612 1.00 84.38 639 VAL A N 1
ATOM 5026 C CA . VAL A 1 639 ? -11.545 16.986 0.780 1.00 84.38 639 VAL A CA 1
ATOM 5027 C C . VAL A 1 639 ? -11.166 17.718 -0.518 1.00 84.38 639 VAL A C 1
ATOM 5029 O O . VAL A 1 639 ? -11.859 18.656 -0.914 1.00 84.38 639 VAL A O 1
ATOM 5032 N N . ASP A 1 640 ? -10.107 17.284 -1.200 1.00 88.06 640 ASP A N 1
ATOM 5033 C CA . ASP A 1 640 ? -9.588 17.884 -2.426 1.00 88.06 640 ASP A CA 1
ATOM 5034 C C . ASP A 1 640 ? -9.088 16.813 -3.427 1.00 88.06 640 ASP A C 1
ATOM 5036 O O . ASP A 1 640 ? -8.067 16.166 -3.178 1.00 88.06 640 ASP A O 1
ATOM 5040 N N . PRO A 1 641 ? -9.763 16.646 -4.582 1.00 84.38 641 PRO A N 1
ATOM 5041 C CA . PRO A 1 641 ? -9.321 15.797 -5.696 1.00 84.38 641 PRO A CA 1
ATOM 5042 C C . PRO A 1 641 ? -8.012 16.181 -6.399 1.00 84.38 641 PRO A C 1
ATOM 5044 O O . PRO A 1 641 ? -7.485 15.381 -7.174 1.00 84.38 641 PRO A O 1
ATOM 5047 N N . GLY A 1 642 ? -7.497 17.392 -6.179 1.00 82.06 642 GLY A N 1
ATOM 5048 C CA . GLY A 1 642 ? -6.175 17.820 -6.639 1.00 82.06 642 GLY A CA 1
ATOM 5049 C C . GLY A 1 642 ? -5.031 17.416 -5.708 1.00 82.06 642 GLY A C 1
ATOM 5050 O O . GLY A 1 642 ? -3.872 17.544 -6.091 1.00 82.06 642 GLY A O 1
ATOM 5051 N N . ALA A 1 643 ? -5.338 16.934 -4.502 1.00 85.00 643 ALA A N 1
ATOM 5052 C CA . ALA A 1 643 ? -4.354 16.482 -3.528 1.00 85.00 643 ALA A CA 1
ATOM 5053 C C . ALA A 1 643 ? -4.079 14.966 -3.624 1.00 85.00 643 ALA A C 1
ATOM 5055 O O . ALA A 1 643 ? -4.744 14.224 -4.350 1.00 85.00 643 ALA A O 1
ATOM 5056 N N . TRP A 1 644 ? -3.123 14.503 -2.813 1.00 91.19 644 TRP A N 1
ATOM 5057 C CA . TRP A 1 644 ? -2.820 13.084 -2.570 1.00 91.19 644 TRP A CA 1
ATOM 5058 C C . TRP A 1 644 ? -2.175 12.312 -3.734 1.00 91.19 644 TRP A C 1
ATOM 5060 O O . TRP A 1 644 ? -2.327 11.090 -3.823 1.00 91.19 644 TRP A O 1
ATOM 5070 N N . ARG A 1 645 ? -1.458 13.005 -4.627 1.00 89.50 645 ARG A N 1
ATOM 5071 C CA . ARG A 1 645 ? -0.618 12.388 -5.661 1.00 89.50 645 ARG A CA 1
ATOM 5072 C C . ARG A 1 645 ? 0.529 13.334 -6.081 1.00 89.50 645 ARG A C 1
ATOM 5074 O O . ARG A 1 645 ? 0.287 14.538 -6.180 1.00 89.50 645 ARG A O 1
ATOM 5081 N N . PRO A 1 646 ? 1.721 12.807 -6.424 1.00 92.44 646 PRO A N 1
ATOM 5082 C CA . PRO A 1 646 ? 2.154 11.410 -6.323 1.00 92.44 646 PRO A CA 1
ATOM 5083 C C . PRO A 1 646 ? 2.321 10.828 -4.901 1.00 92.44 646 PRO A C 1
ATOM 5085 O O . PRO A 1 646 ? 2.657 9.652 -4.791 1.00 92.44 646 PRO A O 1
ATOM 5088 N N . ILE A 1 647 ? 2.058 11.563 -3.819 1.00 95.12 647 ILE A N 1
ATOM 5089 C CA . ILE A 1 647 ? 2.127 11.061 -2.435 1.00 95.12 647 ILE A CA 1
ATOM 5090 C C . ILE A 1 647 ? 0.711 10.897 -1.854 1.00 95.12 647 ILE A C 1
ATOM 5092 O O . ILE A 1 647 ? 0.014 11.878 -1.595 1.00 95.12 647 ILE A O 1
ATOM 5096 N N . VAL A 1 648 ? 0.278 9.658 -1.588 1.00 95.50 648 VAL A N 1
ATOM 5097 C CA . VAL A 1 648 ? -1.050 9.406 -0.986 1.00 95.50 648 VAL A CA 1
ATOM 5098 C C . VAL A 1 648 ? -1.118 9.772 0.498 1.00 95.50 648 VAL A C 1
ATOM 5100 O O . VAL A 1 648 ? -0.111 10.010 1.167 1.00 95.50 648 VAL A O 1
ATOM 5103 N N . GLY A 1 649 ? -2.330 9.791 1.056 1.00 94.31 649 GLY A N 1
ATOM 5104 C CA . GLY A 1 649 ? -2.534 9.958 2.491 1.00 94.31 649 GLY A CA 1
ATOM 5105 C C . GLY A 1 649 ? -1.870 8.856 3.335 1.00 94.31 649 GLY A C 1
ATOM 5106 O O . GLY A 1 649 ? -1.754 7.712 2.895 1.00 94.31 649 GLY A O 1
ATOM 5107 N N . ILE A 1 650 ? -1.485 9.182 4.574 1.00 96.12 650 ILE A N 1
ATOM 5108 C CA . ILE A 1 650 ? -1.023 8.199 5.575 1.00 96.12 650 ILE A CA 1
ATOM 5109 C C . ILE A 1 650 ? -2.022 7.026 5.658 1.00 96.12 650 ILE A C 1
ATOM 5111 O O . ILE A 1 650 ? -3.221 7.260 5.817 1.00 96.12 650 ILE A O 1
ATOM 5115 N N . ASP A 1 651 ? -1.513 5.792 5.573 1.00 95.62 651 ASP A N 1
ATOM 5116 C CA . ASP A 1 651 ? -2.261 4.520 5.607 1.00 95.62 651 ASP A CA 1
ATOM 5117 C C . ASP A 1 651 ? -3.306 4.297 4.476 1.00 95.62 651 ASP A C 1
ATOM 5119 O O . ASP A 1 651 ? -4.213 3.479 4.620 1.00 95.62 651 ASP A O 1
ATOM 5123 N N . THR A 1 652 ? -3.210 4.980 3.328 1.00 94.81 652 THR A N 1
ATOM 5124 C CA . THR A 1 652 ? -4.133 4.778 2.182 1.00 94.81 652 THR A CA 1
ATOM 5125 C C . THR A 1 652 ? -4.102 3.351 1.617 1.00 94.81 652 THR A C 1
ATOM 5127 O O . THR A 1 652 ? -5.149 2.740 1.401 1.00 94.81 652 THR A O 1
ATOM 5130 N N . TYR A 1 653 ? -2.914 2.805 1.348 1.00 96.81 653 TYR A N 1
ATOM 5131 C CA . TYR A 1 653 ? -2.746 1.495 0.714 1.00 96.81 653 TYR A CA 1
ATOM 5132 C C . TYR A 1 653 ? -2.857 0.326 1.700 1.00 96.81 653 TYR A C 1
ATOM 5134 O O . TYR A 1 653 ? -3.096 -0.808 1.280 1.00 96.81 653 TYR A O 1
ATOM 5142 N N . GLU A 1 654 ? -2.748 0.587 3.001 1.00 95.75 654 GLU A N 1
ATOM 5143 C CA . GLU A 1 654 ? -3.003 -0.375 4.071 1.00 95.75 654 GLU A CA 1
ATOM 5144 C C . GLU A 1 654 ? -3.708 0.340 5.225 1.00 95.75 654 GLU A C 1
ATOM 5146 O O . GLU A 1 654 ? -3.063 0.938 6.085 1.00 95.75 654 GLU A O 1
ATOM 5151 N N . LEU A 1 655 ? -5.044 0.276 5.237 1.00 96.19 655 LEU A N 1
ATOM 5152 C CA . LEU A 1 655 ? -5.832 0.901 6.296 1.00 96.19 655 LEU A CA 1
ATOM 5153 C C . LEU A 1 655 ? -5.556 0.204 7.641 1.00 96.19 655 LEU A C 1
ATOM 5155 O O . LEU A 1 655 ? -5.455 -1.028 7.692 1.00 96.19 655 LEU A O 1
ATOM 5159 N N . PRO A 1 656 ? -5.477 0.965 8.746 1.00 93.25 656 PRO A N 1
ATOM 5160 C CA . PRO A 1 656 ? -5.058 0.434 10.030 1.00 93.25 656 PRO A CA 1
ATOM 5161 C C . PRO A 1 656 ? -6.097 -0.532 10.605 1.00 93.25 656 PRO A C 1
ATOM 5163 O O . PRO A 1 656 ? -7.300 -0.259 10.623 1.00 93.25 656 PRO A O 1
ATOM 5166 N N . SER A 1 657 ? -5.604 -1.637 11.163 1.00 94.38 657 SER A N 1
ATOM 5167 C CA . SER A 1 657 ? -6.361 -2.444 12.121 1.00 94.38 657 SER A CA 1
ATOM 5168 C C . SER A 1 657 ? -5.980 -2.054 13.548 1.00 94.38 657 SER A C 1
ATOM 5170 O O . SER A 1 657 ? -4.899 -1.507 13.776 1.00 94.38 657 SER A O 1
ATOM 5172 N N . PHE A 1 658 ? -6.848 -2.335 14.514 1.00 93.75 658 PHE A N 1
ATOM 5173 C CA . PHE A 1 658 ? -6.547 -2.148 15.932 1.00 93.75 658 PHE A CA 1
ATOM 5174 C C . PHE A 1 658 ? -6.821 -3.423 16.722 1.00 93.75 658 PHE A C 1
ATOM 5176 O O . PHE A 1 658 ? -7.720 -4.194 16.389 1.00 93.75 658 PHE A O 1
ATOM 5183 N N . GLU A 1 659 ? -6.035 -3.629 17.774 1.00 96.75 659 GLU A N 1
ATOM 5184 C CA . GLU A 1 659 ? -5.963 -4.887 18.511 1.00 96.75 659 GLU A CA 1
ATOM 5185 C C . GLU A 1 659 ? -6.487 -4.711 19.941 1.00 96.75 659 GLU A C 1
ATOM 5187 O O . GLU A 1 659 ? -6.196 -3.718 20.609 1.00 96.75 659 GLU A O 1
ATOM 5192 N N . ILE A 1 660 ? -7.260 -5.687 20.414 1.00 97.81 660 ILE A N 1
ATOM 5193 C CA . ILE A 1 660 ? -7.782 -5.765 21.780 1.00 97.81 660 ILE A CA 1
ATOM 5194 C C . ILE A 1 660 ? -7.359 -7.111 22.367 1.00 97.81 660 ILE A C 1
ATOM 5196 O O . ILE A 1 660 ? -7.718 -8.168 21.838 1.00 97.81 660 ILE A O 1
ATOM 5200 N N . ASP A 1 661 ? -6.609 -7.082 23.471 1.00 97.75 661 ASP A N 1
ATOM 5201 C CA . ASP A 1 661 ? -6.256 -8.302 24.196 1.00 97.75 661 ASP A CA 1
ATOM 5202 C C . ASP A 1 661 ? -7.479 -8.872 24.922 1.00 97.75 661 ASP A C 1
ATOM 5204 O O . ASP A 1 661 ? -7.991 -8.318 25.896 1.00 97.75 661 ASP A O 1
ATOM 5208 N N . MET A 1 662 ? -7.932 -10.026 24.448 1.00 96.56 662 MET A N 1
ATOM 5209 C CA . MET A 1 662 ? -9.052 -10.765 25.012 1.00 96.56 662 MET A CA 1
ATOM 5210 C C . MET A 1 662 ? -8.625 -11.807 26.046 1.00 96.56 662 MET A C 1
ATOM 5212 O O . MET A 1 662 ? -9.481 -12.454 26.653 1.00 96.56 662 MET A O 1
ATOM 5216 N N . THR A 1 663 ? -7.327 -11.957 26.311 1.00 97.62 663 THR A N 1
ATOM 5217 C CA . THR A 1 663 ? -6.793 -12.913 27.289 1.00 97.62 663 THR A CA 1
ATOM 5218 C C . THR A 1 663 ? -7.438 -12.816 28.683 1.00 97.62 663 THR A C 1
ATOM 5220 O O . THR A 1 663 ? -7.689 -13.870 29.270 1.00 97.62 663 THR A O 1
ATOM 5223 N N . PRO A 1 664 ? -7.813 -11.639 29.228 1.00 97.50 664 PRO A N 1
ATOM 5224 C CA . PRO A 1 664 ? -8.551 -11.567 30.495 1.00 97.50 664 PRO A CA 1
ATOM 5225 C C . PRO A 1 664 ? -9.901 -12.300 30.495 1.00 97.50 664 PRO A C 1
ATOM 5227 O O . PRO A 1 664 ? -10.334 -12.775 31.548 1.00 97.50 664 PRO A O 1
ATOM 5230 N N . TRP A 1 665 ? -10.542 -12.434 29.330 1.00 97.69 665 TRP A N 1
ATOM 5231 C CA . TRP A 1 665 ? -11.857 -13.056 29.152 1.00 97.69 665 TRP A CA 1
ATOM 5232 C C . TRP A 1 665 ? -11.797 -14.569 28.918 1.00 97.69 665 TRP A C 1
ATOM 5234 O O . TRP A 1 665 ? -12.793 -15.247 29.160 1.00 97.69 665 TRP A O 1
ATOM 5244 N N . VAL A 1 666 ? -10.665 -15.134 28.470 1.00 96.75 666 VAL A N 1
ATOM 5245 C CA . VAL A 1 666 ? -10.650 -16.501 27.898 1.00 96.75 666 VAL A CA 1
ATOM 5246 C C . VAL A 1 666 ? -11.177 -17.572 28.845 1.00 96.75 666 VAL A C 1
ATOM 5248 O O . VAL A 1 666 ? -11.890 -18.449 28.394 1.00 96.75 666 VAL A O 1
ATOM 5251 N N . GLY A 1 667 ? -10.923 -17.480 30.155 1.00 94.94 667 GLY A N 1
ATOM 5252 C CA . GLY A 1 667 ? -11.427 -18.467 31.119 1.00 94.94 667 GLY A CA 1
ATOM 5253 C C . GLY A 1 667 ? -12.944 -18.423 31.370 1.00 94.94 667 GLY A C 1
ATOM 5254 O O . GLY A 1 667 ? -13.440 -19.279 32.102 1.00 94.94 667 GLY A O 1
ATOM 5255 N N . LEU A 1 668 ? -13.657 -17.437 30.806 1.00 97.44 668 LEU A N 1
ATOM 5256 C CA . LEU A 1 668 ? -15.117 -17.428 30.650 1.00 97.44 668 LEU A CA 1
ATOM 5257 C C . LEU A 1 668 ? -15.536 -18.033 29.297 1.00 97.44 668 LEU A C 1
ATOM 5259 O O . LEU A 1 668 ? -16.533 -18.737 29.245 1.00 97.44 668 LEU A O 1
ATOM 5263 N N . LEU A 1 669 ? -14.751 -17.793 28.239 1.00 97.88 669 LEU A N 1
ATOM 5264 C CA . LEU A 1 669 ? -15.044 -18.144 26.836 1.00 97.88 669 LEU A CA 1
ATOM 5265 C C . LEU A 1 669 ? -14.695 -19.592 26.438 1.00 97.88 669 LEU A C 1
ATOM 5267 O O . LEU A 1 669 ? -14.830 -19.9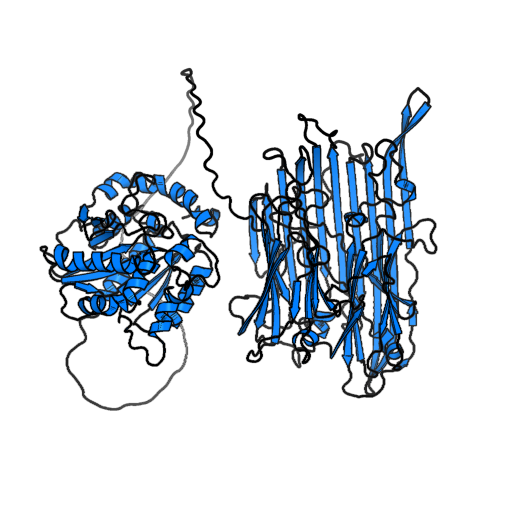81 25.277 1.00 97.88 669 LEU A O 1
ATOM 5271 N N . THR A 1 670 ? -14.182 -20.375 27.384 1.00 97.25 670 THR A N 1
ATOM 5272 C CA . THR A 1 670 ? -13.681 -21.749 27.208 1.00 97.25 670 THR A CA 1
ATOM 5273 C C . THR A 1 670 ? -14.550 -22.798 27.907 1.00 97.25 670 THR A C 1
ATOM 5275 O O . THR A 1 670 ? -14.144 -23.956 28.058 1.00 97.25 670 THR A O 1
ATOM 5278 N N . ASP A 1 671 ? -15.758 -22.430 28.340 1.00 96.12 671 ASP A N 1
ATOM 5279 C CA . ASP A 1 671 ? -16.729 -23.350 28.946 1.00 96.12 671 ASP A CA 1
ATOM 5280 C C . ASP A 1 671 ? -17.329 -24.361 27.948 1.00 96.12 671 ASP A C 1
ATOM 5282 O O . ASP A 1 671 ? -17.899 -25.374 28.370 1.00 96.12 671 ASP A O 1
ATOM 5286 N N . GLY A 1 672 ? -17.093 -24.136 26.650 1.00 96.00 672 GLY A N 1
ATOM 5287 C CA . GLY A 1 672 ? -17.486 -24.953 25.504 1.00 96.00 672 GLY A CA 1
ATOM 5288 C C . GLY A 1 672 ? -18.864 -24.637 24.924 1.00 96.00 672 GLY A C 1
ATOM 5289 O O . GLY A 1 672 ? -19.305 -25.377 24.045 1.00 96.00 672 GLY A O 1
ATOM 5290 N N . GLU A 1 673 ? -19.516 -23.576 25.389 1.00 97.69 673 GLU A N 1
ATOM 5291 C CA . GLU A 1 673 ? -20.740 -23.016 24.819 1.00 97.69 673 GLU A CA 1
ATOM 5292 C C . GLU A 1 673 ? -20.408 -21.924 23.768 1.00 97.69 673 GLU A C 1
ATOM 5294 O O . GLU A 1 673 ? -19.244 -21.552 23.573 1.00 97.69 673 GLU A O 1
ATOM 5299 N N . PRO A 1 674 ? -21.384 -21.455 22.970 1.00 98.25 674 PRO A N 1
ATOM 5300 C CA . PRO A 1 674 ? -21.188 -20.323 22.065 1.00 98.25 674 PRO A CA 1
ATOM 5301 C C . PRO A 1 674 ? -21.360 -18.974 22.778 1.00 98.25 674 PRO A C 1
ATOM 5303 O O . PRO A 1 674 ? -22.408 -18.707 23.362 1.00 98.25 674 PRO A O 1
ATOM 5306 N N . HIS A 1 675 ? -20.373 -18.092 22.621 1.00 98.62 675 HIS A N 1
ATOM 5307 C CA . HIS A 1 675 ? -20.386 -16.704 23.094 1.00 98.62 675 HIS A CA 1
ATOM 5308 C C . HIS A 1 675 ? -20.603 -15.722 21.941 1.00 98.62 675 HIS A C 1
ATOM 5310 O O . HIS A 1 675 ? -20.231 -15.999 20.795 1.00 98.62 675 HIS A O 1
ATOM 5316 N N . THR A 1 676 ? -21.192 -14.566 22.244 1.00 98.69 676 THR A N 1
ATOM 5317 C CA . THR A 1 676 ? -21.544 -13.533 21.261 1.00 98.69 676 THR A CA 1
ATOM 5318 C C . THR A 1 676 ? -20.466 -12.456 21.208 1.00 98.69 676 THR A C 1
ATOM 5320 O O . THR A 1 676 ? -20.234 -11.754 22.189 1.00 98.69 676 THR A O 1
ATOM 5323 N N . PHE A 1 677 ? -19.848 -12.281 20.045 1.00 98.75 677 PHE A N 1
ATOM 5324 C CA . PHE A 1 677 ? -18.873 -11.228 19.764 1.00 98.75 677 PHE A CA 1
ATOM 5325 C C . PHE A 1 677 ? -19.560 -10.185 18.888 1.00 98.75 677 PHE A C 1
ATOM 5327 O O . PHE A 1 677 ? -20.022 -10.527 17.802 1.00 98.75 677 PHE A O 1
ATOM 5334 N N . THR A 1 678 ? -19.646 -8.935 19.344 1.00 98.81 678 THR A N 1
ATOM 5335 C CA . THR A 1 678 ? -20.319 -7.851 18.610 1.00 98.81 678 THR A CA 1
ATOM 5336 C C . THR A 1 678 ? -19.382 -6.677 18.379 1.00 98.81 678 THR A C 1
ATOM 5338 O O . THR A 1 678 ? -18.796 -6.158 19.327 1.00 98.81 678 THR A O 1
ATOM 5341 N N . LEU A 1 679 ? -19.294 -6.222 17.132 1.00 98.69 679 LEU A N 1
ATOM 5342 C CA . LEU A 1 679 ? -18.661 -4.964 16.750 1.00 98.69 679 LEU A CA 1
ATOM 5343 C C . LEU A 1 679 ? -19.736 -3.884 16.624 1.00 98.69 679 LEU A C 1
ATOM 5345 O O . LEU A 1 679 ? -20.790 -4.121 16.035 1.00 98.69 679 LEU A O 1
ATOM 5349 N N . ARG A 1 680 ? -19.490 -2.698 17.182 1.00 97.94 680 ARG A N 1
ATOM 5350 C CA . ARG A 1 680 ? -20.377 -1.528 17.045 1.00 97.94 680 ARG A CA 1
ATOM 5351 C C . ARG A 1 680 ? -19.549 -0.291 16.732 1.00 97.94 680 ARG A C 1
ATOM 5353 O O . ARG A 1 680 ? -18.425 -0.180 17.212 1.00 97.94 680 ARG A O 1
ATOM 5360 N N . VAL A 1 681 ? -20.113 0.649 15.981 1.00 98.38 681 VAL A N 1
ATOM 5361 C CA . VAL A 1 681 ? -19.576 2.011 15.859 1.00 98.38 681 VAL A CA 1
ATOM 5362 C C . VAL A 1 681 ? -20.595 2.962 16.464 1.00 98.38 681 VAL A C 1
ATOM 5364 O O . VAL A 1 681 ? -21.790 2.838 16.199 1.00 98.38 681 VAL A O 1
ATOM 5367 N N . VAL A 1 682 ? -20.129 3.876 17.309 1.00 98.06 682 VAL A N 1
ATOM 5368 C CA . VAL A 1 682 ? -20.973 4.845 18.012 1.00 98.06 682 VAL A CA 1
ATOM 5369 C C . VAL A 1 682 ? -20.366 6.247 17.957 1.00 98.06 682 VAL A C 1
ATOM 5371 O O . VAL A 1 682 ? -19.152 6.403 17.807 1.00 98.06 682 VAL A O 1
ATOM 5374 N N . GLY A 1 683 ? -21.218 7.266 18.068 1.00 97.81 683 GLY A N 1
ATOM 5375 C CA . GLY A 1 683 ? -20.835 8.678 18.039 1.00 97.81 683 GLY A CA 1
ATOM 5376 C C . GLY A 1 683 ? -21.170 9.410 19.337 1.00 97.81 683 GLY A C 1
ATOM 5377 O O . GLY A 1 683 ? -21.811 8.857 20.231 1.00 97.81 683 GLY A O 1
ATOM 5378 N N . TYR A 1 684 ? -20.753 10.672 19.437 1.00 98.06 684 TYR A N 1
ATOM 5379 C CA . TYR A 1 684 ? -21.260 11.579 20.470 1.00 98.06 684 TYR A CA 1
ATOM 5380 C C . TYR A 1 684 ? -22.694 12.006 20.134 1.00 98.06 684 TYR A C 1
ATOM 5382 O O . TYR A 1 684 ? -22.979 12.350 18.986 1.00 98.06 684 TYR A O 1
ATOM 5390 N N . ASP A 1 685 ? -23.567 12.024 21.139 1.00 97.38 685 ASP A N 1
ATOM 5391 C CA . ASP A 1 685 ? -24.926 12.565 21.059 1.00 97.38 685 ASP A CA 1
ATOM 5392 C C . ASP A 1 685 ? -25.287 13.229 22.401 1.00 97.38 685 ASP A C 1
ATOM 5394 O O . ASP A 1 685 ? -25.216 12.616 23.471 1.00 97.38 685 ASP A O 1
ATOM 5398 N N . ALA A 1 686 ? -25.674 14.506 22.363 1.00 94.12 686 ALA A N 1
ATOM 5399 C CA . ALA A 1 686 ? -25.987 15.297 23.551 1.00 94.12 686 ALA A CA 1
ATOM 5400 C C . ALA A 1 686 ? -27.243 14.817 24.313 1.00 94.12 686 ALA A C 1
ATOM 5402 O O . ALA A 1 686 ? -27.357 15.071 25.516 1.00 94.12 686 ALA A O 1
ATOM 5403 N N . VAL A 1 687 ? -28.181 14.136 23.642 1.00 94.19 687 VAL A N 1
ATOM 5404 C CA . VAL A 1 687 ? -29.462 13.674 24.211 1.00 94.19 687 VAL A CA 1
ATOM 5405 C C . VAL A 1 687 ? -29.520 12.165 24.466 1.00 94.19 687 VAL A C 1
ATOM 5407 O O . VAL A 1 687 ? -30.441 11.699 25.145 1.00 94.19 687 VAL A O 1
ATOM 5410 N N . ALA A 1 688 ? -28.549 11.397 23.968 1.00 95.69 688 ALA A N 1
ATOM 5411 C CA . ALA A 1 688 ? -28.453 9.965 24.227 1.00 95.69 688 ALA A CA 1
ATOM 5412 C C . ALA A 1 688 ? -27.973 9.632 25.653 1.00 95.69 688 ALA A C 1
ATOM 5414 O O . ALA A 1 688 ? -27.343 10.431 26.352 1.00 95.69 688 ALA A O 1
ATOM 5415 N N . LYS A 1 689 ? -28.260 8.400 26.096 1.00 94.31 689 LYS A N 1
ATOM 5416 C CA . LYS A 1 689 ? -27.773 7.886 27.384 1.00 94.31 689 LYS A CA 1
ATOM 5417 C C . LYS A 1 689 ? -26.244 7.806 27.352 1.00 94.31 689 LYS A C 1
ATOM 5419 O O . LYS A 1 689 ? -25.672 7.330 26.379 1.00 94.31 689 LYS A O 1
ATOM 5424 N N . ASP A 1 690 ? -25.603 8.243 28.436 1.00 95.00 690 ASP A N 1
ATOM 5425 C CA . ASP A 1 690 ? -24.141 8.262 28.582 1.00 95.00 690 ASP A CA 1
ATOM 5426 C C . ASP A 1 690 ? -23.425 9.047 27.454 1.00 95.00 690 ASP A C 1
ATOM 5428 O O . ASP A 1 690 ? -22.243 8.840 27.196 1.00 95.00 690 ASP A O 1
ATOM 5432 N N . ASN A 1 691 ? -24.167 9.937 26.779 1.00 97.06 691 ASN A N 1
ATOM 5433 C CA . ASN A 1 691 ? -23.763 10.727 25.615 1.00 97.06 691 ASN A CA 1
ATOM 5434 C C . ASN A 1 691 ? -23.225 9.933 24.407 1.00 97.06 691 ASN A C 1
ATOM 5436 O O . ASN A 1 691 ? -22.555 10.496 23.541 1.00 97.06 691 ASN A O 1
ATOM 5440 N N . ILE A 1 692 ? -23.566 8.643 24.324 1.00 96.69 692 ILE A N 1
ATOM 5441 C CA . ILE A 1 692 ? -23.240 7.764 23.199 1.00 96.69 692 ILE A CA 1
ATOM 5442 C C . ILE A 1 692 ? -24.486 7.566 22.329 1.00 96.69 692 ILE A C 1
ATOM 5444 O O . ILE A 1 692 ? -25.479 6.996 22.784 1.00 96.69 692 ILE A O 1
ATOM 5448 N N . GLY A 1 693 ? -24.409 7.990 21.069 1.00 96.00 693 GLY A N 1
ATOM 5449 C CA . GLY A 1 693 ? -25.476 7.879 20.073 1.00 96.00 693 GLY A CA 1
ATOM 5450 C C . GLY A 1 693 ? -25.081 7.101 18.810 1.00 96.00 693 GLY A C 1
ATOM 5451 O O . GLY A 1 693 ? -24.004 6.499 18.750 1.00 96.00 693 GLY A O 1
ATOM 5452 N N . PRO A 1 694 ? -25.967 7.082 17.798 1.00 95.62 694 PRO A N 1
ATOM 5453 C CA . PRO A 1 694 ? -25.720 6.419 16.520 1.00 95.62 694 PRO A CA 1
ATOM 5454 C C . PRO A 1 694 ? -24.678 7.160 15.664 1.00 95.62 694 PRO A C 1
ATOM 5456 O O . PRO A 1 694 ? -24.254 8.271 15.979 1.00 95.62 694 PRO A O 1
ATOM 5459 N N . VAL A 1 695 ? -24.311 6.533 14.547 1.00 96.94 695 VAL A N 1
ATOM 5460 C CA . VAL A 1 695 ? -23.501 7.099 13.455 1.00 96.94 695 VAL A CA 1
ATOM 5461 C C . VAL A 1 695 ? -24.248 6.936 12.130 1.00 96.94 695 VAL A C 1
ATOM 5463 O O . VAL A 1 695 ? -25.276 6.254 12.089 1.00 96.94 695 VAL A O 1
ATOM 5466 N N . GLY A 1 696 ? -23.745 7.543 11.054 1.00 94.75 696 GLY A N 1
ATOM 5467 C CA . GLY A 1 696 ? -24.253 7.314 9.705 1.00 94.75 696 GLY A CA 1
ATOM 5468 C C . GLY A 1 696 ? -23.992 5.901 9.180 1.00 94.75 696 GLY A C 1
ATOM 5469 O O . GLY A 1 696 ? -23.214 5.131 9.738 1.00 94.75 696 GLY A O 1
ATOM 5470 N N . GLU A 1 697 ? -24.673 5.574 8.086 1.00 93.31 697 GLU A N 1
ATOM 5471 C CA . GLU A 1 697 ? -24.513 4.326 7.333 1.00 93.31 697 GLU A CA 1
ATOM 5472 C C . GLU A 1 697 ? -23.140 4.243 6.638 1.00 93.31 697 GLU A C 1
ATOM 5474 O O . GLU A 1 697 ? -22.483 5.261 6.413 1.00 93.31 697 GLU A O 1
ATOM 5479 N N . ASN A 1 698 ? -22.761 3.042 6.187 1.00 91.38 698 ASN A N 1
ATOM 5480 C CA . ASN A 1 698 ? -21.501 2.741 5.487 1.00 91.38 698 ASN A CA 1
ATOM 5481 C C . ASN A 1 698 ? -20.239 2.826 6.367 1.00 91.38 698 ASN A C 1
ATOM 5483 O O . ASN A 1 698 ? -19.159 3.176 5.884 1.00 91.38 698 ASN A O 1
ATOM 5487 N N . TRP A 1 699 ? -20.344 2.437 7.642 1.00 96.38 699 TRP A N 1
ATOM 5488 C CA . TRP A 1 699 ? -19.173 1.965 8.385 1.00 96.38 699 TRP A CA 1
ATOM 5489 C C . TRP A 1 699 ? -18.874 0.518 8.003 1.00 96.38 699 TRP A C 1
ATOM 5491 O O . TRP A 1 699 ? -19.506 -0.409 8.512 1.00 96.38 699 TRP A O 1
ATOM 5501 N N . TRP A 1 700 ? -17.893 0.319 7.122 1.00 96.69 700 TRP A N 1
ATOM 5502 C CA . TRP A 1 700 ? -17.419 -1.013 6.755 1.00 96.69 700 TRP A CA 1
ATOM 5503 C C . TRP A 1 700 ? -16.588 -1.581 7.897 1.00 96.69 700 TRP A C 1
ATOM 5505 O O . TRP A 1 700 ? -15.541 -1.027 8.246 1.00 96.69 700 TRP A O 1
ATOM 5515 N N . VAL A 1 701 ? -17.042 -2.678 8.503 1.00 98.00 701 VAL A N 1
ATOM 5516 C CA . VAL A 1 701 ? -16.406 -3.251 9.697 1.00 98.00 701 VAL A CA 1
ATOM 5517 C C . VAL A 1 701 ? -16.247 -4.765 9.579 1.00 98.00 701 VAL A C 1
ATOM 5519 O O . VAL A 1 701 ? -17.132 -5.472 9.099 1.00 98.00 701 VAL A O 1
ATOM 5522 N N . SER A 1 702 ? -15.108 -5.268 10.048 1.00 98.44 702 SER A N 1
ATOM 5523 C CA . SER A 1 702 ? -14.827 -6.692 10.229 1.00 98.44 702 SER A CA 1
ATOM 5524 C C . SER A 1 702 ? -13.872 -6.893 11.408 1.00 98.44 702 SER A C 1
ATOM 5526 O O . SER A 1 702 ? -13.208 -5.953 11.853 1.00 98.44 702 SER A O 1
ATOM 5528 N N . GLY A 1 703 ? -13.779 -8.119 11.917 1.00 98.31 703 GLY A N 1
ATOM 5529 C CA . GLY A 1 703 ? -12.771 -8.485 12.904 1.00 98.31 703 GLY A CA 1
ATOM 5530 C C . GLY A 1 703 ? -12.389 -9.959 12.864 1.00 98.31 703 GLY A C 1
ATOM 5531 O O . GLY A 1 703 ? -13.077 -10.791 12.269 1.00 98.31 703 GLY A O 1
ATOM 5532 N N . SER A 1 704 ? -11.279 -10.281 13.520 1.00 98.44 704 SER A N 1
ATOM 5533 C CA . SER A 1 704 ? -10.702 -11.626 13.576 1.00 98.44 704 SER A CA 1
ATOM 5534 C C . SER A 1 704 ? -10.221 -11.951 14.987 1.00 98.44 704 SER A C 1
ATOM 5536 O O . SER A 1 704 ? -9.441 -11.188 15.552 1.00 98.44 704 SER A O 1
ATOM 5538 N N . VAL A 1 705 ? -10.654 -13.088 15.545 1.00 98.69 705 VAL A N 1
ATOM 5539 C CA . VAL A 1 705 ? -10.155 -13.619 16.827 1.00 98.69 705 VAL A CA 1
ATOM 5540 C C . VAL A 1 705 ? -8.974 -14.546 16.555 1.00 98.69 705 VAL A C 1
ATOM 5542 O O . VAL A 1 705 ? -9.166 -15.648 16.043 1.00 98.69 705 VAL A O 1
ATOM 5545 N N . PHE A 1 706 ? -7.772 -14.123 16.924 1.00 98.75 706 PHE A N 1
ATOM 5546 C CA . PHE A 1 706 ? -6.563 -14.943 16.924 1.00 98.75 706 PHE A CA 1
ATOM 5547 C C . PHE A 1 706 ? -6.463 -15.679 18.260 1.00 98.75 706 PHE A C 1
ATOM 5549 O O . PHE A 1 706 ? -6.623 -15.070 19.320 1.00 98.75 706 PHE A O 1
ATOM 5556 N N . VAL A 1 707 ? -6.230 -16.990 18.220 1.00 98.44 707 VAL A N 1
ATOM 5557 C CA . VAL A 1 707 ? -6.269 -17.882 19.385 1.00 98.44 707 VAL A CA 1
ATOM 5558 C C . VAL A 1 707 ? -5.020 -18.755 19.429 1.00 98.44 707 VAL A C 1
ATOM 5560 O O . VAL A 1 707 ? -4.750 -19.483 18.478 1.00 98.44 707 VAL A O 1
ATOM 5563 N N . TRP A 1 708 ? -4.331 -18.748 20.572 1.00 97.44 708 TRP A N 1
ATOM 5564 C CA . TRP A 1 708 ? -3.230 -19.664 20.888 1.00 97.44 708 TRP A CA 1
ATOM 5565 C C . TRP A 1 708 ? -3.638 -20.614 22.014 1.00 97.44 708 TRP A C 1
ATOM 5567 O O . TRP A 1 708 ? -4.227 -20.195 23.022 1.00 97.44 708 TRP A O 1
ATOM 5577 N N . LEU A 1 709 ? -3.315 -21.893 21.860 1.00 97.00 709 LEU A N 1
ATOM 5578 C CA . LEU A 1 709 ? -3.718 -22.975 22.753 1.00 97.00 709 LEU A CA 1
ATOM 5579 C C . LEU A 1 709 ? -2.623 -23.359 23.754 1.00 97.00 709 LEU A C 1
ATOM 5581 O O . LEU A 1 709 ? -1.433 -23.107 23.571 1.00 97.00 709 LEU A O 1
ATOM 5585 N N . ASP A 1 710 ? -3.034 -24.015 24.836 1.00 94.31 710 ASP A N 1
ATOM 5586 C CA . ASP A 1 710 ? -2.129 -24.773 25.696 1.00 94.31 710 ASP A CA 1
ATOM 5587 C C . ASP A 1 710 ? -1.940 -26.198 25.154 1.00 94.31 710 ASP A C 1
ATOM 5589 O O . ASP A 1 710 ? -2.883 -26.826 24.667 1.00 94.31 710 ASP A O 1
ATOM 5593 N N . ASN A 1 711 ? -0.733 -26.748 25.309 1.00 90.69 711 ASN A N 1
ATOM 5594 C CA . ASN A 1 711 ? -0.436 -28.150 25.001 1.00 90.69 711 ASN A CA 1
ATOM 5595 C C . ASN A 1 711 ? -1.252 -29.124 25.873 1.00 90.69 711 ASN A C 1
ATOM 5597 O O . ASN A 1 711 ? -1.458 -30.279 25.494 1.00 90.69 711 ASN A O 1
ATOM 5601 N N . ALA A 1 712 ? -1.698 -28.690 27.054 1.00 86.94 712 ALA A N 1
ATOM 5602 C CA . ALA A 1 712 ? -2.653 -29.435 27.860 1.00 86.94 712 ALA A CA 1
ATOM 5603 C C . ALA A 1 712 ? -4.077 -29.275 27.307 1.00 86.94 712 ALA A C 1
ATOM 5605 O O . ALA A 1 712 ? -4.582 -28.167 27.177 1.00 86.94 712 ALA A O 1
ATOM 5606 N N . SER A 1 713 ? -4.784 -30.387 27.094 1.00 84.88 713 SER A N 1
ATOM 5607 C CA . SER A 1 713 ? -6.193 -30.392 26.664 1.00 84.88 713 SER A CA 1
ATOM 5608 C C . SER A 1 713 ? -7.195 -30.101 27.798 1.00 84.88 713 SER A C 1
ATOM 5610 O O . SER A 1 713 ? -8.356 -30.505 27.717 1.00 84.88 713 SER A O 1
ATOM 5612 N N . GLU A 1 714 ? -6.743 -29.506 28.902 1.00 90.94 714 GLU A N 1
ATOM 5613 C CA . GLU A 1 714 ? -7.592 -29.136 30.038 1.00 90.94 714 GLU A CA 1
ATOM 5614 C C . GLU A 1 714 ? -8.297 -27.804 29.758 1.00 90.94 714 GLU A C 1
ATOM 5616 O O . GLU A 1 714 ? -7.803 -26.977 28.996 1.00 90.94 714 GLU A O 1
ATOM 5621 N N . GLN A 1 715 ? -9.458 -27.583 30.378 1.00 95.19 715 GLN A N 1
ATOM 5622 C CA . GLN A 1 715 ? -10.153 -26.308 30.235 1.00 95.19 715 GLN A CA 1
ATOM 5623 C C . GLN A 1 715 ? -9.365 -25.187 30.927 1.00 95.19 715 GLN A C 1
ATOM 5625 O O . GLN A 1 715 ? -9.092 -25.270 32.128 1.00 95.19 715 GLN A O 1
ATOM 5630 N N . THR A 1 716 ? -9.093 -24.103 30.201 1.00 96.50 716 THR A N 1
ATOM 5631 C CA . THR A 1 716 ? -8.641 -22.845 30.795 1.00 96.50 716 THR A CA 1
ATOM 5632 C C . THR A 1 716 ? -9.755 -22.288 31.670 1.00 96.50 716 THR A C 1
ATOM 5634 O O . THR A 1 716 ? -10.882 -22.131 31.211 1.00 96.50 716 THR A O 1
ATOM 5637 N N . THR A 1 717 ? -9.469 -21.985 32.933 1.00 96.44 717 THR A N 1
ATOM 5638 C CA . THR A 1 717 ? -10.464 -21.450 33.883 1.00 96.44 717 THR A CA 1
ATOM 5639 C C . THR A 1 717 ? -10.029 -20.095 34.417 1.00 96.44 717 THR A C 1
ATOM 5641 O O . THR A 1 717 ? -8.833 -19.821 34.483 1.00 96.44 717 THR A O 1
ATOM 5644 N N . THR A 1 718 ? -10.979 -19.243 34.811 1.00 95.81 718 THR A N 1
ATOM 5645 C CA . THR A 1 718 ? -10.693 -17.931 35.416 1.00 95.81 718 THR A CA 1
ATOM 5646 C C . THR A 1 718 ? -11.096 -17.860 36.891 1.00 95.81 718 THR A C 1
ATOM 5648 O O . THR A 1 718 ? -12.014 -18.545 37.346 1.00 95.81 718 THR A O 1
ATOM 5651 N N . GLN A 1 719 ? -10.398 -17.019 37.652 1.00 95.31 719 GLN A N 1
ATOM 5652 C CA . GLN A 1 719 ? -10.724 -16.618 39.017 1.00 95.31 719 GLN A CA 1
ATOM 5653 C C . GLN A 1 719 ? -10.532 -15.106 39.153 1.00 95.31 719 GLN A C 1
ATOM 5655 O O . GLN A 1 719 ? -9.539 -14.569 38.665 1.00 95.31 719 GLN A O 1
ATOM 5660 N N . GLY A 1 720 ? -11.450 -14.434 39.856 1.00 94.75 720 GLY A N 1
ATOM 5661 C CA . GLY A 1 720 ? -11.364 -12.986 40.077 1.00 94.75 720 GLY A CA 1
ATOM 5662 C C . GLY A 1 720 ? -11.388 -12.190 38.772 1.00 94.75 720 GLY A C 1
ATOM 5663 O O . GLY A 1 720 ? -10.496 -11.385 38.543 1.00 94.75 720 GLY A O 1
ATOM 5664 N N . PHE A 1 721 ? -12.360 -12.472 37.899 1.00 97.56 721 PHE A N 1
ATOM 5665 C CA . PHE A 1 721 ? -12.618 -11.636 36.730 1.00 97.56 721 PHE A CA 1
ATOM 5666 C C . PHE A 1 721 ? -13.201 -10.292 37.185 1.00 97.56 721 PHE A C 1
ATOM 5668 O O . PHE A 1 721 ? -14.240 -10.256 37.849 1.00 97.56 721 PHE A O 1
ATOM 5675 N N . GLU A 1 722 ? -12.521 -9.210 36.828 1.00 97.50 722 GLU A N 1
ATOM 5676 C CA . GLU A 1 722 ? -12.857 -7.826 37.151 1.00 97.50 722 GLU A CA 1
ATOM 5677 C C . GLU A 1 722 ? -12.923 -7.026 35.844 1.00 97.50 722 GLU A C 1
ATOM 5679 O O . GLU A 1 722 ? -12.057 -7.166 34.981 1.00 97.50 722 GLU A O 1
ATOM 5684 N N . SER A 1 723 ? -13.967 -6.209 35.684 1.00 97.25 723 SER A N 1
ATOM 5685 C CA . SER A 1 723 ? -14.199 -5.396 34.486 1.00 97.25 723 SER A CA 1
ATOM 5686 C C . SER A 1 723 ? -14.726 -4.020 34.892 1.00 97.25 723 SER A C 1
ATOM 5688 O O . SER A 1 723 ? -15.844 -3.881 35.394 1.00 97.25 723 SER A O 1
ATOM 5690 N N . GLU A 1 724 ? -13.890 -3.001 34.713 1.00 97.94 724 GLU A N 1
ATOM 5691 C CA . GLU A 1 724 ? -14.181 -1.590 34.944 1.00 97.94 724 GLU A CA 1
ATOM 5692 C C . GLU A 1 724 ? -14.245 -0.874 33.593 1.00 97.94 724 GLU A C 1
ATOM 5694 O O . GLU A 1 724 ? -13.227 -0.463 33.033 1.00 97.94 724 GLU A O 1
ATOM 5699 N N . THR A 1 725 ? -15.454 -0.731 33.051 1.00 97.19 725 THR A N 1
ATOM 5700 C CA . THR A 1 725 ? -15.666 -0.184 31.701 1.00 97.19 725 THR A CA 1
ATOM 5701 C C . THR A 1 725 ? -16.626 1.014 31.697 1.00 97.19 725 THR A C 1
ATOM 5703 O O . THR A 1 725 ? -17.676 0.959 31.044 1.00 97.19 725 THR A O 1
ATOM 5706 N N . PRO A 1 726 ? -16.329 2.097 32.448 1.00 97.19 726 PRO A N 1
ATOM 5707 C CA . PRO A 1 726 ? -17.192 3.275 32.517 1.00 97.19 726 PRO A CA 1
ATOM 5708 C C . PRO A 1 726 ? -17.428 3.891 31.127 1.00 97.19 726 PRO A C 1
ATOM 5710 O O . PRO A 1 726 ? -16.599 3.713 30.225 1.00 97.19 726 PRO A O 1
ATOM 5713 N N . PRO A 1 727 ? -18.549 4.604 30.919 1.00 96.69 727 PRO A N 1
ATOM 5714 C CA . PRO A 1 727 ? -18.765 5.371 29.698 1.00 96.69 727 PRO A CA 1
ATOM 5715 C C . PRO A 1 727 ? -17.726 6.500 29.548 1.00 96.69 727 PRO A C 1
ATOM 5717 O O . PRO A 1 727 ? -17.140 6.930 30.547 1.00 96.69 727 PRO A O 1
ATOM 5720 N N . PRO A 1 728 ? -17.489 6.986 28.317 1.00 97.44 728 PRO A N 1
ATOM 5721 C CA . PRO A 1 728 ? -16.670 8.166 28.076 1.00 97.44 728 PRO A CA 1
ATOM 5722 C C . PRO A 1 728 ? -17.282 9.408 28.738 1.00 97.44 728 PRO A C 1
ATOM 5724 O O . PRO A 1 728 ? -18.500 9.554 28.837 1.00 97.44 728 PRO A O 1
ATOM 5727 N N . VAL A 1 729 ? -16.421 10.326 29.168 1.00 98.19 729 VAL A N 1
ATOM 5728 C CA . VAL A 1 729 ? -16.812 11.650 29.661 1.00 98.19 729 VAL A CA 1
ATOM 5729 C C . VAL A 1 729 ? -16.576 12.657 28.546 1.00 98.19 729 VAL A C 1
ATOM 5731 O O . VAL A 1 729 ? -15.435 12.814 28.109 1.00 98.19 729 VAL A O 1
ATOM 5734 N N . PHE A 1 730 ? -17.640 13.332 28.114 1.00 98.50 730 PHE A N 1
ATOM 5735 C CA . PHE A 1 730 ? -17.602 14.361 27.076 1.00 98.50 730 PHE A CA 1
ATOM 5736 C C . PHE A 1 730 ? -17.716 15.777 27.653 1.00 98.50 730 PHE A C 1
ATOM 5738 O O . PHE A 1 730 ? -18.409 15.996 28.648 1.00 98.50 730 PHE A O 1
ATOM 5745 N N . ASP A 1 731 ? -17.107 16.741 26.967 1.00 97.88 731 ASP A N 1
ATOM 5746 C CA . ASP A 1 731 ? -17.379 18.173 27.117 1.00 97.88 731 ASP A CA 1
ATOM 5747 C C . ASP A 1 731 ? -17.574 18.797 25.729 1.00 97.88 731 ASP A C 1
ATOM 5749 O O . ASP A 1 731 ? -16.735 18.616 24.844 1.00 97.88 731 ASP A O 1
ATOM 5753 N N . PHE A 1 732 ? -18.690 19.501 25.534 1.00 97.56 732 PHE A N 1
ATOM 5754 C CA . PHE A 1 732 ? -19.092 20.096 24.260 1.00 97.56 732 PHE A CA 1
ATOM 5755 C C . PHE A 1 732 ? -19.515 21.552 24.466 1.00 97.56 732 PHE A C 1
ATOM 5757 O O . PHE A 1 732 ? -20.443 21.837 25.225 1.00 97.56 732 PHE A O 1
ATOM 5764 N N . GLN A 1 733 ? -18.839 22.471 23.776 1.00 96.94 733 GLN A N 1
ATOM 5765 C CA . GLN A 1 733 ? -19.005 23.916 23.943 1.00 96.94 733 GLN A CA 1
ATOM 5766 C C . GLN A 1 733 ? -19.235 24.598 22.580 1.00 96.94 733 GLN A C 1
ATOM 5768 O O . GLN A 1 733 ? -18.267 24.938 21.898 1.00 96.94 733 GLN A O 1
ATOM 5773 N N . PRO A 1 734 ? -20.499 24.793 22.156 1.00 96.62 734 PRO A N 1
ATOM 5774 C CA . PRO A 1 734 ? -20.854 25.478 20.915 1.00 96.62 734 PRO A CA 1
ATOM 5775 C C . PRO A 1 734 ? -20.974 26.999 21.091 1.00 96.62 734 PRO A C 1
ATOM 5777 O O . PRO A 1 734 ? -21.391 27.503 22.133 1.00 96.62 734 PRO A O 1
ATOM 5780 N N . THR A 1 735 ? -20.657 27.757 20.042 1.00 95.75 735 THR A N 1
ATOM 5781 C CA . THR A 1 735 ? -20.798 29.218 19.960 1.00 95.75 735 THR A CA 1
ATOM 5782 C C . THR A 1 735 ? -21.240 29.627 18.554 1.00 95.75 735 THR A C 1
ATOM 5784 O O . THR A 1 735 ? -20.621 29.261 17.558 1.00 95.75 735 THR A O 1
ATOM 5787 N N . LEU A 1 736 ? -22.314 30.417 18.469 1.00 94.31 736 LEU A N 1
ATOM 5788 C CA . LEU A 1 736 ? -22.869 30.919 17.209 1.00 94.31 736 LEU A CA 1
ATOM 5789 C C . LEU A 1 736 ? -22.595 32.417 17.053 1.00 94.31 736 LEU A C 1
ATOM 5791 O O . LEU A 1 736 ? -23.040 33.228 17.870 1.00 94.31 736 LEU A O 1
ATOM 5795 N N . GLY A 1 737 ? -21.908 32.792 15.974 1.00 91.25 737 GLY A N 1
ATOM 5796 C CA . GLY A 1 737 ? -21.820 34.178 15.526 1.00 91.25 737 GLY A CA 1
ATOM 5797 C C . GLY A 1 737 ? -23.101 34.577 14.799 1.00 91.25 737 GLY A C 1
ATOM 5798 O O . GLY A 1 737 ? -23.612 33.815 13.978 1.00 91.25 737 GLY A O 1
ATOM 5799 N N . THR A 1 738 ? -23.632 35.768 15.083 1.00 92.00 738 THR A N 1
ATOM 5800 C CA . THR A 1 738 ? -24.863 36.265 14.449 1.00 92.00 738 THR A CA 1
ATOM 5801 C C . THR A 1 738 ? -24.742 37.723 14.022 1.00 92.00 738 THR A C 1
ATOM 5803 O O . THR A 1 738 ? -24.141 38.551 14.706 1.00 92.00 738 THR A O 1
ATOM 5806 N N . TYR A 1 739 ? -25.375 38.052 12.898 1.00 89.12 739 TYR A N 1
ATOM 5807 C CA . TYR A 1 739 ? -25.584 39.414 12.418 1.00 89.12 739 TYR A CA 1
ATOM 5808 C C . TYR A 1 739 ? -27.082 39.712 12.392 1.00 89.12 739 TYR A C 1
ATOM 5810 O O . TYR A 1 739 ? -27.873 38.853 12.016 1.00 89.12 739 TYR A O 1
ATOM 5818 N N . THR A 1 740 ? -27.484 40.924 12.783 1.00 90.25 740 THR A N 1
ATOM 5819 C CA . THR A 1 740 ? -28.881 41.376 12.689 1.00 90.25 740 THR A CA 1
ATOM 5820 C C . THR A 1 740 ? -28.962 42.608 11.799 1.00 90.25 740 THR A C 1
ATOM 5822 O O . THR A 1 740 ? -28.376 43.644 12.112 1.00 90.25 740 THR A O 1
ATOM 5825 N N . ALA A 1 741 ? -29.687 42.488 10.689 1.00 87.06 741 ALA A N 1
ATOM 5826 C CA . ALA A 1 741 ? -29.897 43.569 9.732 1.00 87.06 741 ALA A CA 1
ATOM 5827 C C . ALA A 1 741 ? -30.877 44.632 10.267 1.00 87.06 741 ALA A C 1
ATOM 5829 O O . ALA A 1 741 ? -31.680 44.368 11.163 1.00 87.06 741 ALA A O 1
ATOM 5830 N N . GLU A 1 742 ? -30.879 45.829 9.668 1.00 86.62 742 GLU A N 1
ATOM 5831 C CA . GLU A 1 742 ? -31.758 46.948 10.070 1.00 86.62 742 GLU A CA 1
ATOM 5832 C C . GLU A 1 742 ? -33.263 46.616 10.010 1.00 86.62 742 GLU A C 1
ATOM 5834 O O . GLU A 1 742 ? -34.069 47.233 10.703 1.00 86.62 742 GLU A O 1
ATOM 5839 N N . ASN A 1 743 ? -33.654 45.620 9.207 1.00 87.69 743 ASN A N 1
ATOM 5840 C CA . ASN A 1 743 ? -35.029 45.119 9.121 1.00 87.69 743 ASN A CA 1
ATOM 5841 C C . ASN A 1 743 ? -35.415 44.152 10.267 1.00 87.69 743 ASN A C 1
ATOM 5843 O O . ASN A 1 743 ? -36.533 43.640 10.269 1.00 87.69 743 ASN A O 1
ATOM 5847 N N . GLY A 1 744 ? -34.504 43.877 11.208 1.00 87.38 744 GLY A N 1
ATOM 5848 C CA . GLY A 1 744 ? -34.694 42.959 12.334 1.00 87.38 744 GLY A CA 1
ATOM 5849 C C . GLY A 1 744 ? -34.464 41.477 12.020 1.00 87.38 744 GLY A C 1
ATOM 5850 O O . GLY A 1 744 ? -34.741 40.640 12.874 1.00 87.38 744 GLY A O 1
ATOM 5851 N N . THR A 1 745 ? -33.979 41.128 10.825 1.00 86.94 745 THR A N 1
ATOM 5852 C CA . THR A 1 745 ? -33.644 39.737 10.474 1.00 86.94 745 THR A CA 1
ATOM 5853 C C . THR A 1 745 ? -32.268 39.377 11.024 1.00 86.94 745 THR A C 1
ATOM 5855 O O . THR A 1 745 ? -31.286 40.040 10.689 1.00 86.94 745 THR A O 1
ATOM 5858 N N . THR A 1 746 ? -32.198 38.323 11.838 1.00 86.19 746 THR A N 1
ATOM 5859 C CA . THR A 1 746 ? -30.942 37.762 12.354 1.00 86.19 746 THR A CA 1
ATOM 5860 C C . THR A 1 746 ? -30.511 36.564 11.509 1.00 86.19 746 THR A C 1
ATOM 5862 O O . THR A 1 746 ? -31.320 35.684 11.226 1.00 86.19 746 THR A O 1
ATOM 5865 N N . THR A 1 747 ? -29.238 36.523 11.121 1.00 88.31 747 THR A N 1
ATOM 5866 C CA . THR A 1 747 ? -28.611 35.438 10.352 1.00 88.31 747 THR A CA 1
ATOM 5867 C C . THR A 1 747 ? -27.342 34.964 11.050 1.00 88.31 747 THR A C 1
ATOM 5869 O O . THR A 1 747 ? -26.553 35.791 11.516 1.00 88.31 747 THR A O 1
ATOM 5872 N N . ASN A 1 748 ? -27.113 33.652 11.081 1.00 92.50 748 ASN A N 1
ATOM 5873 C CA . ASN A 1 748 ? -25.869 33.082 11.594 1.00 92.50 748 ASN A CA 1
ATOM 5874 C C . ASN A 1 748 ? -24.719 33.395 10.623 1.00 92.50 748 ASN A C 1
ATOM 5876 O O . ASN A 1 748 ? -24.853 33.198 9.416 1.00 92.50 748 ASN A O 1
ATOM 5880 N N . THR A 1 749 ? -23.610 33.913 11.147 1.00 91.62 749 THR A N 1
ATOM 5881 C CA . THR A 1 749 ? -22.413 34.296 10.375 1.00 91.62 749 THR A CA 1
ATOM 5882 C C . THR A 1 749 ? -21.261 33.321 10.556 1.00 91.62 749 THR A C 1
ATOM 5884 O O . THR A 1 749 ? -20.429 33.190 9.663 1.00 91.62 749 THR A O 1
ATOM 5887 N N . SER A 1 750 ? -21.205 32.651 11.707 1.00 94.31 750 SER A N 1
ATOM 5888 C CA . SER A 1 750 ? -20.202 31.635 12.002 1.00 94.31 750 SER A CA 1
ATOM 5889 C C . SER A 1 750 ? -20.712 30.615 13.014 1.00 94.31 750 SER A C 1
ATOM 5891 O O . SER A 1 750 ? -21.625 30.896 13.798 1.00 94.31 750 SER A O 1
ATOM 5893 N N . PHE A 1 751 ? -20.092 29.441 13.010 1.00 96.06 751 PHE A N 1
ATOM 5894 C CA . PHE A 1 751 ? -20.295 28.397 14.003 1.00 96.06 751 PHE A CA 1
ATOM 5895 C C . PHE A 1 751 ? -18.936 27.895 14.470 1.00 96.06 751 PHE A C 1
ATOM 5897 O O . PHE A 1 751 ? -18.150 27.400 13.670 1.00 96.06 751 PHE A O 1
ATOM 5904 N N . TYR A 1 752 ? -18.668 28.057 15.758 1.00 96.25 752 TYR A N 1
ATOM 5905 C CA . TYR A 1 752 ? -17.474 27.557 16.422 1.00 96.25 752 TYR A CA 1
ATOM 5906 C C . TYR A 1 752 ? -17.898 26.541 17.475 1.00 96.25 752 TYR A C 1
ATOM 5908 O O . TYR A 1 752 ? -18.875 26.777 18.191 1.00 96.25 752 TYR A O 1
ATOM 5916 N N . TYR A 1 753 ? -17.162 25.448 17.631 1.00 96.50 753 TYR A N 1
ATOM 5917 C CA . TYR A 1 753 ? -17.322 24.584 18.794 1.00 96.50 753 TYR A CA 1
ATOM 5918 C C . TYR A 1 753 ? -16.048 23.821 19.140 1.00 96.50 753 TYR A C 1
ATOM 5920 O O . TYR A 1 753 ? -15.184 23.594 18.297 1.00 96.50 753 TYR A O 1
ATOM 5928 N N . SER A 1 754 ? -15.979 23.363 20.388 1.00 97.56 754 SER A N 1
ATOM 5929 C CA . SER A 1 754 ? -15.036 22.333 20.825 1.00 97.56 754 SER A CA 1
ATOM 5930 C C . SER A 1 754 ? -15.789 21.128 21.384 1.00 97.56 754 SER A C 1
ATOM 5932 O O . SER A 1 754 ? -16.657 21.299 22.243 1.00 97.56 754 SER A O 1
ATOM 5934 N N . LEU A 1 755 ? -15.432 19.926 20.936 1.00 98.44 755 LEU A N 1
ATOM 5935 C CA . LEU A 1 755 ? -15.831 18.646 21.519 1.00 98.44 755 LEU A CA 1
ATOM 5936 C C . LEU A 1 755 ? -14.583 17.940 22.054 1.00 98.44 755 LEU A C 1
ATOM 5938 O O . LEU A 1 755 ? -13.625 17.728 21.313 1.00 98.44 755 LEU A O 1
ATOM 5942 N N . SER A 1 756 ? -14.602 17.525 23.317 1.00 98.50 756 SER A N 1
ATOM 5943 C CA . SER A 1 756 ? -13.572 16.656 23.890 1.00 98.50 756 SER A CA 1
ATOM 5944 C C . SER A 1 756 ? -14.186 15.421 24.538 1.00 98.50 756 SER A C 1
ATOM 5946 O O . SER A 1 756 ? -15.344 15.442 24.958 1.00 98.50 756 SER A O 1
ATOM 5948 N N . ALA A 1 757 ? -13.412 14.337 24.595 1.00 98.62 757 ALA A N 1
ATOM 5949 C CA . ALA A 1 757 ? -13.809 13.084 25.225 1.00 98.62 757 ALA A CA 1
ATOM 5950 C C . ALA A 1 757 ? -12.625 12.441 25.957 1.00 98.62 757 ALA A C 1
ATOM 5952 O O . ALA A 1 757 ? -11.482 12.525 25.504 1.00 98.62 757 ALA A O 1
ATOM 5953 N N . THR A 1 758 ? -12.894 11.749 27.064 1.00 98.69 758 THR A N 1
ATOM 5954 C CA . THR A 1 758 ? -11.913 10.888 27.750 1.00 98.69 758 THR A CA 1
ATOM 5955 C C . THR A 1 758 ? -12.552 9.576 28.186 1.00 98.69 758 THR A C 1
ATOM 5957 O O . THR A 1 758 ? -13.724 9.556 28.568 1.00 98.69 758 THR A O 1
ATOM 5960 N N . ARG A 1 759 ? -11.799 8.472 28.144 1.00 98.38 759 ARG A N 1
ATOM 5961 C CA . ARG A 1 759 ? -12.262 7.164 28.622 1.00 98.38 759 ARG A CA 1
ATOM 5962 C C . ARG A 1 759 ? -11.124 6.326 29.194 1.00 98.38 759 ARG A C 1
ATOM 5964 O O . ARG A 1 759 ? -10.025 6.313 28.651 1.00 98.38 759 ARG A O 1
ATOM 5971 N N . VAL A 1 760 ? -11.423 5.584 30.259 1.00 98.38 760 VAL A N 1
ATOM 5972 C CA . VAL A 1 760 ? -10.536 4.573 30.849 1.00 98.38 760 VAL A CA 1
ATOM 5973 C C . VAL A 1 760 ? -11.275 3.239 30.907 1.00 98.38 760 VAL A C 1
ATOM 5975 O O . VAL A 1 760 ? -12.454 3.218 31.255 1.00 98.38 760 VAL A O 1
ATOM 5978 N N . LEU A 1 761 ? -10.589 2.147 30.574 1.00 98.19 761 LEU A N 1
ATOM 5979 C CA . LEU A 1 761 ? -11.062 0.767 30.698 1.00 98.19 761 LEU A CA 1
ATOM 5980 C C . LEU A 1 761 ? -9.993 -0.062 31.419 1.00 98.19 761 LEU A C 1
ATOM 5982 O O . LEU A 1 761 ? -8.821 0.034 31.058 1.00 98.19 761 LEU A O 1
ATOM 5986 N N . ASN A 1 762 ? -10.392 -0.910 32.368 1.00 98.12 762 ASN A N 1
ATOM 5987 C CA . ASN A 1 762 ? -9.533 -1.941 32.960 1.00 98.12 762 ASN A CA 1
ATOM 5988 C C . ASN A 1 762 ? -10.294 -3.269 33.000 1.00 98.12 762 ASN A C 1
ATOM 5990 O O . ASN A 1 762 ? -11.347 -3.348 33.628 1.00 98.12 762 ASN A O 1
ATOM 5994 N N . ILE A 1 763 ? -9.762 -4.322 32.386 1.00 98.25 763 ILE A N 1
ATOM 5995 C CA . ILE A 1 763 ? -10.264 -5.690 32.547 1.00 98.25 763 ILE A CA 1
ATOM 5996 C C . ILE A 1 763 ? -9.102 -6.563 33.001 1.00 98.25 763 ILE A C 1
ATOM 5998 O O . ILE A 1 763 ? -8.037 -6.554 32.386 1.00 98.25 763 ILE A O 1
ATOM 6002 N N . ALA A 1 764 ? -9.295 -7.331 34.069 1.00 97.94 764 ALA A N 1
ATOM 6003 C CA . ALA A 1 764 ? -8.274 -8.208 34.622 1.00 97.94 764 ALA A CA 1
ATOM 6004 C C . ALA A 1 764 ? -8.872 -9.538 35.074 1.00 97.94 764 ALA A C 1
ATOM 6006 O O . ALA A 1 764 ? -10.024 -9.619 35.500 1.00 97.94 764 ALA A O 1
ATOM 6007 N N . SER A 1 765 ? -8.078 -10.603 35.009 1.00 97.69 765 SER A N 1
ATOM 6008 C CA . SER A 1 765 ? -8.417 -11.856 35.674 1.00 97.69 765 SER A CA 1
ATOM 6009 C C . SER A 1 765 ? -7.182 -12.699 35.976 1.00 97.69 765 SER A C 1
ATOM 6011 O O . SER A 1 765 ? -6.062 -12.401 35.549 1.00 97.69 765 SER A O 1
ATOM 6013 N N . LYS A 1 766 ? -7.370 -13.774 36.742 1.00 97.94 766 LYS A N 1
ATOM 6014 C CA . LYS A 1 766 ? -6.349 -14.799 36.942 1.00 97.94 766 LYS A CA 1
ATOM 6015 C C . LYS A 1 766 ? -6.782 -16.085 36.260 1.00 97.94 766 LYS A C 1
ATOM 6017 O O . LYS A 1 766 ? -7.683 -16.766 36.752 1.00 97.94 766 LYS A O 1
ATOM 6022 N N . ILE A 1 767 ? -6.109 -16.447 35.170 1.00 96.38 767 ILE A N 1
ATOM 6023 C CA . ILE A 1 767 ? -6.411 -17.672 34.427 1.00 96.38 767 ILE A CA 1
ATOM 6024 C C . ILE A 1 767 ? -5.489 -18.830 34.814 1.00 96.38 767 ILE A C 1
ATOM 6026 O O . ILE A 1 767 ? -4.310 -18.647 35.127 1.00 96.38 767 ILE A O 1
ATOM 6030 N N . THR A 1 768 ? -6.054 -20.035 34.789 1.00 96.06 768 THR A N 1
ATOM 6031 C CA . THR A 1 768 ? -5.363 -21.313 34.992 1.00 96.06 768 THR A CA 1
ATOM 6032 C C . THR A 1 768 ? -5.424 -22.104 33.692 1.00 96.06 768 THR A C 1
ATOM 6034 O O . THR A 1 768 ? -6.518 -22.471 33.274 1.00 96.06 768 THR A O 1
ATOM 6037 N N . SER A 1 769 ? -4.273 -22.365 33.071 1.00 92.69 769 SER A N 1
ATOM 6038 C CA . SER A 1 769 ? -4.129 -23.081 31.794 1.00 92.69 769 SER A CA 1
ATOM 6039 C C . SER A 1 769 ? -3.006 -24.112 31.908 1.00 92.69 769 SER A C 1
ATOM 6041 O O . SER A 1 769 ? -1.914 -23.777 32.371 1.00 92.69 769 SER A O 1
ATOM 6043 N N . GLY A 1 770 ? -3.272 -25.380 31.577 1.00 88.75 770 GLY A N 1
ATOM 6044 C CA . GLY A 1 770 ? -2.295 -26.472 31.723 1.00 88.75 770 GLY A CA 1
ATOM 6045 C C . GLY A 1 770 ? -1.676 -26.572 33.126 1.00 88.75 770 GLY A C 1
ATOM 6046 O O . GLY A 1 770 ? -0.467 -26.756 33.273 1.00 88.75 770 GLY A O 1
ATOM 6047 N N . GLY A 1 771 ? -2.481 -26.341 34.170 1.00 86.38 771 GLY A N 1
ATOM 6048 C CA . GLY A 1 771 ? -2.037 -26.274 35.570 1.00 86.38 771 GLY A CA 1
ATOM 6049 C C . GLY A 1 771 ? -1.195 -25.042 35.951 1.00 86.38 771 GLY A C 1
ATOM 6050 O O . GLY A 1 771 ? -0.792 -24.918 37.110 1.00 86.38 771 GLY A O 1
ATOM 6051 N N . ARG A 1 772 ? -0.923 -24.122 35.017 1.00 91.25 772 ARG A N 1
ATOM 6052 C CA . ARG A 1 772 ? -0.164 -22.881 35.238 1.00 91.25 772 ARG A CA 1
ATOM 6053 C C . ARG A 1 772 ? -1.118 -21.719 35.498 1.00 91.25 772 ARG A C 1
ATOM 6055 O O . ARG A 1 772 ? -2.051 -21.496 34.735 1.00 91.25 772 ARG A O 1
ATOM 6062 N N . ASN A 1 773 ? -0.847 -20.952 36.551 1.00 93.50 773 ASN A N 1
ATOM 6063 C CA . ASN A 1 773 ? -1.617 -19.760 36.904 1.00 93.50 773 ASN A CA 1
ATOM 6064 C C . ASN A 1 773 ? -0.914 -18.503 36.384 1.00 93.50 773 ASN A C 1
ATOM 6066 O O . ASN A 1 773 ? 0.243 -18.285 36.746 1.00 93.50 773 ASN A O 1
ATOM 6070 N N . ARG A 1 774 ? -1.619 -17.640 35.646 1.00 94.62 774 ARG A N 1
ATOM 6071 C CA . ARG A 1 774 ? -1.144 -16.295 35.285 1.00 94.62 774 ARG A CA 1
ATOM 6072 C C . ARG A 1 774 ? -2.203 -15.227 35.552 1.00 94.62 774 ARG A C 1
ATOM 6074 O O . ARG A 1 774 ? -3.392 -15.478 35.374 1.00 94.62 774 ARG A O 1
ATOM 6081 N N . THR A 1 775 ? -1.762 -14.053 35.992 1.00 95.94 775 THR A N 1
ATOM 6082 C CA . THR A 1 775 ? -2.591 -12.840 35.989 1.00 95.94 775 THR A CA 1
ATOM 6083 C C . THR A 1 775 ? -2.503 -12.225 34.600 1.00 95.94 775 THR A C 1
ATOM 6085 O O . THR A 1 775 ? -1.424 -12.218 34.010 1.00 95.94 775 THR A O 1
ATOM 6088 N N . VAL A 1 776 ? -3.633 -11.769 34.075 1.00 97.25 776 VAL A N 1
ATOM 6089 C CA . VAL A 1 776 ? -3.794 -11.248 32.714 1.00 97.25 776 VAL A CA 1
ATOM 6090 C C . VAL A 1 776 ? -4.671 -10.002 32.777 1.00 97.25 776 VAL A C 1
ATOM 6092 O O . VAL A 1 776 ? -5.613 -9.953 33.574 1.00 97.25 776 VAL A O 1
ATOM 6095 N N . SER A 1 777 ? -4.350 -8.982 31.986 1.00 97.06 777 SER A N 1
ATOM 6096 C CA . SER A 1 777 ? -5.036 -7.691 32.015 1.00 97.06 777 SER A CA 1
ATOM 6097 C C . SER A 1 777 ? -4.977 -6.962 30.678 1.00 97.06 777 SER A C 1
ATOM 6099 O O . SER A 1 777 ? -3.946 -6.959 30.010 1.00 97.06 777 SER A O 1
ATOM 6101 N N . TRP A 1 778 ? -6.070 -6.281 30.353 1.00 97.94 778 TRP A N 1
ATOM 6102 C CA . TRP A 1 778 ? -6.176 -5.298 29.284 1.00 97.94 778 TRP A CA 1
ATOM 6103 C C . TRP A 1 778 ? -6.561 -3.962 29.915 1.00 97.94 778 TRP A C 1
ATOM 6105 O O . TRP A 1 778 ? -7.564 -3.880 30.630 1.00 97.94 778 TRP A O 1
ATOM 6115 N N . SER A 1 779 ? -5.777 -2.913 29.672 1.00 97.88 779 SER A N 1
ATOM 6116 C CA . SER A 1 779 ? -6.132 -1.555 30.095 1.00 97.88 779 SER A CA 1
ATOM 6117 C C . SER A 1 779 ? -6.063 -0.589 28.926 1.00 97.88 779 SER A C 1
ATOM 6119 O O . SER A 1 779 ? -5.152 -0.680 28.106 1.00 97.88 779 SER A O 1
ATOM 6121 N N . GLN A 1 780 ? -6.963 0.390 28.892 1.00 98.12 780 GLN A N 1
ATOM 6122 C CA . GLN A 1 780 ? -6.950 1.482 27.920 1.00 98.12 780 GLN A CA 1
ATOM 6123 C C . GLN A 1 780 ? -7.204 2.814 28.622 1.00 98.12 780 GLN A C 1
ATOM 6125 O O . GLN A 1 780 ? -8.045 2.904 29.513 1.00 98.12 780 GLN A O 1
ATOM 6130 N N . ASN A 1 781 ? -6.507 3.859 28.192 1.00 98.50 781 ASN A N 1
ATOM 6131 C CA . ASN A 1 781 ? -6.769 5.247 28.562 1.00 98.50 781 ASN A CA 1
ATOM 6132 C C . ASN A 1 781 ? -6.685 6.079 27.282 1.00 98.50 781 ASN A C 1
ATOM 6134 O O . ASN A 1 781 ? -5.635 6.097 26.644 1.00 98.50 781 ASN A O 1
ATOM 6138 N N . VAL A 1 782 ? -7.787 6.699 26.874 1.00 98.56 782 VAL A N 1
ATOM 6139 C CA . VAL A 1 782 ? -7.927 7.379 25.579 1.00 98.56 782 VAL A CA 1
ATOM 6140 C C . VAL A 1 782 ? -8.513 8.779 25.767 1.00 98.56 782 VAL A C 1
ATOM 6142 O O . VAL A 1 782 ? -9.369 9.003 26.628 1.00 98.56 782 VAL A O 1
ATOM 6145 N N . SER A 1 783 ? -8.034 9.733 24.971 1.00 98.56 783 SER A N 1
ATOM 6146 C CA . SER A 1 783 ? -8.465 11.131 24.983 1.00 98.56 783 SER A CA 1
ATOM 6147 C C . SER A 1 783 ? -8.590 11.698 23.571 1.00 98.56 783 SER A C 1
ATOM 6149 O O . SER A 1 783 ? -7.855 11.325 22.660 1.00 98.56 783 SER A O 1
ATOM 6151 N N . TYR A 1 784 ? -9.539 12.609 23.399 1.00 98.50 784 TYR A N 1
ATOM 6152 C CA . TYR A 1 784 ? -9.932 13.177 22.118 1.00 98.50 784 TYR A CA 1
ATOM 6153 C C . TYR A 1 784 ? -10.262 14.654 22.304 1.00 98.50 784 TYR A C 1
ATOM 6155 O O . TYR A 1 784 ? -10.890 15.033 23.295 1.00 98.50 784 TYR A O 1
ATOM 6163 N N . SER A 1 785 ? -9.873 15.471 21.334 1.00 98.19 785 SER A N 1
ATOM 6164 C CA . SER A 1 785 ? -10.273 16.868 21.203 1.00 98.19 785 SER A CA 1
ATOM 6165 C C . SER A 1 785 ? -10.483 17.178 19.727 1.00 98.19 785 SER A C 1
ATOM 6167 O O . SER A 1 785 ? -9.668 16.777 18.898 1.00 98.19 785 SER A O 1
ATOM 6169 N N . ASN A 1 786 ? -11.548 17.896 19.399 1.00 98.25 786 ASN A N 1
ATOM 6170 C CA . ASN A 1 786 ? -11.873 18.359 18.057 1.00 98.25 786 ASN A CA 1
ATOM 6171 C C . ASN A 1 786 ? -12.499 19.749 18.182 1.00 98.25 786 ASN A C 1
ATOM 6173 O O . ASN A 1 786 ? -13.513 19.932 18.857 1.00 98.25 786 ASN A O 1
ATOM 6177 N N . ILE A 1 787 ? -11.831 20.736 17.596 1.00 97.81 787 ILE A N 1
ATOM 6178 C CA . ILE A 1 787 ? -12.247 22.133 17.567 1.00 97.81 787 ILE A CA 1
ATOM 6179 C C . ILE A 1 787 ? -12.519 22.477 16.114 1.00 97.81 787 ILE A C 1
ATOM 6181 O O . ILE A 1 787 ? -11.641 22.293 15.272 1.00 97.81 787 ILE A O 1
ATOM 6185 N N . GLN A 1 788 ? -13.713 22.985 15.829 1.00 96.88 788 GLN A N 1
ATOM 6186 C CA . GLN A 1 788 ? -14.099 23.396 14.486 1.00 96.88 788 GLN A CA 1
ATOM 6187 C C . GLN A 1 788 ? -14.626 24.818 14.464 1.00 96.88 788 GLN A C 1
ATOM 6189 O O . GLN A 1 788 ? -15.268 25.288 15.406 1.00 96.88 788 GLN A O 1
ATOM 6194 N N . ASN A 1 789 ? -14.365 25.483 13.348 1.00 94.94 789 ASN A N 1
ATOM 6195 C CA . ASN A 1 789 ? -14.818 26.827 13.059 1.00 94.94 789 ASN A CA 1
ATOM 6196 C C . ASN A 1 789 ? -15.294 26.901 11.608 1.00 94.94 789 ASN A C 1
ATOM 6198 O O . ASN A 1 789 ? -14.589 26.499 10.687 1.00 94.94 789 ASN A O 1
ATOM 6202 N N . MET A 1 790 ? -16.497 27.424 11.411 1.00 94.88 790 MET A N 1
ATOM 6203 C CA . MET A 1 790 ? -17.172 27.470 10.120 1.00 94.88 790 MET A CA 1
ATOM 6204 C C . MET A 1 790 ? -17.633 28.897 9.850 1.00 94.88 790 MET A C 1
ATOM 6206 O O . MET A 1 790 ? -18.356 29.482 10.662 1.00 94.88 790 MET A O 1
ATOM 6210 N N . THR A 1 791 ? -17.238 29.457 8.710 1.00 93.25 791 THR A N 1
ATOM 6211 C CA . THR A 1 791 ? -17.643 30.795 8.247 1.00 93.25 791 THR A CA 1
ATOM 6212 C C . THR A 1 791 ? -18.138 30.726 6.801 1.00 93.25 791 THR A C 1
ATOM 6214 O O . THR A 1 791 ? -18.132 29.659 6.189 1.00 93.25 791 THR A O 1
ATOM 6217 N N . ASP A 1 792 ? -18.651 31.842 6.274 1.00 91.56 792 ASP A N 1
ATOM 6218 C CA . ASP A 1 792 ? -19.182 31.947 4.903 1.00 91.56 792 ASP A CA 1
ATOM 6219 C C . ASP A 1 792 ? -20.163 30.812 4.540 1.00 91.56 792 ASP A C 1
ATOM 6221 O O . ASP A 1 792 ? -19.941 30.016 3.633 1.00 91.56 792 ASP A O 1
ATOM 6225 N N . LEU A 1 793 ? -21.231 30.674 5.338 1.00 91.69 793 LEU A N 1
ATOM 6226 C CA . LEU A 1 793 ? -22.235 29.604 5.208 1.00 91.69 793 LEU A CA 1
ATOM 6227 C C . LEU A 1 793 ? -21.653 28.171 5.274 1.00 91.69 793 LEU A C 1
ATOM 6229 O O . LEU A 1 793 ? -22.228 27.244 4.707 1.00 91.69 793 LEU A O 1
ATOM 6233 N N . ALA A 1 794 ? -20.535 27.998 5.987 1.00 93.31 794 ALA A N 1
ATOM 6234 C CA . ALA A 1 794 ? -19.720 26.783 6.072 1.00 93.31 794 ALA A CA 1
ATOM 6235 C C . ALA A 1 794 ? -18.999 26.364 4.778 1.00 93.31 794 ALA A C 1
ATOM 6237 O O . ALA A 1 794 ? -18.507 25.237 4.706 1.00 93.31 794 ALA A O 1
ATOM 6238 N N . PHE A 1 795 ? -18.864 27.251 3.786 1.00 92.62 795 PHE A N 1
ATOM 6239 C CA . PHE A 1 795 ? -17.918 27.026 2.687 1.00 92.62 795 PHE A CA 1
ATOM 6240 C C . PHE A 1 795 ? -16.461 27.133 3.141 1.00 92.62 795 PHE A C 1
ATOM 6242 O O . PHE A 1 795 ? -15.612 26.463 2.558 1.00 92.62 795 PHE A O 1
ATOM 6249 N N . ASN A 1 796 ? -16.190 27.913 4.193 1.00 93.38 796 ASN A N 1
ATOM 6250 C CA . ASN A 1 796 ? -14.912 27.923 4.895 1.00 93.38 796 ASN A CA 1
ATOM 6251 C C . ASN A 1 796 ? -15.039 27.100 6.180 1.00 93.38 796 ASN A C 1
ATOM 6253 O O . ASN A 1 796 ? -15.908 27.390 7.011 1.00 93.38 796 ASN A O 1
ATOM 6257 N N . GLN A 1 797 ? -14.171 26.106 6.358 1.00 94.06 797 GLN A N 1
ATOM 6258 C CA . GLN A 1 797 ? -14.125 25.256 7.549 1.00 94.06 797 GLN A CA 1
ATOM 6259 C C . GLN A 1 797 ? -12.676 25.045 7.987 1.00 94.06 797 GLN A C 1
ATOM 6261 O O . GLN A 1 797 ? -11.874 24.530 7.208 1.00 94.06 797 GLN A O 1
ATOM 6266 N N . SER A 1 798 ? -12.362 25.390 9.236 1.00 94.81 798 SER A N 1
ATOM 6267 C CA . SER A 1 798 ? -11.142 24.965 9.927 1.00 94.81 798 SER A CA 1
ATOM 6268 C C . SER A 1 798 ? -11.448 23.928 11.002 1.00 94.81 798 SER A C 1
ATOM 6270 O O . SER A 1 798 ? -12.465 23.993 11.696 1.00 94.81 798 SER A O 1
ATOM 6272 N N . LEU A 1 799 ? -10.528 22.978 11.143 1.00 95.00 799 LEU A N 1
ATOM 6273 C CA . LEU A 1 799 ? -10.540 21.869 12.084 1.00 95.00 799 LEU A CA 1
ATOM 6274 C C . LEU A 1 799 ? -9.157 21.744 12.736 1.00 95.00 799 LEU A C 1
ATOM 6276 O O . LEU A 1 799 ? -8.148 21.670 12.037 1.00 95.00 799 LEU A O 1
ATOM 6280 N N . ALA A 1 800 ? -9.128 21.627 14.062 1.00 96.94 800 ALA A N 1
ATOM 6281 C CA . ALA A 1 800 ? -7.978 21.157 14.829 1.00 96.94 800 ALA A CA 1
ATOM 6282 C C . ALA A 1 800 ? -8.406 19.969 15.705 1.00 96.94 800 ALA A C 1
ATOM 6284 O O . ALA A 1 800 ? -9.241 20.109 16.602 1.00 96.94 800 ALA A O 1
ATOM 6285 N N . MET A 1 801 ? -7.841 18.792 15.444 1.00 96.88 801 MET A N 1
ATOM 6286 C CA . MET A 1 801 ? -8.171 17.529 16.102 1.00 96.88 801 MET A CA 1
ATOM 6287 C C . MET A 1 801 ? -6.928 16.868 16.695 1.00 96.88 801 MET A C 1
ATOM 6289 O O . MET A 1 801 ? -5.851 16.893 16.106 1.00 96.88 801 MET A O 1
ATOM 6293 N N . ILE A 1 802 ? -7.087 16.232 17.855 1.00 97.75 802 ILE A N 1
ATOM 6294 C CA . ILE A 1 802 ? -6.099 15.325 18.440 1.00 97.75 802 ILE A CA 1
ATOM 6295 C C . ILE A 1 802 ? -6.841 14.120 19.019 1.00 97.75 802 ILE A C 1
ATOM 6297 O O . ILE A 1 802 ? -7.632 14.275 19.949 1.00 97.75 802 ILE A O 1
ATOM 6301 N N . SER A 1 803 ? -6.533 12.923 18.520 1.00 97.69 803 SER A N 1
ATOM 6302 C CA . SER A 1 803 ? -6.832 11.657 19.207 1.00 97.69 803 SER A CA 1
ATOM 6303 C C . SER A 1 803 ? -5.551 11.113 19.824 1.00 97.69 803 SER A C 1
ATOM 6305 O O . SER A 1 803 ? -4.529 11.050 19.149 1.00 97.69 803 SER A O 1
ATOM 6307 N N . SER A 1 804 ? -5.573 10.674 21.074 1.00 98.25 804 SER A N 1
ATOM 6308 C CA . SER A 1 804 ? -4.421 10.031 21.711 1.00 98.25 804 SER A CA 1
ATOM 6309 C C . SER A 1 804 ? -4.857 8.951 22.683 1.00 98.25 804 SER A C 1
ATOM 6311 O O . SER A 1 804 ? -5.985 8.953 23.177 1.00 98.25 804 SER A O 1
ATOM 6313 N N . GLY A 1 805 ? -3.952 8.038 23.003 1.00 97.69 805 GLY A N 1
ATOM 6314 C CA . GLY A 1 805 ? -4.235 7.030 24.005 1.00 97.69 805 GLY A CA 1
ATOM 6315 C C . GLY A 1 805 ? -3.033 6.191 24.383 1.00 97.69 805 GLY A C 1
ATOM 6316 O O . GLY A 1 805 ? -1.948 6.310 23.814 1.00 97.69 805 GLY A O 1
ATOM 6317 N N . SER A 1 806 ? -3.258 5.335 25.368 1.00 97.62 806 SER A N 1
ATOM 6318 C CA . SER A 1 806 ? -2.323 4.317 25.813 1.00 97.62 806 SER A CA 1
ATOM 6319 C C . SER A 1 806 ? -3.053 3.024 26.146 1.00 97.62 806 SER A C 1
ATOM 6321 O O . SER A 1 806 ? -4.135 3.083 26.741 1.00 97.62 806 SER A O 1
ATOM 6323 N N . HIS A 1 807 ? -2.456 1.877 25.840 1.00 96.69 807 HIS A N 1
ATOM 6324 C CA . HIS A 1 807 ? -2.975 0.572 26.239 1.00 96.69 807 HIS A CA 1
ATOM 6325 C C . HIS A 1 807 ? -1.879 -0.352 26.783 1.00 96.69 807 HIS A C 1
ATOM 6327 O O . HIS A 1 807 ? -0.712 -0.227 26.421 1.00 96.69 807 HIS A O 1
ATOM 6333 N N . SER A 1 808 ? -2.259 -1.286 27.655 1.00 95.94 808 SER A N 1
ATOM 6334 C CA . SER A 1 808 ? -1.390 -2.376 28.123 1.00 95.94 808 SER A CA 1
ATOM 6335 C C . SER A 1 808 ? -2.106 -3.714 27.949 1.00 95.94 808 SER A C 1
ATOM 6337 O O . SER A 1 808 ? -3.325 -3.783 28.124 1.00 95.94 808 SER A O 1
ATOM 6339 N N . SER A 1 809 ? -1.364 -4.756 27.568 1.00 93.81 809 SER A N 1
ATOM 6340 C CA . SER A 1 809 ? -1.901 -6.091 27.279 1.00 93.81 809 SER A CA 1
ATOM 6341 C C . SER A 1 809 ? -1.209 -7.172 28.101 1.00 93.81 809 SER A C 1
ATOM 6343 O O . SER A 1 809 ? -0.120 -6.978 28.630 1.00 93.81 809 SER A O 1
ATOM 6345 N N . SER A 1 810 ? -1.798 -8.363 28.138 1.00 92.38 810 SER A N 1
ATOM 6346 C CA . SER A 1 810 ? -1.200 -9.553 28.752 1.00 92.38 810 SER A CA 1
ATOM 6347 C C . SER A 1 810 ? -0.077 -10.175 27.914 1.00 92.38 810 SER A C 1
ATOM 6349 O O . SER A 1 810 ? 0.528 -11.156 28.350 1.00 92.38 810 SER A O 1
ATOM 6351 N N . ALA A 1 811 ? 0.157 -9.675 26.695 1.00 85.38 811 ALA A N 1
ATOM 6352 C CA . ALA A 1 811 ? 1.209 -10.164 25.809 1.00 85.38 811 ALA A CA 1
ATOM 6353 C C . ALA A 1 811 ? 2.586 -9.596 26.187 1.00 85.38 811 ALA A C 1
ATOM 6355 O O . ALA A 1 811 ? 3.585 -10.296 26.044 1.00 85.38 811 ALA A O 1
ATOM 6356 N N . SER A 1 812 ? 2.645 -8.357 26.689 1.00 86.00 812 SER A N 1
ATOM 6357 C CA . SER A 1 812 ? 3.890 -7.674 27.048 1.00 86.00 812 SER A CA 1
ATOM 6358 C C . SER A 1 812 ? 3.673 -6.647 28.160 1.00 86.00 812 SER A C 1
ATOM 6360 O O . SER A 1 812 ? 2.665 -5.948 28.170 1.00 86.00 812 SER A O 1
ATOM 6362 N N . ASP A 1 813 ? 4.665 -6.490 29.041 1.00 83.38 813 ASP A N 1
ATOM 6363 C CA . ASP A 1 813 ? 4.681 -5.477 30.111 1.00 83.38 813 ASP A CA 1
ATOM 6364 C C . ASP A 1 813 ? 4.886 -4.030 29.589 1.00 83.38 813 ASP A C 1
ATOM 6366 O O . ASP A 1 813 ? 5.001 -3.085 30.375 1.00 83.38 813 ASP A O 1
ATOM 6370 N N . ILE A 1 814 ? 4.975 -3.838 28.268 1.00 90.31 814 ILE A N 1
ATOM 6371 C CA . ILE A 1 814 ? 5.124 -2.529 27.619 1.00 90.31 814 ILE A CA 1
ATOM 6372 C C . ILE A 1 814 ? 3.752 -1.870 27.435 1.00 90.31 814 ILE A C 1
ATOM 6374 O O . ILE A 1 814 ? 2.810 -2.472 26.922 1.00 90.31 814 ILE A O 1
ATOM 6378 N N . VAL A 1 815 ? 3.661 -0.598 27.830 1.00 95.12 815 VAL A N 1
ATOM 6379 C CA . VAL A 1 815 ? 2.508 0.259 27.538 1.00 95.12 815 VAL A CA 1
ATOM 6380 C C . VAL A 1 815 ? 2.709 0.871 26.156 1.00 95.12 815 VAL A C 1
ATOM 6382 O O . VAL A 1 815 ? 3.672 1.605 25.943 1.00 95.12 815 VAL A O 1
ATOM 6385 N N . SER A 1 816 ? 1.797 0.583 25.235 1.00 96.56 816 SER A N 1
ATOM 6386 C CA . SER A 1 816 ? 1.761 1.208 23.914 1.00 96.56 816 SER A CA 1
ATOM 6387 C C . SER A 1 816 ? 1.053 2.556 23.990 1.00 96.56 816 SER A C 1
ATOM 6389 O O . SER A 1 816 ? 0.041 2.687 24.675 1.00 96.56 816 SER A O 1
ATOM 6391 N N . HIS A 1 817 ? 1.544 3.539 23.246 1.00 97.81 817 HIS A N 1
ATOM 6392 C CA . HIS A 1 817 ? 1.060 4.911 23.162 1.00 97.81 817 HIS A CA 1
ATOM 6393 C C . HIS A 1 817 ? 0.803 5.313 21.706 1.00 97.81 817 HIS A C 1
ATOM 6395 O O . HIS A 1 817 ? 1.527 4.906 20.799 1.00 97.81 817 HIS A O 1
ATOM 6401 N N . TYR A 1 818 ? -0.198 6.166 21.484 1.00 97.81 818 TYR A N 1
ATOM 6402 C CA . TYR A 1 818 ? -0.432 6.805 20.189 1.00 97.81 818 TYR A CA 1
ATOM 6403 C C . TYR A 1 818 ? -0.899 8.255 20.335 1.00 97.81 818 TYR A C 1
ATOM 6405 O O . TYR A 1 818 ? -1.505 8.634 21.343 1.00 97.81 818 TYR A O 1
ATOM 6413 N N . THR A 1 819 ? -0.626 9.087 19.332 1.00 98.06 819 THR A N 1
ATOM 6414 C CA . THR A 1 819 ? -1.132 10.463 19.219 1.00 98.06 819 THR A CA 1
ATOM 6415 C C . THR A 1 819 ? -1.260 10.858 17.746 1.00 98.06 819 THR A C 1
ATOM 6417 O O . THR A 1 819 ? -0.304 10.774 16.976 1.00 98.06 819 THR A O 1
ATOM 6420 N N . TYR A 1 820 ? -2.460 11.289 17.364 1.00 97.81 820 TYR A N 1
ATOM 6421 C CA . TYR A 1 820 ? -2.893 11.599 16.003 1.00 97.81 820 TYR A CA 1
ATOM 6422 C C . TYR A 1 820 ? -3.386 13.056 15.936 1.00 97.81 820 TYR A C 1
ATOM 6424 O O . TYR A 1 820 ? -4.593 13.304 16.019 1.00 97.81 820 TYR A O 1
ATOM 6432 N N . PRO A 1 821 ? -2.473 14.042 15.883 1.00 97.75 821 PRO A N 1
ATOM 6433 C CA . PRO A 1 821 ? -2.823 15.439 15.675 1.00 97.75 821 PRO A CA 1
ATOM 6434 C C . PRO A 1 821 ? -3.114 15.699 14.191 1.00 97.75 821 PRO A C 1
ATOM 6436 O O . PRO A 1 821 ? -2.391 15.222 13.316 1.00 97.75 821 PRO A O 1
ATOM 6439 N N . MET A 1 822 ? -4.143 16.488 13.906 1.00 96.69 822 MET A N 1
ATOM 6440 C CA . MET A 1 822 ? -4.553 16.865 12.556 1.00 96.69 822 MET A CA 1
ATOM 6441 C C . MET A 1 822 ? -5.136 18.275 12.560 1.00 96.69 822 MET A C 1
ATOM 6443 O O . MET A 1 822 ? -6.120 18.541 13.246 1.00 96.69 822 MET A O 1
ATOM 6447 N N . ASN A 1 823 ? -4.561 19.147 11.740 1.00 97.38 823 ASN A N 1
ATOM 6448 C CA . ASN A 1 823 ? -5.137 20.426 11.365 1.00 97.38 823 ASN A CA 1
ATOM 6449 C C . ASN A 1 823 ? -5.580 20.349 9.899 1.00 97.38 823 ASN A C 1
ATOM 6451 O O . ASN A 1 823 ? -4.843 19.842 9.050 1.00 97.38 823 ASN A O 1
ATOM 6455 N N . LEU A 1 824 ? -6.780 20.841 9.609 1.00 96.06 824 LEU A N 1
ATOM 6456 C CA . LEU A 1 824 ? -7.370 20.884 8.272 1.00 96.06 824 LEU A CA 1
ATOM 6457 C C . LEU A 1 824 ? -8.076 22.230 8.080 1.00 96.06 824 LEU A C 1
ATOM 6459 O O . LEU A 1 824 ? -8.824 22.667 8.950 1.00 96.06 824 LEU A O 1
ATOM 6463 N N . PHE A 1 825 ? -7.877 22.857 6.927 1.00 95.81 825 PHE A N 1
ATOM 6464 C CA . PHE A 1 825 ? -8.672 23.980 6.444 1.00 95.81 825 PHE A CA 1
ATOM 6465 C C . PHE A 1 825 ? -9.174 23.670 5.035 1.00 95.81 825 PHE A C 1
ATOM 6467 O O . PHE A 1 825 ? -8.415 23.184 4.195 1.00 95.81 825 PHE A O 1
ATOM 6474 N N . SER A 1 826 ? -10.435 23.996 4.761 1.00 94.25 826 SER A N 1
ATOM 6475 C CA . SER A 1 826 ? -10.993 23.988 3.409 1.00 94.25 826 SER A CA 1
ATOM 6476 C C . SER A 1 826 ? -11.813 25.251 3.145 1.00 94.25 826 SER A C 1
ATOM 6478 O O . SER A 1 826 ? -12.542 25.716 4.022 1.00 94.25 826 SER A O 1
ATOM 6480 N N . ALA A 1 827 ? -11.690 25.809 1.940 1.00 93.56 827 ALA A N 1
ATOM 6481 C CA . ALA A 1 827 ? -12.483 26.941 1.463 1.00 93.56 827 ALA A CA 1
ATOM 6482 C C . ALA A 1 827 ? -13.023 26.667 0.056 1.00 93.56 827 ALA A C 1
ATOM 6484 O O . ALA A 1 827 ? -12.273 26.668 -0.926 1.00 93.56 827 ALA A O 1
ATOM 6485 N N . TYR A 1 828 ? -14.332 26.446 -0.040 1.00 90.56 828 TYR A N 1
ATOM 6486 C CA . TYR A 1 828 ? -15.024 26.114 -1.283 1.00 90.56 828 TYR A CA 1
ATOM 6487 C C . TYR A 1 828 ? -15.619 27.345 -1.970 1.00 90.56 828 TYR A C 1
ATOM 6489 O O . TYR A 1 828 ? -16.218 28.218 -1.350 1.00 90.56 828 TYR A O 1
ATOM 6497 N N . LYS A 1 829 ? -15.542 27.375 -3.300 1.00 88.38 829 LYS A N 1
ATOM 6498 C CA . LYS A 1 829 ? -16.315 28.278 -4.159 1.00 88.38 829 LYS A CA 1
ATOM 6499 C C . LYS A 1 829 ? -17.153 27.422 -5.086 1.00 88.38 829 LYS A C 1
ATOM 6501 O O . LYS A 1 829 ? -16.673 26.951 -6.114 1.00 88.38 829 LYS A O 1
ATOM 6506 N N . VAL A 1 830 ? -18.404 27.187 -4.704 1.00 79.00 830 VAL A N 1
ATOM 6507 C CA . VAL A 1 830 ? -19.326 26.367 -5.494 1.00 79.00 830 VAL A CA 1
ATOM 6508 C C . VAL A 1 830 ? -19.892 27.196 -6.647 1.00 79.00 830 VAL A C 1
ATOM 6510 O O . VAL A 1 830 ? -20.439 28.281 -6.450 1.00 79.00 830 VAL A O 1
ATOM 6513 N N . GLN A 1 831 ? -19.749 26.684 -7.867 1.00 71.94 831 GLN A N 1
ATOM 6514 C CA . GLN A 1 831 ? -20.255 27.330 -9.073 1.00 71.94 831 GLN A CA 1
ATOM 6515 C C . GLN A 1 831 ? -21.727 26.957 -9.331 1.00 71.94 831 GLN A C 1
ATOM 6517 O O . GLN A 1 831 ? -22.141 25.821 -9.109 1.00 71.94 831 GLN A O 1
ATOM 6522 N N . SER A 1 832 ? -22.517 27.895 -9.862 1.00 60.25 832 SER A N 1
ATOM 6523 C CA . SER A 1 832 ? -23.834 27.587 -10.433 1.00 60.25 832 SER A CA 1
ATOM 6524 C C . SER A 1 832 ? -23.698 26.779 -11.728 1.00 60.25 832 SER A C 1
ATOM 6526 O O . SER A 1 832 ? -22.956 27.192 -12.622 1.00 60.25 832 SER A O 1
ATOM 6528 N N . GLU A 1 833 ? -24.470 25.697 -11.850 1.00 50.84 833 GLU A N 1
ATOM 6529 C CA . GLU A 1 833 ? -24.470 24.774 -12.993 1.00 50.84 833 GLU A CA 1
ATOM 6530 C C . GLU A 1 833 ? -24.469 25.506 -14.355 1.00 50.84 833 GLU A C 1
ATOM 6532 O O . GLU A 1 833 ? -25.367 26.292 -14.667 1.00 50.84 833 GLU A O 1
ATOM 6537 N N . GLY A 1 834 ? -23.442 25.249 -15.175 1.00 47.78 834 GLY A N 1
ATOM 6538 C CA . GLY A 1 834 ? -23.343 25.753 -16.550 1.00 47.78 834 GLY A CA 1
ATOM 6539 C C . GLY A 1 834 ? -22.624 27.097 -16.749 1.00 47.78 834 GLY A C 1
ATOM 6540 O O . GLY A 1 834 ? -22.652 27.626 -17.864 1.00 47.78 834 GLY A O 1
ATOM 6541 N N . ALA A 1 835 ? -21.969 27.666 -15.733 1.00 52.16 835 ALA A N 1
ATOM 6542 C CA . ALA A 1 835 ? -21.161 28.873 -15.919 1.00 52.16 835 ALA A CA 1
ATOM 6543 C C . ALA A 1 835 ? -19.807 28.567 -16.603 1.00 52.16 835 ALA A C 1
ATOM 6545 O O . ALA A 1 835 ? -19.027 27.723 -16.177 1.00 52.16 835 ALA A O 1
ATOM 6546 N N . THR A 1 836 ? -19.498 29.292 -17.682 1.00 54.62 836 THR A N 1
ATOM 6547 C CA . THR A 1 836 ? -18.274 29.105 -18.494 1.00 54.62 836 THR A CA 1
ATOM 6548 C C . THR A 1 836 ? -17.149 30.088 -18.147 1.00 54.62 836 THR A C 1
ATOM 6550 O O . THR A 1 836 ? -16.148 30.185 -18.855 1.00 54.62 836 THR A O 1
ATOM 6553 N N . THR A 1 837 ? -17.322 30.848 -17.066 1.00 55.50 837 THR A N 1
ATOM 6554 C CA . THR A 1 837 ? -16.376 31.842 -16.548 1.00 55.50 837 THR A CA 1
ATOM 6555 C C . THR A 1 837 ? -16.411 31.796 -15.025 1.00 55.50 837 THR A C 1
ATOM 6557 O O . THR A 1 837 ? -17.506 31.859 -14.467 1.00 55.50 837 THR A O 1
ATOM 6560 N N . ASN A 1 838 ? -15.239 31.760 -14.382 1.00 62.66 838 ASN A N 1
ATOM 6561 C CA . ASN A 1 838 ? -15.027 31.483 -12.950 1.00 62.66 838 ASN A CA 1
ATOM 6562 C C . ASN A 1 838 ? -15.364 30.019 -12.589 1.00 62.66 838 ASN A C 1
ATOM 6564 O O . ASN A 1 838 ? -16.508 29.765 -12.214 1.00 62.66 838 ASN A O 1
ATOM 6568 N N . PRO A 1 839 ? -14.426 29.058 -12.729 1.00 75.31 839 PRO A N 1
ATOM 6569 C CA . PRO A 1 839 ? -14.645 27.672 -12.297 1.00 75.31 839 PRO A CA 1
ATOM 6570 C C . PRO A 1 839 ? -14.947 27.590 -10.795 1.00 75.31 839 PRO A C 1
ATOM 6572 O O . PRO A 1 839 ? -14.626 28.513 -10.039 1.00 75.31 839 PRO A O 1
ATOM 6575 N N . GLY A 1 840 ? -15.549 26.479 -10.368 1.00 85.81 840 GLY A N 1
ATOM 6576 C CA . GLY A 1 840 ? -15.602 26.144 -8.948 1.00 85.81 840 GLY A CA 1
ATOM 6577 C C . GLY A 1 840 ? -14.195 25.857 -8.425 1.00 85.81 840 GLY A C 1
ATOM 6578 O O . GLY A 1 840 ? -13.331 25.463 -9.208 1.00 85.81 840 GLY A O 1
ATOM 6579 N N . SER A 1 841 ? -13.946 26.084 -7.136 1.00 89.94 841 SER A N 1
ATOM 6580 C CA . SER A 1 841 ? -12.631 25.815 -6.538 1.00 89.94 841 SER A CA 1
ATOM 6581 C C . SER A 1 841 ? -12.710 25.306 -5.104 1.00 89.94 841 SER A C 1
ATOM 6583 O O . SER A 1 841 ? -13.661 25.619 -4.386 1.00 89.94 841 SER A O 1
ATOM 6585 N N . VAL A 1 842 ? -11.675 24.594 -4.666 1.00 91.44 842 VAL A N 1
ATOM 6586 C CA . VAL A 1 842 ? -11.396 24.292 -3.259 1.00 91.44 842 VAL A CA 1
ATOM 6587 C C . VAL A 1 842 ? -9.942 24.648 -2.964 1.00 91.44 842 VAL A C 1
ATOM 6589 O O . VAL A 1 842 ? -9.037 24.214 -3.668 1.00 91.44 842 VAL A O 1
ATOM 6592 N N . LEU A 1 843 ? -9.727 25.470 -1.939 1.00 92.94 843 LEU A N 1
ATOM 6593 C CA . LEU A 1 843 ? -8.420 25.644 -1.305 1.00 92.94 843 LEU A CA 1
ATOM 6594 C C . LEU A 1 843 ? -8.382 24.710 -0.097 1.00 92.94 843 LEU A C 1
ATOM 6596 O O . LEU A 1 843 ? -9.228 24.842 0.786 1.00 92.94 843 LEU A O 1
ATOM 6600 N N . CYS A 1 844 ? -7.420 23.798 -0.060 1.00 94.12 844 CYS A N 1
ATOM 6601 C CA . CYS A 1 844 ? -7.225 22.808 0.990 1.00 94.12 844 CYS A CA 1
ATOM 6602 C C . CYS A 1 844 ? -5.845 22.994 1.631 1.00 94.12 844 CYS A C 1
ATOM 6604 O O . CYS A 1 844 ? -4.840 23.106 0.927 1.00 94.12 844 CYS A O 1
ATOM 6606 N N . LEU A 1 845 ? -5.786 23.018 2.964 1.00 95.81 845 LEU A N 1
ATOM 6607 C CA . LEU A 1 845 ? -4.536 22.942 3.719 1.00 95.81 845 LEU A CA 1
ATOM 6608 C C . LEU A 1 845 ? -4.659 21.853 4.783 1.00 95.81 845 LEU A C 1
ATOM 6610 O O . LEU A 1 845 ? -5.620 21.843 5.550 1.00 95.81 845 LEU A O 1
ATOM 6614 N N . VAL A 1 846 ? -3.673 20.965 4.859 1.00 96.25 846 VAL A N 1
ATOM 6615 C CA . VAL A 1 846 ? -3.599 19.888 5.854 1.00 96.25 846 VAL A CA 1
ATOM 6616 C C . VAL A 1 846 ? -2.217 19.890 6.488 1.00 96.25 846 VAL A C 1
ATOM 6618 O O . VAL A 1 846 ? -1.215 20.007 5.790 1.00 96.25 846 VAL A O 1
ATOM 6621 N N . ASP A 1 847 ? -2.159 19.696 7.802 1.00 97.44 847 ASP A N 1
ATOM 6622 C CA . ASP A 1 847 ? -0.951 19.264 8.505 1.00 97.44 847 ASP A CA 1
ATOM 6623 C C . ASP A 1 847 ? -1.357 18.253 9.577 1.00 97.44 847 ASP A C 1
ATOM 6625 O O . ASP A 1 847 ? -2.136 18.564 10.482 1.00 97.44 847 ASP A O 1
ATOM 6629 N N . ARG A 1 848 ? -0.882 17.013 9.464 1.00 97.06 848 ARG A N 1
ATOM 6630 C CA . ARG A 1 848 ? -1.262 15.917 10.362 1.00 97.06 848 ARG A CA 1
ATOM 6631 C C . ARG A 1 848 ? -0.101 14.984 10.644 1.00 97.06 848 ARG A C 1
ATOM 6633 O O . ARG A 1 848 ? 0.808 14.854 9.828 1.00 97.06 848 ARG A O 1
ATOM 6640 N N . SER A 1 849 ? -0.176 14.278 11.768 1.00 98.25 849 SER A N 1
ATOM 6641 C CA . SER A 1 849 ? 0.779 13.221 12.097 1.00 98.25 849 SER A CA 1
ATOM 6642 C C . SER A 1 849 ? 0.114 11.932 12.574 1.00 98.25 849 SER A C 1
ATOM 6644 O O . SER A 1 849 ? -0.968 11.944 13.160 1.00 98.25 849 SER A O 1
ATOM 6646 N N . LYS A 1 850 ? 0.819 10.819 12.376 1.00 97.81 850 LYS A N 1
ATOM 6647 C CA . LYS A 1 850 ? 0.587 9.529 13.029 1.00 97.81 850 LYS A CA 1
ATOM 6648 C C . LYS A 1 850 ? 1.825 9.218 13.865 1.00 97.81 850 LYS A C 1
ATOM 6650 O O . LYS A 1 850 ? 2.897 8.995 13.311 1.00 97.81 850 LYS A O 1
ATOM 6655 N N . LEU A 1 851 ? 1.689 9.274 15.188 1.00 98.00 851 LEU A N 1
ATOM 6656 C CA . LEU A 1 851 ? 2.772 9.009 16.136 1.00 98.00 851 LEU A CA 1
ATOM 6657 C C . LEU A 1 851 ? 2.365 7.813 17.000 1.00 98.00 851 LEU A C 1
ATOM 6659 O O . LEU A 1 851 ? 1.324 7.868 17.659 1.00 98.00 851 LEU A O 1
ATOM 6663 N N . THR A 1 852 ? 3.158 6.746 17.003 1.00 97.12 852 THR A N 1
ATOM 6664 C CA . THR A 1 852 ? 2.932 5.539 17.812 1.00 97.12 852 THR A CA 1
ATOM 6665 C C . THR A 1 852 ? 4.243 5.028 18.396 1.00 97.12 852 THR A C 1
ATOM 6667 O O . THR A 1 852 ? 5.260 5.016 17.705 1.00 97.12 852 THR A O 1
ATOM 6670 N N . ASP A 1 853 ? 4.215 4.571 19.644 1.00 96.94 853 ASP A N 1
ATOM 6671 C CA . ASP A 1 853 ? 5.360 3.987 20.353 1.00 96.94 853 ASP A CA 1
ATOM 6672 C C . ASP A 1 853 ? 4.859 2.857 21.256 1.00 96.94 853 ASP A C 1
ATOM 6674 O O . ASP A 1 853 ? 3.969 3.088 22.071 1.00 96.94 853 ASP A O 1
ATOM 6678 N N . GLY A 1 854 ? 5.344 1.626 21.099 1.00 95.06 854 GLY A N 1
ATOM 6679 C CA . GLY A 1 854 ? 4.771 0.488 21.820 1.00 95.06 854 GLY A CA 1
ATOM 6680 C C . GLY A 1 854 ? 5.036 -0.858 21.169 1.00 95.06 854 GLY A C 1
ATOM 6681 O O . GLY A 1 854 ? 6.115 -1.089 20.639 1.00 95.06 854 GLY A O 1
ATOM 6682 N N . ILE A 1 855 ? 4.056 -1.755 21.243 1.00 91.81 855 ILE A N 1
ATOM 6683 C CA . ILE A 1 855 ? 4.054 -3.076 20.604 1.00 91.81 855 ILE A CA 1
ATOM 6684 C C . ILE A 1 855 ? 2.696 -3.315 19.940 1.00 91.81 855 ILE A C 1
ATOM 6686 O O . ILE A 1 855 ? 1.669 -3.254 20.621 1.00 91.81 855 ILE A O 1
ATOM 6690 N N . SER A 1 856 ? 2.695 -3.673 18.653 1.00 92.06 856 SER A N 1
ATOM 6691 C CA . SER A 1 856 ? 1.589 -4.402 18.029 1.00 92.06 856 SER A CA 1
ATOM 6692 C C . SER A 1 856 ? 1.567 -5.858 18.518 1.00 92.06 856 SER A C 1
ATOM 6694 O O . SER A 1 856 ? 2.563 -6.589 18.491 1.00 92.06 856 SER A O 1
ATOM 6696 N N . ILE A 1 857 ? 0.405 -6.271 19.016 1.00 95.44 857 ILE A N 1
ATOM 6697 C CA . ILE A 1 857 ? 0.185 -7.492 19.786 1.00 95.44 857 ILE A CA 1
ATOM 6698 C C . ILE A 1 857 ? 0.269 -8.731 18.887 1.00 95.44 857 ILE A C 1
ATOM 6700 O O . ILE A 1 857 ? 0.896 -9.716 19.285 1.00 95.44 857 ILE A O 1
ATOM 6704 N N . LEU A 1 858 ? -0.327 -8.717 17.687 1.00 95.94 858 LEU A N 1
ATOM 6705 C CA . LEU A 1 858 ? -0.309 -9.882 16.796 1.00 95.94 858 LEU A CA 1
ATOM 6706 C C . LEU A 1 858 ? 1.093 -10.180 16.235 1.00 95.94 858 LEU A C 1
ATOM 6708 O O . LEU A 1 858 ? 1.493 -11.346 16.319 1.00 95.94 858 LEU A O 1
ATOM 6712 N N . PRO A 1 859 ? 1.884 -9.205 15.737 1.00 94.81 859 PRO A N 1
ATOM 6713 C CA . PRO A 1 859 ? 3.273 -9.441 15.350 1.00 94.81 859 PRO A CA 1
ATOM 6714 C C . PRO A 1 859 ? 4.135 -9.970 16.499 1.00 94.81 859 PRO A C 1
ATOM 6716 O O . PRO A 1 859 ? 4.938 -10.882 16.296 1.00 94.81 859 PRO A O 1
ATOM 6719 N N . PHE A 1 860 ? 3.944 -9.449 17.716 1.00 94.88 860 PHE A N 1
ATOM 6720 C CA . PHE A 1 860 ? 4.695 -9.889 18.892 1.00 94.88 860 PHE A CA 1
ATOM 6721 C C . PHE A 1 860 ? 4.352 -11.325 19.311 1.00 94.88 860 PHE A C 1
ATOM 6723 O O . PHE A 1 860 ? 5.250 -12.141 19.508 1.00 94.88 860 PHE A O 1
ATOM 6730 N N . LEU A 1 861 ? 3.063 -11.676 19.393 1.00 95.19 861 LEU A N 1
ATOM 6731 C CA . LEU A 1 861 ? 2.637 -13.044 19.717 1.00 95.19 861 LEU A CA 1
ATOM 6732 C C . LEU A 1 861 ? 2.991 -14.053 18.614 1.00 95.19 861 LEU A C 1
ATOM 6734 O O . LEU A 1 861 ? 3.300 -15.199 18.925 1.00 95.19 861 LEU A O 1
ATOM 6738 N N . THR A 1 862 ? 2.991 -13.626 17.347 1.00 95.44 862 THR A N 1
ATOM 6739 C CA . THR A 1 862 ? 3.432 -14.448 16.204 1.00 95.44 862 THR A CA 1
ATOM 6740 C C . THR A 1 862 ? 4.955 -14.623 16.166 1.00 95.44 862 THR A C 1
ATOM 6742 O O . THR A 1 862 ? 5.450 -15.573 15.563 1.00 95.44 862 THR A O 1
ATOM 6745 N N . GLY A 1 863 ? 5.723 -13.731 16.800 1.00 94.00 863 GLY A N 1
ATOM 6746 C CA . GLY A 1 863 ? 7.186 -13.699 16.712 1.00 94.00 863 GLY A CA 1
ATOM 6747 C C . GLY A 1 863 ? 7.732 -13.023 15.448 1.00 94.00 863 GLY A C 1
ATOM 6748 O O . GLY A 1 863 ? 8.923 -13.143 15.168 1.00 94.00 863 GLY A O 1
ATOM 6749 N N . THR A 1 864 ? 6.903 -12.303 14.680 1.00 94.31 864 THR A N 1
ATOM 6750 C CA . THR A 1 864 ? 7.383 -11.432 13.588 1.00 94.31 864 THR A CA 1
ATOM 6751 C C . THR A 1 864 ? 7.937 -10.102 14.106 1.00 94.31 864 THR A C 1
ATOM 6753 O O . THR A 1 864 ? 8.779 -9.497 13.444 1.00 94.31 864 THR A O 1
ATOM 6756 N N . SER A 1 865 ? 7.566 -9.709 15.328 1.00 93.19 865 SER A N 1
ATOM 6757 C CA . SER A 1 865 ? 8.258 -8.714 16.157 1.00 93.19 865 SER A CA 1
ATOM 6758 C C . SER A 1 865 ? 8.687 -9.349 17.487 1.00 93.19 865 SER A C 1
ATOM 6760 O O . SER A 1 865 ? 8.040 -10.275 17.973 1.00 93.19 865 SER A O 1
ATOM 6762 N N . ILE A 1 866 ? 9.780 -8.865 18.079 1.00 91.88 866 ILE A N 1
ATOM 6763 C CA . ILE A 1 866 ? 10.354 -9.352 19.351 1.00 91.88 866 ILE A CA 1
ATOM 6764 C C . ILE A 1 866 ? 10.504 -8.248 20.410 1.00 91.88 866 ILE A C 1
ATOM 6766 O O . ILE A 1 866 ? 11.082 -8.475 21.474 1.00 91.88 866 ILE A O 1
ATOM 6770 N N . GLY A 1 867 ? 10.010 -7.040 20.143 1.00 89.81 867 GLY A N 1
ATOM 6771 C CA . GLY A 1 867 ? 10.171 -5.898 21.039 1.00 89.81 867 GLY A CA 1
ATOM 6772 C C . GLY A 1 867 ? 9.409 -4.671 20.559 1.00 89.81 867 GLY A C 1
ATOM 6773 O O . GLY A 1 867 ? 8.583 -4.764 19.654 1.00 89.81 867 GLY A O 1
ATOM 6774 N N . SER A 1 868 ? 9.690 -3.523 21.172 1.00 92.38 868 SER A N 1
ATOM 6775 C CA . SER A 1 868 ? 8.981 -2.289 20.854 1.00 92.38 868 SER A CA 1
ATOM 6776 C C . SER A 1 868 ? 9.304 -1.746 19.464 1.00 92.38 868 SER A C 1
ATOM 6778 O O . SER A 1 868 ? 10.403 -1.939 18.926 1.00 92.38 868 SER A O 1
ATOM 6780 N N . GLU A 1 869 ? 8.341 -1.008 18.933 1.00 94.81 869 GLU A N 1
ATOM 6781 C CA . GLU A 1 869 ? 8.406 -0.237 17.706 1.00 94.81 869 GLU A CA 1
ATOM 6782 C C . GLU A 1 869 ? 7.953 1.206 17.952 1.00 94.81 869 GLU A C 1
ATOM 6784 O O . GLU A 1 869 ? 7.094 1.482 18.790 1.00 94.81 869 GLU A O 1
ATOM 6789 N N . THR A 1 870 ? 8.537 2.122 17.191 1.00 96.88 870 THR A N 1
ATOM 6790 C CA . THR A 1 870 ? 8.181 3.537 17.153 1.00 96.88 870 THR A CA 1
ATOM 6791 C C . THR A 1 870 ? 7.965 3.897 15.690 1.00 96.88 870 THR A C 1
ATOM 6793 O O . THR A 1 870 ? 8.848 3.663 14.863 1.00 96.88 870 THR A O 1
ATOM 6796 N N . LEU A 1 871 ? 6.818 4.480 15.361 1.00 97.38 871 LEU A N 1
ATOM 6797 C CA . LEU A 1 871 ? 6.488 4.969 14.024 1.00 97.38 871 LEU A CA 1
ATOM 6798 C C . LEU A 1 871 ? 6.013 6.409 14.158 1.00 97.38 871 LEU A C 1
ATOM 6800 O O . LEU A 1 871 ? 5.053 6.703 14.867 1.00 97.38 871 LEU A O 1
ATOM 6804 N N . ASN A 1 872 ? 6.716 7.306 13.477 1.00 98.31 872 ASN A N 1
ATOM 6805 C CA . ASN A 1 872 ? 6.383 8.715 13.402 1.00 98.31 872 ASN A CA 1
ATOM 6806 C C . ASN A 1 872 ? 6.210 9.086 11.933 1.00 98.31 872 ASN A C 1
ATOM 6808 O O . ASN A 1 872 ? 7.111 8.880 11.118 1.00 98.31 872 ASN A O 1
ATOM 6812 N N . THR A 1 873 ? 5.067 9.663 11.599 1.00 98.31 873 THR A N 1
ATOM 6813 C CA . THR A 1 873 ? 4.795 10.207 10.271 1.00 98.31 873 THR A CA 1
ATOM 6814 C C . THR A 1 873 ? 4.188 11.590 10.424 1.00 98.31 873 THR A C 1
ATOM 6816 O O . THR A 1 873 ? 3.234 11.720 11.184 1.00 98.31 873 THR A O 1
ATOM 6819 N N . ARG A 1 874 ? 4.692 12.596 9.704 1.00 98.12 874 ARG A N 1
ATOM 6820 C CA . ARG A 1 874 ? 4.012 13.885 9.478 1.00 98.12 874 ARG A CA 1
ATOM 6821 C C . ARG A 1 874 ? 3.762 14.039 7.986 1.00 98.12 874 ARG A C 1
ATOM 6823 O O . ARG A 1 874 ? 4.645 13.731 7.192 1.00 98.12 874 ARG A O 1
ATOM 6830 N N . GLN A 1 875 ? 2.588 14.528 7.619 1.00 97.50 875 GLN A N 1
ATOM 6831 C CA . GLN A 1 875 ? 2.224 14.870 6.249 1.00 97.50 875 GLN A CA 1
ATOM 6832 C C . GLN A 1 875 ? 1.581 16.253 6.246 1.00 97.50 875 GLN A C 1
ATOM 6834 O O . GLN A 1 875 ? 0.612 16.475 6.978 1.00 97.50 875 GLN A O 1
ATOM 6839 N N . ASN A 1 876 ? 2.093 17.155 5.410 1.00 96.56 876 ASN A N 1
ATOM 6840 C CA . ASN A 1 876 ? 1.432 18.414 5.099 1.00 96.56 876 ASN A CA 1
ATOM 6841 C C . ASN A 1 876 ? 1.113 18.516 3.601 1.00 96.56 876 ASN A C 1
ATOM 6843 O O . ASN A 1 876 ? 1.770 17.901 2.762 1.00 96.56 876 ASN A O 1
ATOM 6847 N N . VAL A 1 877 ? 0.045 19.249 3.293 1.00 95.19 877 VAL A N 1
ATOM 6848 C CA . VAL A 1 877 ? -0.450 19.498 1.936 1.00 95.19 877 VAL A CA 1
ATOM 6849 C C . VAL A 1 877 ? -1.011 20.915 1.880 1.00 95.19 877 VAL A C 1
ATOM 6851 O O . VAL A 1 877 ? -1.710 21.353 2.792 1.00 95.19 877 VAL A O 1
ATOM 6854 N N . THR A 1 878 ? -0.742 21.627 0.793 1.00 95.19 878 THR A N 1
ATOM 6855 C CA . THR A 1 878 ? -1.493 22.809 0.360 1.00 95.19 878 THR A CA 1
ATOM 6856 C C . THR A 1 878 ? -1.896 22.604 -1.093 1.00 95.19 878 THR A C 1
ATOM 6858 O O . THR A 1 878 ? -1.041 22.430 -1.955 1.00 95.19 878 THR A O 1
ATOM 6861 N N . SER A 1 879 ? -3.193 22.627 -1.372 1.00 94.19 879 SER A N 1
ATOM 6862 C CA . SER A 1 879 ? -3.747 22.417 -2.709 1.00 94.19 879 SER A CA 1
ATOM 6863 C C . SER A 1 879 ? -4.809 23.472 -3.013 1.00 94.19 879 SER A C 1
ATOM 6865 O O . SER A 1 879 ? -5.501 23.953 -2.116 1.00 94.19 879 SER A O 1
ATOM 6867 N N . ASN A 1 880 ? -4.909 23.890 -4.271 1.00 92.38 880 ASN A N 1
ATOM 6868 C CA . ASN A 1 880 ? -5.909 24.839 -4.748 1.00 92.38 880 ASN A CA 1
ATOM 6869 C C . ASN A 1 880 ? -6.430 24.351 -6.098 1.00 92.38 880 ASN A C 1
ATOM 6871 O O . ASN A 1 880 ? -5.862 24.649 -7.151 1.00 92.38 880 ASN A O 1
ATOM 6875 N N . TYR A 1 881 ? -7.491 23.560 -6.039 1.00 90.81 881 TYR A N 1
ATOM 6876 C CA . TYR A 1 881 ? -8.033 22.795 -7.152 1.00 90.81 881 TYR A CA 1
ATOM 6877 C C . TYR A 1 881 ? -9.277 23.461 -7.738 1.00 90.81 881 TYR A C 1
ATOM 6879 O O . TYR A 1 881 ? -10.109 23.997 -7.003 1.00 90.81 881 TYR A O 1
ATOM 6887 N N . HIS A 1 882 ? -9.425 23.420 -9.062 1.00 88.88 882 HIS A N 1
ATOM 6888 C CA . HIS A 1 882 ? -10.489 24.089 -9.803 1.00 88.88 882 HIS A CA 1
ATOM 6889 C C . HIS A 1 882 ? -11.194 23.138 -10.772 1.00 88.88 882 HIS A C 1
ATOM 6891 O O . HIS A 1 882 ? -10.555 22.435 -11.549 1.00 88.88 882 HIS A O 1
ATOM 6897 N N . TRP A 1 883 ? -12.524 23.198 -10.847 1.00 84.50 883 TRP A N 1
ATOM 6898 C CA . TRP A 1 883 ? -13.315 22.394 -11.787 1.00 84.50 883 TRP A CA 1
ATOM 6899 C C . TRP A 1 883 ? -14.348 23.234 -12.544 1.00 84.50 883 TRP A C 1
ATOM 6901 O O . TRP A 1 883 ? -14.930 24.184 -12.017 1.00 84.50 883 TRP A O 1
AT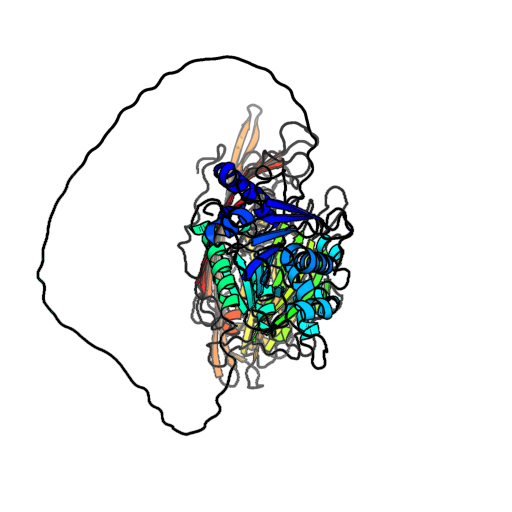OM 6911 N N . ASN A 1 884 ? -14.622 22.856 -13.796 1.00 74.94 884 ASN A N 1
ATOM 6912 C CA . ASN A 1 884 ? -15.638 23.522 -14.621 1.00 74.94 884 ASN A CA 1
ATOM 6913 C C . ASN A 1 884 ? -17.024 22.872 -14.498 1.00 74.94 884 ASN A C 1
ATOM 6915 O O . ASN A 1 884 ? -18.015 23.564 -14.302 1.00 74.94 884 ASN A O 1
ATOM 6919 N N . SER A 1 885 ? -17.107 21.548 -14.645 1.00 67.12 885 SER A N 1
ATOM 6920 C CA . SER A 1 885 ? -18.377 20.804 -14.725 1.00 67.12 885 SER A CA 1
ATOM 6921 C C . SER A 1 885 ? -18.532 19.777 -13.605 1.00 67.12 885 SER A C 1
ATOM 6923 O O . SER A 1 885 ? -19.590 19.678 -12.991 1.00 67.12 885 SER A O 1
ATOM 6925 N N . THR A 1 886 ? -17.475 19.019 -13.319 1.00 70.75 886 THR A N 1
ATOM 6926 C CA . THR A 1 886 ? -17.460 17.963 -12.303 1.00 70.75 886 THR A CA 1
ATOM 6927 C C . THR A 1 886 ? -16.152 17.995 -11.530 1.00 70.75 886 THR A C 1
ATOM 6929 O O . THR A 1 886 ? -15.096 18.016 -12.152 1.00 70.75 886 THR A O 1
ATOM 6932 N N . ILE A 1 887 ? -16.220 17.888 -10.202 1.00 74.06 887 ILE A N 1
ATOM 6933 C CA . ILE A 1 887 ? -15.065 17.935 -9.282 1.00 74.06 887 ILE A CA 1
ATOM 6934 C C . ILE A 1 887 ? -14.045 16.782 -9.451 1.00 74.06 887 ILE A C 1
ATOM 6936 O O . ILE A 1 887 ? -13.043 16.746 -8.761 1.00 74.06 887 ILE A O 1
ATOM 6940 N N . VAL A 1 888 ? -14.282 15.840 -10.372 1.00 70.88 888 VAL A N 1
ATOM 6941 C CA . VAL A 1 888 ? -13.323 14.788 -10.779 1.00 70.88 888 VAL A CA 1
ATOM 6942 C C . VAL A 1 888 ? -12.378 15.216 -11.905 1.00 70.88 888 VAL A C 1
ATOM 6944 O O . VAL A 1 888 ? -11.515 14.440 -12.308 1.00 70.88 888 VAL A O 1
ATOM 6947 N N . GLU A 1 889 ? -12.573 16.399 -12.487 1.00 73.44 889 GLU A N 1
ATOM 6948 C CA . GLU A 1 889 ? -11.780 16.884 -13.615 1.00 73.44 889 GLU A CA 1
ATOM 6949 C C . GLU A 1 889 ? -11.221 18.272 -13.307 1.00 73.44 889 GLU A C 1
ATOM 6951 O O . GLU A 1 889 ? -11.948 19.271 -13.298 1.00 73.44 889 GLU A O 1
ATOM 6956 N N . GLY A 1 890 ? -9.911 18.291 -13.053 1.00 72.81 890 GLY A N 1
ATOM 6957 C CA . GLY A 1 890 ? -9.155 19.496 -12.743 1.00 72.81 890 GLY A CA 1
ATOM 6958 C C . GLY A 1 890 ? -9.046 20.419 -13.949 1.00 72.81 890 GLY A C 1
ATOM 6959 O O . GLY A 1 890 ? -9.128 19.995 -15.108 1.00 72.81 890 GLY A O 1
ATOM 6960 N N . THR A 1 891 ? -8.864 21.707 -13.692 1.00 74.81 891 THR A N 1
ATOM 6961 C CA . THR A 1 891 ? -8.761 22.720 -14.735 1.00 74.81 891 THR A CA 1
ATOM 6962 C C . THR A 1 891 ? -7.292 22.994 -15.013 1.00 74.81 891 THR A C 1
ATOM 6964 O O . THR A 1 891 ? -6.671 23.856 -14.393 1.00 74.81 891 THR A O 1
ATOM 6967 N N . ALA A 1 892 ? -6.752 22.267 -15.995 1.00 69.88 892 ALA A N 1
ATOM 6968 C CA . ALA A 1 892 ? -5.349 22.329 -16.397 1.00 69.88 892 ALA A CA 1
ATOM 6969 C C . ALA A 1 892 ? -4.804 23.772 -16.477 1.00 69.88 892 ALA A C 1
ATOM 6971 O O . ALA A 1 892 ? -5.265 24.592 -17.276 1.00 69.88 892 ALA A O 1
ATOM 6972 N N . GLY A 1 893 ? -3.792 24.063 -15.653 1.00 73.88 893 GLY A N 1
ATOM 6973 C CA . GLY A 1 893 ? -3.151 25.379 -15.552 1.00 73.88 893 GLY A CA 1
ATOM 6974 C C . GLY A 1 893 ? -3.772 26.353 -14.541 1.00 73.88 893 GLY A C 1
ATOM 6975 O O . GLY A 1 893 ? -3.304 27.489 -14.466 1.00 73.88 893 GLY A O 1
ATOM 6976 N N . LEU A 1 894 ? -4.795 25.942 -13.782 1.00 81.19 894 LEU A N 1
ATOM 6977 C CA . LEU A 1 894 ? -5.292 26.648 -12.589 1.00 81.19 894 LEU A CA 1
ATOM 6978 C C . LEU A 1 894 ? -5.000 25.896 -11.288 1.00 81.19 894 LEU A C 1
ATOM 6980 O O . LEU A 1 894 ? -4.835 26.537 -10.252 1.00 81.19 894 LEU A O 1
ATOM 6984 N N . ASP A 1 895 ? -4.964 24.567 -11.351 1.00 86.06 895 ASP A N 1
ATOM 6985 C CA . ASP A 1 895 ? -4.706 23.708 -10.197 1.00 86.06 895 ASP A CA 1
ATOM 6986 C C . ASP A 1 895 ? -3.253 23.858 -9.728 1.00 86.06 895 ASP A C 1
ATOM 6988 O O . ASP A 1 895 ? -2.334 23.912 -10.550 1.00 86.06 895 ASP A O 1
ATOM 6992 N N . THR A 1 896 ? -3.048 23.923 -8.411 1.00 91.19 896 THR A N 1
ATOM 6993 C CA . THR A 1 896 ? -1.714 23.911 -7.789 1.00 91.19 896 THR A CA 1
ATOM 6994 C C . THR A 1 896 ? -1.701 23.003 -6.573 1.00 91.19 896 THR A C 1
ATOM 6996 O O . THR A 1 896 ? -2.645 23.054 -5.786 1.00 91.19 896 THR A O 1
ATOM 6999 N N . MET A 1 897 ? -0.615 22.263 -6.375 1.00 91.06 897 MET A N 1
ATOM 7000 C CA . MET A 1 897 ? -0.421 21.328 -5.267 1.00 91.06 897 MET A CA 1
ATOM 7001 C C . MET A 1 897 ? 1.023 21.458 -4.754 1.00 91.06 897 MET A C 1
ATOM 7003 O O . MET A 1 897 ? 1.963 21.451 -5.545 1.00 91.06 897 MET A O 1
ATOM 7007 N N . ASP A 1 898 ? 1.217 21.596 -3.445 1.00 95.50 898 ASP A N 1
ATOM 7008 C CA . ASP A 1 898 ? 2.505 21.463 -2.757 1.00 95.50 898 ASP A CA 1
ATOM 7009 C C . ASP A 1 898 ? 2.314 20.504 -1.566 1.00 95.50 898 ASP A C 1
ATOM 7011 O O . ASP A 1 898 ? 1.478 20.761 -0.696 1.00 95.50 898 ASP A O 1
ATOM 7015 N N . GLY A 1 899 ? 3.086 19.416 -1.508 1.00 95.75 899 GLY A N 1
ATOM 7016 C CA . GLY A 1 899 ? 2.953 18.375 -0.478 1.00 95.75 899 GLY A CA 1
ATOM 7017 C C . GLY A 1 899 ? 4.300 17.899 0.065 1.00 95.75 899 GLY A C 1
ATOM 7018 O O . GLY A 1 899 ? 5.329 17.974 -0.615 1.00 95.75 899 GLY A O 1
ATOM 7019 N N . GLU A 1 900 ? 4.323 17.449 1.319 1.00 97.44 900 GLU A N 1
ATOM 7020 C CA . GLU A 1 900 ? 5.542 16.988 1.991 1.00 97.44 900 GLU A CA 1
ATOM 7021 C C . GLU A 1 900 ? 5.216 15.938 3.064 1.00 97.44 900 GLU A C 1
ATOM 7023 O O . GLU A 1 900 ? 4.318 16.125 3.890 1.00 97.44 900 GLU A O 1
ATOM 7028 N N . VAL A 1 901 ? 5.950 14.822 3.061 1.00 98.19 901 VAL A N 1
ATOM 7029 C CA . VAL A 1 901 ? 5.813 13.737 4.041 1.00 98.19 901 VAL A CA 1
ATOM 7030 C C . VAL A 1 901 ? 7.166 13.384 4.650 1.00 98.19 901 VAL A C 1
ATOM 7032 O O . VAL A 1 901 ? 8.161 13.198 3.952 1.00 98.19 901 VAL A O 1
ATOM 7035 N N . TRP A 1 902 ? 7.184 13.249 5.973 1.00 98.62 902 TRP A N 1
ATOM 7036 C CA . TRP A 1 902 ? 8.295 12.699 6.742 1.00 98.62 902 TRP A CA 1
ATOM 7037 C C . TRP A 1 902 ? 7.815 11.431 7.421 1.00 98.62 902 TRP A C 1
ATOM 7039 O O . TRP A 1 902 ? 6.952 11.496 8.294 1.00 98.62 902 TRP A O 1
ATOM 7049 N N . PHE A 1 903 ? 8.402 10.297 7.074 1.00 98.62 903 PHE A N 1
ATOM 7050 C CA . PHE A 1 903 ? 8.200 9.020 7.740 1.00 98.62 903 PHE A CA 1
ATOM 7051 C C . PHE A 1 903 ? 9.507 8.587 8.402 1.00 98.62 903 PHE A C 1
ATOM 7053 O O . PHE A 1 903 ? 10.562 8.598 7.770 1.00 98.62 903 PHE A O 1
ATOM 7060 N N . SER A 1 904 ? 9.450 8.176 9.666 1.00 98.44 904 SER A N 1
ATOM 7061 C CA . SER A 1 904 ? 10.569 7.552 10.369 1.00 98.44 904 SER A CA 1
ATOM 7062 C C . SER A 1 904 ? 10.060 6.458 11.295 1.00 98.44 904 SER A C 1
ATOM 7064 O O . SER A 1 904 ? 9.158 6.676 12.102 1.00 98.44 904 SER A O 1
ATOM 7066 N N . SER A 1 905 ? 10.699 5.296 11.223 1.00 97.88 905 SER A N 1
ATOM 7067 C CA . SER A 1 905 ? 10.369 4.114 12.010 1.00 97.88 905 SER A CA 1
ATOM 7068 C C . SER A 1 905 ? 11.610 3.489 12.643 1.00 97.88 905 SER A C 1
ATOM 7070 O O . SER A 1 905 ? 12.703 3.487 12.064 1.00 97.88 905 SER A O 1
ATOM 7072 N N . SER A 1 906 ? 11.416 2.905 13.819 1.00 97.12 906 SER A N 1
ATOM 7073 C CA . SER A 1 906 ? 12.294 1.894 14.400 1.00 97.12 906 SER A CA 1
ATOM 7074 C C . SER A 1 906 ? 11.451 0.719 14.860 1.00 97.12 906 SER A C 1
ATOM 7076 O O . SER A 1 906 ? 10.431 0.931 15.505 1.00 97.12 906 SER A O 1
ATOM 7078 N N . SER A 1 907 ? 11.878 -0.505 14.576 1.00 94.75 907 SER A N 1
ATOM 7079 C CA . SER A 1 907 ? 11.189 -1.719 15.007 1.00 94.75 907 SER A CA 1
ATOM 7080 C C . SER A 1 907 ? 12.177 -2.740 15.567 1.00 94.75 907 SER A C 1
ATOM 7082 O O . SER A 1 907 ? 13.393 -2.662 15.352 1.00 94.75 907 SER A O 1
ATOM 7084 N N . SER A 1 908 ? 11.639 -3.723 16.281 1.00 93.94 908 SER A N 1
ATOM 7085 C CA . SER A 1 908 ? 12.377 -4.887 16.766 1.00 93.94 908 SER A CA 1
ATOM 7086 C C . SER A 1 908 ? 11.923 -6.127 15.985 1.00 93.94 908 SER A C 1
ATOM 7088 O O . SER A 1 908 ? 11.196 -6.948 16.543 1.00 93.94 908 SER A O 1
ATOM 7090 N N . PRO A 1 909 ? 12.283 -6.268 14.694 1.00 93.88 909 PRO A N 1
ATOM 7091 C CA . PRO A 1 909 ? 11.796 -7.354 13.855 1.00 93.88 909 PRO A CA 1
ATOM 7092 C C . PRO A 1 909 ? 12.306 -8.698 14.372 1.00 93.88 909 PRO A C 1
ATOM 7094 O O . PRO A 1 909 ? 13.452 -8.809 14.810 1.00 93.88 909 PRO A O 1
ATOM 7097 N N . GLY A 1 910 ? 11.461 -9.720 14.279 1.00 92.69 910 GLY A N 1
ATOM 7098 C CA . GLY A 1 910 ? 11.830 -11.092 14.611 1.00 92.69 910 GLY A CA 1
ATOM 7099 C C . GLY A 1 910 ? 12.705 -11.756 13.549 1.00 92.69 910 GLY A C 1
ATOM 7100 O O . GLY A 1 910 ? 13.485 -12.629 13.898 1.00 92.69 910 GLY A O 1
ATOM 7101 N N . SER A 1 911 ? 12.613 -11.346 12.278 1.00 91.94 911 SER A N 1
ATOM 7102 C CA . SER A 1 911 ? 13.451 -11.857 11.177 1.00 91.94 911 SER A CA 1
ATOM 7103 C C . SER A 1 911 ? 14.799 -11.127 11.103 1.00 91.94 911 SER A C 1
ATOM 7105 O O . SER A 1 911 ? 14.835 -9.894 11.139 1.00 91.94 911 SER A O 1
ATOM 7107 N N . GLU A 1 912 ? 15.898 -11.861 10.869 1.00 90.19 912 GLU A N 1
ATOM 7108 C CA . GLU A 1 912 ? 17.231 -11.292 10.573 1.00 90.19 912 GLU A CA 1
ATOM 7109 C C . GLU A 1 912 ? 17.221 -10.337 9.354 1.00 90.19 912 GLU A C 1
ATOM 7111 O O . GLU A 1 912 ? 18.106 -9.489 9.207 1.00 90.19 912 GLU A O 1
ATOM 7116 N N . ARG A 1 913 ? 16.230 -10.475 8.459 1.00 90.44 913 ARG A N 1
ATOM 7117 C CA . ARG A 1 913 ? 16.043 -9.664 7.240 1.00 90.44 913 ARG A CA 1
ATOM 7118 C C . ARG A 1 913 ? 15.002 -8.549 7.397 1.00 90.44 913 ARG A C 1
ATOM 7120 O O . ARG A 1 913 ? 14.771 -7.812 6.434 1.00 90.44 913 ARG A O 1
ATOM 7127 N N . GLY A 1 914 ? 14.391 -8.417 8.574 1.00 90.88 914 GLY A N 1
ATOM 7128 C CA . GLY A 1 914 ? 13.430 -7.363 8.887 1.00 90.88 914 GLY A CA 1
ATOM 7129 C C . GLY A 1 914 ? 14.079 -5.990 9.096 1.00 90.88 914 GLY A C 1
ATOM 7130 O O . GLY A 1 914 ? 15.281 -5.856 9.344 1.00 90.88 914 GLY A O 1
ATOM 7131 N N . VAL A 1 915 ? 13.270 -4.938 8.987 1.00 94.00 915 VAL A N 1
ATOM 7132 C CA . VAL A 1 915 ? 13.752 -3.552 8.909 1.00 94.00 915 VAL A CA 1
ATOM 7133 C C . VAL A 1 915 ? 13.781 -2.890 10.290 1.00 94.00 915 VAL A C 1
ATOM 7135 O O . VAL A 1 915 ? 12.775 -2.391 10.788 1.00 94.00 915 VAL A O 1
ATOM 7138 N N . ARG A 1 916 ? 14.966 -2.870 10.917 1.00 95.31 916 ARG A N 1
ATOM 7139 C CA . ARG A 1 916 ? 15.166 -2.333 12.281 1.00 95.31 916 ARG A CA 1
ATOM 7140 C C . ARG A 1 916 ? 14.990 -0.815 12.390 1.00 95.31 916 ARG A C 1
ATOM 7142 O O . ARG A 1 916 ? 14.497 -0.330 13.402 1.00 95.31 916 ARG A O 1
ATOM 7149 N N . THR A 1 917 ? 15.401 -0.064 11.373 1.00 97.31 917 THR A N 1
ATOM 7150 C CA . THR A 1 917 ? 15.216 1.393 11.273 1.00 97.31 917 THR A CA 1
ATOM 7151 C C . THR A 1 917 ? 15.043 1.784 9.818 1.00 97.31 917 THR A C 1
ATOM 7153 O O . THR A 1 917 ? 15.761 1.262 8.966 1.00 97.31 917 THR A O 1
ATOM 7156 N N . TYR A 1 918 ? 14.132 2.712 9.540 1.00 97.75 918 TYR A N 1
ATOM 7157 C CA . TYR A 1 918 ? 13.860 3.191 8.185 1.00 97.75 918 TYR A CA 1
ATOM 7158 C C . TYR A 1 918 ? 13.230 4.581 8.196 1.00 97.75 918 TYR A C 1
ATOM 7160 O O . TYR A 1 918 ? 12.405 4.869 9.066 1.00 97.75 918 TYR A O 1
ATOM 7168 N N . HIS A 1 919 ? 13.572 5.404 7.209 1.00 98.00 919 HIS A N 1
ATOM 7169 C CA . HIS A 1 919 ? 12.860 6.630 6.878 1.00 98.00 919 HIS A CA 1
ATOM 7170 C C . HIS A 1 919 ? 12.465 6.666 5.408 1.00 98.00 919 HIS A C 1
ATOM 7172 O O . HIS A 1 919 ? 13.123 6.059 4.565 1.00 98.00 919 HIS A O 1
ATOM 7178 N N . HIS A 1 920 ? 11.438 7.466 5.141 1.00 97.62 920 HIS A N 1
ATOM 7179 C CA . HIS A 1 920 ? 11.057 7.923 3.814 1.00 97.62 920 HIS A CA 1
ATOM 7180 C C . HIS A 1 920 ? 10.673 9.398 3.928 1.00 97.62 920 HIS A C 1
ATOM 7182 O O . HIS A 1 920 ? 9.767 9.755 4.682 1.00 97.62 920 HIS A O 1
ATOM 7188 N N . TYR A 1 921 ? 11.409 10.268 3.251 1.00 98.12 921 TYR A N 1
ATOM 7189 C CA . TYR A 1 921 ? 11.108 11.687 3.135 1.00 98.12 921 TYR A CA 1
ATOM 7190 C C . TYR A 1 921 ? 10.828 11.996 1.670 1.00 98.12 921 TYR A C 1
ATOM 7192 O O . TYR A 1 921 ? 11.680 11.771 0.813 1.00 98.12 921 TYR A O 1
ATOM 7200 N N . ALA A 1 922 ? 9.632 12.501 1.390 1.00 97.44 922 ALA A N 1
ATOM 7201 C CA . ALA A 1 922 ? 9.215 12.814 0.035 1.00 97.44 922 ALA A CA 1
ATOM 7202 C C . ALA A 1 922 ? 8.528 14.179 -0.022 1.00 97.44 922 ALA A C 1
ATOM 7204 O O . ALA A 1 922 ? 7.837 14.597 0.911 1.00 97.44 922 ALA A O 1
ATOM 7205 N N . LYS A 1 923 ? 8.740 14.886 -1.131 1.00 97.19 923 LYS A N 1
ATOM 7206 C CA . LYS A 1 923 ? 8.191 16.221 -1.378 1.00 97.19 923 LYS A CA 1
ATOM 7207 C C . LYS A 1 923 ? 7.699 16.307 -2.808 1.00 97.19 923 LYS A C 1
ATOM 7209 O O . LYS A 1 923 ? 8.431 15.946 -3.725 1.00 97.19 923 LYS A O 1
ATOM 7214 N N . GLU A 1 924 ? 6.510 16.851 -3.004 1.00 94.31 924 GLU A N 1
ATOM 7215 C CA . GLU A 1 924 ? 5.861 16.961 -4.307 1.00 94.31 924 GLU A CA 1
ATOM 7216 C C . GLU A 1 924 ? 5.435 18.395 -4.627 1.00 94.31 924 GLU A C 1
ATOM 7218 O O . GLU A 1 924 ? 5.288 19.245 -3.742 1.00 94.31 924 GLU A O 1
ATOM 7223 N N . LYS A 1 925 ? 5.254 18.650 -5.922 1.00 94.06 925 LYS A N 1
ATOM 7224 C CA . LYS A 1 925 ? 4.685 19.875 -6.462 1.00 94.06 925 LYS A CA 1
ATOM 7225 C C . LYS A 1 925 ? 3.963 19.603 -7.777 1.00 94.06 925 LYS A C 1
ATOM 7227 O O . LYS A 1 925 ? 4.586 19.113 -8.711 1.00 94.06 925 LYS A O 1
ATOM 7232 N N . ASP A 1 926 ? 2.696 19.999 -7.870 1.00 90.25 926 ASP A N 1
ATOM 7233 C CA . ASP A 1 926 ? 1.890 20.001 -9.098 1.00 90.25 926 ASP A CA 1
ATOM 7234 C C . ASP A 1 926 ? 1.949 18.648 -9.859 1.00 90.25 926 ASP A C 1
ATOM 7236 O O . ASP A 1 926 ? 2.342 18.592 -11.024 1.00 90.25 926 ASP A O 1
ATOM 7240 N N . ASP A 1 927 ? 1.599 17.548 -9.175 1.00 87.44 927 ASP A N 1
ATOM 7241 C CA . ASP A 1 927 ? 1.715 16.144 -9.627 1.00 87.44 927 ASP A CA 1
ATOM 7242 C C . ASP A 1 927 ? 3.161 15.646 -9.919 1.00 87.44 927 ASP A C 1
ATOM 7244 O O . ASP A 1 927 ? 3.341 14.573 -10.497 1.00 87.44 927 ASP A O 1
ATOM 7248 N N . VAL A 1 928 ? 4.212 16.372 -9.510 1.00 89.06 928 VAL A N 1
ATOM 7249 C CA . VAL A 1 928 ? 5.629 15.993 -9.712 1.00 89.06 928 VAL A CA 1
ATOM 7250 C C . VAL A 1 928 ? 6.353 15.768 -8.385 1.00 89.06 928 VAL A C 1
ATOM 7252 O O . VAL A 1 928 ? 6.389 16.642 -7.521 1.00 89.06 928 VAL A O 1
ATOM 7255 N N . LEU A 1 929 ? 7.018 14.620 -8.250 1.00 90.12 929 LEU A N 1
ATOM 7256 C CA . LEU A 1 929 ? 7.882 14.310 -7.112 1.00 90.12 929 LEU A CA 1
ATOM 7257 C C . LEU A 1 929 ? 9.204 15.099 -7.228 1.00 90.12 929 LEU A C 1
ATOM 7259 O O . LEU A 1 929 ? 9.956 14.938 -8.188 1.00 90.12 929 LEU A O 1
ATOM 7263 N N . LEU A 1 930 ? 9.465 15.996 -6.274 1.00 92.56 930 LEU A N 1
ATOM 7264 C CA . LEU A 1 930 ? 10.657 16.855 -6.216 1.00 92.56 930 LEU A CA 1
ATOM 7265 C C . LEU A 1 930 ? 11.793 16.244 -5.390 1.00 92.56 930 LEU A C 1
ATOM 7267 O O . LEU A 1 930 ? 12.963 16.523 -5.653 1.00 92.56 930 LEU A O 1
ATOM 7271 N N . VAL A 1 931 ? 11.440 15.479 -4.357 1.00 94.62 931 VAL A N 1
ATOM 7272 C CA . VAL A 1 931 ? 12.363 14.752 -3.481 1.00 94.62 931 VAL A CA 1
ATOM 7273 C C . VAL A 1 931 ? 11.745 13.398 -3.170 1.00 94.62 931 VAL A C 1
ATOM 7275 O O . VAL A 1 931 ? 10.551 13.330 -2.882 1.00 94.62 931 VAL A O 1
ATOM 7278 N N . ASP A 1 932 ? 12.576 12.362 -3.203 1.00 94.94 932 ASP A N 1
ATOM 7279 C CA . ASP A 1 932 ? 12.240 10.994 -2.822 1.00 94.94 932 ASP A CA 1
ATOM 7280 C C . ASP A 1 932 ? 13.483 10.366 -2.168 1.00 94.94 932 ASP A C 1
ATOM 7282 O O . ASP A 1 932 ? 14.436 9.971 -2.843 1.00 94.94 932 ASP A O 1
ATOM 7286 N N . GLU A 1 933 ? 13.543 10.412 -0.837 1.00 94.62 933 GLU A N 1
ATOM 7287 C CA . GLU A 1 933 ? 14.692 9.988 -0.034 1.00 94.62 933 GLU A CA 1
ATOM 7288 C C . GLU A 1 933 ? 14.285 8.877 0.942 1.00 94.62 933 GLU A C 1
ATOM 7290 O O . GLU A 1 933 ? 13.612 9.116 1.946 1.00 94.62 933 GLU A O 1
ATOM 7295 N N . GLU A 1 934 ? 14.739 7.655 0.666 1.00 93.50 934 GLU A N 1
ATOM 7296 C CA . GLU A 1 934 ? 14.595 6.495 1.550 1.00 93.50 934 GLU A CA 1
ATOM 7297 C C . GLU A 1 934 ? 15.935 6.098 2.186 1.00 93.50 934 GLU A C 1
ATOM 7299 O O . GLU A 1 934 ? 17.008 6.222 1.580 1.00 93.50 934 GLU A O 1
ATOM 7304 N N . GLY A 1 935 ? 15.902 5.520 3.390 1.00 91.00 935 GLY A N 1
ATOM 7305 C CA . GLY A 1 935 ? 17.110 4.927 3.960 1.00 91.00 935 GLY A CA 1
ATOM 7306 C C . GLY A 1 935 ? 16.947 4.224 5.303 1.00 91.00 935 GLY A C 1
ATOM 7307 O O . GLY A 1 935 ? 16.061 4.519 6.096 1.00 91.00 935 GLY A O 1
ATOM 7308 N N . LEU A 1 936 ? 17.881 3.318 5.604 1.00 94.75 936 LEU A N 1
ATOM 7309 C CA . LEU A 1 936 ? 17.858 2.425 6.777 1.00 94.75 936 LEU A CA 1
ATOM 7310 C C . LEU A 1 936 ? 18.266 3.092 8.111 1.00 94.75 936 LEU A C 1
ATOM 7312 O O . LEU A 1 936 ? 18.849 2.460 8.993 1.00 94.75 936 LEU A O 1
ATOM 7316 N N . VAL A 1 937 ? 17.993 4.385 8.264 1.00 91.56 937 VAL A N 1
ATOM 7317 C CA . VAL A 1 937 ? 18.257 5.180 9.475 1.00 91.56 937 VAL A CA 1
ATOM 7318 C C . VAL A 1 937 ? 17.016 5.988 9.830 1.00 91.56 937 VAL A C 1
ATOM 7320 O O . VAL A 1 937 ? 16.235 6.314 8.946 1.00 91.56 937 VAL A O 1
ATOM 7323 N N . MET A 1 938 ? 16.832 6.338 11.102 1.00 95.50 938 MET A N 1
ATOM 7324 C CA . MET A 1 938 ? 15.774 7.277 11.488 1.00 95.50 938 MET A CA 1
ATOM 7325 C C . MET A 1 938 ? 16.143 8.719 11.132 1.00 95.50 938 MET A C 1
ATOM 7327 O O . MET A 1 938 ? 17.312 9.105 11.229 1.00 95.50 938 MET A O 1
ATOM 7331 N N . ILE A 1 939 ? 15.128 9.529 10.830 1.00 96.38 939 ILE A N 1
ATOM 7332 C CA . ILE A 1 939 ? 15.234 10.988 10.691 1.00 96.38 939 ILE A CA 1
ATOM 7333 C C . ILE A 1 939 ? 14.350 11.685 11.736 1.00 96.38 939 ILE A C 1
ATOM 7335 O O . ILE A 1 939 ? 13.366 11.103 12.196 1.00 96.38 939 ILE A O 1
ATOM 7339 N N . PRO A 1 940 ? 14.655 12.934 12.130 1.00 96.44 940 PRO A N 1
ATOM 7340 C CA . PRO A 1 940 ? 13.731 13.727 12.928 1.00 96.44 940 PRO A CA 1
ATOM 7341 C C . PRO A 1 940 ? 12.456 14.012 12.125 1.00 96.44 940 PRO A C 1
ATOM 7343 O O . PRO A 1 940 ? 12.511 14.687 11.100 1.00 96.44 940 PRO A O 1
ATOM 7346 N N . VAL A 1 941 ? 11.311 13.536 12.613 1.00 97.62 941 VAL A N 1
ATOM 7347 C CA . VAL A 1 941 ? 9.993 13.943 12.110 1.00 97.62 941 VAL A CA 1
ATOM 7348 C C . VAL A 1 941 ? 9.596 15.218 12.860 1.00 97.62 941 VAL A C 1
ATOM 7350 O O . VAL A 1 941 ? 9.521 15.183 14.092 1.00 97.62 941 VAL A O 1
ATOM 7353 N N . PRO A 1 942 ? 9.407 16.363 12.180 1.00 97.12 942 PRO A N 1
ATOM 7354 C CA . PRO A 1 942 ? 9.016 17.596 12.851 1.00 97.12 942 PRO A CA 1
ATOM 7355 C C . PRO A 1 942 ? 7.573 17.495 13.368 1.00 97.12 942 PRO A C 1
ATOM 7357 O O . PRO A 1 942 ? 6.739 16.818 12.775 1.00 97.12 942 PRO A O 1
ATOM 7360 N N . SER A 1 943 ? 7.262 18.178 14.473 1.00 95.56 943 SER A N 1
ATOM 7361 C CA . SER A 1 943 ? 5.905 18.215 15.041 1.00 95.56 943 SER A CA 1
ATOM 7362 C C . SER A 1 943 ? 4.893 18.805 14.058 1.00 95.56 943 SER A C 1
ATOM 7364 O O . SER A 1 943 ? 5.250 19.706 13.307 1.00 95.56 943 SER A O 1
ATOM 7366 N N . THR A 1 944 ? 3.633 18.366 14.111 1.00 95.88 944 THR A N 1
ATOM 7367 C CA . THR A 1 944 ? 2.509 19.018 13.411 1.00 95.88 944 THR A CA 1
ATOM 7368 C C . THR A 1 944 ? 2.420 20.495 13.793 1.00 95.88 944 THR A C 1
ATOM 7370 O O . THR A 1 944 ? 2.459 20.826 14.982 1.00 95.88 944 THR A O 1
ATOM 7373 N N . GLU A 1 945 ? 2.278 21.379 12.809 1.00 91.94 945 GLU A N 1
ATOM 7374 C CA . GLU A 1 945 ? 2.182 22.824 13.015 1.00 91.94 945 GLU A CA 1
ATOM 7375 C C . GLU A 1 945 ? 0.734 23.318 12.842 1.00 91.94 945 GLU A C 1
ATOM 7377 O O . GLU A 1 945 ? -0.056 22.706 12.117 1.00 91.94 945 GLU A O 1
ATOM 7382 N N . PRO A 1 946 ? 0.338 24.417 13.516 1.00 88.94 946 PRO A N 1
ATOM 7383 C CA . PRO A 1 946 ? -0.891 25.128 13.185 1.00 88.94 946 PRO A CA 1
ATOM 7384 C C . PRO A 1 946 ? -0.857 25.614 11.733 1.00 88.94 946 PRO A C 1
ATOM 7386 O O . PRO A 1 946 ? 0.184 26.061 11.250 1.00 88.94 946 PRO A O 1
ATOM 7389 N N . LEU A 1 947 ? -2.005 25.573 11.058 1.00 88.62 947 LEU A N 1
ATOM 7390 C CA . LEU A 1 947 ? -2.128 26.100 9.701 1.00 88.62 947 LEU A CA 1
ATOM 7391 C C . LEU A 1 947 ? -1.932 27.631 9.679 1.00 88.62 947 LEU A C 1
ATOM 7393 O O . LEU A 1 947 ? -2.209 28.307 10.676 1.00 88.62 947 LEU A O 1
ATOM 7397 N N . PRO A 1 948 ? -1.437 28.201 8.564 1.00 79.31 948 PRO A N 1
ATOM 7398 C CA . PRO A 1 948 ? -1.320 29.647 8.417 1.00 79.31 948 PRO A CA 1
ATOM 7399 C C . PRO A 1 948 ? -2.704 30.307 8.404 1.00 79.31 948 PRO A C 1
ATOM 7401 O O . PRO A 1 948 ? -3.630 29.785 7.792 1.00 79.31 948 PRO A O 1
ATOM 7404 N N . ILE A 1 949 ? -2.818 31.487 9.023 1.00 71.19 949 ILE A N 1
ATOM 7405 C CA . ILE A 1 949 ? -4.066 32.268 9.057 1.00 71.19 949 ILE A CA 1
ATOM 7406 C C . ILE A 1 949 ? -4.512 32.591 7.626 1.00 71.19 949 ILE A C 1
ATOM 7408 O O . ILE A 1 949 ? -3.782 33.258 6.883 1.00 71.19 949 ILE A O 1
ATOM 7412 N N . VAL A 1 950 ? -5.726 32.173 7.264 1.00 64.12 950 VAL A N 1
ATOM 7413 C CA . VAL A 1 950 ? -6.340 32.486 5.965 1.00 64.12 950 VAL A CA 1
ATOM 7414 C C . VAL A 1 950 ? -7.218 33.739 6.086 1.00 64.12 950 VAL A C 1
ATOM 7416 O O . VAL A 1 950 ? -7.931 33.930 7.071 1.00 64.12 950 VAL A O 1
ATOM 7419 N N . GLU A 1 951 ? -7.179 34.627 5.085 1.00 52.78 951 GLU A N 1
ATOM 7420 C CA . GLU A 1 951 ? -7.987 35.857 5.072 1.00 52.78 951 GLU A CA 1
ATOM 7421 C C . GLU A 1 951 ? -9.491 35.518 5.080 1.00 52.78 951 GLU A C 1
ATOM 7423 O O . GLU A 1 951 ? -10.038 35.048 4.084 1.00 52.78 951 GLU A O 1
ATOM 7428 N N . GLY A 1 952 ? -10.154 35.751 6.218 1.00 50.38 952 GLY A N 1
ATOM 7429 C CA . GLY A 1 952 ? -11.552 35.368 6.456 1.00 50.38 952 GLY A CA 1
ATOM 7430 C C . GLY A 1 952 ? -11.757 34.450 7.667 1.00 50.38 952 GLY A C 1
ATOM 7431 O O . GLY A 1 952 ? -12.896 34.287 8.112 1.00 50.38 952 GLY A O 1
ATOM 7432 N N . GLU A 1 953 ? -10.685 33.900 8.243 1.00 45.94 953 GLU A N 1
ATOM 7433 C CA . GLU A 1 953 ? -10.747 33.296 9.575 1.00 45.94 953 GLU A CA 1
ATOM 7434 C C . GLU A 1 953 ? -10.861 34.372 10.673 1.00 45.94 953 GLU A C 1
ATOM 7436 O O . GLU A 1 953 ? -10.255 35.444 10.562 1.00 45.94 953 GLU A O 1
ATOM 7441 N N . PRO A 1 954 ? -11.636 34.125 11.746 1.00 34.91 954 PRO A N 1
ATOM 7442 C CA . PRO A 1 954 ? -11.590 34.949 12.945 1.00 34.91 954 PRO A CA 1
ATOM 7443 C C . PRO A 1 954 ? -10.249 34.755 13.671 1.00 34.91 954 PRO A C 1
ATOM 7445 O O . PRO A 1 954 ? -9.779 33.629 13.813 1.00 34.91 954 PRO A O 1
ATOM 7448 N N . GLU A 1 955 ? -9.663 35.839 14.185 1.00 35.47 955 GLU A N 1
ATOM 7449 C CA . GLU A 1 955 ? -8.577 35.740 15.170 1.00 35.47 955 GLU A CA 1
ATOM 7450 C C . GLU A 1 955 ? -9.122 35.064 16.445 1.00 35.47 955 GLU A C 1
ATOM 7452 O O . GLU A 1 955 ? -10.083 35.566 17.039 1.00 35.47 955 GLU A O 1
ATOM 7457 N N . VAL A 1 956 ? -8.531 33.924 16.830 1.00 34.31 956 VAL A N 1
ATOM 7458 C CA . VAL A 1 956 ? -8.895 33.117 18.017 1.00 34.31 956 VAL A CA 1
ATOM 7459 C C . VAL A 1 956 ? -8.038 33.502 19.225 1.00 34.31 956 VAL A C 1
ATOM 7461 O O . VAL A 1 956 ? -6.796 33.533 19.073 1.00 34.31 956 VAL A O 1
#

Foldseek 3Di:
DVCQVVQAQDPVSNPVVLLVVLLVLLLVLVVLLVVFDKDKDAQDDAPQRIKIKTFAPDQAALEAEEEEEEEDDLLADDHCFDCVTSRRSFVSLVSSQCRYPQRHMYMYGGAHGVVRVAAPPRLLVSVLSVVVCCLPPVCVDDNLVAYAYEYEYAAVRLQSVLSNQQPQVNQVSQVQQCDPPRSHHHAEYEYELYQQADPPDDDPSLCSHHPPPRQCSGSVVSLVQCLDVPRPTDGAQHEYEYEYEPSHPPNSVVRVVSSVVSDDNYHYDYDYLYPDHSHQQSSLRNSPPCSSCVVVVVVSVVSVVSVPPPDDDDDDDDDDDDDDDDDDDDDDDDDYDDDDDDDDDDDDDDDDDDDDDDDDDDDDDDDDDDDDDDDPDDLDDAFEADEWDFAFFPDQPDFQDKDWPDKDKAAQQAQNWDKDWQAPDPPGDFQWKKKKKKKKKAAQDAKWWKFKDFQQDTQFIFIDAGADNSMYIYMDMDTSNLVVLQNPDPPITMITMDTHHYDPPPNRHMMMTMTMMMGGHHFDFPDDVGFDHFNDKDKLFCSCVVVVGHGWDWPPVDFSKDKDQDQQQFQWKKKKKFKAADDLGLQLLQADAAVCQCQAVVDHPPHRHDHNWKKKFKDKQNHTQDIDGAFNWQENPRLAVLDQPSHHTHCNGGGDIDMGTCNLVQQVRNPRDIIMIGIHMWGAHPPDVLRTHGDDIGTTMIMMMRTHGDPDSHGKHWDPKDKDWRRKDKDKAKDWDWDADPVRDIHTFKIKMKMKIKTKIKIWIWIAHPNDIDIWIKIKIKMKMKIKMAGPSRLKIKIWIKIWMWMDTRLDPKIKIWIKTKIKIKHWDDDDAPDPPDFTKIWIKMKIKTWIKTDDRSCCSRSQFVTIKTKIKIKIKTKMFTDHHDSSDTDPPRIKIKIWMKIWMATRGRTPRGQRIKIWTWIDISNGTPDTDIDSHGDDDDDTDHDDDDVRDDDD